Protein 4DA9 (pdb70)

Solvent-accessible surface area: 36509 Å² total

Foldseek 3Di:
DDDAQAEEEQEVLLDDLNVLQLQLSLLVRHAYEYEEQDDPVSRVVSCVVSVVSVHRYYYDNDDLLDLVCLLVSLVVRCVVRVAHAEYEAEQPDDPVPDDPVVLCVLPVRRLVSSLRSCVSNVVSLVPPPQAAGEYEYEQAPPHVSSCSSVVVLVSQQVVQVVCLVRNYAGEYEHAYDDPCVWHHSNQSNNVSSVVGVRPCSVVGSYYHYHTVPPD/DDAAAEEEQEVLQDFLNVLQLQLLLLLGHAYEYEEQDDCPVVPVSCVNSVVSVYHYYYDHDDLLDLVCQLVSLVVRCVVRVAHFEYEADDADADPVPDDVVNLCPRQVRVLVSSLNSCVNNVVSVVSLPQAAGEYEYEAALHHVSNCNRVVSLVSQQVVQVVCLVGNYAGEYEHEDPVDGSNQSNVVNSVVRVRPCSVVGSYYHYRHVPCSVPD/DDDQAAEEEQEVLQAFLNVLQLLLLLLLGYAYEYEDQDDPPPSVVSCVNSVVSVYHYHYDHDDLLDLVRQLVSLVVRCVVRVHHFEYEADDDADDVVPDDPVVLCVLVVGVLVSSLNSVVNNVVSVVDDPLDQGEYEYEQAPDHDSSCNSVVVLVSQQVVQVVCLVGNYAGEYEHEYDEPSVWHHSNLSNNVSSVCGNRPCSVPGSYYHYRTPPPD/DDDAQAEEEQEVLLDFLSVLQLQLSLLLRHAYEYEEADDPVSHPVSCVVSVVSPHRYHYHYDDLLDLVCLLVSLVVSCVVRVAHAEYEADDDDQVPDDPVNLCPQVVGPLVSSLNSVVNNVVSVVSVPLAAGEYEYEAADVDDVSSCNSVVVLVVQQVVLVVCVPTNYAYEYEHAYAEPSLFDHSNQVNNVSSVCGVRPCSVVGSYYHYHTPPPSD

Structure (mmCIF, N/CA/C/O backbone):
data_4DA9
#
_entry.id   4DA9
#
_cell.length_a   71.333
_cell.length_b   126.589
_cell.length_c   127.093
_cell.angle_alpha   90.000
_cell.angle_beta   90.000
_cell.angle_gamma   90.000
#
_symmetry.space_group_name_H-M   'P 21 21 21'
#
loop_
_entity.id
_entity.type
_entity.pdbx_description
1 polymer 'Short-chain dehydrogenase/red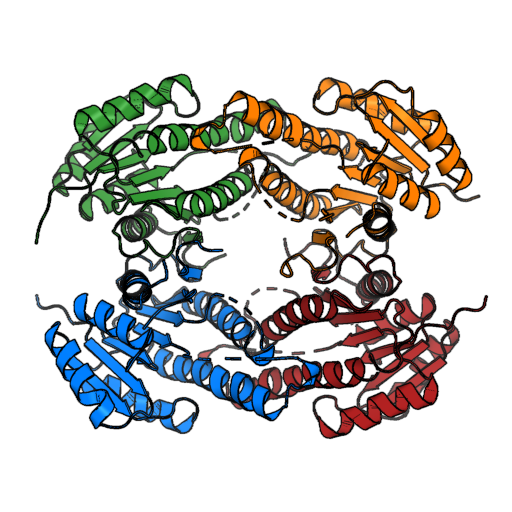uctase'
2 non-polymer 'SULFATE ION'
3 water water
#
loop_
_atom_site.group_PDB
_atom_site.id
_atom_site.type_symbol
_atom_site.label_atom_id
_atom_site.label_alt_id
_atom_site.label_comp_id
_atom_site.label_asym_id
_atom_site.label_entity_id
_atom_site.label_seq_id
_atom_site.pdbx_PDB_ins_code
_atom_site.Cartn_x
_atom_site.Cartn_y
_atom_site.Cartn_z
_atom_site.occupancy
_atom_site.B_iso_or_equiv
_atom_site.auth_seq_id
_atom_site.auth_comp_id
_atom_site.auth_asym_id
_atom_site.auth_atom_id
_atom_site.pdbx_PDB_model_num
ATOM 14 N N . THR A 1 25 ? 66.312 12.092 57.191 1.00 81.31 2 THR A N 1
ATOM 15 C CA . THR A 1 25 ? 67.636 12.356 56.699 1.00 74.84 2 THR A CA 1
ATOM 16 C C . THR A 1 25 ? 68.023 13.756 57.069 1.00 71.30 2 THR A C 1
ATOM 17 O O . THR A 1 25 ? 67.253 14.663 56.878 1.00 76.45 2 THR A O 1
ATOM 21 N N . GLN A 1 26 ? 69.205 13.932 57.625 1.00 63.48 3 GLN A N 1
ATOM 22 C CA . GLN A 1 26 ? 69.611 15.239 58.096 1.00 65.03 3 GLN A CA 1
ATOM 23 C C . GLN A 1 26 ? 70.154 16.079 56.969 1.00 58.05 3 GLN A C 1
ATOM 24 O O . GLN A 1 26 ? 70.892 15.614 56.158 1.00 58.72 3 GLN A O 1
ATOM 30 N N . LYS A 1 27 ? 69.766 17.333 56.918 1.00 61.41 4 LYS A N 1
ATOM 31 C CA . LYS A 1 27 ? 70.241 18.225 55.849 1.00 62.41 4 LYS A CA 1
ATOM 32 C C . LYS A 1 27 ? 71.345 19.138 56.362 1.00 58.76 4 LYS A C 1
ATOM 33 O O . LYS A 1 27 ? 71.313 19.586 57.505 1.00 61.87 4 LYS A O 1
ATOM 39 N N . ALA A 1 28 ? 72.338 19.387 55.522 1.00 58.76 5 ALA A N 1
ATOM 40 C CA . ALA A 1 28 ? 73.396 20.328 55.857 1.00 65.83 5 ALA A CA 1
ATOM 41 C C . ALA A 1 28 ? 72.812 21.724 55.993 1.00 64.94 5 ALA A C 1
ATOM 42 O O . ALA A 1 28 ? 71.896 22.096 55.252 1.00 69.80 5 ALA A O 1
ATOM 44 N N . ARG A 1 29 ? 73.326 22.491 56.942 1.00 52.82 6 ARG A N 1
ATOM 45 C CA . ARG A 1 29 ? 73.160 23.927 56.852 1.00 50.22 6 ARG A CA 1
ATOM 46 C C . ARG A 1 29 ? 74.112 24.425 55.769 1.00 50.15 6 ARG A C 1
ATOM 47 O O . ARG A 1 29 ? 75.312 24.225 55.885 1.00 50.37 6 ARG A O 1
ATOM 55 N N . PRO A 1 30 ? 73.579 25.052 54.699 1.00 46.04 7 PRO A N 1
ATOM 56 C CA . PRO A 1 30 ? 74.515 25.592 53.715 1.00 46.23 7 PRO A CA 1
ATOM 57 C C . PRO A 1 30 ? 75.333 26.749 54.296 1.00 47.98 7 PRO A C 1
ATOM 58 O O . PRO A 1 30 ? 74.890 27.409 55.237 1.00 45.75 7 PRO A O 1
ATOM 62 N N . VAL A 1 31 ? 76.514 26.976 53.724 1.00 49.48 8 VAL A N 1
ATOM 63 C CA . VAL A 1 31 ? 77.506 27.876 54.294 1.00 46.84 8 VAL A CA 1
ATOM 64 C C . VAL A 1 31 ? 77.610 29.187 53.492 1.00 52.07 8 VAL A C 1
ATOM 65 O O . VAL A 1 31 ? 77.828 29.160 52.250 1.00 50.15 8 VAL A O 1
ATOM 69 N N . ALA A 1 32 ? 77.433 30.318 54.194 1.00 46.25 9 ALA A N 1
ATOM 70 C CA . ALA A 1 32 ? 77.592 31.652 53.593 1.00 43.37 9 ALA A CA 1
ATOM 71 C C . ALA A 1 32 ? 78.779 32.471 54.149 1.00 48.33 9 ALA A C 1
ATOM 72 O O . ALA A 1 32 ? 78.945 32.631 55.375 1.00 51.62 9 ALA A O 1
ATOM 74 N N . ILE A 1 33 ? 79.613 32.971 53.239 1.00 49.82 10 ILE A N 1
ATOM 75 C CA . ILE A 1 33 ? 80.620 33.970 53.593 1.00 46.93 10 ILE A CA 1
ATOM 76 C C . ILE A 1 33 ? 79.981 35.344 53.355 1.00 52.56 10 ILE A C 1
ATOM 77 O O . ILE A 1 33 ? 79.496 35.640 52.251 1.00 55.94 10 ILE A O 1
ATOM 82 N N . VAL A 1 34 ? 79.955 36.166 54.397 1.00 45.83 11 VAL A N 1
ATOM 83 C CA . VAL A 1 34 ? 79.433 37.509 54.292 1.00 44.29 11 VAL A CA 1
ATOM 84 C C . VAL A 1 34 ? 80.565 38.469 54.626 1.00 50.13 11 VAL A C 1
ATOM 85 O O . VAL A 1 34 ? 80.954 38.590 55.788 1.00 56.02 11 VAL A O 1
ATOM 89 N N . THR A 1 35 ? 81.124 39.137 53.620 1.00 48.89 12 THR A N 1
ATOM 90 C CA . THR A 1 35 ? 82.203 40.082 53.920 1.00 49.85 12 THR A CA 1
ATOM 91 C C . THR A 1 35 ? 81.658 41.374 54.529 1.00 52.07 12 THR A C 1
ATOM 92 O O . THR A 1 35 ? 80.550 41.812 54.205 1.00 53.12 12 THR A O 1
ATOM 96 N N . GLY A 1 36 ? 82.414 41.968 55.443 1.00 49.20 13 GLY A N 1
ATOM 97 C CA . GLY A 1 36 ? 81.889 43.092 56.211 1.00 49.03 13 GLY A CA 1
ATOM 98 C C . GLY A 1 36 ? 80.587 42.751 56.932 1.00 51.19 13 GLY A C 1
ATOM 99 O O . GLY A 1 36 ? 79.794 43.635 57.216 1.00 51.15 13 GLY A O 1
ATOM 100 N N . GLY A 1 37 ? 80.362 41.473 57.243 1.00 50.82 14 GLY A N 1
ATOM 101 C CA . GLY A 1 37 ? 79.098 41.057 57.887 1.00 50.47 14 GLY A CA 1
ATOM 102 C C . GLY A 1 37 ? 78.930 41.453 59.354 1.00 51.76 14 GLY A C 1
ATOM 103 O O . GLY A 1 37 ? 77.908 41.158 59.968 1.00 52.29 14 GLY A O 1
ATOM 104 N N . ARG A 1 38 ? 79.929 42.138 59.901 1.00 50.68 15 ARG A N 1
ATOM 105 C CA . ARG A 1 38 ? 79.973 42.511 61.313 1.00 56.90 15 ARG A CA 1
ATOM 106 C C . ARG A 1 38 ? 78.919 43.550 61.704 1.00 56.55 15 ARG A C 1
ATOM 107 O O . ARG A 1 38 ? 78.411 43.540 62.830 1.00 57.76 15 ARG A O 1
ATOM 115 N N . ARG A 1 39 ? 78.598 44.446 60.775 1.00 59.26 16 ARG A N 1
ATOM 116 C CA . ARG A 1 39 ? 77.734 45.591 61.078 1.00 62.36 16 ARG A CA 1
ATOM 117 C C . ARG A 1 39 ? 77.008 46.091 59.826 1.00 58.87 16 ARG A C 1
ATOM 118 O O . ARG A 1 39 ? 77.277 45.623 58.713 1.00 59.72 16 ARG A O 1
ATOM 126 N N . GLY A 1 40 ? 76.087 47.038 60.009 1.00 52.59 17 GLY A N 1
ATOM 127 C CA . GLY A 1 40 ? 75.402 47.653 58.881 1.00 48.82 17 GLY A CA 1
ATOM 128 C C . GLY A 1 40 ? 74.646 46.662 58.014 1.00 52.29 17 GLY A C 1
ATOM 129 O O . GLY A 1 40 ? 74.106 45.668 58.499 1.00 58.10 17 GLY A O 1
ATOM 130 N N . ILE A 1 41 ? 74.621 46.924 56.719 1.00 52.74 18 ILE A N 1
ATOM 131 C CA . ILE A 1 41 ? 73.910 46.063 55.790 1.00 53.07 18 ILE A CA 1
ATOM 132 C C . ILE A 1 41 ? 74.391 44.619 55.895 1.00 53.25 18 ILE A C 1
ATOM 133 O O . ILE A 1 41 ? 73.578 43.688 56.007 1.00 55.15 18 ILE A O 1
ATOM 138 N N . GLY A 1 42 ? 75.711 44.449 55.886 1.00 50.76 19 GLY A N 1
ATOM 139 C CA . GLY A 1 42 ? 76.342 43.154 56.133 1.00 51.40 19 GLY A CA 1
ATOM 140 C C . GLY A 1 42 ? 75.715 42.348 57.256 1.00 55.53 19 GLY A C 1
ATOM 141 O O . GLY A 1 42 ? 75.412 41.178 57.074 1.00 62.74 19 GLY A O 1
ATOM 142 N N . LEU A 1 43 ? 75.503 42.970 58.411 1.00 49.53 20 LEU A N 1
ATOM 143 C CA . LEU A 1 43 ? 74.938 42.256 59.556 1.00 51.61 20 LEU A CA 1
ATOM 144 C C . LEU A 1 43 ? 73.444 41.965 59.370 1.00 56.04 20 LEU A C 1
ATOM 145 O O . LEU A 1 43 ? 72.944 40.912 59.792 1.00 61.02 20 LEU A O 1
ATOM 150 N N . GLY A 1 44 ? 72.730 42.901 58.751 1.00 51.34 21 GLY A N 1
ATOM 151 C CA . GLY A 1 44 ? 71.361 42.642 58.327 1.00 49.96 21 GLY A CA 1
ATOM 152 C C . GLY A 1 44 ? 71.319 41.411 57.438 1.00 50.05 21 GLY A C 1
ATOM 153 O O . GLY A 1 44 ? 70.413 40.607 57.533 1.00 59.25 21 GLY A O 1
ATOM 154 N N . ILE A 1 45 ? 72.316 41.248 56.582 1.00 51.91 22 ILE A N 1
ATOM 155 C CA . ILE A 1 45 ? 72.382 40.065 55.702 1.00 53.82 22 ILE A CA 1
ATOM 156 C C . ILE A 1 45 ? 72.704 38.746 56.431 1.00 51.08 22 ILE A C 1
ATOM 157 O O . ILE A 1 45 ? 72.090 37.708 56.157 1.00 52.57 22 ILE A O 1
ATOM 162 N N . ALA A 1 46 ? 73.657 38.792 57.358 1.00 49.71 23 ALA A N 1
ATOM 163 C CA . ALA A 1 46 ? 74.047 37.616 58.138 1.00 45.61 23 ALA A CA 1
ATOM 164 C C . ALA A 1 46 ? 72.912 37.136 59.027 1.00 46.29 23 ALA A C 1
ATOM 165 O O . ALA A 1 46 ? 72.681 35.945 59.101 1.00 48.77 23 ALA A O 1
ATOM 167 N N . ARG A 1 47 ? 72.200 38.061 59.682 1.00 52.82 24 ARG A N 1
ATOM 168 C CA . ARG A 1 47 ? 70.958 37.741 60.413 1.00 51.16 24 ARG A CA 1
ATOM 169 C C . ARG A 1 47 ? 69.953 36.974 59.539 1.00 53.02 24 ARG A C 1
ATOM 170 O O . ARG A 1 47 ? 69.521 35.872 59.897 1.00 54.64 24 ARG A O 1
ATOM 178 N N . ALA A 1 48 ? 69.579 37.560 58.400 1.00 41.50 25 ALA A N 1
ATOM 179 C CA . ALA A 1 48 ? 68.586 36.943 57.551 1.00 44.14 25 ALA A CA 1
ATOM 180 C C . ALA A 1 48 ? 69.038 35.555 57.084 1.00 45.07 25 ALA A C 1
ATOM 181 O O . ALA A 1 48 ? 68.250 34.619 57.042 1.00 51.85 25 ALA A O 1
ATOM 183 N N . LEU A 1 49 ? 70.314 35.406 56.771 1.00 47.44 26 LEU A N 1
ATOM 184 C CA . LEU A 1 49 ? 70.807 34.111 56.324 1.00 46.97 26 LEU A CA 1
ATOM 185 C C . LEU A 1 49 ? 70.853 33.119 57.488 1.00 51.98 26 LEU A C 1
ATOM 186 O O . LEU A 1 49 ? 70.399 31.965 57.357 1.00 55.41 26 LEU A O 1
ATOM 191 N N . ALA A 1 50 ? 71.354 33.570 58.638 1.00 45.80 27 ALA A N 1
ATOM 192 C CA . ALA A 1 50 ? 71.311 32.727 59.835 1.00 44.25 27 ALA A CA 1
ATOM 193 C C . ALA A 1 50 ? 69.879 32.270 60.106 1.00 43.85 27 ALA A C 1
ATOM 194 O O . ALA A 1 50 ? 69.605 31.067 60.278 1.00 47.64 27 ALA A O 1
ATOM 196 N N . ALA A 1 51 ? 68.961 33.226 60.118 1.00 43.55 28 ALA A N 1
ATOM 197 C CA . ALA A 1 51 ? 67.577 32.928 60.450 1.00 46.99 28 ALA A CA 1
ATOM 198 C C . ALA A 1 51 ? 66.968 31.963 59.440 1.00 55.79 28 ALA A C 1
ATOM 199 O O . ALA A 1 51 ? 66.075 31.195 59.795 1.00 66.97 28 ALA A O 1
ATOM 201 N N . SER A 1 52 ? 67.457 31.981 58.198 1.00 49.50 29 SER A N 1
ATOM 202 C CA . SER A 1 52 ? 66.871 31.121 57.178 1.00 52.25 29 SER A CA 1
ATOM 203 C C . SER A 1 52 ? 67.658 29.813 56.938 1.00 53.91 29 SER A C 1
ATOM 204 O O . SER A 1 52 ? 67.461 29.134 55.935 1.00 54.69 29 SER A O 1
ATOM 207 N N . GLY A 1 53 ? 68.548 29.464 57.857 1.00 53.72 30 GLY A N 1
ATOM 208 C CA . GLY A 1 53 ? 69.147 28.130 57.856 1.00 50.72 30 GLY A CA 1
ATOM 209 C C . GLY A 1 53 ? 70.595 28.004 57.435 1.00 51.28 30 GLY A C 1
ATOM 210 O O . GLY A 1 53 ? 71.069 26.891 57.234 1.00 58.50 30 GLY A O 1
ATOM 211 N N . PHE A 1 54 ? 71.311 29.125 57.319 1.00 48.92 31 PHE A N 1
ATOM 212 C CA . PHE A 1 54 ? 72.720 29.091 56.899 1.00 46.94 31 PHE A CA 1
ATOM 213 C C . PHE A 1 54 ? 73.664 29.104 58.078 1.00 47.80 31 PHE A C 1
ATOM 214 O O . PHE A 1 54 ? 73.398 29.752 59.084 1.00 52.22 31 PHE A O 1
ATOM 222 N N . ASP A 1 55 ? 74.775 28.394 57.953 1.00 47.08 32 ASP A N 1
ATOM 223 C CA . ASP A 1 55 ? 75.925 28.646 58.800 1.00 45.32 32 ASP A CA 1
ATOM 224 C C . ASP A 1 55 ? 76.712 29.827 58.190 1.00 47.92 32 ASP A C 1
ATOM 225 O O . ASP A 1 55 ? 76.686 30.051 56.953 1.00 43.29 32 ASP A O 1
ATOM 230 N N . ILE A 1 56 ? 77.416 30.571 59.047 1.00 46.38 33 ILE A N 1
ATOM 231 C CA . ILE A 1 56 ? 77.945 31.869 58.646 1.00 47.15 33 ILE A CA 1
ATOM 232 C C . ILE A 1 56 ? 79.437 32.077 58.923 1.00 52.80 33 ILE A C 1
ATOM 233 O O . ILE A 1 56 ? 79.921 31.842 60.036 1.00 58.87 33 ILE A O 1
ATOM 238 N N . ALA A 1 57 ? 80.153 32.546 57.907 1.00 52.14 34 ALA A N 1
ATOM 239 C CA . ALA A 1 57 ? 81.529 33.010 58.078 1.00 51.15 34 ALA A CA 1
ATOM 240 C C . ALA A 1 57 ? 81.595 34.477 57.691 1.00 52.21 34 ALA A C 1
ATOM 241 O O . ALA A 1 57 ? 81.403 34.831 56.515 1.00 52.97 34 ALA A O 1
ATOM 243 N N . ILE A 1 58 ? 81.869 35.321 58.676 1.00 44.44 35 ILE A N 1
ATOM 244 C CA . ILE A 1 58 ? 82.051 36.733 58.437 1.00 46.05 35 ILE A CA 1
ATOM 245 C C . ILE A 1 58 ? 83.535 37.063 58.388 1.00 49.37 35 ILE A C 1
ATOM 246 O O . ILE A 1 58 ? 84.313 36.576 59.216 1.00 55.11 35 ILE A O 1
ATOM 251 N N . THR A 1 59 ? 83.914 37.904 57.429 1.00 43.90 36 THR A N 1
ATOM 252 C CA . THR A 1 59 ? 85.263 38.424 57.329 1.00 47.42 36 THR A CA 1
ATOM 253 C C . THR A 1 59 ? 85.273 39.922 57.641 1.00 47.98 36 THR A C 1
ATOM 254 O O . THR A 1 59 ? 84.276 40.600 57.462 1.00 47.11 36 THR A O 1
ATOM 258 N N . GLY A 1 60 ? 86.418 40.431 58.075 1.00 54.52 37 GLY A N 1
ATOM 259 C CA . GLY A 1 60 ? 86.566 41.850 58.403 1.00 59.64 37 GLY A CA 1
ATOM 260 C C . GLY A 1 60 ? 87.853 42.066 59.163 1.00 61.09 37 GLY A C 1
ATOM 261 O O . GLY A 1 60 ? 88.546 41.106 59.494 1.00 59.95 37 GLY A O 1
ATOM 262 N N . ILE A 1 61 ? 88.176 43.325 59.430 1.00 64.16 38 ILE A N 1
ATOM 263 C CA . ILE A 1 61 ? 89.378 43.677 60.198 1.00 64.48 38 ILE A CA 1
ATOM 264 C C . ILE A 1 61 ? 89.045 44.018 61.656 1.00 62.98 38 ILE A C 1
ATOM 265 O O . ILE A 1 61 ? 89.936 44.128 62.482 1.00 61.49 38 ILE A O 1
ATOM 270 N N . GLY A 1 62 ? 87.754 44.156 61.957 1.00 65.75 39 GLY A N 1
ATOM 271 C CA . GLY A 1 62 ? 87.280 44.545 63.283 1.00 67.01 39 GLY A CA 1
ATOM 272 C C . GLY A 1 62 ? 87.889 43.736 64.408 1.00 67.05 39 GLY A C 1
ATOM 273 O O . GLY A 1 62 ? 88.242 42.581 64.216 1.00 70.67 39 GLY A O 1
ATOM 274 N N . ASP A 1 63 ? 88.010 44.343 65.582 1.00 71.00 40 ASP A N 1
ATOM 275 C CA . ASP A 1 63 ? 88.583 43.667 66.746 1.00 75.10 40 ASP A CA 1
ATOM 276 C C . ASP A 1 63 ? 87.633 42.630 67.383 1.00 70.57 40 ASP A C 1
ATOM 277 O O . ASP A 1 63 ? 86.437 42.617 67.119 1.00 69.43 40 ASP A O 1
ATOM 282 N N . ALA A 1 64 ? 88.175 41.779 68.243 1.00 73.89 41 ALA A N 1
ATOM 283 C CA . ALA A 1 64 ? 87.399 40.713 68.890 1.00 69.17 41 ALA A CA 1
ATOM 284 C C . ALA A 1 64 ? 86.178 41.191 69.680 1.00 66.35 41 ALA A C 1
ATOM 285 O O . ALA A 1 64 ? 85.129 40.541 69.639 1.00 66.93 41 ALA A O 1
ATOM 287 N N . GLU A 1 65 ? 86.315 42.311 70.396 1.00 67.40 42 GLU A N 1
ATOM 288 C CA . GLU A 1 65 ? 85.218 42.835 71.245 1.00 76.34 42 GLU A CA 1
ATOM 289 C C . GLU A 1 65 ? 84.036 43.329 70.415 1.00 72.21 42 GLU A C 1
ATOM 290 O O . GLU A 1 65 ? 82.878 43.196 70.829 1.00 72.72 42 GLU A O 1
ATOM 296 N N . GLY A 1 66 ? 84.335 43.867 69.232 1.00 71.74 43 GLY A N 1
ATOM 297 C CA . GLY A 1 66 ? 83.300 44.246 68.267 1.00 76.70 43 GLY A CA 1
ATOM 298 C C . GLY A 1 66 ? 82.500 43.058 67.757 1.00 82.46 43 GLY A C 1
ATOM 299 O O . GLY A 1 66 ? 81.291 43.154 67.551 1.00 89.11 43 GLY A O 1
ATOM 300 N N . VAL A 1 67 ? 83.183 41.928 67.585 1.00 81.62 44 VAL A N 1
ATOM 301 C CA . VAL A 1 67 ? 82.638 40.749 66.908 1.00 69.54 44 VAL A CA 1
ATOM 302 C C . VAL A 1 67 ? 81.822 39.869 67.844 1.00 65.24 44 VAL A C 1
ATOM 303 O O . VAL A 1 67 ? 80.825 39.274 67.433 1.00 60.14 44 VAL A O 1
ATOM 307 N N . ALA A 1 68 ? 82.236 39.822 69.109 1.00 64.71 45 ALA A N 1
ATOM 308 C CA . ALA A 1 68 ? 81.698 38.860 70.066 1.00 60.84 45 ALA A CA 1
ATOM 309 C C . ALA A 1 68 ? 80.166 38.854 70.170 1.00 62.67 45 ALA A C 1
ATOM 310 O O . ALA A 1 68 ? 79.544 37.805 70.020 1.00 60.53 45 ALA A O 1
ATOM 312 N N . PRO A 1 69 ? 79.545 40.026 70.408 1.00 70.10 46 PRO A N 1
ATOM 313 C CA . PRO A 1 69 ? 78.072 39.992 70.527 1.00 68.46 46 PRO A CA 1
ATOM 314 C C . PRO A 1 69 ? 77.336 39.634 69.222 1.00 62.98 46 PRO A C 1
ATOM 315 O O . PRO A 1 69 ? 76.212 39.122 69.272 1.00 66.44 46 PRO A O 1
ATOM 319 N N . VAL A 1 70 ? 77.968 39.884 68.073 1.00 55.52 47 VAL A N 1
ATOM 320 C CA . VAL A 1 70 ? 77.419 39.457 66.771 1.00 53.66 47 VAL A CA 1
ATOM 321 C C . VAL A 1 70 ? 77.407 37.947 66.606 1.00 58.81 47 VAL A C 1
ATOM 322 O O . VAL A 1 70 ? 76.407 37.378 66.165 1.00 62.92 47 VAL A O 1
ATOM 326 N N . ILE A 1 71 ? 78.525 37.300 66.942 1.00 61.01 48 ILE A N 1
ATOM 327 C CA . ILE A 1 71 ? 78.606 35.836 66.920 1.00 55.66 48 ILE A CA 1
ATOM 328 C C . ILE A 1 71 ? 77.562 35.250 67.876 1.00 53.78 48 ILE A C 1
ATOM 329 O O . ILE A 1 71 ? 76.857 34.309 67.520 1.00 53.16 48 ILE A O 1
ATOM 334 N N . ALA A 1 72 ? 77.468 35.808 69.085 1.00 52.34 49 ALA A N 1
ATOM 335 C CA . ALA A 1 72 ? 76.476 35.349 70.082 1.00 55.27 49 ALA A CA 1
ATOM 336 C C . ALA A 1 72 ? 75.033 35.463 69.558 1.00 59.38 49 ALA A C 1
ATOM 337 O O . ALA A 1 72 ? 74.236 34.528 69.671 1.00 59.83 49 ALA A O 1
ATOM 339 N N . GLU A 1 73 ? 74.708 36.611 68.973 1.00 58.70 50 GLU A N 1
ATOM 340 C CA . GLU A 1 73 ? 73.376 36.830 68.435 1.00 64.73 50 GLU A CA 1
ATOM 341 C C . GLU A 1 73 ? 73.059 35.870 67.300 1.00 64.15 50 GLU A C 1
ATOM 342 O O . GLU A 1 73 ? 72.058 35.168 67.349 1.00 66.41 50 GLU A O 1
ATOM 348 N N . LEU A 1 74 ? 73.926 35.846 66.287 1.00 57.42 51 LEU A N 1
ATOM 349 C CA . LEU A 1 74 ? 73.730 34.987 65.136 1.00 56.01 51 LEU A CA 1
ATOM 350 C C . LEU A 1 74 ? 73.631 33.543 65.555 1.00 53.19 51 LEU A C 1
ATOM 351 O O . LEU A 1 74 ? 72.812 32.814 65.040 1.00 50.27 51 LEU A O 1
ATOM 356 N N . SER A 1 75 ? 74.472 33.131 66.496 1.00 61.49 52 SER A N 1
ATOM 357 C CA . SER A 1 75 ? 74.393 31.779 67.054 1.00 62.36 52 SER A CA 1
ATOM 358 C C . SER A 1 75 ? 73.027 31.511 67.644 1.00 59.81 52 SER A C 1
ATOM 359 O O . SER A 1 75 ? 72.511 30.396 67.526 1.00 62.41 52 SER A O 1
ATOM 362 N N . GLY A 1 76 ? 72.436 32.548 68.240 1.00 58.52 53 GLY A N 1
ATOM 363 C CA . GLY A 1 76 ? 71.089 32.471 68.813 1.00 65.63 53 GLY A CA 1
ATOM 364 C C . GLY A 1 76 ? 70.036 32.012 67.822 1.00 69.84 53 GLY A C 1
ATOM 365 O O . GLY A 1 76 ? 69.179 31.187 68.151 1.00 72.77 53 GLY A O 1
ATOM 366 N N . LEU A 1 77 ? 70.134 32.525 66.593 1.00 66.31 54 LEU A N 1
ATOM 367 C CA . LEU A 1 77 ? 69.238 32.181 65.494 1.00 59.67 54 LEU A CA 1
ATOM 368 C C . LEU A 1 77 ? 69.454 30.767 64.927 1.00 63.14 54 LEU A C 1
ATOM 369 O O . LEU A 1 77 ? 68.893 30.416 63.880 1.00 68.31 54 LEU A O 1
ATOM 374 N N . GLY A 1 78 ? 70.287 29.968 65.595 1.00 61.26 55 GLY A N 1
ATOM 375 C CA . GLY A 1 78 ? 70.548 28.581 65.190 1.00 57.65 55 GLY A CA 1
ATOM 376 C C . GLY A 1 78 ? 71.717 28.320 64.244 1.00 56.16 55 GLY A C 1
ATOM 377 O O . GLY A 1 78 ? 71.866 27.204 63.743 1.00 55.20 55 GLY A O 1
ATOM 378 N N . ALA A 1 79 ? 72.552 29.330 64.002 1.00 50.36 56 ALA A N 1
ATOM 379 C CA . ALA A 1 79 ? 73.679 29.167 63.096 1.00 48.24 56 ALA A CA 1
ATOM 380 C C . ALA A 1 79 ? 74.974 28.881 63.851 1.00 52.26 56 ALA A C 1
ATOM 381 O O . ALA A 1 79 ? 75.133 29.291 65.027 1.00 52.21 56 ALA A O 1
ATOM 383 N N . ARG A 1 80 ? 75.886 28.167 63.186 1.00 43.39 57 ARG A N 1
ATOM 384 C CA . ARG A 1 80 ? 77.257 28.125 63.642 1.00 45.76 57 ARG A CA 1
ATOM 385 C C . ARG A 1 80 ? 77.965 29.252 62.901 1.00 47.25 57 ARG A C 1
ATOM 386 O O . ARG A 1 80 ? 77.860 29.370 61.671 1.00 48.51 57 ARG A O 1
ATOM 394 N N . VAL A 1 81 ? 78.654 30.097 63.658 1.00 45.47 58 VAL A N 1
ATOM 395 C CA . VAL A 1 81 ? 79.184 31.331 63.124 1.00 54.91 58 VAL A CA 1
ATOM 396 C C . VAL A 1 81 ? 80.679 31.429 63.392 1.00 64.63 58 VAL A C 1
ATOM 397 O O . VAL A 1 81 ? 81.125 31.207 64.536 1.00 59.29 58 VAL A O 1
ATOM 401 N N . ILE A 1 82 ? 81.447 31.783 62.355 1.00 56.46 59 ILE A N 1
ATOM 402 C CA . ILE A 1 82 ? 82.828 32.200 62.592 1.00 50.93 59 ILE A CA 1
ATOM 403 C C . ILE A 1 82 ? 83.131 33.570 62.061 1.00 54.13 59 ILE A C 1
ATOM 404 O O . ILE A 1 82 ? 82.521 34.020 61.080 1.00 50.90 59 ILE A O 1
ATOM 409 N N . PHE A 1 83 ? 84.063 34.232 62.749 1.00 54.71 60 PHE A N 1
ATOM 410 C CA . PHE A 1 83 ? 84.661 35.464 62.261 1.00 50.91 60 PHE A CA 1
ATOM 411 C C . PHE A 1 83 ? 86.131 35.232 61.894 1.00 48.99 60 PHE A C 1
ATOM 412 O O . PHE A 1 83 ? 86.912 34.656 62.675 1.00 45.36 60 PHE A O 1
ATOM 420 N N . LEU A 1 84 ? 86.477 35.684 60.694 1.00 45.81 61 LEU A N 1
ATOM 421 C CA . LEU A 1 84 ? 87.825 35.603 60.173 1.00 46.15 61 LEU A CA 1
ATOM 422 C C . LEU A 1 84 ? 88.333 37.025 60.042 1.00 52.60 61 LEU A C 1
ATOM 423 O O . LEU A 1 84 ? 87.801 37.813 59.259 1.00 50.62 61 LEU A O 1
ATOM 428 N N . ARG A 1 85 ? 89.327 37.354 60.866 1.00 60.38 62 ARG A N 1
ATOM 429 C CA . ARG A 1 85 ? 89.982 38.647 60.847 1.00 59.99 62 ARG A CA 1
ATOM 430 C C . ARG A 1 85 ? 91.027 38.629 59.742 1.00 55.01 62 ARG A C 1
ATOM 431 O O . ARG A 1 85 ? 92.095 38.019 59.874 1.00 52.67 62 ARG A O 1
ATOM 439 N N . ALA A 1 86 ? 90.699 39.290 58.648 1.00 50.35 63 ALA A N 1
ATOM 440 C CA . ALA A 1 86 ? 91.563 39.332 57.488 1.00 56.40 63 ALA A CA 1
ATOM 441 C C . ALA A 1 86 ? 91.206 40.568 56.691 1.00 57.57 63 ALA A C 1
ATOM 442 O O . ALA A 1 86 ? 90.033 40.965 56.654 1.00 54.91 63 ALA A O 1
ATOM 444 N N . ASP A 1 87 ? 92.225 41.184 56.096 1.00 56.83 64 ASP A N 1
ATOM 445 C CA . ASP A 1 87 ? 92.050 42.358 55.239 1.00 58.91 64 ASP A CA 1
ATOM 446 C C . ASP A 1 87 ? 91.920 41.892 53.791 1.00 56.63 64 ASP A C 1
ATOM 447 O O . ASP A 1 87 ? 92.922 41.583 53.133 1.00 63.12 64 ASP A O 1
ATOM 452 N N . LEU A 1 88 ? 90.699 41.857 53.283 1.00 53.98 65 LEU A N 1
ATOM 453 C CA . LEU A 1 88 ? 90.487 41.394 51.903 1.00 58.70 65 LEU A CA 1
ATOM 454 C C . LEU A 1 88 ? 91.130 42.245 50.788 1.00 55.75 65 LEU A C 1
ATOM 455 O O . LEU A 1 88 ? 91.299 41.771 49.670 1.00 55.57 65 LEU A O 1
ATOM 460 N N . ALA A 1 89 ? 91.527 43.471 51.119 1.00 53.01 66 ALA A N 1
ATOM 461 C CA . ALA A 1 89 ? 92.284 44.319 50.207 1.00 59.29 66 ALA A CA 1
ATOM 462 C C . ALA A 1 89 ? 93.628 43.678 49.895 1.00 62.85 66 ALA A C 1
ATOM 463 O O . ALA A 1 89 ? 94.171 43.864 48.798 1.00 65.29 66 ALA A O 1
ATOM 465 N N . ASP A 1 90 ? 94.142 42.910 50.856 1.00 58.37 67 ASP A N 1
ATOM 466 C CA . ASP A 1 90 ? 95.422 42.221 50.717 1.00 55.17 67 ASP A CA 1
ATOM 467 C C . ASP A 1 90 ? 95.241 40.825 50.123 1.00 58.07 67 ASP A C 1
ATOM 468 O O . ASP A 1 90 ? 94.827 39.886 50.818 1.00 58.99 67 ASP A O 1
ATOM 473 N N . LEU A 1 91 ? 95.589 40.686 48.843 1.00 58.04 68 LEU A N 1
ATOM 474 C CA . LEU A 1 91 ? 95.395 39.433 48.106 1.00 54.72 68 LEU A CA 1
ATOM 475 C C . LEU A 1 91 ? 96.057 38.209 48.722 1.00 57.50 68 LEU A C 1
ATOM 476 O O . LEU A 1 91 ? 95.554 37.095 48.564 1.00 57.23 68 LEU A O 1
ATOM 481 N N . SER A 1 92 ? 97.163 38.391 49.437 1.00 60.23 69 SER A N 1
ATOM 482 C CA . SER A 1 92 ? 97.828 37.223 50.028 1.00 65.74 69 SER A CA 1
ATOM 483 C C . SER A 1 92 ? 97.084 36.636 51.239 1.00 64.38 69 SER A C 1
ATOM 484 O O . SER A 1 92 ? 97.420 35.559 51.713 1.00 69.10 69 SER A O 1
ATOM 487 N N . SER A 1 93 ? 96.071 37.340 51.729 1.00 63.65 70 SER A N 1
ATOM 488 C CA . SER A 1 93 ? 95.232 36.811 52.810 1.00 60.31 70 SER A CA 1
ATOM 489 C C . SER A 1 93 ? 94.068 35.950 52.321 1.00 55.73 70 SER A C 1
ATOM 490 O O . SER A 1 93 ? 93.405 35.294 53.125 1.00 57.04 70 SER A O 1
ATOM 493 N N . HIS A 1 94 ? 93.818 35.941 51.012 1.00 54.81 71 HIS A N 1
ATOM 494 C CA . HIS A 1 94 ? 92.626 35.275 50.486 1.00 53.66 71 HIS A CA 1
ATOM 495 C C . HIS A 1 94 ? 92.609 33.784 50.687 1.00 54.67 71 HIS A C 1
ATOM 496 O O . HIS A 1 94 ? 91.639 33.240 51.193 1.00 64.01 71 HIS A O 1
ATOM 503 N N . GLN A 1 95 ? 93.674 33.108 50.278 1.00 53.79 72 GLN A N 1
ATOM 504 C CA . GLN A 1 95 ? 93.727 31.656 50.355 1.00 56.81 72 GLN A CA 1
ATOM 505 C C . GLN A 1 95 ? 93.568 31.169 51.812 1.00 56.95 72 GLN A C 1
ATOM 506 O O . GLN A 1 95 ? 92.833 30.222 52.078 1.00 55.13 72 GLN A O 1
ATOM 512 N N . ALA A 1 96 ? 94.226 31.839 52.751 1.00 53.75 73 ALA A N 1
ATOM 513 C CA . ALA A 1 96 ? 94.133 31.446 54.153 1.00 52.88 73 ALA A CA 1
ATOM 514 C C . ALA A 1 96 ? 92.701 31.605 54.638 1.00 53.40 73 ALA A C 1
ATOM 515 O O . ALA A 1 96 ? 92.201 30.760 55.373 1.00 56.84 73 ALA A O 1
ATOM 517 N N . THR A 1 97 ? 92.039 32.670 54.194 1.00 50.99 74 THR A N 1
ATOM 518 C CA . THR A 1 97 ? 90.670 32.972 54.628 1.00 47.33 74 THR A CA 1
ATOM 519 C C . THR A 1 97 ? 89.726 31.930 54.076 1.00 45.46 74 THR A C 1
ATOM 520 O O . THR A 1 97 ? 88.880 31.408 54.811 1.00 45.27 74 THR A O 1
ATOM 524 N N . VAL A 1 98 ? 89.887 31.592 52.795 1.00 43.90 75 VAL A N 1
ATOM 525 C CA . VAL A 1 98 ? 89.014 30.587 52.184 1.00 47.87 75 VAL A CA 1
ATOM 526 C C . VAL A 1 98 ? 89.183 29.251 52.921 1.00 47.90 75 VAL A C 1
ATOM 527 O O . VAL A 1 98 ? 88.203 28.578 53.260 1.00 53.07 75 VAL A O 1
ATOM 531 N N . ASP A 1 99 ? 90.440 28.898 53.169 1.00 48.13 76 ASP A N 1
ATOM 532 C CA . ASP A 1 99 ? 90.815 27.658 53.838 1.00 48.27 76 ASP A CA 1
ATOM 533 C C . ASP A 1 99 ? 90.297 27.601 55.272 1.00 47.99 76 ASP A C 1
ATOM 534 O O . ASP A 1 99 ? 89.978 26.535 55.772 1.00 51.67 76 ASP A O 1
ATOM 539 N N . ALA A 1 100 ? 90.205 28.738 55.947 1.00 45.60 77 ALA A N 1
ATOM 540 C CA . ALA A 1 100 ? 89.714 28.691 57.315 1.00 48.23 77 ALA A CA 1
ATOM 541 C C . ALA A 1 100 ? 88.209 28.371 57.318 1.00 53.07 77 ALA A C 1
ATOM 542 O O . ALA A 1 100 ? 87.732 27.660 58.214 1.00 54.72 77 ALA A O 1
ATOM 544 N N . VAL A 1 101 ? 87.490 28.831 56.282 1.00 46.47 78 VAL A N 1
ATOM 545 C CA . VAL A 1 101 ? 86.058 28.484 56.099 1.00 47.30 78 VAL A CA 1
ATOM 546 C C . VAL A 1 101 ? 85.856 26.990 55.810 1.00 50.24 78 VAL A C 1
ATOM 547 O O . VAL A 1 101 ? 85.117 26.295 56.514 1.00 53.99 78 VAL A O 1
ATOM 551 N N . VAL A 1 102 ? 86.508 26.495 54.767 1.00 48.84 79 VAL A N 1
ATOM 552 C CA . VAL A 1 102 ? 86.450 25.072 54.437 1.00 47.59 79 VAL A CA 1
ATOM 553 C C . VAL A 1 102 ? 86.852 24.230 55.673 1.00 50.39 79 VAL A C 1
ATOM 554 O O . VAL A 1 102 ? 86.193 23.245 56.004 1.00 52.96 79 VAL A O 1
ATOM 558 N N . ALA A 1 103 ? 87.880 24.648 56.400 1.00 45.20 80 ALA A N 1
ATOM 559 C CA . ALA A 1 103 ? 88.288 23.904 57.606 1.00 44.90 80 ALA A CA 1
ATOM 560 C C . ALA A 1 103 ? 87.210 23.860 58.687 1.00 46.23 80 ALA A C 1
ATOM 561 O O . ALA A 1 103 ? 87.110 22.890 59.417 1.00 49.36 80 ALA A O 1
ATOM 563 N N . GLU A 1 104 ? 86.383 24.894 58.782 1.00 49.05 81 GLU A N 1
ATOM 564 C CA . GLU A 1 104 ? 85.331 24.903 59.788 1.00 48.08 81 GLU A CA 1
ATOM 565 C C . GLU A 1 104 ? 84.104 24.107 59.355 1.00 48.28 81 GLU A C 1
ATOM 566 O O . GLU A 1 104 ? 83.526 23.382 60.158 1.00 51.92 81 GLU A O 1
ATOM 572 N N . PHE A 1 105 ? 83.723 24.226 58.087 1.00 47.78 82 PHE A N 1
ATOM 573 C CA . PHE A 1 105 ? 82.423 23.732 57.606 1.00 49.18 82 PHE A CA 1
ATOM 574 C C . PHE A 1 105 ? 82.539 22.682 56.514 1.00 51.08 82 PHE A C 1
ATOM 575 O O . PHE A 1 105 ? 81.564 21.986 56.223 1.00 53.79 82 PHE A O 1
ATOM 583 N N . GLY A 1 106 ? 83.700 22.611 55.869 1.00 47.50 83 GLY A N 1
ATOM 584 C CA . GLY A 1 106 ? 83.930 21.655 54.778 1.00 47.64 83 GLY A CA 1
ATOM 585 C C . GLY A 1 106 ? 83.267 21.959 53.438 1.00 46.82 83 GLY A C 1
ATOM 586 O O . GLY A 1 106 ? 83.324 21.141 52.534 1.00 48.76 83 GLY A O 1
ATOM 587 N N . ARG A 1 107 ? 82.636 23.122 53.310 1.00 47.11 84 ARG A N 1
ATOM 588 C CA . ARG A 1 107 ? 81.882 23.483 52.089 1.00 49.76 84 ARG A CA 1
ATOM 589 C C . ARG A 1 107 ? 81.600 24.984 52.095 1.00 53.60 84 ARG A C 1
ATOM 590 O O . ARG A 1 107 ? 81.674 25.639 53.156 1.00 48.61 84 ARG A O 1
ATOM 598 N N . ILE A 1 108 ? 81.316 25.524 50.907 1.00 54.42 85 ILE A N 1
ATOM 599 C CA . ILE A 1 108 ? 80.933 26.934 50.739 1.00 52.57 85 ILE A CA 1
ATOM 600 C C . ILE A 1 108 ? 79.830 26.999 49.685 1.00 51.71 85 ILE A C 1
ATOM 601 O O . ILE A 1 108 ? 80.023 26.529 48.567 1.00 51.64 85 ILE A O 1
ATOM 606 N N . ASP A 1 109 ? 78.692 27.592 50.042 1.00 51.31 86 ASP A N 1
ATOM 607 C CA . ASP A 1 109 ? 77.527 27.617 49.163 1.00 54.32 86 ASP A CA 1
ATOM 608 C C . ASP A 1 109 ? 77.176 29.001 48.644 1.00 53.14 86 ASP A C 1
ATOM 609 O O . ASP A 1 109 ? 76.601 29.128 47.576 1.00 56.77 86 ASP A O 1
ATOM 614 N N . CYS A 1 110 ? 77.535 30.026 49.400 1.00 48.43 87 CYS A N 1
ATOM 615 C CA . CYS A 1 110 ? 77.134 31.374 49.088 1.00 48.23 87 CYS A CA 1
ATOM 616 C C . CYS A 1 110 ? 78.209 32.357 49.516 1.00 47.93 87 CYS A C 1
ATOM 617 O O . CYS A 1 110 ? 78.709 32.318 50.662 1.00 46.21 87 CYS A O 1
ATOM 620 N N . LEU A 1 111 ? 78.549 33.242 48.586 1.00 42.99 88 LEU A N 1
ATOM 621 C CA . LEU A 1 111 ? 79.383 34.382 48.887 1.00 44.78 88 LEU A CA 1
ATOM 622 C C . LEU A 1 111 ? 78.590 35.672 48.730 1.00 47.87 88 LEU A C 1
ATOM 623 O O . LEU A 1 111 ? 77.960 35.910 47.681 1.00 49.38 88 LEU A O 1
ATOM 628 N N . VAL A 1 112 ? 78.639 36.499 49.776 1.00 44.35 89 VAL A N 1
ATOM 629 C CA . VAL A 1 112 ? 78.046 37.820 49.735 1.00 43.81 89 VAL A CA 1
ATOM 630 C C . VAL A 1 112 ? 79.181 38.843 49.760 1.00 44.77 89 VAL A C 1
ATOM 631 O O . VAL A 1 112 ? 79.826 39.033 50.788 1.00 43.92 89 VAL A O 1
ATOM 635 N N . ASN A 1 113 ? 79.438 39.459 48.600 1.00 47.17 90 ASN A N 1
ATOM 636 C CA . ASN A 1 113 ? 80.445 40.521 48.468 1.00 46.53 90 ASN A CA 1
ATOM 637 C C . ASN A 1 113 ? 79.829 41.841 48.875 1.00 48.24 90 ASN A C 1
ATOM 638 O O . ASN A 1 113 ? 79.122 42.484 48.097 1.00 55.59 90 ASN A O 1
ATOM 643 N N . ASN A 1 114 ? 80.055 42.213 50.124 1.00 53.81 91 ASN A N 1
ATOM 644 C CA . ASN A 1 114 ? 79.352 43.337 50.723 1.00 60.82 91 ASN A CA 1
ATOM 645 C C . ASN A 1 114 ? 80.351 44.465 50.929 1.00 70.95 91 ASN A C 1
ATOM 646 O O . ASN A 1 114 ? 81.247 44.362 51.759 1.00 75.83 91 ASN A O 1
ATOM 651 N N . ALA A 1 115 ? 80.195 45.521 50.129 1.00 96.93 92 ALA A N 1
ATOM 652 C CA . ALA A 1 115 ? 81.246 46.527 49.887 1.00 111.56 92 ALA A CA 1
ATOM 653 C C . ALA A 1 115 ? 81.550 47.439 51.074 1.00 113.24 92 ALA A C 1
ATOM 654 O O . ALA A 1 115 ? 82.709 47.544 51.490 1.00 102.65 92 ALA A O 1
ATOM 656 N N . GLY A 1 116 ? 80.515 48.095 51.602 1.00 114.50 93 GLY A N 1
ATOM 657 C CA . GLY A 1 116 ? 80.663 49.048 52.703 1.00 115.20 93 GLY A CA 1
ATOM 658 C C . GLY A 1 116 ? 80.625 50.493 52.238 1.00 111.66 93 GLY A C 1
ATOM 659 O O . GLY A 1 116 ? 81.485 51.296 52.602 1.00 108.67 93 GLY A O 1
ATOM 660 N N . ASP A 1 123 ? 81.962 64.620 46.305 1.00 113.35 100 ASP A N 1
ATOM 661 C CA . ASP A 1 123 ? 83.255 65.263 46.085 1.00 120.82 100 ASP A CA 1
ATOM 662 C C . ASP A 1 123 ? 83.377 65.782 44.644 1.00 118.12 100 ASP A C 1
ATOM 663 O O . ASP A 1 123 ? 82.890 65.139 43.705 1.00 115.25 100 ASP A O 1
ATOM 668 N N . ASP A 1 124 ? 84.021 66.944 44.486 1.00 111.25 101 ASP A N 1
ATOM 669 C CA . ASP A 1 124 ? 84.242 67.572 43.170 1.00 103.42 101 ASP A CA 1
ATOM 670 C C . ASP A 1 124 ? 85.389 66.890 42.440 1.00 98.97 101 ASP A C 1
ATOM 671 O O . ASP A 1 124 ? 86.426 66.586 43.037 1.00 96.69 101 ASP A O 1
ATOM 676 N N . PHE A 1 125 ? 85.199 66.683 41.138 1.00 94.47 102 PHE A N 1
ATOM 677 C CA . PHE A 1 125 ? 86.096 65.849 40.344 1.00 87.86 102 PHE A CA 1
ATOM 678 C C . PHE A 1 125 ? 87.504 66.423 40.180 1.00 88.92 102 PHE A C 1
ATOM 679 O O . PHE A 1 125 ? 88.479 65.662 40.097 1.00 87.21 102 PHE A O 1
ATOM 687 N N . LEU A 1 126 ? 87.606 67.752 40.148 1.00 88.84 103 LEU A N 1
ATOM 688 C CA . LEU A 1 126 ? 88.894 68.429 39.993 1.00 90.20 103 LEU A CA 1
ATOM 689 C C . LEU A 1 126 ? 89.787 68.251 41.224 1.00 93.87 103 LEU A C 1
ATOM 690 O O . LEU A 1 126 ? 90.980 68.555 41.173 1.00 95.73 103 LEU A O 1
ATOM 695 N N . ASP A 1 127 ? 89.201 67.756 42.317 1.00 95.32 104 ASP A N 1
ATOM 696 C CA . ASP A 1 127 ? 89.921 67.502 43.568 1.00 96.33 104 ASP A CA 1
ATOM 697 C C . ASP A 1 127 ? 90.376 66.052 43.671 1.00 89.91 104 ASP A C 1
ATOM 698 O O . ASP A 1 127 ? 91.134 65.703 44.578 1.00 89.77 104 ASP A O 1
ATOM 703 N N . LEU A 1 128 ? 89.898 65.210 42.756 1.00 82.64 105 LEU A N 1
ATOM 704 C CA . LEU A 1 128 ? 90.190 63.785 42.807 1.00 77.58 105 LEU A CA 1
ATOM 705 C C . LEU A 1 128 ? 91.681 63.514 42.700 1.00 79.20 105 LEU A C 1
ATOM 706 O O . LEU A 1 128 ? 92.359 64.017 41.798 1.00 77.03 105 LEU A O 1
ATOM 711 N N . LYS A 1 129 ? 92.161 62.708 43.645 1.00 81.98 106 LYS A N 1
ATOM 712 C CA . LYS A 1 129 ? 93.558 62.321 43.754 1.00 84.58 106 LYS A CA 1
ATOM 713 C C . LYS A 1 129 ? 93.738 60.875 43.300 1.00 83.36 106 LYS A C 1
ATOM 714 O O . LYS A 1 129 ? 92.894 60.019 43.583 1.00 85.47 106 LYS A O 1
ATOM 720 N N . PRO A 1 130 ? 94.840 60.594 42.585 1.00 78.74 107 PRO A N 1
ATOM 721 C CA . PRO A 1 130 ? 95.195 59.216 42.224 1.00 73.15 107 PRO A CA 1
ATOM 722 C C . PRO A 1 130 ? 95.214 58.258 43.417 1.00 74.09 107 PRO A C 1
ATOM 723 O O . PRO A 1 130 ? 94.875 57.084 43.256 1.00 70.46 107 PRO A O 1
ATOM 727 N N . GLU A 1 131 ? 95.586 58.759 44.598 1.00 79.60 108 GLU A N 1
ATOM 728 C CA . GLU A 1 131 ? 95.499 58.003 45.860 1.00 82.12 108 GLU A CA 1
ATOM 729 C C . GLU A 1 131 ? 94.123 57.394 46.058 1.00 76.76 108 GLU A C 1
ATOM 730 O O . GLU A 1 131 ? 94.012 56.226 46.431 1.00 75.64 108 GLU A O 1
ATOM 736 N N . ASN A 1 132 ? 93.086 58.200 45.808 1.00 76.16 109 ASN A N 1
ATOM 737 C CA . ASN A 1 132 ? 91.690 57.789 45.975 1.00 74.06 109 ASN A CA 1
ATOM 738 C C . ASN A 1 132 ? 91.278 56.754 44.942 1.00 67.69 109 ASN A C 1
ATOM 739 O O . ASN A 1 132 ? 90.572 55.801 45.266 1.00 62.63 109 ASN A O 1
ATOM 744 N N . PHE A 1 133 ? 91.696 56.954 43.694 1.00 66.36 110 PHE A N 1
ATOM 745 C CA . PHE A 1 133 ? 91.389 55.984 42.651 1.00 63.75 110 PHE A CA 1
ATOM 746 C C . PHE A 1 133 ? 92.081 54.652 42.956 1.00 60.74 110 PHE A C 1
ATOM 747 O O . PHE A 1 133 ? 91.439 53.607 42.937 1.00 61.23 110 PHE A O 1
ATOM 755 N N . ASP A 1 134 ? 93.380 54.705 43.248 1.00 63.32 111 ASP A N 1
ATOM 756 C CA . ASP A 1 134 ? 94.163 53.527 43.645 1.00 65.00 111 ASP A CA 1
ATOM 757 C C . ASP A 1 134 ? 93.483 52.743 44.758 1.00 65.36 111 ASP A C 1
ATOM 758 O O . ASP A 1 134 ? 93.308 51.537 44.633 1.00 65.95 111 ASP A O 1
ATOM 763 N N . THR A 1 135 ? 93.088 53.433 45.828 1.00 67.29 112 THR A N 1
ATOM 764 C CA . THR A 1 135 ? 92.413 52.796 46.958 1.00 68.93 112 THR A CA 1
ATOM 765 C C . THR A 1 135 ? 91.105 52.142 46.535 1.00 69.60 112 THR A C 1
ATOM 766 O O . THR A 1 135 ? 90.867 50.964 46.818 1.00 71.75 112 THR A O 1
ATOM 770 N N . ILE A 1 136 ? 90.264 52.897 45.846 1.00 70.81 113 ILE A N 1
ATOM 771 C CA . ILE A 1 136 ? 88.886 52.447 45.615 1.00 71.42 113 ILE A CA 1
ATOM 772 C C . ILE A 1 136 ? 88.743 51.495 44.438 1.00 67.69 113 ILE A C 1
ATOM 773 O O . ILE A 1 136 ? 88.044 50.492 44.552 1.00 75.75 113 ILE A O 1
ATOM 778 N N . VAL A 1 137 ? 89.432 51.785 43.339 1.00 64.70 114 VAL A N 1
ATOM 779 C CA . VAL A 1 137 ? 89.365 50.951 42.142 1.00 64.21 114 VAL A CA 1
ATOM 780 C C . VAL A 1 137 ? 90.526 49.960 42.073 1.00 68.79 114 VAL A C 1
ATOM 781 O O . VAL A 1 137 ? 90.316 48.760 41.897 1.00 73.94 114 VAL A O 1
ATOM 785 N N . GLY A 1 138 ? 91.744 50.467 42.218 1.00 70.24 115 GLY A N 1
ATOM 786 C CA . GLY A 1 138 ? 92.946 49.639 42.153 1.00 71.25 115 GLY A CA 1
ATOM 787 C C . GLY A 1 138 ? 93.056 48.606 43.263 1.00 76.60 115 GLY A C 1
ATOM 788 O O . GLY A 1 138 ? 93.552 47.503 43.028 1.00 80.33 115 GLY A O 1
ATOM 789 N N . VAL A 1 139 ? 92.578 48.943 44.464 1.00 72.81 116 VAL A N 1
ATOM 790 C CA . VAL A 1 139 ? 92.749 48.062 45.631 1.00 68.21 116 VAL A CA 1
ATOM 791 C C . VAL A 1 139 ? 91.447 47.404 46.084 1.00 66.12 116 VAL A C 1
ATOM 792 O O . VAL A 1 139 ? 91.347 46.177 46.072 1.00 63.94 116 VAL A O 1
ATOM 796 N N . ASN A 1 140 ? 90.450 48.199 46.462 1.00 65.41 117 ASN A N 1
ATOM 797 C CA . ASN A 1 140 ? 89.182 47.630 46.917 1.00 64.45 117 ASN A CA 1
ATOM 798 C C . ASN A 1 140 ? 88.490 46.729 45.904 1.00 67.69 117 ASN A C 1
ATOM 799 O O . ASN A 1 140 ? 88.205 45.571 46.223 1.00 72.52 117 ASN A O 1
ATOM 804 N N . LEU A 1 141 ? 88.235 47.245 44.694 1.00 62.92 118 LEU A N 1
ATOM 805 C CA . LEU A 1 141 ? 87.530 46.483 43.657 1.00 59.04 118 LEU A CA 1
ATOM 806 C C . LEU A 1 141 ? 88.315 45.218 43.298 1.00 61.58 118 LEU A C 1
ATOM 807 O O . LEU A 1 141 ? 87.739 44.123 43.120 1.00 57.28 118 LEU A O 1
ATOM 812 N N . ARG A 1 142 ? 89.635 45.387 43.190 1.00 58.92 119 ARG A N 1
ATOM 813 C CA . ARG A 1 142 ? 90.525 44.287 42.903 1.00 57.25 119 ARG A CA 1
ATOM 814 C C . ARG A 1 142 ? 90.375 43.188 43.962 1.00 56.95 119 ARG A C 1
ATOM 815 O O . ARG A 1 142 ? 90.268 42.015 43.625 1.00 55.68 119 ARG A O 1
ATOM 823 N N . GLY A 1 143 ? 90.348 43.592 45.234 1.00 63.80 120 GLY A N 1
ATOM 824 C CA . GLY A 1 143 ? 90.150 42.684 46.376 1.00 62.68 120 GLY A CA 1
ATOM 825 C C . GLY A 1 143 ? 88.887 41.845 46.264 1.00 58.21 120 GLY A C 1
ATOM 826 O O . GLY A 1 143 ? 88.898 40.639 46.510 1.00 62.32 120 GLY A O 1
ATOM 827 N N . THR A 1 144 ? 87.799 42.487 45.877 1.00 53.25 121 THR A N 1
ATOM 828 C CA . THR A 1 144 ? 86.539 41.790 45.660 1.00 51.50 121 THR A CA 1
ATOM 829 C C . THR A 1 144 ? 86.619 40.812 44.489 1.00 50.98 121 THR A C 1
ATOM 830 O O . THR A 1 144 ? 86.177 39.666 44.622 1.00 45.86 121 THR A O 1
ATOM 834 N N . VAL A 1 145 ? 87.174 41.258 43.350 1.00 49.40 122 VAL A N 1
ATOM 835 C CA . VAL A 1 145 ? 87.277 40.387 42.174 1.00 49.86 122 VAL A CA 1
ATOM 836 C C . VAL A 1 145 ? 88.050 39.115 42.546 1.00 52.44 122 VAL A C 1
ATOM 837 O O . VAL A 1 145 ? 87.630 37.984 42.230 1.00 53.00 122 VAL A O 1
ATOM 841 N N . PHE A 1 146 ? 89.160 39.294 43.252 1.00 48.98 123 PHE A N 1
ATOM 842 C CA . PHE A 1 146 ? 90.058 38.165 43.472 1.00 53.32 123 PHE A CA 1
ATOM 843 C C . PHE A 1 146 ? 89.687 37.250 44.630 1.00 55.26 123 PHE A C 1
ATOM 844 O O . PHE A 1 146 ? 89.915 36.050 44.545 1.00 60.24 123 PHE A O 1
ATOM 852 N N . PHE A 1 147 ? 89.081 37.804 45.680 1.00 50.77 124 PHE A N 1
ATOM 853 C CA . PHE A 1 147 ? 88.490 36.985 46.691 1.00 53.00 124 PHE A CA 1
ATOM 854 C C . PHE A 1 147 ? 87.409 36.111 46.064 1.00 50.28 124 PHE A C 1
ATOM 855 O O . PHE A 1 147 ? 87.270 34.931 46.391 1.00 54.67 124 PHE A O 1
ATOM 863 N N . THR A 1 148 ? 86.646 36.686 45.157 1.00 43.83 125 THR A N 1
ATOM 864 C CA . THR A 1 148 ? 85.622 35.915 44.477 1.00 51.43 125 THR A CA 1
ATOM 865 C C . THR A 1 148 ? 86.223 34.720 43.719 1.00 52.79 125 THR A C 1
ATOM 866 O O . THR A 1 148 ? 85.759 33.591 43.840 1.00 55.84 125 THR A O 1
ATOM 870 N N . GLN A 1 149 ? 87.263 34.976 42.946 1.00 53.72 126 GLN A N 1
ATOM 871 C CA . GLN A 1 149 ? 88.047 33.902 42.343 1.00 54.22 126 GLN A CA 1
ATOM 872 C C . GLN A 1 149 ? 88.460 32.831 43.373 1.00 52.73 126 GLN A C 1
ATOM 873 O O . GLN A 1 149 ? 88.262 31.634 43.150 1.00 57.09 126 GLN A O 1
ATOM 879 N N . ALA A 1 150 ? 89.029 33.251 44.500 1.00 48.22 127 ALA A N 1
ATOM 880 C CA . ALA A 1 150 ? 89.479 32.274 45.509 1.00 49.43 127 ALA A CA 1
ATOM 881 C C . ALA A 1 150 ? 88.313 31.460 46.063 1.00 51.69 127 ALA A C 1
ATOM 882 O O . ALA A 1 150 ? 88.429 30.262 46.241 1.00 57.87 127 ALA A O 1
ATOM 884 N N . VAL A 1 151 ? 87.181 32.109 46.296 1.00 50.94 128 VAL A N 1
ATOM 885 C CA . VAL A 1 151 ? 86.014 31.404 46.807 1.00 51.57 128 VAL A CA 1
ATOM 886 C C . VAL A 1 151 ? 85.435 30.498 45.721 1.00 52.01 128 VAL A C 1
ATOM 887 O O . VAL A 1 151 ? 85.114 29.342 45.965 1.00 51.34 128 VAL A O 1
ATOM 891 N N . LEU A 1 152 ? 85.340 31.023 44.506 1.00 56.96 129 LEU A N 1
ATOM 892 C CA . LEU A 1 152 ? 84.788 30.275 43.408 1.00 55.33 129 LEU A CA 1
ATOM 893 C C . LEU A 1 152 ? 85.518 28.941 43.229 1.00 65.72 129 LEU A C 1
ATOM 894 O O . LEU A 1 152 ? 84.877 27.901 43.019 1.00 64.81 129 LEU A O 1
ATOM 899 N N . LYS A 1 153 ? 86.852 28.984 43.316 1.00 68.49 130 LYS A N 1
ATOM 900 C CA . LYS A 1 153 ? 87.696 27.801 43.130 1.00 69.14 130 LYS A CA 1
ATOM 901 C C . LYS A 1 153 ? 87.373 26.719 44.149 1.00 60.70 130 LYS A C 1
ATOM 902 O O . LYS A 1 153 ? 87.243 25.557 43.792 1.00 59.42 130 LYS A O 1
ATOM 908 N N . ALA A 1 154 ? 87.239 27.109 45.413 1.00 53.33 131 ALA A N 1
ATOM 909 C CA . ALA A 1 154 ? 86.797 26.189 46.448 1.00 51.44 131 ALA A CA 1
ATOM 910 C C . ALA A 1 154 ? 85.363 25.676 46.193 1.00 59.50 131 ALA A C 1
ATOM 911 O O . ALA A 1 154 ? 85.082 24.505 46.419 1.00 65.47 131 ALA A O 1
ATOM 921 N N . LEU A 1 156 ? 83.994 25.276 43.235 1.00 61.22 133 LEU A N 1
ATOM 922 C CA . LEU A 1 156 ? 84.023 24.415 42.046 1.00 61.47 133 LEU A CA 1
ATOM 923 C C . LEU A 1 156 ? 84.723 23.076 42.289 1.00 70.23 133 LEU A C 1
ATOM 924 O O . LEU A 1 156 ? 84.575 22.144 41.502 1.00 80.59 133 LEU A O 1
ATOM 929 N N . ALA A 1 157 ? 85.519 23.032 43.329 1.00 72.09 134 ALA A N 1
ATOM 930 C CA . ALA A 1 157 ? 86.104 21.818 43.810 1.00 75.94 134 ALA A CA 1
ATOM 931 C C . ALA A 1 157 ? 85.101 20.856 44.384 1.00 83.96 134 ALA A C 1
ATOM 932 O O . ALA A 1 157 ? 85.240 19.661 44.245 1.00 84.12 134 ALA A O 1
ATOM 934 N N . SER A 1 158 ? 84.117 21.369 45.094 1.00 93.37 135 SER A N 1
ATOM 935 C CA . SER A 1 158 ? 83.318 20.503 45.931 1.00 108.92 135 SER A CA 1
ATOM 936 C C . SER A 1 158 ? 82.562 19.453 45.197 1.00 113.27 135 SER A C 1
ATOM 937 O O . SER A 1 158 ? 82.518 18.316 45.602 1.00 128.89 135 SER A O 1
ATOM 940 N N . ASP A 1 159 ? 81.911 19.835 44.131 1.00 114.71 136 ASP A N 1
ATOM 941 C CA . ASP A 1 159 ? 81.276 18.837 43.324 1.00 138.68 136 ASP A CA 1
ATOM 942 C C . ASP A 1 159 ? 79.945 18.388 43.879 1.00 141.88 136 ASP A C 1
ATOM 943 O O . ASP A 1 159 ? 79.236 17.631 43.238 1.00 147.22 136 ASP A O 1
ATOM 948 N N . ALA A 1 160 ? 79.563 18.875 45.044 1.00 129.58 137 ALA A N 1
ATOM 949 C CA . ALA A 1 160 ? 78.329 18.385 45.595 1.00 120.89 137 ALA A CA 1
ATOM 950 C C . ALA A 1 160 ? 77.375 18.803 44.522 1.00 129.96 137 ALA A C 1
ATOM 951 O O . ALA A 1 160 ? 76.422 18.119 44.186 1.00 141.57 137 ALA A O 1
ATOM 953 N N . ARG A 1 161 ? 77.670 19.959 43.978 1.00 124.35 138 ARG A N 1
ATOM 954 C CA . ARG A 1 161 ? 76.835 20.614 42.952 1.00 126.26 138 ARG A CA 1
ATOM 955 C C . ARG A 1 161 ? 75.369 20.892 43.317 1.00 123.26 138 ARG A C 1
ATOM 956 O O . ARG A 1 161 ? 74.450 20.552 42.566 1.00 121.55 138 ARG A O 1
ATOM 964 N N . ALA A 1 162 ? 75.170 21.512 44.478 1.00 114.11 139 ALA A N 1
ATOM 965 C CA . ALA A 1 162 ? 73.873 22.060 44.853 1.00 101.72 139 ALA A CA 1
ATOM 966 C C . ALA A 1 162 ? 73.715 23.458 44.224 1.00 84.42 139 ALA A C 1
ATOM 967 O O . ALA A 1 162 ? 74.472 23.833 43.317 1.00 79.85 139 ALA A O 1
ATOM 969 N N . SER A 1 163 ? 72.742 24.226 44.703 1.00 75.58 140 SER A N 1
ATOM 970 C CA . SER A 1 163 ? 72.494 25.559 44.173 1.00 78.42 140 SER A CA 1
ATOM 971 C C . SER A 1 163 ? 73.281 26.565 44.992 1.00 75.97 140 SER A C 1
ATOM 972 O O . SER A 1 163 ? 73.034 26.746 46.187 1.00 81.19 140 SER A O 1
ATOM 975 N N . ARG A 1 164 ? 74.240 27.210 44.346 1.00 66.34 141 ARG A N 1
ATOM 976 C CA . ARG A 1 164 ? 75.079 28.180 45.025 1.00 60.33 141 ARG A CA 1
ATOM 977 C C . ARG A 1 164 ? 74.867 29.549 44.425 1.00 51.51 141 ARG A C 1
ATOM 978 O O . ARG A 1 164 ? 74.357 29.680 43.300 1.00 50.75 141 ARG A O 1
ATOM 986 N N . SER A 1 165 ? 75.295 30.569 45.156 1.00 43.42 142 SER A N 1
ATOM 987 C CA . SER A 1 165 ? 75.083 31.920 44.702 1.00 49.23 142 SER A CA 1
ATOM 988 C C . SER A 1 165 ? 76.292 32.758 45.041 1.00 51.28 142 SER A C 1
ATOM 989 O O . SER A 1 165 ? 76.984 32.512 46.051 1.00 46.33 142 SER A O 1
ATOM 992 N N . ILE A 1 166 ? 76.541 33.741 44.179 1.00 47.32 143 ILE A N 1
ATOM 993 C CA . ILE A 1 166 ? 77.467 34.828 44.477 1.00 47.65 143 ILE A CA 1
ATOM 994 C C . ILE A 1 166 ? 76.670 36.108 44.326 1.00 49.17 143 ILE A C 1
ATOM 995 O O . ILE A 1 166 ? 76.117 36.411 43.246 1.00 49.18 143 ILE A O 1
ATOM 1000 N N . ILE A 1 167 ? 76.561 36.818 45.440 1.00 47.86 144 ILE A N 1
ATOM 1001 C CA . ILE A 1 167 ? 75.702 37.983 45.530 1.00 46.54 144 ILE A CA 1
ATOM 1002 C C . ILE A 1 167 ? 76.552 39.205 45.816 1.00 49.75 144 ILE A C 1
ATOM 1003 O O . ILE A 1 167 ? 77.262 39.284 46.842 1.00 48.74 144 ILE A O 1
ATOM 1008 N N . ASN A 1 168 ? 76.511 40.141 44.879 1.00 46.91 145 ASN A N 1
ATOM 1009 C CA . ASN A 1 168 ? 77.331 41.335 44.977 1.00 46.89 145 ASN A CA 1
ATOM 1010 C C . ASN A 1 168 ? 76.501 42.545 45.363 1.00 47.36 145 ASN A C 1
ATOM 1011 O O . ASN A 1 168 ? 75.557 42.890 44.647 1.00 47.47 145 ASN A O 1
ATOM 1016 N N . ILE A 1 169 ? 76.840 43.163 46.498 1.00 46.03 146 ILE A N 1
ATOM 1017 C CA . ILE A 1 169 ? 76.102 44.312 47.008 1.00 50.73 146 ILE A CA 1
ATOM 1018 C C . ILE A 1 169 ? 76.844 45.556 46.604 1.00 54.07 146 ILE A C 1
ATOM 1019 O O . ILE A 1 169 ? 77.981 45.748 46.994 1.00 56.14 146 ILE A O 1
ATOM 1024 N N . THR A 1 170 ? 76.205 46.393 45.802 1.00 64.60 147 THR A N 1
ATOM 1025 C CA . THR A 1 170 ? 76.812 47.632 45.333 1.00 69.79 147 THR A CA 1
ATOM 1026 C C . THR A 1 170 ? 76.106 48.794 46.017 1.00 76.50 147 THR A C 1
ATOM 1027 O O . THR A 1 170 ? 76.349 49.036 47.204 1.00 73.19 147 THR A O 1
ATOM 1031 N N . SER A 1 171 ? 75.244 49.502 45.271 1.00 83.73 148 SER A N 1
ATOM 1032 C CA . SER A 1 171 ? 74.383 50.586 45.805 1.00 93.81 148 SER A CA 1
ATOM 1033 C C . SER A 1 171 ? 73.544 51.308 44.736 1.00 109.18 148 SER A C 1
ATOM 1034 O O . SER A 1 171 ? 73.636 50.986 43.544 1.00 113.56 148 SER A O 1
ATOM 1037 N N . VAL A 1 172 ? 72.754 52.290 45.192 1.00 119.48 149 VAL A N 1
ATOM 1038 C CA . VAL A 1 172 ? 71.703 52.982 44.411 1.00 122.38 149 VAL A CA 1
ATOM 1039 C C . VAL A 1 172 ? 70.849 51.994 43.600 1.00 116.86 149 VAL A C 1
ATOM 1040 O O . VAL A 1 172 ? 69.826 52.374 43.005 1.00 114.83 149 VAL A O 1
ATOM 1044 N N . GLU A 1 180 ? 78.348 60.362 44.281 1.00 94.33 157 GLU A N 1
ATOM 1045 C CA . GLU A 1 180 ? 78.864 61.388 43.380 1.00 101.74 157 GLU A CA 1
ATOM 1046 C C . GLU A 1 180 ? 80.389 61.325 43.150 1.00 96.61 157 GLU A C 1
ATOM 1047 O O . GLU A 1 180 ? 80.877 61.849 42.148 1.00 108.73 157 GLU A O 1
ATOM 1053 N N . ARG A 1 181 ? 81.137 60.705 44.062 1.00 82.42 158 ARG A N 1
ATOM 1054 C CA . ARG A 1 181 ? 82.576 60.517 43.860 1.00 83.78 158 ARG A CA 1
ATOM 1055 C C . ARG A 1 181 ? 82.821 59.591 42.670 1.00 84.24 158 ARG A C 1
ATOM 1056 O O . ARG A 1 181 ? 82.507 58.404 42.734 1.00 87.94 158 ARG A O 1
ATOM 1064 N N . LEU A 1 182 ? 83.385 60.133 41.590 1.00 79.31 159 LEU A N 1
ATOM 1065 C CA . LEU A 1 182 ? 83.497 59.404 40.323 1.00 73.26 159 LEU A CA 1
ATOM 1066 C C . LEU A 1 182 ? 84.193 58.044 40.433 1.00 72.95 159 LEU A C 1
ATOM 1067 O O . LEU A 1 182 ? 83.755 57.058 39.822 1.00 67.84 159 LEU A O 1
ATOM 1072 N N . ASP A 1 183 ? 85.259 57.980 41.226 1.00 73.24 160 ASP A N 1
ATOM 1073 C CA . ASP A 1 183 ? 85.928 56.711 41.478 1.00 69.93 160 ASP A CA 1
ATOM 1074 C C . ASP A 1 183 ? 84.974 55.663 42.089 1.00 67.23 160 ASP A C 1
ATOM 1075 O O . ASP A 1 183 ? 85.043 54.491 41.734 1.00 65.53 160 ASP A O 1
ATOM 1080 N N . TYR A 1 184 ? 84.073 56.084 42.981 1.00 68.85 161 TYR A N 1
ATOM 1081 C CA . TYR A 1 184 ? 83.065 55.167 43.530 1.00 67.87 161 TYR A CA 1
ATOM 1082 C C . TYR A 1 184 ? 82.107 54.724 42.447 1.00 62.70 161 TYR A C 1
ATOM 1083 O O . TYR A 1 184 ? 81.772 53.538 42.369 1.00 62.40 161 TYR A O 1
ATOM 1092 N N . CYS A 1 185 ? 81.674 55.658 41.600 1.00 62.20 162 CYS A N 1
ATOM 1093 C CA . CYS A 1 185 ? 80.815 55.302 40.460 1.00 64.38 162 CYS A CA 1
ATOM 1094 C C . CYS A 1 185 ? 81.486 54.249 39.590 1.00 63.50 162 CYS A C 1
ATOM 1095 O O . CYS A 1 185 ? 80.838 53.298 39.147 1.00 70.18 162 CYS A O 1
ATOM 1106 N N . SER A 1 187 ? 84.019 52.128 40.375 1.00 59.05 164 SER A N 1
ATOM 1107 C CA . SER A 1 187 ? 84.099 50.873 41.111 1.00 59.09 164 SER A CA 1
ATOM 1108 C C . SER A 1 187 ? 82.768 50.108 41.024 1.00 63.06 164 SER A C 1
ATOM 1109 O O . SER A 1 187 ? 82.734 48.924 40.661 1.00 66.81 164 SER A O 1
ATOM 1112 N N . LYS A 1 188 ? 81.678 50.809 41.339 1.00 61.81 165 LYS A N 1
ATOM 1113 C CA . LYS A 1 188 ? 80.327 50.272 41.259 1.00 61.38 165 LYS A CA 1
ATOM 1114 C C . LYS A 1 188 ? 80.028 49.694 39.885 1.00 59.06 165 LYS A C 1
ATOM 1115 O O . LYS A 1 188 ? 79.537 48.570 39.771 1.00 64.45 165 LYS A O 1
ATOM 1121 N N . ALA A 1 189 ? 80.311 50.469 38.843 1.00 54.52 166 ALA A N 1
ATOM 1122 C CA . ALA A 1 189 ? 80.093 50.010 37.475 1.00 50.12 166 ALA A CA 1
ATOM 1123 C C . ALA A 1 189 ? 80.927 48.768 37.161 1.00 51.90 166 ALA A C 1
ATOM 1124 O O . ALA A 1 189 ? 80.396 47.774 36.670 1.00 55.36 166 ALA A O 1
ATOM 1126 N N . GLY A 1 190 ? 82.222 48.814 37.467 1.00 51.06 167 GLY A N 1
ATOM 1127 C CA . GLY A 1 190 ? 83.081 47.632 37.352 1.00 51.92 167 GLY A CA 1
ATOM 1128 C C . GLY A 1 190 ? 82.492 46.389 38.006 1.00 55.15 167 GLY A C 1
ATOM 1129 O O . GLY A 1 190 ? 82.414 45.325 37.385 1.00 55.61 167 GLY A O 1
ATOM 1130 N N . LEU A 1 191 ? 82.059 46.518 39.256 1.00 52.37 168 LEU A N 1
ATOM 1131 C CA . LEU A 1 191 ? 81.464 45.388 39.945 1.00 52.70 168 LEU A CA 1
ATOM 1132 C C . LEU A 1 191 ? 80.190 44.869 39.220 1.00 55.38 168 LEU A C 1
ATOM 1133 O O . LEU A 1 191 ? 79.944 43.660 39.161 1.00 56.02 168 LEU A O 1
ATOM 1138 N N . ALA A 1 192 ? 79.391 45.785 38.670 1.00 53.01 169 ALA A N 1
ATOM 1139 C CA . ALA A 1 192 ? 78.205 45.429 37.886 1.00 52.17 169 ALA A CA 1
ATOM 1140 C C . ALA A 1 192 ? 78.568 44.590 36.663 1.00 53.51 169 ALA A C 1
ATOM 1141 O O . ALA A 1 192 ? 77.960 43.551 36.417 1.00 58.35 169 ALA A O 1
ATOM 1143 N N . ALA A 1 193 ? 79.572 45.037 35.915 1.00 51.24 170 ALA A N 1
ATOM 1144 C CA . ALA A 1 193 ? 80.096 44.260 34.795 1.00 53.02 170 ALA A CA 1
ATOM 1145 C C . ALA A 1 193 ? 80.732 42.953 35.295 1.00 53.08 170 ALA A C 1
ATOM 1146 O O . ALA A 1 193 ? 80.569 41.898 34.683 1.00 57.82 170 ALA A O 1
ATOM 1148 N N . PHE A 1 194 ? 81.442 43.017 36.412 1.00 51.67 171 PHE A N 1
ATOM 1149 C CA . PHE A 1 194 ? 81.952 41.799 37.022 1.00 54.82 171 PHE A CA 1
ATOM 1150 C C . PHE A 1 194 ? 80.849 40.763 37.198 1.00 55.05 171 PHE A C 1
ATOM 1151 O O . PHE A 1 194 ? 80.986 39.645 36.704 1.00 55.75 171 PHE A O 1
ATOM 1159 N N . SER A 1 195 ? 79.753 41.150 37.863 1.00 54.01 172 SER A N 1
ATOM 1160 C CA . SER A 1 195 ? 78.630 40.233 38.148 1.00 54.80 172 SER A CA 1
ATOM 1161 C C . SER A 1 195 ? 77.990 39.663 36.893 1.00 56.90 172 SER A C 1
ATOM 1162 O O . SER A 1 195 ? 77.762 38.452 36.817 1.00 58.52 172 SER A O 1
ATOM 1165 N N . GLN A 1 196 ? 77.684 40.538 35.931 1.00 50.73 173 GLN A N 1
ATOM 1166 C CA . GLN A 1 196 ? 77.191 40.114 34.631 1.00 51.20 173 GLN A CA 1
ATOM 1167 C C . GLN A 1 196 ? 78.111 39.076 33.994 1.00 53.86 173 GLN A C 1
ATOM 1168 O O . GLN A 1 196 ? 77.660 37.988 33.650 1.00 58.89 173 GLN A O 1
ATOM 1174 N N . GLY A 1 197 ? 79.404 39.388 33.877 1.00 52.29 174 GLY A N 1
ATOM 1175 C CA . GLY A 1 197 ? 80.353 38.490 33.208 1.00 51.80 174 GLY A CA 1
ATOM 1176 C C . GLY A 1 197 ? 80.488 37.160 33.930 1.00 56.93 174 GLY A C 1
ATOM 1177 O O . GLY A 1 197 ? 80.538 36.097 33.303 1.00 56.41 174 GLY A O 1
ATOM 1178 N N . LEU A 1 198 ? 80.521 37.229 35.258 1.00 52.46 175 LEU A N 1
ATOM 1179 C CA . LEU A 1 198 ? 80.659 36.050 36.081 1.00 54.33 175 LEU A CA 1
ATOM 1180 C C . LEU A 1 198 ? 79.433 35.135 35.929 1.00 57.79 175 LEU A C 1
ATOM 1181 O O . LEU A 1 198 ? 79.562 33.912 35.819 1.00 57.41 175 LEU A O 1
ATOM 1186 N N . ALA A 1 199 ? 78.252 35.747 35.905 1.00 52.79 176 ALA A N 1
ATOM 1187 C CA . ALA A 1 199 ? 76.989 35.034 35.746 1.00 50.45 176 ALA A CA 1
ATOM 1188 C C . ALA A 1 199 ? 76.948 34.222 34.464 1.00 58.81 176 ALA A C 1
ATOM 1189 O O . ALA A 1 199 ? 76.494 33.076 34.472 1.00 60.59 176 ALA A O 1
ATOM 1191 N N . LEU A 1 200 ? 77.419 34.816 33.367 1.00 59.10 177 LEU A N 1
ATOM 1192 C CA . LEU A 1 200 ? 77.498 34.115 32.093 1.00 64.35 177 LEU A CA 1
ATOM 1193 C C . LEU A 1 200 ? 78.497 32.961 32.155 1.00 65.19 177 LEU A C 1
ATOM 1194 O O . LEU A 1 200 ? 78.189 31.846 31.730 1.00 67.55 177 LEU A O 1
ATOM 1199 N N . ARG A 1 201 ? 79.685 33.226 32.692 1.00 64.36 178 ARG A N 1
ATOM 1200 C CA . ARG A 1 201 ? 80.733 32.200 32.805 1.00 62.87 178 ARG A CA 1
ATOM 1201 C C . ARG A 1 201 ? 80.292 31.021 33.702 1.00 63.03 178 ARG A C 1
ATOM 1202 O O . ARG A 1 201 ? 80.638 29.865 33.432 1.00 62.33 178 ARG A O 1
ATOM 1210 N N . LEU A 1 202 ? 79.487 31.306 34.728 1.00 56.77 179 LEU A N 1
ATOM 1211 C CA . LEU A 1 202 ? 79.058 30.277 35.665 1.00 53.76 179 LEU A CA 1
ATOM 1212 C C . LEU A 1 202 ? 77.700 29.629 35.342 1.00 56.93 179 LEU A C 1
ATOM 1213 O O . LEU A 1 202 ? 77.270 28.698 36.040 1.00 56.42 179 LEU A O 1
ATOM 1218 N N . ALA A 1 203 ? 77.071 30.079 34.258 1.00 58.86 180 ALA A N 1
ATOM 1219 C CA . ALA A 1 203 ? 75.723 29.629 33.835 1.00 58.29 180 ALA A CA 1
ATOM 1220 C C . ALA A 1 203 ? 75.504 28.120 33.763 1.00 62.12 180 ALA A C 1
ATOM 1221 O O . ALA A 1 203 ? 74.380 27.645 33.906 1.00 61.88 180 ALA A O 1
ATOM 1223 N N . GLU A 1 204 ? 76.569 27.368 33.537 1.00 68.76 181 GLU A N 1
ATOM 1224 C CA . GLU A 1 204 ? 76.445 25.931 33.370 1.00 74.63 181 GLU A CA 1
ATOM 1225 C C . GLU A 1 204 ? 76.739 25.191 34.679 1.00 74.04 181 GLU A C 1
ATOM 1226 O O . GLU A 1 204 ? 76.712 23.964 34.721 1.00 80.31 181 GLU A O 1
ATOM 1232 N N . THR A 1 205 ? 76.996 25.930 35.755 1.00 68.04 182 THR A N 1
ATOM 1233 C CA . THR A 1 205 ? 77.610 25.332 36.929 1.00 63.89 182 THR A CA 1
ATOM 1234 C C . THR A 1 205 ? 76.760 25.149 38.183 1.00 61.60 182 THR A C 1
ATOM 1235 O O . THR A 1 205 ? 77.224 24.518 39.125 1.00 69.31 182 THR A O 1
ATOM 1239 N N . GLY A 1 206 ? 75.552 25.704 38.227 1.00 60.80 183 GLY A N 1
ATOM 1240 C CA . GLY A 1 206 ? 74.722 25.641 39.457 1.00 53.72 183 GLY A CA 1
ATOM 1241 C C . GLY A 1 206 ? 75.027 26.757 40.445 1.00 55.53 183 GLY A C 1
ATOM 1242 O O . GLY A 1 206 ? 74.481 26.800 41.555 1.00 56.04 183 GLY A O 1
ATOM 1243 N N . ILE A 1 207 ? 75.920 27.658 40.047 1.00 54.86 184 ILE A N 1
ATOM 1244 C CA . ILE A 1 207 ? 76.261 28.813 40.858 1.00 52.77 184 ILE A CA 1
ATOM 1245 C C . ILE A 1 207 ? 75.673 30.014 40.135 1.00 52.84 184 ILE A C 1
ATOM 1246 O O . ILE A 1 207 ? 76.090 30.353 39.023 1.00 50.24 184 ILE A O 1
ATOM 1251 N N . ALA A 1 208 ? 74.671 30.620 40.760 1.00 53.04 185 ALA A N 1
ATOM 1252 C CA . ALA A 1 208 ? 74.007 31.793 40.220 1.00 48.58 185 ALA A CA 1
ATOM 1253 C C . ALA A 1 208 ? 74.728 33.059 40.714 1.00 49.19 185 ALA A C 1
ATOM 1254 O O . ALA A 1 208 ? 75.265 33.069 41.823 1.00 53.47 185 ALA A O 1
ATOM 1256 N N . VAL A 1 209 ? 74.758 34.106 39.892 1.00 47.70 186 VAL A N 1
ATOM 1257 C CA . VAL A 1 209 ? 75.398 35.381 40.262 1.00 48.73 186 VAL A CA 1
ATOM 1258 C C . VAL A 1 209 ? 74.368 36.503 40.189 1.00 51.72 186 VAL A C 1
ATOM 1259 O O . VAL A 1 209 ? 73.657 36.629 39.195 1.00 53.73 186 VAL A O 1
ATOM 1263 N N . PHE A 1 210 ? 74.274 37.291 41.258 1.00 47.20 187 PHE A N 1
ATOM 1264 C CA . PHE A 1 210 ? 73.282 38.350 41.350 1.00 45.15 187 PHE A CA 1
ATOM 1265 C C . PHE A 1 210 ? 73.950 39.623 41.811 1.00 49.67 187 PHE A C 1
ATOM 1266 O O . PHE A 1 210 ? 74.971 39.570 42.490 1.00 52.21 187 PHE A O 1
ATOM 1274 N N . GLU A 1 211 ? 73.345 40.762 41.469 1.00 54.40 188 GLU A N 1
ATOM 1275 C CA . GLU A 1 211 ? 73.749 42.075 41.983 1.00 52.64 188 GLU A CA 1
ATOM 1276 C C . GLU A 1 211 ? 72.553 42.672 42.720 1.00 52.58 188 GLU A C 1
ATOM 1277 O O . GLU A 1 211 ? 71.428 42.602 42.241 1.00 64.20 188 GLU A O 1
ATOM 1283 N N . VAL A 1 212 ? 72.802 43.243 43.887 1.00 48.11 189 VAL A N 1
ATOM 1284 C CA . VAL A 1 212 ? 71.781 43.882 44.706 1.00 48.46 189 VAL A CA 1
ATOM 1285 C C . VAL A 1 212 ? 72.225 45.328 44.943 1.00 50.84 189 VAL A C 1
ATOM 1286 O O . VAL A 1 212 ? 73.346 45.569 45.391 1.00 52.98 189 VAL A O 1
ATOM 1290 N N . ARG A 1 213 ? 71.361 46.285 44.625 1.00 56.45 190 ARG A N 1
ATOM 1291 C CA . ARG A 1 213 ? 71.688 47.716 44.718 1.00 51.36 190 ARG A CA 1
ATOM 1292 C C . ARG A 1 213 ? 70.883 48.386 45.829 1.00 51.53 190 ARG A C 1
ATOM 1293 O O . ARG A 1 213 ? 69.783 48.874 45.580 1.00 53.84 190 ARG A O 1
ATOM 1301 N N . PRO A 1 214 ? 71.410 48.388 47.068 1.00 50.80 191 PRO A N 1
ATOM 1302 C CA . PRO A 1 214 ? 70.652 49.010 48.139 1.00 54.82 191 PRO A CA 1
ATOM 1303 C C . PRO A 1 214 ? 70.579 50.513 47.974 1.00 64.99 191 PRO A C 1
ATOM 1304 O O . PRO A 1 214 ? 71.515 51.115 47.455 1.00 71.26 191 PRO A O 1
ATOM 1308 N N . GLY A 1 215 ? 69.457 51.101 48.385 1.00 70.43 192 GLY A N 1
ATOM 1309 C CA . GLY A 1 215 ? 69.291 52.552 48.414 1.00 74.57 192 GLY A CA 1
ATOM 1310 C C . GLY A 1 215 ? 69.767 53.114 49.739 1.00 82.28 192 GLY A C 1
ATOM 1311 O O . GLY A 1 215 ? 70.870 52.803 50.189 1.00 90.91 192 GLY A O 1
ATOM 1312 N N . ILE A 1 216 ? 68.937 53.931 50.379 1.00 91.90 193 ILE A N 1
ATOM 1313 C CA . ILE A 1 216 ? 69.336 54.592 51.624 1.00 100.83 193 ILE A CA 1
ATOM 1314 C C . ILE A 1 216 ? 68.842 53.825 52.846 1.00 97.98 193 ILE A C 1
ATOM 1315 O O . ILE A 1 216 ? 67.642 53.596 53.000 1.00 110.00 193 ILE A O 1
ATOM 1320 N N . ILE A 1 217 ? 69.778 53.432 53.706 1.00 85.07 194 ILE A N 1
ATOM 1321 C CA . ILE A 1 217 ? 69.479 52.559 54.844 1.00 85.43 194 ILE A CA 1
ATOM 1322 C C . ILE A 1 217 ? 69.901 53.170 56.197 1.00 93.33 194 ILE A C 1
ATOM 1323 O O . ILE A 1 217 ? 71.041 53.610 56.366 1.00 90.85 194 ILE A O 1
ATOM 1328 N N . ARG A 1 218 ? 68.972 53.189 57.154 1.00 104.14 195 ARG A N 1
ATOM 1329 C CA . ARG A 1 218 ? 69.214 53.793 58.467 1.00 124.51 195 ARG A CA 1
ATOM 1330 C C . ARG A 1 218 ? 69.847 52.798 59.443 1.00 127.12 195 ARG A C 1
ATOM 1331 O O . ARG A 1 218 ? 69.769 51.585 59.235 1.00 115.27 195 ARG A O 1
ATOM 1339 N N . SER A 1 219 ? 70.472 53.322 60.501 1.00 138.59 196 SER A N 1
ATOM 1340 C CA . SER A 1 219 ? 71.130 52.505 61.534 1.00 128.14 196 SER A CA 1
ATOM 1341 C C . SER A 1 219 ? 70.942 53.075 62.941 1.00 120.91 196 SER A C 1
ATOM 1342 O O . SER A 1 219 ? 70.367 52.424 63.817 1.00 115.32 196 SER A O 1
ATOM 1345 N N . ARG A 1 242 ? 59.164 55.643 55.105 1.00 109.09 219 ARG A N 1
ATOM 1346 C CA . ARG A 1 242 ? 60.442 56.211 55.513 1.00 118.03 219 ARG A CA 1
ATOM 1347 C C . ARG A 1 242 ? 61.633 55.618 54.741 1.00 136.59 219 ARG A C 1
ATOM 1348 O O . ARG A 1 242 ? 61.594 55.531 53.509 1.00 136.33 219 ARG A O 1
ATOM 1356 N N . TRP A 1 243 ? 62.680 55.224 55.472 1.00 141.12 220 TRP A N 1
ATOM 1357 C CA . TRP A 1 243 ? 63.925 54.702 54.893 1.00 127.24 220 TRP A CA 1
ATOM 1358 C C . TRP A 1 243 ? 64.009 53.197 55.045 1.00 105.75 220 TRP A C 1
ATOM 1359 O O . TRP A 1 243 ? 63.181 52.589 55.732 1.00 97.23 220 TRP A O 1
ATOM 1370 N N . GLY A 1 244 ? 65.009 52.585 54.406 1.00 89.86 221 GLY A N 1
ATOM 1371 C CA . GLY A 1 244 ? 65.218 51.136 54.482 1.00 82.98 221 GLY A CA 1
ATOM 1372 C C . GLY A 1 244 ? 66.004 50.674 55.700 1.00 85.86 221 GLY A C 1
ATOM 1373 O O . GLY A 1 244 ? 66.835 51.416 56.233 1.00 85.36 221 GLY A O 1
ATOM 1374 N N . GLU A 1 245 ? 65.724 49.447 56.146 1.00 85.32 222 GLU A N 1
ATOM 1375 C CA . GLU A 1 245 ? 66.442 48.801 57.253 1.00 77.64 222 GLU A CA 1
ATOM 1376 C C . GLU A 1 245 ? 67.405 47.721 56.715 1.00 75.66 222 GLU A C 1
ATOM 1377 O O . GLU A 1 245 ? 67.159 47.160 55.647 1.00 73.62 222 GLU A O 1
ATOM 1383 N N . PRO A 1 246 ? 68.502 47.411 57.451 1.00 76.25 223 PRO A N 1
ATOM 1384 C CA . PRO A 1 246 ? 69.389 46.326 56.976 1.00 69.19 223 PRO A CA 1
ATOM 1385 C C . PRO A 1 246 ? 68.651 44.985 56.818 1.00 62.74 223 PRO A C 1
ATOM 1386 O O . PRO A 1 246 ? 69.042 44.161 55.988 1.00 62.39 223 PRO A O 1
ATOM 1390 N N . GLU A 1 247 ? 67.578 44.803 57.590 1.00 58.72 224 GLU A N 1
ATOM 1391 C CA . GLU A 1 247 ? 66.667 43.657 57.466 1.00 59.65 224 GLU A CA 1
ATOM 1392 C C . GLU A 1 247 ? 66.012 43.529 56.071 1.00 58.92 224 GLU A C 1
ATOM 1393 O O . GLU A 1 247 ? 65.810 42.422 55.573 1.00 57.77 224 GLU A O 1
ATOM 1399 N N . ASP A 1 248 ? 65.691 44.663 55.452 1.00 53.75 225 ASP A N 1
ATOM 1400 C CA . ASP A 1 248 ? 65.177 44.686 54.094 1.00 53.49 225 ASP A CA 1
ATOM 1401 C C . ASP A 1 248 ? 66.187 44.164 53.072 1.00 53.87 225 ASP A C 1
ATOM 1402 O O . ASP A 1 248 ? 65.826 43.365 52.206 1.00 56.42 225 ASP A O 1
ATOM 1407 N N . ILE A 1 249 ? 67.441 44.609 53.160 1.00 53.32 226 ILE A N 1
ATOM 1408 C CA . ILE A 1 249 ? 68.488 44.040 52.303 1.00 50.30 226 ILE A CA 1
ATOM 1409 C C . ILE A 1 249 ? 68.705 42.577 52.669 1.00 48.39 226 ILE A C 1
ATOM 1410 O O . ILE A 1 249 ? 68.756 41.724 51.800 1.00 48.27 226 ILE A O 1
ATOM 1415 N N . GLY A 1 250 ? 68.805 42.293 53.967 1.00 48.64 227 GLY A N 1
ATOM 1416 C CA . GLY A 1 250 ? 68.921 40.925 54.443 1.00 45.02 227 GLY A CA 1
ATOM 1417 C C . GLY A 1 250 ? 67.903 40.028 53.763 1.00 46.47 227 GLY A C 1
ATOM 1418 O O . GLY A 1 250 ? 68.263 39.020 53.153 1.00 46.31 227 GLY A O 1
ATOM 1419 N N . ASN A 1 251 ? 66.627 40.402 53.855 1.00 46.49 228 ASN A N 1
ATOM 1420 C CA . ASN A 1 251 ? 65.555 39.600 53.270 1.00 46.70 228 ASN A CA 1
ATOM 1421 C C . ASN A 1 251 ? 65.734 39.320 51.783 1.00 46.08 228 ASN A C 1
ATOM 1422 O O . ASN A 1 251 ? 65.529 38.196 51.337 1.00 47.88 228 ASN A O 1
ATOM 1427 N N . ILE A 1 252 ? 66.136 40.336 51.026 1.00 39.16 229 ILE A N 1
ATOM 1428 C CA . ILE A 1 252 ? 66.407 40.142 49.619 1.00 42.10 229 ILE A CA 1
ATOM 1429 C C . ILE A 1 252 ? 67.547 39.151 49.427 1.00 47.20 229 ILE A C 1
ATOM 1430 O O . ILE A 1 252 ? 67.409 38.175 48.658 1.00 49.45 229 ILE A O 1
ATOM 1435 N N . VAL A 1 253 ? 68.664 39.373 50.126 1.00 42.53 230 VAL A N 1
ATOM 1436 C CA . VAL A 1 253 ? 69.787 38.448 49.994 1.00 43.20 230 VAL A CA 1
ATOM 1437 C C . VAL A 1 253 ? 69.409 37.024 50.422 1.00 46.01 230 VAL A C 1
ATOM 1438 O O . VAL A 1 253 ? 69.769 36.053 49.761 1.00 47.00 230 VAL A O 1
ATOM 1442 N N . ALA A 1 254 ? 68.672 36.881 51.519 1.00 47.87 231 ALA A N 1
ATOM 1443 C CA . ALA A 1 254 ? 68.265 35.534 51.933 1.00 44.57 231 ALA A CA 1
ATOM 1444 C C . ALA A 1 254 ? 67.360 34.868 50.882 1.00 45.33 231 ALA A C 1
ATOM 1445 O O . ALA A 1 254 ? 67.528 33.688 50.583 1.00 51.42 231 ALA A O 1
ATOM 1447 N N . GLY A 1 255 ? 66.437 35.629 50.299 1.00 41.79 232 GLY A N 1
ATOM 1448 C CA . GLY A 1 255 ? 65.631 35.143 49.173 1.00 43.94 232 GLY A CA 1
ATOM 1449 C C . GLY A 1 255 ? 66.449 34.604 48.007 1.00 49.87 232 GLY A C 1
ATOM 1450 O O . GLY A 1 255 ? 66.205 33.478 47.537 1.00 50.35 232 GLY A O 1
ATOM 1451 N N . LEU A 1 256 ? 67.442 35.384 47.565 1.00 49.50 233 LEU A N 1
ATOM 1452 C CA . LEU A 1 256 ? 68.286 34.995 46.427 1.00 47.78 233 LEU A CA 1
ATOM 1453 C C . LEU A 1 256 ? 69.158 33.784 46.729 1.00 52.17 233 LEU A C 1
ATOM 1454 O O . LEU A 1 256 ? 69.422 32.966 45.828 1.00 46.46 233 LEU A O 1
ATOM 1459 N N . ALA A 1 257 ? 69.616 33.690 47.983 1.00 49.70 234 ALA A N 1
ATOM 1460 C CA . ALA A 1 257 ? 70.532 32.620 48.412 1.00 48.63 234 ALA A CA 1
ATOM 1461 C C . ALA A 1 257 ? 69.822 31.300 48.593 1.00 48.41 234 ALA A C 1
ATOM 1462 O O . ALA A 1 257 ? 70.440 30.259 48.465 1.00 49.63 234 ALA A O 1
ATOM 1464 N N . GLY A 1 258 ? 68.523 31.355 48.878 1.00 51.82 235 GLY A N 1
ATOM 1465 C CA . GLY A 1 258 ? 67.730 30.178 49.259 1.00 49.14 235 GLY A CA 1
ATOM 1466 C C . GLY A 1 258 ? 67.395 29.186 48.166 1.00 47.31 235 GLY A C 1
ATOM 1467 O O . GLY A 1 258 ? 66.791 28.167 48.458 1.00 51.64 235 GLY A O 1
ATOM 1468 N N . GLY A 1 259 ? 67.748 29.478 46.913 1.00 45.98 236 GLY A N 1
ATOM 1469 C CA . GLY A 1 259 ? 67.626 28.478 45.842 1.00 47.49 236 GLY A CA 1
ATOM 1470 C C . GLY A 1 259 ? 66.573 28.757 44.784 1.00 57.37 236 GLY A C 1
ATOM 1471 O O . GLY A 1 259 ? 66.689 28.288 43.651 1.00 67.48 236 GLY A O 1
ATOM 1472 N N . GLN A 1 260 ? 65.557 29.541 45.130 1.00 53.56 237 GLN A N 1
ATOM 1473 C CA . GLN A 1 260 ? 64.437 29.780 44.220 1.00 54.12 237 GLN A CA 1
ATOM 1474 C C . GLN A 1 260 ? 64.784 30.549 42.950 1.00 52.56 237 GLN A C 1
ATOM 1475 O O . GLN A 1 260 ? 63.982 30.619 42.026 1.00 47.83 237 GLN A O 1
ATOM 1481 N N . PHE A 1 261 ? 65.967 31.131 42.915 1.00 55.61 238 PHE A N 1
ATOM 1482 C CA . PHE A 1 261 ? 66.330 31.994 41.818 1.00 55.94 238 PHE A CA 1
ATOM 1483 C C . PHE A 1 261 ? 67.408 31.397 40.938 1.00 54.15 238 PHE A C 1
ATOM 1484 O O . PHE A 1 261 ? 67.975 32.096 40.110 1.00 53.74 238 PHE A O 1
ATOM 1492 N N . GLY A 1 262 ? 67.678 30.103 41.106 1.00 53.19 239 GLY A N 1
ATOM 1493 C CA . GLY A 1 262 ? 68.685 29.403 40.302 1.00 46.43 239 GLY A CA 1
ATOM 1494 C C . GLY A 1 262 ? 68.675 29.791 38.829 1.00 55.91 239 GLY A C 1
ATOM 1495 O O . GLY A 1 262 ? 69.731 29.874 38.207 1.00 71.56 239 GLY A O 1
ATOM 1496 N N . PHE A 1 263 ? 67.492 30.068 38.274 1.00 47.90 240 PHE A N 1
ATOM 1497 C CA . PHE A 1 263 ? 67.354 30.336 36.840 1.00 50.32 240 PHE A CA 1
ATOM 1498 C C . PHE A 1 263 ? 67.418 31.835 36.490 1.00 51.89 240 PHE A C 1
ATOM 1499 O O . PHE A 1 263 ? 67.209 32.255 35.328 1.00 53.23 240 PHE A O 1
ATOM 1507 N N . ALA A 1 264 ? 67.725 32.633 37.500 1.00 44.08 241 ALA A N 1
ATOM 1508 C CA . ALA A 1 264 ? 67.624 34.074 37.394 1.00 45.45 241 ALA A CA 1
ATOM 1509 C C . ALA A 1 264 ? 69.005 34.719 37.458 1.00 46.93 241 ALA A C 1
ATOM 1510 O O . ALA A 1 264 ? 69.135 35.923 37.677 1.00 50.27 241 ALA A O 1
ATOM 1512 N N . THR A 1 265 ? 70.039 33.910 37.257 1.00 46.69 242 THR A N 1
ATOM 1513 C CA . THR A 1 265 ? 71.406 34.389 37.300 1.00 47.56 242 THR A CA 1
ATOM 1514 C C . THR A 1 265 ? 71.592 35.567 36.337 1.00 51.17 242 THR A C 1
ATOM 1515 O O . THR A 1 265 ? 71.034 35.579 35.241 1.00 48.12 242 THR A O 1
ATOM 1519 N N . GLY A 1 266 ? 72.359 36.562 36.773 1.00 52.58 243 GLY A N 1
ATOM 1520 C CA . GLY A 1 266 ? 72.530 37.795 36.026 1.00 48.72 243 GLY A CA 1
ATOM 1521 C C . GLY A 1 266 ? 71.628 38.932 36.480 1.00 53.74 243 GLY A C 1
ATOM 1522 O O . GLY A 1 266 ? 71.849 40.089 36.114 1.00 59.49 243 GLY A O 1
ATOM 1523 N N . SER A 1 267 ? 70.612 38.615 37.283 1.00 49.88 244 SER A N 1
ATOM 1524 C CA . SER A 1 267 ? 69.629 39.609 37.640 1.00 47.15 244 SER A CA 1
ATOM 1525 C C . SER A 1 267 ? 70.213 40.681 38.547 1.00 49.93 244 SER A C 1
ATOM 1526 O O . SER A 1 267 ? 71.183 40.450 39.269 1.00 48.07 244 SER A O 1
ATOM 1529 N N . VAL A 1 268 ? 69.594 41.854 38.488 1.00 51.03 245 VAL A N 1
ATOM 1530 C CA . VAL A 1 268 ? 69.981 43.001 39.270 1.00 52.23 245 VAL A CA 1
ATOM 1531 C C . VAL A 1 268 ? 68.748 43.348 40.053 1.00 55.30 245 VAL A C 1
ATOM 1532 O O . VAL A 1 268 ? 67.691 43.571 39.465 1.00 59.39 245 VAL A O 1
ATOM 1536 N N . ILE A 1 269 ? 68.872 43.357 41.376 1.00 49.98 246 ILE A N 1
ATOM 1537 C CA . ILE A 1 269 ? 67.741 43.621 42.246 1.00 51.96 246 ILE A CA 1
ATOM 1538 C C . ILE A 1 269 ? 67.878 45.038 42.794 1.00 58.39 246 ILE A C 1
ATOM 1539 O O . ILE A 1 269 ? 68.884 45.352 43.439 1.00 63.99 246 ILE A O 1
ATOM 1544 N N . GLN A 1 270 ? 66.893 45.898 42.519 1.00 59.36 247 GLN A N 1
ATOM 1545 C CA . GLN A 1 270 ? 66.857 47.241 43.115 1.00 60.47 247 GLN A CA 1
ATOM 1546 C C . GLN A 1 270 ? 66.411 47.059 44.544 1.00 62.96 247 GLN A C 1
ATOM 1547 O O . GLN A 1 270 ? 65.520 46.265 44.818 1.00 72.21 247 GLN A O 1
ATOM 1553 N N . ALA A 1 271 ? 67.039 47.773 45.461 1.00 54.53 248 ALA A N 1
ATOM 1554 C CA . ALA A 1 271 ? 66.742 47.593 46.864 1.00 50.09 248 ALA A CA 1
ATOM 1555 C C . ALA A 1 271 ? 66.717 48.934 47.560 1.00 55.35 248 ALA A C 1
ATOM 1556 O O . ALA A 1 271 ? 67.505 49.177 48.477 1.00 65.08 248 ALA A O 1
ATOM 1558 N N . ASP A 1 272 ? 65.794 49.786 47.133 1.00 56.84 249 ASP A N 1
ATOM 1559 C CA . ASP A 1 272 ? 65.664 51.146 47.639 1.00 60.17 249 ASP A CA 1
ATOM 1560 C C . ASP A 1 272 ? 64.200 51.476 47.861 1.00 64.16 249 ASP A C 1
ATOM 1561 O O . ASP A 1 272 ? 63.825 52.644 47.899 1.00 71.92 249 ASP A O 1
ATOM 1566 N N . GLY A 1 273 ? 63.372 50.443 47.986 1.00 61.12 250 GLY A N 1
ATOM 1567 C CA . GLY A 1 273 ? 61.943 50.621 48.220 1.00 57.39 250 GLY A CA 1
ATOM 1568 C C . GLY A 1 273 ? 61.245 51.379 47.113 1.00 62.83 250 GLY A C 1
ATOM 1569 O O . GLY A 1 273 ? 60.211 51.999 47.337 1.00 65.16 250 GLY A O 1
ATOM 1570 N N . GLY A 1 274 ? 61.825 51.341 45.918 1.00 67.48 251 GLY A N 1
ATOM 1571 C CA . GLY A 1 274 ? 61.219 51.935 44.745 1.00 70.03 251 GLY A CA 1
ATOM 1572 C C . GLY A 1 274 ? 61.465 53.421 44.608 1.00 92.61 251 GLY A C 1
ATOM 1573 O O . GLY A 1 274 ? 61.137 54.015 43.575 1.00 106.26 251 GLY A O 1
ATOM 1574 N N . LEU A 1 275 ? 62.057 54.015 45.642 1.00 98.40 252 LEU A N 1
ATOM 1575 C CA . LEU A 1 275 ? 62.380 55.441 45.682 1.00 106.75 252 LEU A CA 1
ATOM 1576 C C . LEU A 1 275 ? 62.915 56.041 44.360 1.00 117.75 252 LEU A C 1
ATOM 1577 O O . LEU A 1 275 ? 62.681 57.223 44.088 1.00 121.93 252 LEU A O 1
ATOM 1582 N N . SER A 1 276 ? 63.621 55.238 43.555 1.00 115.40 253 SER A N 1
ATOM 1583 C CA . SER A 1 276 ? 63.981 55.622 42.174 1.00 122.20 253 SER A CA 1
ATOM 1584 C C . SER A 1 276 ? 62.750 55.610 41.264 1.00 131.84 253 SER A C 1
ATOM 1585 O O . SER A 1 276 ? 62.727 56.252 40.210 1.00 128.23 253 SER A O 1
ATOM 1588 N N . GLN B 1 26 ? 72.580 74.266 -9.225 1.00 163.58 3 GLN B N 1
ATOM 1589 C CA . GLN B 1 26 ? 72.650 73.775 -7.815 1.00 160.20 3 GLN B CA 1
ATOM 1590 C C . GLN B 1 26 ? 72.349 72.280 -7.715 1.00 149.70 3 GLN B C 1
ATOM 1591 O O . GLN B 1 26 ? 71.507 71.765 -8.457 1.00 143.14 3 GLN B O 1
ATOM 1597 N N . LYS B 1 27 ? 73.040 71.598 -6.796 1.00 151.91 4 LYS B N 1
ATOM 1598 C CA . LYS B 1 27 ? 72.802 70.172 -6.493 1.00 151.97 4 LYS B CA 1
ATOM 1599 C C . LYS B 1 27 ? 71.343 69.912 -6.119 1.00 137.73 4 LYS B C 1
ATOM 1600 O O . LYS B 1 27 ? 70.594 70.847 -5.817 1.00 140.83 4 LYS B O 1
ATOM 1606 N N . ALA B 1 28 ? 70.943 68.644 -6.143 1.00 119.60 5 ALA B N 1
ATOM 1607 C CA . ALA B 1 28 ? 69.610 68.264 -5.691 1.00 105.21 5 ALA B CA 1
ATOM 1608 C C . ALA B 1 28 ? 69.522 68.423 -4.175 1.00 101.81 5 ALA B C 1
ATOM 1609 O O . ALA B 1 28 ? 70.516 68.268 -3.463 1.00 102.61 5 ALA B O 1
ATOM 1611 N N . ARG B 1 29 ? 68.335 68.750 -3.684 1.00 90.78 6 ARG B N 1
ATOM 1612 C CA . ARG B 1 29 ? 68.138 68.893 -2.254 1.00 77.09 6 ARG B CA 1
ATOM 1613 C C . ARG B 1 29 ? 67.480 67.673 -1.621 1.00 68.29 6 ARG B C 1
ATOM 1614 O O . ARG B 1 29 ? 66.393 67.273 -2.029 1.00 66.39 6 ARG B O 1
ATOM 1622 N N . PRO B 1 30 ? 68.139 67.076 -0.610 1.00 66.18 7 PRO B N 1
ATOM 1623 C CA . PRO B 1 30 ? 67.461 65.997 0.106 1.00 65.02 7 PRO B CA 1
ATOM 1624 C C . PRO B 1 30 ? 66.143 66.510 0.699 1.00 64.34 7 PRO B C 1
ATOM 1625 O O . PRO B 1 30 ? 65.977 67.717 0.917 1.00 66.12 7 PRO B O 1
ATOM 1629 N N . VAL B 1 31 ? 65.206 65.605 0.931 1.00 60.69 8 VAL B N 1
ATOM 1630 C CA . VAL B 1 31 ? 63.853 65.980 1.340 1.00 61.23 8 VAL B CA 1
ATOM 1631 C C . VAL B 1 31 ? 63.544 65.376 2.707 1.00 58.83 8 VAL B C 1
ATOM 1632 O O . VAL B 1 31 ? 63.808 64.203 2.948 1.00 60.22 8 VAL B O 1
ATOM 1636 N N . ALA B 1 32 ? 63.002 66.180 3.607 1.00 61.22 9 ALA B N 1
ATOM 1637 C CA . ALA B 1 32 ? 62.685 65.703 4.952 1.00 59.00 9 ALA B CA 1
ATOM 1638 C C . ALA B 1 32 ? 61.196 65.887 5.251 1.00 60.34 9 ALA B C 1
ATOM 1639 O O . ALA B 1 32 ? 60.614 66.934 4.924 1.00 65.92 9 ALA B O 1
ATOM 1641 N N . ILE B 1 33 ? 60.575 64.875 5.847 1.00 52.15 10 ILE B N 1
ATOM 1642 C CA . ILE B 1 33 ? 59.217 65.043 6.358 1.00 53.79 10 ILE B CA 1
ATOM 1643 C C . ILE B 1 33 ? 59.287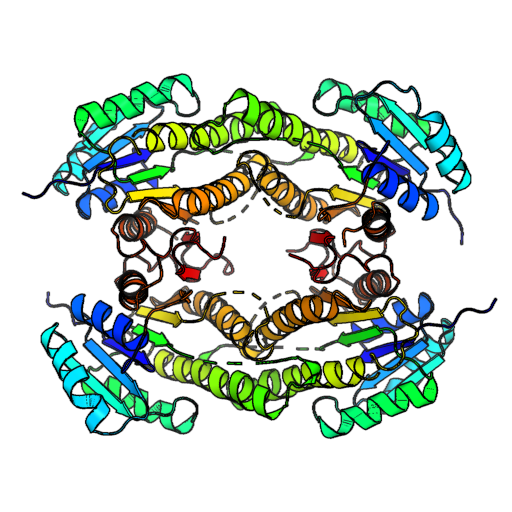 65.340 7.853 1.00 58.41 10 ILE B C 1
ATOM 1644 O O . ILE B 1 33 ? 59.829 64.543 8.635 1.00 61.10 10 ILE B O 1
ATOM 1649 N N . VAL B 1 34 ? 58.756 66.492 8.253 1.00 54.85 11 VAL B N 1
ATOM 1650 C CA . VAL B 1 34 ? 58.725 66.816 9.671 1.00 58.72 11 VAL B CA 1
ATOM 1651 C C . VAL B 1 34 ? 57.281 66.840 10.188 1.00 58.85 11 VAL B C 1
ATOM 1652 O O . VAL B 1 34 ? 56.538 67.784 9.945 1.00 63.74 11 VAL B O 1
ATOM 1656 N N . THR B 1 35 ? 56.876 65.775 10.867 1.00 52.61 12 THR B N 1
ATOM 1657 C CA . THR B 1 35 ? 55.511 65.699 11.352 1.00 59.06 12 THR B CA 1
ATOM 1658 C C . THR B 1 35 ? 55.430 66.663 12.516 1.00 62.70 12 THR B C 1
ATOM 1659 O O . THR B 1 35 ? 56.377 66.776 13.298 1.00 63.81 12 THR B O 1
ATOM 1663 N N . GLY B 1 36 ? 54.323 67.390 12.601 1.00 65.81 13 GLY B N 1
ATOM 1664 C CA . GLY B 1 36 ? 54.160 68.446 13.598 1.00 59.36 13 GLY B CA 1
ATOM 1665 C C . GLY B 1 36 ? 55.181 69.567 13.485 1.00 59.84 13 GLY B C 1
ATOM 1666 O O . GLY B 1 36 ? 55.557 70.165 14.495 1.00 64.49 13 GLY B O 1
ATOM 1667 N N . GLY B 1 37 ? 55.609 69.874 12.260 1.00 57.47 14 GLY B N 1
ATOM 1668 C CA . GLY B 1 37 ? 56.663 70.861 12.022 1.00 56.40 14 GLY B CA 1
ATOM 1669 C C . GLY B 1 37 ? 56.244 72.325 12.038 1.00 61.51 14 GLY B C 1
ATOM 1670 O O . GLY B 1 37 ? 57.075 73.215 11.838 1.00 63.01 14 GLY B O 1
ATOM 1671 N N . ARG B 1 38 ? 54.959 72.575 12.271 1.00 63.00 15 ARG B N 1
ATOM 1672 C CA . ARG B 1 38 ? 54.382 73.925 12.240 1.00 62.48 15 ARG B CA 1
ATOM 1673 C C . ARG B 1 38 ? 54.911 74.837 13.364 1.00 60.61 15 ARG B C 1
ATOM 1674 O O . ARG B 1 38 ? 55.034 76.054 13.192 1.00 69.01 15 ARG B O 1
ATOM 1682 N N . ARG B 1 39 ? 55.231 74.250 14.507 1.00 56.36 16 ARG B N 1
ATOM 1683 C CA . ARG B 1 39 ? 55.612 75.030 15.666 1.00 60.03 16 ARG B CA 1
ATOM 1684 C C . ARG B 1 39 ? 56.497 74.222 16.613 1.00 63.74 16 ARG B C 1
ATOM 1685 O O . ARG B 1 39 ? 56.848 73.080 16.314 1.00 64.78 16 ARG B O 1
ATOM 1693 N N . GLY B 1 40 ? 56.871 74.842 17.734 1.00 63.12 17 GLY B N 1
ATOM 1694 C CA . GLY B 1 40 ? 57.614 74.191 18.809 1.00 60.44 17 GLY B CA 1
ATOM 1695 C C . GLY B 1 40 ? 58.881 73.497 18.357 1.00 61.75 17 GLY B C 1
ATOM 1696 O O . GLY B 1 40 ? 59.562 73.953 17.439 1.00 61.25 17 GLY B O 1
ATOM 1697 N N . ILE B 1 41 ? 59.183 72.377 19.004 1.00 57.81 18 ILE B N 1
ATOM 1698 C CA . ILE B 1 41 ? 60.332 71.566 18.654 1.00 58.60 18 ILE B CA 1
ATOM 1699 C C . ILE B 1 41 ? 60.323 71.186 17.166 1.00 61.18 18 ILE B C 1
ATOM 1700 O O . ILE B 1 41 ? 61.354 71.255 16.500 1.00 67.15 18 ILE B O 1
ATOM 1705 N N . GLY B 1 42 ? 59.159 70.809 16.645 1.00 57.18 19 GLY B N 1
ATOM 1706 C CA . GLY B 1 42 ? 59.034 70.449 15.240 1.00 58.22 19 GLY B CA 1
ATOM 1707 C C . GLY B 1 42 ? 59.522 71.541 14.300 1.00 60.00 19 GLY B C 1
ATOM 1708 O O . GLY B 1 42 ? 60.213 71.261 13.312 1.00 59.13 19 GLY B O 1
ATOM 1709 N N . LEU B 1 43 ? 59.160 72.785 14.608 1.00 56.82 20 LEU B N 1
ATOM 1710 C CA . LEU B 1 43 ? 59.620 73.929 13.837 1.00 54.72 20 LEU B CA 1
ATOM 1711 C C . LEU B 1 43 ? 61.127 74.129 13.989 1.00 61.22 20 LEU B C 1
ATOM 1712 O O . LEU B 1 43 ? 61.804 74.484 13.018 1.00 66.26 20 LEU B O 1
ATOM 1717 N N . GLY B 1 44 ? 61.649 73.886 15.194 1.00 56.02 21 GLY B N 1
ATOM 1718 C CA . GLY B 1 44 ? 63.090 73.968 15.446 1.00 53.35 21 GLY B CA 1
ATOM 1719 C C . GLY B 1 44 ? 63.861 73.006 14.556 1.00 56.98 21 GLY B C 1
ATOM 1720 O O . GLY B 1 44 ? 64.939 73.332 14.034 1.00 61.12 21 GLY B O 1
ATOM 1721 N N . ILE B 1 45 ? 63.295 71.822 14.364 1.00 53.51 22 ILE B N 1
ATOM 1722 C CA . ILE B 1 45 ? 63.890 70.817 13.492 1.00 53.61 22 ILE B CA 1
ATOM 1723 C C . ILE B 1 45 ? 63.771 71.185 12.010 1.00 58.41 22 ILE B C 1
ATOM 1724 O O . ILE B 1 45 ? 64.738 71.060 11.239 1.00 63.06 22 ILE B O 1
ATOM 1729 N N . ALA B 1 46 ? 62.591 71.637 11.606 1.00 54.06 23 ALA B N 1
ATOM 1730 C CA . ALA B 1 46 ? 62.411 71.994 10.215 1.00 54.30 23 ALA B CA 1
ATOM 1731 C C . ALA B 1 46 ? 63.334 73.176 9.906 1.00 57.61 23 ALA B C 1
ATOM 1732 O O . ALA B 1 46 ? 63.995 73.193 8.870 1.00 58.33 23 ALA B O 1
ATOM 1734 N N . ARG B 1 47 ? 63.426 74.124 10.836 1.00 57.47 24 ARG B N 1
ATOM 1735 C CA . ARG B 1 47 ? 64.258 75.318 10.631 1.00 55.71 24 ARG B CA 1
ATOM 1736 C C . ARG B 1 47 ? 65.695 74.876 10.386 1.00 58.20 24 ARG B C 1
ATOM 1737 O O . ARG B 1 47 ? 66.340 75.316 9.434 1.00 64.08 24 ARG B O 1
ATOM 1745 N N . ALA B 1 48 ? 66.167 73.957 11.217 1.00 54.23 25 ALA B N 1
ATOM 1746 C CA . ALA B 1 48 ? 67.561 73.553 11.204 1.00 50.54 25 ALA B CA 1
ATOM 1747 C C . ALA B 1 48 ? 67.881 72.621 10.029 1.00 54.79 25 ALA B C 1
ATOM 1748 O O . ALA B 1 48 ? 69.029 72.583 9.579 1.00 59.35 25 ALA B O 1
ATOM 1750 N N . LEU B 1 49 ? 66.889 71.860 9.556 1.00 50.02 26 LEU B N 1
ATOM 1751 C CA . LEU B 1 49 ? 67.098 70.952 8.416 1.00 54.96 26 LEU B CA 1
ATOM 1752 C C . LEU B 1 49 ? 67.095 71.738 7.101 1.00 58.14 26 LEU B C 1
ATOM 1753 O O . LEU B 1 49 ? 67.815 71.406 6.150 1.00 61.30 26 LEU B O 1
ATOM 1758 N N . ALA B 1 50 ? 66.284 72.784 7.054 1.00 56.02 27 ALA B N 1
ATOM 1759 C CA . ALA B 1 50 ? 66.284 73.698 5.913 1.00 60.26 27 ALA B CA 1
ATOM 1760 C C . ALA B 1 50 ? 67.658 74.352 5.711 1.00 61.74 27 ALA B C 1
ATOM 1761 O O . ALA B 1 50 ? 68.182 74.390 4.591 1.00 65.04 27 ALA B O 1
ATOM 1763 N N . ALA B 1 51 ? 68.236 74.829 6.812 1.00 57.44 28 ALA B N 1
ATOM 1764 C CA . ALA B 1 51 ? 69.525 75.503 6.818 1.00 56.48 28 ALA B CA 1
ATOM 1765 C C . ALA B 1 51 ? 70.674 74.577 6.433 1.00 62.06 28 ALA B C 1
ATOM 1766 O O . ALA B 1 51 ? 71.697 75.032 5.909 1.00 67.13 28 ALA B O 1
ATOM 1768 N N . SER B 1 52 ? 70.520 73.282 6.700 1.00 61.99 29 SER B N 1
ATOM 1769 C CA . SER B 1 52 ? 71.561 72.312 6.351 1.00 61.76 29 SER B CA 1
ATOM 1770 C C . SER B 1 52 ? 71.369 71.703 4.956 1.00 64.23 29 SER B C 1
ATOM 1771 O O . SER B 1 52 ? 72.032 70.745 4.602 1.00 68.34 29 SER B O 1
ATOM 1774 N N . GLY B 1 53 ? 70.474 72.271 4.156 1.00 64.63 30 GLY B N 1
ATOM 1775 C CA . GLY B 1 53 ? 70.342 71.854 2.764 1.00 64.96 30 GLY B CA 1
ATOM 1776 C C . GLY B 1 53 ? 69.163 70.977 2.376 1.00 65.61 30 GLY B C 1
ATOM 1777 O O . GLY B 1 53 ? 69.116 70.465 1.246 1.00 73.97 30 GLY B O 1
ATOM 1778 N N . PHE B 1 54 ? 68.214 70.803 3.292 1.00 61.25 31 PHE B N 1
ATOM 1779 C CA . PHE B 1 54 ? 67.005 70.029 3.017 1.00 62.02 31 PHE B CA 1
ATOM 1780 C C . PHE B 1 54 ? 65.855 70.874 2.491 1.00 63.65 31 PHE B C 1
ATOM 1781 O O . PHE B 1 54 ? 65.668 71.999 2.922 1.00 70.49 31 PHE B O 1
ATOM 1789 N N . ASP B 1 55 ? 65.078 70.306 1.577 1.00 62.88 32 ASP B N 1
ATOM 1790 C CA . ASP B 1 55 ? 63.712 70.754 1.346 1.00 61.73 32 ASP B CA 1
ATOM 1791 C C . ASP B 1 55 ? 62.828 70.070 2.355 1.00 60.61 32 ASP B C 1
ATOM 1792 O O . ASP B 1 55 ? 63.212 69.040 2.907 1.00 67.62 32 ASP B O 1
ATOM 1797 N N . ILE B 1 56 ? 61.655 70.637 2.608 1.00 58.73 33 ILE B N 1
ATOM 1798 C CA . ILE B 1 56 ? 60.830 70.197 3.732 1.00 61.04 33 ILE B CA 1
ATOM 1799 C C . ILE B 1 56 ? 59.350 70.031 3.390 1.00 61.08 33 ILE B C 1
ATOM 1800 O O . ILE B 1 56 ? 58.771 70.838 2.656 1.00 63.29 33 ILE B O 1
ATOM 1805 N N . ALA B 1 57 ? 58.748 68.978 3.938 1.00 59.41 34 ALA B N 1
ATOM 1806 C CA . ALA B 1 57 ? 57.304 68.838 3.953 1.00 57.35 34 ALA B CA 1
ATOM 1807 C C . ALA B 1 57 ? 56.869 68.777 5.414 1.00 59.85 34 ALA B C 1
ATOM 1808 O O . ALA B 1 57 ? 57.338 67.933 6.190 1.00 56.94 34 ALA B O 1
ATOM 1810 N N . ILE B 1 58 ? 55.989 69.699 5.785 1.00 61.82 35 ILE B N 1
ATOM 1811 C CA . ILE B 1 58 ? 55.469 69.778 7.142 1.00 62.12 35 ILE B CA 1
ATOM 1812 C C . ILE B 1 58 ? 54.043 69.240 7.186 1.00 65.09 35 ILE B C 1
ATOM 1813 O O . ILE B 1 58 ? 53.227 69.522 6.312 1.00 71.25 35 ILE B O 1
ATOM 1818 N N . THR B 1 59 ? 53.767 68.476 8.230 1.00 57.85 36 THR B N 1
ATOM 1819 C CA . THR B 1 59 ? 52.517 67.782 8.418 1.00 61.21 36 THR B CA 1
ATOM 1820 C C . THR B 1 59 ? 51.815 68.384 9.634 1.00 66.28 36 THR B C 1
ATOM 1821 O O . THR B 1 59 ? 52.469 68.721 10.638 1.00 61.56 36 THR B O 1
ATOM 1825 N N . GLY B 1 60 ? 50.495 68.514 9.571 1.00 64.26 37 GLY B N 1
ATOM 1826 C CA . GLY B 1 60 ? 49.778 69.089 10.708 1.00 66.98 37 GLY B CA 1
ATOM 1827 C C . GLY B 1 60 ? 48.291 68.818 10.710 1.00 79.58 37 GLY B C 1
ATOM 1828 O O . GLY B 1 60 ? 47.655 68.821 9.656 1.00 79.64 37 GLY B O 1
ATOM 1829 N N . ILE B 1 61 ? 47.744 68.582 11.903 1.00 88.18 38 ILE B N 1
ATOM 1830 C CA . ILE B 1 61 ? 46.331 68.236 12.073 1.00 94.67 38 ILE B CA 1
ATOM 1831 C C . ILE B 1 61 ? 45.456 69.443 11.767 1.00 104.04 38 ILE B C 1
ATOM 1832 O O . ILE B 1 61 ? 44.331 69.297 11.282 1.00 112.49 38 ILE B O 1
ATOM 1837 N N . GLY B 1 62 ? 45.992 70.631 12.038 1.00 97.29 39 GLY B N 1
ATOM 1838 C CA . GLY B 1 62 ? 45.221 71.852 11.919 1.00 92.24 39 GLY B CA 1
ATOM 1839 C C . GLY B 1 62 ? 45.136 72.387 10.509 1.00 99.89 39 GLY B C 1
ATOM 1840 O O . GLY B 1 62 ? 45.785 71.888 9.589 1.00 94.72 39 GLY B O 1
ATOM 1841 N N . ASP B 1 63 ? 44.308 73.414 10.359 1.00 114.04 40 ASP B N 1
ATOM 1842 C CA . ASP B 1 63 ? 44.163 74.174 9.129 1.00 114.61 40 ASP B CA 1
ATOM 1843 C C . ASP B 1 63 ? 45.472 74.914 8.796 1.00 96.98 40 ASP B C 1
ATOM 1844 O O . ASP B 1 63 ? 46.228 75.275 9.692 1.00 91.78 40 ASP B O 1
ATOM 1849 N N . ALA B 1 64 ? 45.645 75.314 7.558 1.00 95.87 41 ALA B N 1
ATOM 1850 C CA . ALA B 1 64 ? 46.918 75.785 7.059 1.00 90.18 41 ALA B CA 1
ATOM 1851 C C . ALA B 1 64 ? 47.127 77.268 7.291 1.00 91.28 41 ALA B C 1
ATOM 1852 O O . ALA B 1 64 ? 47.921 77.896 6.624 1.00 91.05 41 ALA B O 1
ATOM 1854 N N . GLU B 1 65 ? 46.361 77.833 8.201 1.00 95.78 42 GLU B N 1
ATOM 1855 C CA . GLU B 1 65 ? 46.329 79.263 8.370 1.00 103.43 42 GLU B CA 1
ATOM 1856 C C . GLU B 1 65 ? 47.612 79.982 8.768 1.00 96.74 42 GLU B C 1
ATOM 1857 O O . GLU B 1 65 ? 48.035 80.912 8.105 1.00 92.03 42 GLU B O 1
ATOM 1863 N N . GLY B 1 66 ? 48.285 79.504 9.791 1.00 89.47 43 GLY B N 1
ATOM 1864 C CA . GLY B 1 66 ? 49.385 80.245 10.361 1.00 79.64 43 GLY B CA 1
ATOM 1865 C C . GLY B 1 66 ? 50.661 79.843 9.706 1.00 82.74 43 GLY B C 1
ATOM 1866 O O . GLY B 1 66 ? 51.724 80.259 10.083 1.00 97.07 43 GLY B O 1
ATOM 1867 N N . VAL B 1 67 ? 50.541 78.949 8.757 1.00 76.76 44 VAL B N 1
ATOM 1868 C CA . VAL B 1 67 ? 51.678 78.365 8.095 1.00 69.96 44 VAL B CA 1
ATOM 1869 C C . VAL B 1 67 ? 52.521 79.294 7.237 1.00 66.32 44 VAL B C 1
ATOM 1870 O O . VAL B 1 67 ? 53.701 79.121 7.151 1.00 67.56 44 VAL B O 1
ATOM 1874 N N . ALA B 1 68 ? 51.909 80.243 6.557 1.00 63.15 45 ALA B N 1
ATOM 1875 C CA . ALA B 1 68 ? 52.620 81.067 5.565 1.00 64.39 45 ALA B CA 1
ATOM 1876 C C . ALA B 1 68 ? 53.927 81.704 6.101 1.00 62.00 45 ALA B C 1
ATOM 1877 O O . ALA B 1 68 ? 54.947 81.673 5.412 1.00 63.45 45 ALA B O 1
ATOM 1879 N N . PRO B 1 69 ? 53.904 82.274 7.322 1.00 57.61 46 PRO B N 1
ATOM 1880 C CA . PRO B 1 69 ? 55.149 82.781 7.900 1.00 58.71 46 PRO B CA 1
ATOM 1881 C C . PRO B 1 69 ? 56.278 81.769 7.915 1.00 57.05 46 PRO B C 1
ATOM 1882 O O . PRO B 1 69 ? 57.380 82.083 7.459 1.00 56.10 46 PRO B O 1
ATOM 1886 N N . VAL B 1 70 ? 55.995 80.573 8.432 1.00 58.03 47 VAL B N 1
ATOM 1887 C CA . VAL B 1 70 ? 56.964 79.470 8.491 1.00 55.13 47 VAL B CA 1
ATOM 1888 C C . VAL B 1 70 ? 57.524 79.083 7.125 1.00 57.11 47 VAL B C 1
ATOM 1889 O O . VAL B 1 70 ? 58.735 78.899 6.975 1.00 61.58 47 VAL B O 1
ATOM 1893 N N . ILE B 1 71 ? 56.645 78.975 6.136 1.00 59.44 48 ILE B N 1
ATOM 1894 C CA . ILE B 1 71 ? 57.044 78.732 4.753 1.00 57.54 48 ILE B CA 1
ATOM 1895 C C . ILE B 1 71 ? 57.976 79.857 4.275 1.00 59.31 48 ILE B C 1
ATOM 1896 O O . ILE B 1 71 ? 59.009 79.581 3.669 1.00 62.45 48 ILE B O 1
ATOM 1901 N N . ALA B 1 72 ? 57.634 81.111 4.584 1.00 54.96 49 ALA B N 1
ATOM 1902 C CA . ALA B 1 72 ? 58.484 82.248 4.212 1.00 56.20 49 ALA B CA 1
ATOM 1903 C C . ALA B 1 72 ? 59.881 82.190 4.862 1.00 59.97 49 ALA B C 1
ATOM 1904 O O . ALA B 1 72 ? 60.903 82.341 4.171 1.00 62.50 49 ALA B O 1
ATOM 1906 N N . GLU B 1 73 ? 59.920 81.953 6.172 1.00 54.42 50 GLU B N 1
ATOM 1907 C CA . GLU B 1 73 ? 61.185 81.854 6.898 1.00 57.15 50 GLU B CA 1
ATOM 1908 C C . GLU B 1 73 ? 62.126 80.782 6.335 1.00 60.24 50 GLU B C 1
ATOM 1909 O O . GLU B 1 73 ? 63.300 81.058 6.092 1.00 64.63 50 GLU B O 1
ATOM 1915 N N . LEU B 1 74 ? 61.613 79.570 6.122 1.00 55.44 51 LEU B N 1
ATOM 1916 C CA . LEU B 1 74 ? 62.442 78.475 5.619 1.00 53.19 51 LEU B CA 1
ATOM 1917 C C . LEU B 1 74 ? 62.915 78.631 4.169 1.00 55.56 51 LEU B C 1
ATOM 1918 O O . LEU B 1 74 ? 63.962 78.089 3.814 1.00 58.96 51 LEU B O 1
ATOM 1923 N N . SER B 1 75 ? 62.163 79.365 3.344 1.00 56.32 52 SER B N 1
ATOM 1924 C CA . SER B 1 75 ? 62.622 79.754 1.987 1.00 62.90 52 SER B CA 1
ATOM 1925 C C . SER B 1 75 ? 63.865 80.628 2.068 1.00 64.30 52 SER B C 1
ATOM 1926 O O . SER B 1 75 ? 64.812 80.445 1.290 1.00 63.00 52 SER B O 1
ATOM 1929 N N . GLY B 1 76 ? 63.842 81.576 3.012 1.00 62.28 53 GLY B N 1
ATOM 1930 C CA . GLY B 1 76 ? 65.008 82.384 3.356 1.00 60.61 53 GLY B CA 1
ATOM 1931 C C . GLY B 1 76 ? 66.238 81.530 3.639 1.00 65.70 53 GLY B C 1
ATOM 1932 O O . GLY B 1 76 ? 67.363 81.900 3.283 1.00 73.42 53 GLY B O 1
ATOM 1933 N N . LEU B 1 77 ? 66.025 80.375 4.261 1.00 58.13 54 LEU B N 1
ATOM 1934 C CA . LEU B 1 77 ? 67.124 79.475 4.575 1.00 56.21 54 LEU B CA 1
ATOM 1935 C C . LEU B 1 77 ? 67.495 78.556 3.385 1.00 57.95 54 LEU B C 1
ATOM 1936 O O . LEU B 1 77 ? 68.334 77.667 3.518 1.00 65.71 54 LEU B O 1
ATOM 1941 N N . GLY B 1 78 ? 66.883 78.778 2.228 1.00 54.40 55 GLY B N 1
ATOM 1942 C CA . GLY B 1 78 ? 67.259 78.052 1.013 1.00 58.39 55 GLY B CA 1
ATOM 1943 C C . GLY B 1 78 ? 66.331 76.912 0.593 1.00 61.02 55 GLY B C 1
ATOM 1944 O O . GLY B 1 78 ? 66.518 76.315 -0.470 1.00 66.10 55 GLY B O 1
ATOM 1945 N N . ALA B 1 79 ? 65.312 76.646 1.407 1.00 59.71 56 ALA B N 1
ATOM 1946 C CA . ALA B 1 79 ? 64.461 75.462 1.282 1.00 59.75 56 ALA B CA 1
ATOM 1947 C C . ALA B 1 79 ? 63.122 75.697 0.596 1.00 62.29 56 ALA B C 1
ATOM 1948 O O . ALA B 1 79 ? 62.442 76.689 0.870 1.00 67.98 56 ALA B O 1
ATOM 1950 N N . ARG B 1 80 ? 62.738 74.767 -0.272 1.00 63.13 57 ARG B N 1
ATOM 1951 C CA . ARG B 1 80 ? 61.358 74.688 -0.758 1.00 65.46 57 ARG B CA 1
ATOM 1952 C C . ARG B 1 80 ? 60.567 73.930 0.306 1.00 66.94 57 ARG B C 1
ATOM 1953 O O . ARG B 1 80 ? 60.994 72.857 0.775 1.00 63.18 57 ARG B O 1
ATOM 1961 N N . VAL B 1 81 ? 59.423 74.491 0.690 1.00 64.54 58 VAL B N 1
ATOM 1962 C CA . VAL B 1 81 ? 58.627 73.979 1.805 1.00 61.25 58 VAL B CA 1
ATOM 1963 C C . VAL B 1 81 ? 57.153 73.881 1.433 1.00 61.49 58 VAL B C 1
ATOM 1964 O O . VAL B 1 81 ? 56.623 74.771 0.781 1.00 65.35 58 VAL B O 1
ATOM 1968 N N . ILE B 1 82 ? 56.504 72.792 1.834 1.00 59.14 59 ILE B N 1
ATOM 1969 C CA . ILE B 1 82 ? 55.057 72.635 1.673 1.00 61.74 59 ILE B CA 1
ATOM 1970 C C . ILE B 1 82 ? 54.434 72.208 2.993 1.00 62.67 59 ILE B C 1
ATOM 1971 O O . ILE B 1 82 ? 55.100 71.604 3.849 1.00 60.29 59 ILE B O 1
ATOM 1976 N N . PHE B 1 83 ? 53.154 72.525 3.145 1.00 63.01 60 PHE B N 1
ATOM 1977 C CA . PHE B 1 83 ? 52.405 72.084 4.289 1.00 65.44 60 PHE B CA 1
ATOM 1978 C C . PHE B 1 83 ? 51.301 71.132 3.871 1.00 68.84 60 PHE B C 1
ATOM 1979 O O . PHE B 1 83 ? 50.508 71.431 2.974 1.00 76.76 60 PHE B O 1
ATOM 1987 N N . LEU B 1 84 ? 51.262 69.990 4.542 1.00 62.68 61 LEU B N 1
ATOM 1988 C CA . LEU B 1 84 ? 50.261 68.974 4.293 1.00 67.12 61 LEU B CA 1
ATOM 1989 C C . LEU B 1 84 ? 49.390 68.802 5.521 1.00 70.29 61 LEU B C 1
ATOM 1990 O O . LEU B 1 84 ? 49.882 68.434 6.596 1.00 73.25 61 LEU B O 1
ATOM 1995 N N . ARG B 1 85 ? 48.102 69.097 5.370 1.00 71.50 62 ARG B N 1
ATOM 1996 C CA . ARG B 1 85 ? 47.164 68.885 6.452 1.00 73.39 62 ARG B CA 1
ATOM 1997 C C . ARG B 1 85 ? 46.873 67.408 6.507 1.00 77.24 62 ARG B C 1
ATOM 1998 O O . ARG B 1 85 ? 46.437 66.828 5.515 1.00 80.12 62 ARG B O 1
ATOM 2006 N N . ALA B 1 86 ? 47.148 66.803 7.659 1.00 75.42 63 ALA B N 1
ATOM 2007 C CA . ALA B 1 86 ? 46.886 65.389 7.875 1.00 77.45 63 ALA B CA 1
ATOM 2008 C C . ALA B 1 86 ? 46.798 65.073 9.359 1.00 75.16 63 ALA B C 1
ATOM 2009 O O . ALA B 1 86 ? 47.554 65.613 10.164 1.00 74.41 63 ALA B O 1
ATOM 2011 N N . ASP B 1 87 ? 45.841 64.216 9.705 1.00 74.44 64 ASP B N 1
ATOM 2012 C CA . ASP B 1 87 ? 45.737 63.640 11.031 1.00 72.23 64 ASP B CA 1
ATOM 2013 C C . ASP B 1 87 ? 46.362 62.259 10.895 1.00 72.30 64 ASP B C 1
ATOM 2014 O O . ASP B 1 87 ? 45.805 61.357 10.243 1.00 64.04 64 ASP B O 1
ATOM 2019 N N . LEU B 1 88 ? 47.538 62.110 11.497 1.00 75.40 65 LEU B N 1
ATOM 2020 C CA . LEU B 1 88 ? 48.308 60.884 11.360 1.00 71.24 65 LEU B CA 1
ATOM 2021 C C . LEU B 1 88 ? 47.734 59.763 12.201 1.00 72.62 65 LEU B C 1
ATOM 2022 O O . LEU B 1 88 ? 48.000 58.592 11.935 1.00 75.86 65 LEU B O 1
ATOM 2027 N N . ALA B 1 89 ? 46.915 60.125 13.189 1.00 75.86 66 ALA B N 1
ATOM 2028 C CA . ALA B 1 89 ? 46.124 59.146 13.945 1.00 75.23 66 ALA B CA 1
ATOM 2029 C C . ALA B 1 89 ? 45.143 58.403 13.034 1.00 74.73 66 ALA B C 1
ATOM 2030 O O . ALA B 1 89 ? 44.684 57.318 13.371 1.00 78.23 66 ALA B O 1
ATOM 2032 N N . ASP B 1 90 ? 44.852 58.985 11.873 1.00 76.72 67 ASP B N 1
ATOM 2033 C CA . ASP B 1 90 ? 43.944 58.397 10.891 1.00 80.62 67 ASP B CA 1
ATOM 2034 C C . ASP B 1 90 ? 44.745 57.706 9.793 1.00 76.37 67 ASP B C 1
ATOM 2035 O O . ASP B 1 90 ? 45.156 58.328 8.808 1.00 75.01 67 ASP B O 1
ATOM 2040 N N . LEU B 1 91 ? 44.955 56.409 9.972 1.00 73.32 68 LEU B N 1
ATOM 2041 C CA . LEU B 1 91 ? 45.743 55.618 9.036 1.00 70.64 68 LEU B CA 1
ATOM 2042 C C . LEU B 1 91 ? 45.391 55.836 7.562 1.00 77.58 68 LEU B C 1
ATOM 2043 O O . LEU B 1 91 ? 46.271 55.850 6.712 1.00 80.33 68 LEU B O 1
ATOM 2048 N N . SER B 1 92 ? 44.112 56.025 7.262 1.00 85.16 69 SER B N 1
ATOM 2049 C CA . SER B 1 92 ? 43.662 56.117 5.867 1.00 97.30 69 SER B CA 1
ATOM 2050 C C . SER B 1 92 ? 44.119 57.396 5.162 1.00 92.20 69 SER B C 1
ATOM 2051 O O . SER B 1 92 ? 43.939 57.550 3.956 1.00 96.34 69 SER B O 1
ATOM 2054 N N . SER B 1 93 ? 44.715 58.303 5.926 1.00 88.05 70 SER B N 1
ATOM 2055 C CA . SER B 1 93 ? 45.270 59.540 5.387 1.00 79.97 70 SER B CA 1
ATOM 2056 C C . SER B 1 93 ? 46.736 59.379 4.978 1.00 79.25 70 SER B C 1
ATOM 2057 O O . SER B 1 93 ? 47.277 60.237 4.279 1.00 84.79 70 SER B O 1
ATOM 2060 N N . HIS B 1 94 ? 47.373 58.291 5.421 1.00 76.63 71 HIS B N 1
ATOM 2061 C CA . HIS B 1 94 ? 48.823 58.102 5.252 1.00 69.35 71 HIS B CA 1
ATOM 2062 C C . HIS B 1 94 ? 49.271 58.059 3.828 1.00 70.14 71 HIS B C 1
ATOM 2063 O O . HIS B 1 94 ? 50.097 58.869 3.422 1.00 73.81 71 HIS B O 1
ATOM 2070 N N . GLN B 1 95 ? 48.726 57.130 3.051 1.00 72.83 72 GLN B N 1
ATOM 2071 C CA . GLN B 1 95 ? 49.152 56.964 1.659 1.00 74.25 72 GLN B CA 1
ATOM 2072 C C . GLN B 1 95 ? 49.136 58.269 0.897 1.00 70.12 72 GLN B C 1
ATOM 2073 O O . GLN B 1 95 ? 50.099 58.591 0.196 1.00 70.29 72 GLN B O 1
ATOM 2079 N N . ALA B 1 96 ? 48.054 59.024 1.056 1.00 70.81 73 ALA B N 1
ATOM 2080 C CA . ALA B 1 96 ? 47.866 60.273 0.304 1.00 72.64 73 ALA B CA 1
ATOM 2081 C C . ALA B 1 96 ? 48.931 61.307 0.650 1.00 74.90 73 ALA B C 1
ATOM 2082 O O . ALA B 1 96 ? 49.387 62.064 -0.220 1.00 75.36 73 ALA B O 1
ATOM 2084 N N . THR B 1 97 ? 49.319 61.330 1.928 1.00 70.57 74 THR B N 1
ATOM 2085 C CA . THR B 1 97 ? 50.344 62.248 2.418 1.00 67.50 74 THR B CA 1
ATOM 2086 C C . THR B 1 97 ? 51.705 61.961 1.780 1.00 65.29 74 THR B C 1
ATOM 2087 O O . THR B 1 97 ? 52.345 62.859 1.237 1.00 67.03 74 THR B O 1
ATOM 2091 N N . VAL B 1 98 ? 52.130 60.709 1.832 1.00 61.19 75 VAL B N 1
ATOM 2092 C CA . VAL B 1 98 ? 53.357 60.299 1.177 1.00 64.66 75 VAL B CA 1
ATOM 2093 C C . VAL B 1 98 ? 53.270 60.615 -0.320 1.00 72.39 75 VAL B C 1
ATOM 2094 O O . VAL B 1 98 ? 54.139 61.292 -0.874 1.00 77.29 75 VAL B O 1
ATOM 2098 N N . ASP B 1 99 ? 52.209 60.163 -0.972 1.00 71.06 76 ASP B N 1
ATOM 2099 C CA . ASP B 1 99 ? 52.027 60.503 -2.379 1.00 77.01 76 ASP B CA 1
ATOM 2100 C C . ASP B 1 99 ? 52.179 62.008 -2.649 1.00 73.02 76 ASP B C 1
ATOM 2101 O O . ASP B 1 99 ? 52.841 62.404 -3.613 1.00 71.88 76 ASP B O 1
ATOM 2106 N N . ALA B 1 100 ? 51.595 62.845 -1.791 1.00 69.59 77 ALA B N 1
ATOM 2107 C CA . ALA B 1 100 ? 51.736 64.299 -1.949 1.00 67.86 77 ALA B CA 1
ATOM 2108 C C . ALA B 1 100 ? 53.208 64.762 -1.888 1.00 70.54 77 ALA B C 1
ATOM 2109 O O . ALA B 1 100 ? 53.641 65.564 -2.715 1.00 73.76 77 ALA B O 1
ATOM 2111 N N . VAL B 1 101 ? 53.972 64.226 -0.931 1.00 69.89 78 VAL B N 1
ATOM 2112 C CA . VAL B 1 101 ? 55.392 64.550 -0.783 1.00 66.33 78 VAL B CA 1
ATOM 2113 C C . VAL B 1 101 ? 56.213 64.078 -1.969 1.00 68.63 78 VAL B C 1
ATOM 2114 O O . VAL B 1 101 ? 57.110 64.787 -2.421 1.00 70.07 78 VAL B O 1
ATOM 2118 N N . VAL B 1 102 ? 55.920 62.877 -2.458 1.00 71.24 79 VAL B N 1
ATOM 2119 C CA . VAL B 1 102 ? 56.612 62.334 -3.632 1.00 72.54 79 VAL B CA 1
ATOM 2120 C C . VAL B 1 102 ? 56.243 63.164 -4.867 1.00 75.32 79 VAL B C 1
ATOM 2121 O O . VAL B 1 102 ? 57.111 63.463 -5.700 1.00 75.74 79 VAL B O 1
ATOM 2125 N N . ALA B 1 103 ? 54.971 63.559 -4.956 1.00 74.49 80 ALA B N 1
ATOM 2126 C CA . ALA B 1 103 ? 54.472 64.338 -6.100 1.00 75.30 80 ALA B CA 1
ATOM 2127 C C . ALA B 1 103 ? 55.196 65.686 -6.201 1.00 78.33 80 ALA B C 1
ATOM 2128 O O . ALA B 1 103 ? 55.639 66.095 -7.285 1.00 78.75 80 ALA B O 1
ATOM 2130 N N . GLU B 1 104 ? 55.336 66.351 -5.055 1.00 77.18 81 GLU B N 1
ATOM 2131 C CA . GLU B 1 104 ? 56.035 67.619 -4.966 1.00 74.62 81 GLU B CA 1
ATOM 2132 C C . GLU B 1 104 ? 57.527 67.472 -5.273 1.00 72.44 81 GLU B C 1
ATOM 2133 O O . GLU B 1 104 ? 58.065 68.184 -6.127 1.00 72.29 81 GLU B O 1
ATOM 2139 N N . PHE B 1 105 ? 58.176 66.514 -4.619 1.00 67.80 82 PHE B N 1
ATOM 2140 C CA . PHE B 1 105 ? 59.632 66.532 -4.501 1.00 68.90 82 PHE B CA 1
ATOM 2141 C C . PHE B 1 105 ? 60.408 65.454 -5.269 1.00 73.32 82 PHE B C 1
ATOM 2142 O O . PHE B 1 105 ? 61.578 65.659 -5.609 1.00 75.49 82 PHE B O 1
ATOM 2150 N N . GLY B 1 106 ? 59.776 64.310 -5.522 1.00 75.99 83 GLY B N 1
ATOM 2151 C CA . GLY B 1 106 ? 60.418 63.218 -6.259 1.00 79.05 83 GLY B CA 1
ATOM 2152 C C . GLY B 1 106 ? 61.204 62.215 -5.424 1.00 82.79 83 GLY B C 1
ATOM 2153 O O . GLY B 1 106 ? 61.751 61.250 -5.954 1.00 91.78 83 GLY B O 1
ATOM 2154 N N . ARG B 1 107 ? 61.259 62.423 -4.116 1.00 76.69 84 ARG B N 1
ATOM 2155 C CA . ARG B 1 107 ? 62.132 61.634 -3.255 1.00 72.16 84 ARG B CA 1
ATOM 2156 C C . ARG B 1 107 ? 61.727 61.880 -1.813 1.00 67.67 84 ARG B C 1
ATOM 2157 O O . ARG B 1 107 ? 60.953 62.790 -1.543 1.00 68.57 84 ARG B O 1
ATOM 2165 N N . ILE B 1 108 ? 62.234 61.054 -0.903 1.00 64.78 85 ILE B N 1
ATOM 2166 C CA . ILE B 1 108 ? 62.106 61.288 0.534 1.00 66.61 85 ILE B CA 1
ATOM 2167 C C . ILE B 1 108 ? 63.382 60.744 1.155 1.00 70.48 85 ILE B C 1
ATOM 2168 O O . ILE B 1 108 ? 63.678 59.555 1.033 1.00 71.04 85 ILE B O 1
ATOM 2173 N N . ASP B 1 109 ? 64.140 61.603 1.822 1.00 66.27 86 ASP B N 1
ATOM 2174 C CA . ASP B 1 109 ? 65.403 61.160 2.371 1.00 66.17 86 ASP B CA 1
ATOM 2175 C C . ASP B 1 109 ? 65.354 61.034 3.880 1.00 65.36 86 ASP B C 1
ATOM 2176 O O . ASP B 1 109 ? 66.156 60.311 4.460 1.00 69.43 86 ASP B O 1
ATOM 2181 N N . CYS B 1 110 ? 64.401 61.717 4.514 1.00 63.19 87 CYS B N 1
ATOM 2182 C CA . CYS B 1 110 ? 64.389 61.847 5.975 1.00 58.80 87 CYS B CA 1
ATOM 2183 C C . CYS B 1 110 ? 62.971 61.968 6.535 1.00 58.15 87 CYS B C 1
ATOM 2184 O O . CYS B 1 110 ? 62.212 62.843 6.126 1.00 63.98 87 CYS B O 1
ATOM 2187 N N . LEU B 1 111 ? 62.600 61.073 7.446 1.00 54.05 88 LEU B N 1
ATOM 2188 C CA . LEU B 1 111 ? 61.337 61.227 8.171 1.00 56.20 88 LEU B CA 1
ATOM 2189 C C . LEU B 1 111 ? 61.628 61.535 9.633 1.00 55.36 88 LEU B C 1
ATOM 2190 O O . LEU B 1 111 ? 62.343 60.782 10.310 1.00 56.94 88 LEU B O 1
ATOM 2195 N N . VAL B 1 112 ? 61.097 62.659 10.101 1.00 53.43 89 VAL B N 1
ATOM 2196 C CA . VAL B 1 112 ? 61.212 63.041 11.504 1.00 50.61 89 VAL B CA 1
ATOM 2197 C C . VAL B 1 112 ? 59.847 62.847 12.168 1.00 53.85 89 VAL B C 1
ATOM 2198 O O . VAL B 1 112 ? 58.899 63.586 11.913 1.00 56.19 89 VAL B O 1
ATOM 2202 N N . ASN B 1 113 ? 59.751 61.826 13.008 1.00 57.56 90 ASN B N 1
ATOM 2203 C CA . ASN B 1 113 ? 58.529 61.564 13.758 1.00 56.57 90 ASN B CA 1
ATOM 2204 C C . ASN B 1 113 ? 58.458 62.409 15.026 1.00 58.18 90 ASN B C 1
ATOM 2205 O O . ASN B 1 113 ? 58.994 62.041 16.076 1.00 58.12 90 ASN B O 1
ATOM 2210 N N . ASN B 1 114 ? 57.793 63.553 14.919 1.00 59.99 91 ASN B N 1
ATOM 2211 C CA . ASN B 1 114 ? 57.750 64.502 16.019 1.00 61.28 91 ASN B CA 1
ATOM 2212 C C . ASN B 1 114 ? 56.357 64.721 16.577 1.00 70.77 91 ASN B C 1
ATOM 2213 O O . ASN B 1 114 ? 56.201 65.034 17.756 1.00 76.19 91 ASN B O 1
ATOM 2218 N N . ALA B 1 115 ? 55.346 64.581 15.725 1.00 82.71 92 ALA B N 1
ATOM 2219 C CA . ALA B 1 115 ? 53.949 64.754 16.149 1.00 87.81 92 ALA B CA 1
ATOM 2220 C C . ALA B 1 115 ? 53.603 63.828 17.337 1.00 97.70 92 ALA B C 1
ATOM 2221 O O . ALA B 1 115 ? 53.879 62.627 17.303 1.00 94.57 92 ALA B O 1
ATOM 2223 N N . GLY B 1 116 ? 53.038 64.413 18.391 1.00 98.18 93 GLY B N 1
ATOM 2224 C CA . GLY B 1 116 ? 52.599 63.667 19.561 1.00 105.85 93 GLY B CA 1
ATOM 2225 C C . GLY B 1 116 ? 51.810 64.566 20.489 1.00 130.94 93 GLY B C 1
ATOM 2226 O O . GLY B 1 116 ? 51.766 65.784 20.292 1.00 141.39 93 GLY B O 1
ATOM 2227 N N . ILE B 1 117 ? 51.183 63.971 21.502 1.00 141.08 94 ILE B N 1
ATOM 2228 C CA . ILE B 1 117 ? 50.418 64.744 22.482 1.00 139.61 94 ILE B CA 1
ATOM 2229 C C . ILE B 1 117 ? 51.035 64.632 23.875 1.00 125.95 94 ILE B C 1
ATOM 2230 O O . ILE B 1 117 ? 50.942 65.560 24.681 1.00 120.44 94 ILE B O 1
ATOM 2235 N N . ASP B 1 123 ? 45.342 61.895 35.837 1.00 112.14 100 ASP B N 1
ATOM 2236 C CA . ASP B 1 123 ? 46.770 61.835 36.161 1.00 118.81 100 ASP B CA 1
ATOM 2237 C C . ASP B 1 123 ? 47.169 60.725 37.145 1.00 111.66 100 ASP B C 1
ATOM 2238 O O . ASP B 1 123 ? 48.345 60.365 37.229 1.00 108.04 100 ASP B O 1
ATOM 2243 N N . ASP B 1 124 ? 46.194 60.200 37.886 1.00 103.14 101 ASP B N 1
ATOM 2244 C CA . ASP B 1 124 ? 46.405 59.053 38.769 1.00 92.34 101 ASP B CA 1
ATOM 2245 C C . ASP B 1 124 ? 45.945 57.784 38.034 1.00 86.50 101 ASP B C 1
ATOM 2246 O O . ASP B 1 124 ? 44.889 57.776 37.398 1.00 84.55 101 ASP B O 1
ATOM 2251 N N . PHE B 1 125 ? 46.750 56.723 38.125 1.00 83.49 102 PHE B N 1
ATOM 2252 C CA . PHE B 1 125 ? 46.490 55.454 37.432 1.00 75.51 102 PHE B CA 1
ATOM 2253 C C . PHE B 1 125 ? 45.169 54.804 37.852 1.00 75.42 102 PHE B C 1
ATOM 2254 O O . PHE B 1 125 ? 44.465 54.216 37.023 1.00 75.58 102 PHE B O 1
ATOM 2262 N N . LEU B 1 126 ? 44.838 54.905 39.136 1.00 75.64 103 LEU B N 1
ATOM 2263 C CA . LEU B 1 126 ? 43.551 54.433 39.626 1.00 78.75 103 LEU B CA 1
ATOM 2264 C C . LEU B 1 126 ? 42.362 55.062 38.883 1.00 80.38 103 LEU B C 1
ATOM 2265 O O . LEU B 1 126 ? 41.260 54.513 38.887 1.00 81.75 103 LEU B O 1
ATOM 2270 N N . ASP B 1 127 ? 42.605 56.203 38.240 1.00 78.95 104 ASP B N 1
ATOM 2271 C CA . ASP B 1 127 ? 41.570 56.933 37.514 1.00 78.60 104 ASP B CA 1
ATOM 2272 C C . ASP B 1 127 ? 41.795 56.888 36.004 1.00 76.40 104 ASP B C 1
ATOM 2273 O O . ASP B 1 127 ? 41.052 57.511 35.248 1.00 74.86 104 ASP B O 1
ATOM 2278 N N . LEU B 1 128 ? 42.820 56.165 35.561 1.00 73.64 105 LEU B N 1
ATOM 2279 C CA . LEU B 1 128 ? 43.058 55.998 34.130 1.00 71.38 105 LEU B CA 1
ATOM 2280 C C . LEU B 1 128 ? 41.834 55.349 33.459 1.00 71.71 105 LEU B C 1
ATOM 2281 O O . LEU B 1 128 ? 41.219 54.442 34.010 1.00 74.48 105 LEU B O 1
ATOM 2286 N N . LYS B 1 129 ? 41.480 55.835 32.276 1.00 69.04 106 LYS B N 1
ATOM 2287 C CA . LYS B 1 129 ? 40.293 55.369 31.579 1.00 74.32 106 LYS B CA 1
ATOM 2288 C C . LYS B 1 129 ? 40.703 54.734 30.256 1.00 75.77 106 LYS B C 1
ATOM 2289 O O . LYS B 1 129 ? 41.560 55.284 29.546 1.00 76.58 106 LYS B O 1
ATOM 2295 N N . PRO B 1 130 ? 40.087 53.583 29.910 1.00 75.34 107 PRO B N 1
ATOM 2296 C CA . PRO B 1 130 ? 40.426 52.855 28.686 1.00 74.52 107 PRO B CA 1
ATOM 2297 C C . PRO B 1 130 ? 40.475 53.774 27.471 1.00 79.23 107 PRO B C 1
ATOM 2298 O O . PRO B 1 130 ? 41.330 53.598 26.611 1.00 81.82 107 PRO B O 1
ATOM 2302 N N . GLU B 1 131 ? 39.576 54.756 27.429 1.00 84.03 108 GLU B N 1
ATOM 2303 C CA . GLU B 1 131 ? 39.510 55.743 26.346 1.00 88.26 108 GLU B CA 1
ATOM 2304 C C . GLU B 1 131 ? 40.815 56.522 26.217 1.00 81.07 108 GLU B C 1
ATOM 2305 O O . GLU B 1 131 ? 41.317 56.713 25.111 1.00 76.76 108 GLU B O 1
ATOM 2311 N N . ASN B 1 132 ? 41.346 56.979 27.350 1.00 79.21 109 ASN B N 1
ATOM 2312 C CA . ASN B 1 132 ? 42.643 57.649 27.373 1.00 79.14 109 ASN B CA 1
ATOM 2313 C C . ASN B 1 132 ? 43.720 56.744 26.779 1.00 78.53 109 ASN B C 1
ATOM 2314 O O . ASN B 1 132 ? 44.434 57.150 25.869 1.00 82.52 109 ASN B O 1
ATOM 2319 N N . PHE B 1 133 ? 43.815 55.513 27.287 1.00 78.36 110 PHE B N 1
ATOM 2320 C CA . PHE B 1 133 ? 44.784 54.542 26.783 1.00 73.01 110 PHE B CA 1
ATOM 2321 C C . PHE B 1 133 ? 44.664 54.415 25.268 1.00 73.38 110 PHE B C 1
ATOM 2322 O O . PHE B 1 133 ? 45.660 54.548 24.560 1.00 78.43 110 PHE B O 1
ATOM 2330 N N . ASP B 1 134 ? 43.442 54.174 24.786 1.00 72.23 111 ASP B N 1
ATOM 2331 C CA . ASP B 1 134 ? 43.159 53.975 23.356 1.00 75.30 111 ASP B CA 1
ATOM 2332 C C . ASP B 1 134 ? 43.681 55.096 22.457 1.00 78.36 111 ASP B C 1
ATOM 2333 O O . ASP B 1 134 ? 44.268 54.845 21.407 1.00 80.28 111 ASP B O 1
ATOM 2338 N N . THR B 1 135 ? 43.480 56.329 22.904 1.00 76.31 112 THR B N 1
ATOM 2339 C CA . THR B 1 135 ? 43.887 57.520 22.185 1.00 78.77 112 THR B CA 1
ATOM 2340 C C . THR B 1 135 ? 45.416 57.693 22.107 1.00 91.37 112 THR B C 1
ATOM 2341 O O . THR B 1 135 ? 45.968 57.882 21.015 1.00 94.80 112 THR B O 1
ATOM 2345 N N . ILE B 1 136 ? 46.090 57.621 23.255 1.00 87.92 113 ILE B N 1
ATOM 2346 C CA . ILE B 1 136 ? 47.544 57.760 23.306 1.00 82.42 113 ILE B CA 1
ATOM 2347 C C . ILE B 1 136 ? 48.265 56.549 22.680 1.00 85.06 113 ILE B C 1
ATOM 2348 O O . ILE B 1 136 ? 49.095 56.714 21.788 1.00 87.64 113 ILE B O 1
ATOM 2353 N N . VAL B 1 137 ? 47.912 55.345 23.128 1.00 78.85 114 VAL B N 1
ATOM 2354 C CA . VAL B 1 137 ? 48.639 54.120 22.782 1.00 80.62 114 VAL B CA 1
ATOM 2355 C C . VAL B 1 137 ? 48.078 53.376 21.572 1.00 92.43 114 VAL B C 1
ATOM 2356 O O . VAL B 1 137 ? 48.807 53.108 20.614 1.00 96.30 114 VAL B O 1
ATOM 2360 N N . GLY B 1 138 ? 46.793 53.022 21.641 1.00 102.33 115 GLY B N 1
ATOM 2361 C CA . GLY B 1 138 ? 46.119 52.241 20.598 1.00 109.70 115 GLY B CA 1
ATOM 2362 C C . GLY B 1 138 ? 45.832 52.982 19.296 1.00 117.20 115 GLY B C 1
ATOM 2363 O O . GLY B 1 138 ? 45.439 52.357 18.304 1.00 118.71 115 GLY B O 1
ATOM 2364 N N . VAL B 1 139 ? 46.020 54.307 19.289 1.00 110.69 116 VAL B N 1
ATOM 2365 C CA . VAL B 1 139 ? 45.789 55.110 18.078 1.00 102.87 116 VAL B CA 1
ATOM 2366 C C . VAL B 1 139 ? 46.988 55.995 17.683 1.00 89.95 116 VAL B C 1
ATOM 2367 O O . VAL B 1 139 ? 47.478 55.890 16.558 1.00 93.90 116 VAL B O 1
ATOM 2371 N N . ASN B 1 140 ? 47.455 56.860 18.583 1.00 78.59 117 ASN B N 1
ATOM 2372 C CA . ASN B 1 140 ? 48.557 57.776 18.251 1.00 77.92 117 ASN B CA 1
ATOM 2373 C C . ASN B 1 140 ? 49.939 57.127 18.033 1.00 95.27 117 ASN B C 1
ATOM 2374 O O . ASN B 1 140 ? 50.615 57.461 17.056 1.00 102.28 117 ASN B O 1
ATOM 2379 N N . LEU B 1 141 ? 50.358 56.218 18.928 1.00 92.26 118 LEU B N 1
ATOM 2380 C CA . LEU B 1 141 ? 51.592 55.423 18.733 1.00 76.99 118 LEU B CA 1
ATOM 2381 C C . LEU B 1 141 ? 51.433 54.557 17.491 1.00 72.98 118 LEU B C 1
ATOM 2382 O O . LEU B 1 141 ? 52.355 54.423 16.687 1.00 75.28 118 LEU B O 1
ATOM 2387 N N . ARG B 1 142 ? 50.247 53.979 17.346 1.00 65.41 119 ARG B N 1
ATOM 2388 C CA . ARG B 1 142 ? 49.900 53.251 16.144 1.00 67.60 119 ARG B CA 1
ATOM 2389 C C . ARG B 1 142 ? 50.084 54.134 14.924 1.00 66.98 119 ARG B C 1
ATOM 2390 O O . ARG B 1 142 ? 50.573 53.675 13.895 1.00 69.26 119 ARG B O 1
ATOM 2398 N N . GLY B 1 143 ? 49.703 55.403 15.052 1.00 67.58 120 GLY B N 1
ATOM 2399 C CA . GLY B 1 143 ? 49.794 56.353 13.942 1.00 68.20 120 GLY B CA 1
ATOM 2400 C C . GLY B 1 143 ? 51.218 56.499 13.446 1.00 67.14 120 GLY B C 1
ATOM 2401 O O . GLY B 1 143 ? 51.474 56.445 12.243 1.00 70.01 120 GLY B O 1
ATOM 2402 N N . THR B 1 144 ? 52.151 56.658 14.380 1.00 62.14 121 THR B N 1
ATOM 2403 C CA . THR B 1 144 ? 53.548 56.853 14.031 1.00 57.98 121 THR B CA 1
ATOM 2404 C C . THR B 1 144 ? 54.112 55.616 13.334 1.00 65.34 121 THR B C 1
ATOM 2405 O O . THR B 1 144 ? 54.747 55.716 12.275 1.00 66.25 121 THR B O 1
ATOM 2409 N N . VAL B 1 145 ? 53.853 54.456 13.937 1.00 63.42 122 VAL B N 1
ATOM 2410 C CA . VAL B 1 145 ? 54.346 53.183 13.459 1.00 59.86 122 VAL B CA 1
ATOM 2411 C C . VAL B 1 145 ? 53.889 52.991 12.017 1.00 59.39 122 VAL B C 1
ATOM 2412 O O . VAL B 1 145 ? 54.660 52.598 11.156 1.00 57.03 122 VAL B O 1
ATOM 2416 N N . PHE B 1 146 ? 52.636 53.312 11.744 1.00 64.06 123 PHE B N 1
ATOM 2417 C CA . PHE B 1 146 ? 52.109 53.041 10.417 1.00 67.12 123 PHE B CA 1
ATOM 2418 C C . PHE B 1 146 ? 52.450 54.111 9.391 1.00 66.05 123 PHE B C 1
ATOM 2419 O O . PHE B 1 146 ? 52.726 53.786 8.247 1.00 67.35 123 PHE B O 1
ATOM 2427 N N . PHE B 1 147 ? 52.492 55.375 9.812 1.00 62.57 124 PHE B N 1
ATOM 2428 C CA . PHE B 1 147 ? 53.006 56.422 8.943 1.00 63.33 124 PHE B CA 1
ATOM 2429 C C . PHE B 1 147 ? 54.431 56.097 8.487 1.00 64.33 124 PHE B C 1
ATOM 2430 O O . PHE B 1 147 ? 54.740 56.171 7.288 1.00 70.45 124 PHE B O 1
ATOM 2438 N N . THR B 1 148 ? 55.281 55.708 9.434 1.00 59.51 125 THR B N 1
ATOM 2439 C CA . THR B 1 148 ? 56.638 55.259 9.126 1.00 58.70 125 THR B CA 1
ATOM 2440 C C . THR B 1 148 ? 56.661 54.121 8.090 1.00 61.09 125 THR B C 1
ATOM 2441 O O . THR B 1 148 ? 57.447 54.163 7.134 1.00 60.38 125 THR B O 1
ATOM 2445 N N . GLN B 1 149 ? 55.791 53.127 8.271 1.00 59.26 126 GLN B N 1
ATOM 2446 C CA . GLN B 1 149 ? 55.670 52.025 7.318 1.00 63.45 126 GLN B CA 1
ATOM 2447 C C . GLN B 1 149 ? 55.435 52.563 5.902 1.00 67.45 126 GLN B C 1
ATOM 2448 O O . GLN B 1 149 ? 56.146 52.204 4.960 1.00 67.61 126 GLN B O 1
ATOM 2454 N N . ALA B 1 150 ? 54.447 53.443 5.771 1.00 69.59 127 ALA B N 1
ATOM 2455 C CA . ALA B 1 150 ? 54.094 54.052 4.490 1.00 65.47 127 ALA B CA 1
ATOM 2456 C C . ALA B 1 150 ? 55.253 54.851 3.894 1.00 67.52 127 ALA B C 1
ATOM 2457 O O . ALA B 1 150 ? 55.537 54.709 2.708 1.00 70.43 127 ALA B O 1
ATOM 2459 N N . VAL B 1 151 ? 55.929 55.670 4.711 1.00 62.36 128 VAL B N 1
ATOM 2460 C CA . VAL B 1 151 ? 57.063 56.464 4.221 1.00 60.92 128 VAL B CA 1
ATOM 2461 C C . VAL B 1 151 ? 58.200 55.560 3.765 1.00 62.70 128 VAL B C 1
ATOM 2462 O O . VAL B 1 151 ? 58.871 55.827 2.766 1.00 70.93 128 VAL B O 1
ATOM 2466 N N . LEU B 1 152 ? 58.386 54.471 4.491 1.00 61.83 129 LEU B N 1
ATOM 2467 C CA . LEU B 1 152 ? 59.493 53.572 4.252 1.00 62.64 129 LEU B CA 1
ATOM 2468 C C . LEU B 1 152 ? 59.248 52.822 2.958 1.00 67.11 129 LEU B C 1
ATOM 2469 O O . LEU B 1 152 ? 60.183 52.557 2.201 1.00 69.19 129 LEU B O 1
ATOM 2474 N N . LYS B 1 153 ? 57.980 52.493 2.709 1.00 68.20 130 LYS B N 1
ATOM 2475 C CA . LYS B 1 153 ? 57.587 51.882 1.453 1.00 75.66 130 LYS B CA 1
ATOM 2476 C C . LYS B 1 153 ? 57.961 52.803 0.294 1.00 78.07 130 LYS B C 1
ATOM 2477 O O . LYS B 1 153 ? 58.427 52.333 -0.739 1.00 79.57 130 LYS B O 1
ATOM 2483 N N . ALA B 1 154 ? 57.789 54.110 0.486 1.00 73.32 131 ALA B N 1
ATOM 2484 C CA . ALA B 1 154 ? 58.164 55.071 -0.545 1.00 76.10 131 ALA B CA 1
ATOM 2485 C C . ALA B 1 154 ? 59.675 55.198 -0.616 1.00 81.36 131 ALA B C 1
ATOM 2486 O O . ALA B 1 154 ? 60.231 55.339 -1.703 1.00 87.17 131 ALA B O 1
ATOM 2496 N N . LEU B 1 156 ? 61.845 52.872 0.094 1.00 83.62 133 LEU B N 1
ATOM 2497 C CA . LEU B 1 156 ? 62.464 51.671 -0.447 1.00 86.96 133 LEU B CA 1
ATOM 2498 C C . LEU B 1 156 ? 62.213 51.479 -1.932 1.00 94.74 133 LEU B C 1
ATOM 2499 O O . LEU B 1 156 ? 62.998 50.823 -2.609 1.00 97.19 133 LEU B O 1
ATOM 2504 N N . ALA B 1 157 ? 61.133 52.071 -2.433 1.00 100.81 134 ALA B N 1
ATOM 2505 C CA . ALA B 1 157 ? 60.831 52.059 -3.864 1.00 105.62 134 ALA B CA 1
ATOM 2506 C C . ALA B 1 157 ? 61.768 52.994 -4.616 1.00 109.94 134 ALA B C 1
ATOM 2507 O O . ALA B 1 157 ? 62.126 52.720 -5.756 1.00 105.50 134 ALA B O 1
ATOM 2509 N N . SER B 1 158 ? 62.191 54.078 -3.992 1.00 121.83 135 SER B N 1
ATOM 2510 C CA . SER B 1 158 ? 63.060 54.988 -4.705 1.00 127.99 135 SER B CA 1
ATOM 2511 C C . SER B 1 158 ? 64.340 54.305 -5.054 1.00 130.81 135 SER B C 1
ATOM 2512 O O . SER B 1 158 ? 64.834 54.423 -6.149 1.00 139.08 135 SER B O 1
ATOM 2515 N N . ASP B 1 159 ? 64.903 53.604 -4.098 1.00 130.14 136 ASP B N 1
ATOM 2516 C CA . ASP B 1 159 ? 66.056 52.798 -4.383 1.00 143.59 136 ASP B CA 1
ATOM 2517 C C . ASP B 1 159 ? 67.304 53.636 -4.467 1.00 146.57 136 ASP B C 1
ATOM 2518 O O . ASP B 1 159 ? 68.386 53.118 -4.656 1.00 144.94 136 ASP B O 1
ATOM 2523 N N . ALA B 1 160 ? 67.188 54.936 -4.302 1.00 156.36 137 ALA B N 1
ATOM 2524 C CA . ALA B 1 160 ? 68.371 55.725 -4.534 1.00 167.08 137 ALA B CA 1
ATOM 2525 C C . ALA B 1 160 ? 69.377 55.224 -3.528 1.00 183.45 137 ALA B C 1
ATOM 2526 O O . ALA B 1 160 ? 70.521 54.928 -3.860 1.00 195.82 137 ALA B O 1
ATOM 2528 N N . ARG B 1 161 ? 68.914 55.028 -2.297 1.00 181.16 138 ARG B N 1
ATOM 2529 C CA . ARG B 1 161 ? 69.675 54.377 -1.220 1.00 166.67 138 ARG B CA 1
ATOM 2530 C C . ARG B 1 161 ? 71.021 54.988 -0.903 1.00 144.71 138 ARG B C 1
ATOM 2531 O O . ARG B 1 161 ? 71.980 54.284 -0.620 1.00 140.41 138 ARG B O 1
ATOM 2539 N N . ALA B 1 162 ? 71.074 56.302 -0.930 1.00 124.12 139 ALA B N 1
ATOM 2540 C CA . ALA B 1 162 ? 72.193 57.016 -0.395 1.00 111.00 139 ALA B CA 1
ATOM 2541 C C . ALA B 1 162 ? 71.778 57.094 1.041 1.00 107.05 139 ALA B C 1
ATOM 2542 O O . ALA B 1 162 ? 70.864 56.397 1.433 1.00 108.78 139 ALA B O 1
ATOM 2544 N N . SER B 1 163 ? 72.446 57.898 1.843 1.00 101.18 140 SER B N 1
ATOM 2545 C CA . SER B 1 163 ? 72.058 57.993 3.227 1.00 101.33 140 SER B CA 1
ATOM 2546 C C . SER B 1 163 ? 70.650 58.503 3.360 1.00 92.59 140 SER B C 1
ATOM 2547 O O . SER B 1 163 ? 70.251 59.422 2.687 1.00 101.07 140 SER B O 1
ATOM 2550 N N . ARG B 1 164 ? 69.908 57.882 4.254 1.00 74.09 141 ARG B N 1
ATOM 2551 C CA . ARG B 1 164 ? 68.555 58.248 4.556 1.00 64.87 141 ARG B CA 1
ATOM 2552 C C . ARG B 1 164 ? 68.418 58.143 6.042 1.00 63.49 141 ARG B C 1
ATOM 2553 O O . ARG B 1 164 ? 69.248 57.576 6.695 1.00 68.07 141 ARG B O 1
ATOM 2561 N N . SER B 1 165 ? 67.389 58.729 6.598 1.00 58.83 142 SER B N 1
ATOM 2562 C CA . SER B 1 165 ? 67.192 58.580 8.032 1.00 57.02 142 SER B CA 1
ATOM 2563 C C . SER B 1 165 ? 65.755 58.702 8.442 1.00 59.88 142 SER B C 1
ATOM 2564 O O . SER B 1 165 ? 64.950 59.352 7.772 1.00 64.40 142 SER B O 1
ATOM 2567 N N . ILE B 1 166 ? 65.453 58.019 9.536 1.00 58.98 143 ILE B N 1
ATOM 2568 C CA . ILE B 1 166 ? 64.176 58.079 10.193 1.00 57.08 143 ILE B CA 1
ATOM 2569 C C . ILE B 1 166 ? 64.567 58.444 11.612 1.00 57.46 143 ILE B C 1
ATOM 2570 O O . ILE B 1 166 ? 65.365 57.748 12.238 1.00 60.15 143 ILE B O 1
ATOM 2575 N N . ILE B 1 167 ? 64.036 59.557 12.103 1.00 56.43 144 ILE B N 1
ATOM 2576 C CA . ILE B 1 167 ? 64.429 60.067 13.406 1.00 54.87 144 ILE B CA 1
ATOM 2577 C C . ILE B 1 167 ? 63.202 60.233 14.287 1.00 55.70 144 ILE B C 1
ATOM 2578 O O . ILE B 1 167 ? 62.317 61.022 13.995 1.00 61.54 144 ILE B O 1
ATOM 2583 N N . ASN B 1 168 ? 63.171 59.460 15.359 1.00 52.19 145 ASN B N 1
ATOM 2584 C CA . ASN B 1 168 ? 62.021 59.360 16.226 1.00 55.87 145 ASN B CA 1
ATOM 2585 C C . ASN B 1 168 ? 62.209 60.256 17.457 1.00 58.57 145 ASN B C 1
ATOM 2586 O O . ASN B 1 168 ? 63.124 60.026 18.269 1.00 56.18 145 ASN B O 1
ATOM 2591 N N . ILE B 1 169 ? 61.361 61.284 17.574 1.00 53.89 146 ILE B N 1
ATOM 2592 C CA . ILE B 1 169 ? 61.444 62.230 18.687 1.00 56.60 146 ILE B CA 1
ATOM 2593 C C . ILE B 1 169 ? 60.493 61.826 19.798 1.00 60.53 146 ILE B C 1
ATOM 2594 O O . ILE B 1 169 ? 59.307 61.680 19.573 1.00 61.59 146 ILE B O 1
ATOM 2599 N N . THR B 1 170 ? 61.033 61.665 20.997 1.00 66.06 147 THR B N 1
ATOM 2600 C CA . THR B 1 170 ? 60.293 61.169 22.151 1.00 71.01 147 THR B CA 1
ATOM 2601 C C . THR B 1 170 ? 60.310 62.205 23.277 1.00 80.01 147 THR B C 1
ATOM 2602 O O . THR B 1 170 ? 59.704 63.270 23.159 1.00 79.14 147 THR B O 1
ATOM 2606 N N . SER B 1 171 ? 61.034 61.876 24.352 1.00 94.55 148 SER B N 1
ATOM 2607 C CA . SER B 1 171 ? 61.077 62.624 25.617 1.00 106.28 148 SER B CA 1
ATOM 2608 C C . SER B 1 171 ? 62.088 61.979 26.583 1.00 130.84 148 SER B C 1
ATOM 2609 O O . SER B 1 171 ? 62.271 60.754 26.590 1.00 137.53 148 SER B O 1
ATOM 2612 N N . VAL B 1 172 ? 62.729 62.816 27.399 1.00 136.40 149 VAL B N 1
ATOM 2613 C CA . VAL B 1 172 ? 63.704 62.369 28.396 1.00 132.01 149 VAL B CA 1
ATOM 2614 C C . VAL B 1 172 ? 63.037 61.732 29.621 1.00 139.66 149 VAL B C 1
ATOM 2615 O O . VAL B 1 172 ? 61.868 61.981 29.913 1.00 142.04 149 VAL B O 1
ATOM 2619 N N . GLU B 1 180 ? 54.612 61.352 33.121 1.00 86.83 157 GLU B N 1
ATOM 2620 C CA . GLU B 1 180 ? 54.315 60.648 34.365 1.00 99.36 157 GLU B CA 1
ATOM 2621 C C . GLU B 1 180 ? 52.996 59.860 34.277 1.00 109.64 157 GLU B C 1
ATOM 2622 O O . GLU B 1 180 ? 52.777 58.921 35.054 1.00 124.90 157 GLU B O 1
ATOM 2628 N N . ARG B 1 181 ? 52.127 60.242 33.338 1.00 98.35 158 ARG B N 1
ATOM 2629 C CA . ARG B 1 181 ? 50.889 59.505 33.081 1.00 98.11 158 ARG B CA 1
ATOM 2630 C C . ARG B 1 181 ? 51.182 58.195 32.352 1.00 90.57 158 ARG B C 1
ATOM 2631 O O . ARG B 1 181 ? 51.667 58.194 31.216 1.00 84.30 158 ARG B O 1
ATOM 2639 N N . LEU B 1 182 ? 50.868 57.083 33.013 1.00 82.45 159 LEU B N 1
ATOM 2640 C CA . LEU B 1 182 ? 51.309 55.756 32.580 1.00 74.03 159 LEU B CA 1
ATOM 2641 C C . LEU B 1 182 ? 51.184 55.413 31.094 1.00 77.87 159 LEU B C 1
ATOM 2642 O O . LEU B 1 182 ? 52.098 54.823 30.517 1.00 84.10 159 LEU B O 1
ATOM 2647 N N . ASP B 1 183 ? 50.070 55.768 30.473 1.00 75.05 160 ASP B N 1
ATOM 2648 C CA . ASP B 1 183 ? 49.917 55.470 29.053 1.00 75.40 160 ASP B CA 1
ATOM 2649 C C . ASP B 1 183 ? 50.954 56.166 28.164 1.00 73.35 160 ASP B C 1
ATOM 2650 O O . ASP B 1 183 ? 51.379 55.580 27.173 1.00 72.57 160 ASP B O 1
ATOM 2655 N N . TYR B 1 184 ? 51.378 57.383 28.535 1.00 77.90 161 TYR B N 1
ATOM 2656 C CA . TYR B 1 184 ? 52.426 58.125 27.790 1.00 84.80 161 TYR B CA 1
ATOM 2657 C C . TYR B 1 184 ? 53.768 57.414 27.885 1.00 75.54 161 TYR B C 1
ATOM 2658 O O . TYR B 1 184 ? 54.448 57.243 26.874 1.00 74.34 161 TYR B O 1
ATOM 2667 N N . CYS B 1 185 ? 54.141 57.015 29.105 1.00 76.62 162 CYS B N 1
ATOM 2668 C CA . CYS B 1 185 ? 55.375 56.260 29.361 1.00 74.92 162 CYS B CA 1
ATOM 2669 C C . CYS B 1 185 ? 55.394 54.974 28.539 1.00 69.44 162 CYS B C 1
ATOM 2670 O O . CYS B 1 185 ? 56.430 54.602 27.971 1.00 65.86 162 CYS B O 1
ATOM 2681 N N . SER B 1 187 ? 53.548 54.419 25.751 1.00 62.29 164 SER B N 1
ATOM 2682 C CA . SER B 1 187 ? 53.689 54.847 24.370 1.00 69.28 164 SER B CA 1
ATOM 2683 C C . SER B 1 187 ? 55.163 55.101 24.012 1.00 67.78 164 SER B C 1
ATOM 2684 O O . SER B 1 187 ? 55.681 54.526 23.047 1.00 64.79 164 SER B O 1
ATOM 2687 N N . LYS B 1 188 ? 55.821 55.944 24.810 1.00 66.06 165 LYS B N 1
ATOM 2688 C CA . LYS B 1 188 ? 57.243 56.286 24.656 1.00 65.58 165 LYS B CA 1
ATOM 2689 C C . LYS B 1 188 ? 58.164 55.052 24.662 1.00 63.74 165 LYS B C 1
ATOM 2690 O O . LYS B 1 188 ? 59.094 54.960 23.858 1.00 65.75 165 LYS B O 1
ATOM 2696 N N . ALA B 1 189 ? 57.911 54.111 25.568 1.00 60.35 166 ALA B N 1
ATOM 2697 C CA . ALA B 1 189 ? 58.679 52.874 25.594 1.00 58.22 166 ALA B CA 1
ATOM 2698 C C . ALA B 1 189 ? 58.426 52.025 24.334 1.00 59.26 166 ALA B C 1
ATOM 2699 O O . ALA B 1 189 ? 59.355 51.428 23.783 1.00 56.24 166 ALA B O 1
ATOM 2701 N N . GLY B 1 190 ? 57.180 52.004 23.866 1.00 58.24 167 GLY B N 1
ATOM 2702 C CA . GLY B 1 190 ? 56.840 51.332 22.605 1.00 59.92 167 GLY B CA 1
ATOM 2703 C C . GLY B 1 190 ? 57.625 51.912 21.448 1.00 60.60 167 GLY B C 1
ATOM 2704 O O . GLY B 1 190 ? 58.139 51.193 20.590 1.00 57.73 167 GLY B O 1
ATOM 2705 N N . LEU B 1 191 ? 57.743 53.231 21.466 1.00 64.94 168 LEU B N 1
ATOM 2706 C CA . LEU B 1 191 ? 58.397 53.977 20.414 1.00 68.14 168 LEU B CA 1
ATOM 2707 C C . LEU B 1 191 ? 59.913 53.736 20.425 1.00 63.08 168 LEU B C 1
ATOM 2708 O O . LEU B 1 191 ? 60.519 53.543 19.367 1.00 65.07 168 LEU B O 1
ATOM 2713 N N . ALA B 1 192 ? 60.507 53.730 21.621 1.00 58.71 169 ALA B N 1
ATOM 2714 C CA . ALA B 1 192 ? 61.918 53.368 21.793 1.00 58.59 169 ALA B CA 1
ATOM 2715 C C . ALA B 1 192 ? 62.186 51.992 21.204 1.00 60.26 169 ALA B C 1
ATOM 2716 O O . ALA B 1 192 ? 63.180 51.809 20.506 1.00 63.44 169 ALA B O 1
ATOM 2718 N N . ALA B 1 193 ? 61.295 51.036 21.484 1.00 54.35 170 ALA B N 1
ATOM 2719 C CA . ALA B 1 193 ? 61.476 49.672 21.015 1.00 54.28 170 ALA B CA 1
ATOM 2720 C C . ALA B 1 193 ? 61.256 49.589 19.498 1.00 58.73 170 ALA B C 1
ATOM 2721 O O . ALA B 1 193 ? 62.007 48.902 18.796 1.00 61.49 170 ALA B O 1
ATOM 2723 N N . PHE B 1 194 ? 60.248 50.302 18.992 1.00 56.56 171 PHE B N 1
ATOM 2724 C CA . PHE B 1 194 ? 60.008 50.358 17.543 1.00 59.23 171 PHE B CA 1
ATOM 2725 C C . PHE B 1 194 ? 61.241 50.902 16.842 1.00 59.69 171 PHE B C 1
ATOM 2726 O O . PHE B 1 194 ? 61.654 50.407 15.783 1.00 61.45 171 PHE B O 1
ATOM 2734 N N . SER B 1 195 ? 61.820 51.923 17.463 1.00 55.01 172 SER B N 1
ATOM 2735 C CA . SER B 1 195 ? 63.008 52.570 16.961 1.00 58.28 172 SER B CA 1
ATOM 2736 C C . SER B 1 195 ? 64.163 51.572 16.789 1.00 62.11 172 SER B C 1
ATOM 2737 O O . SER B 1 195 ? 64.774 51.472 15.716 1.00 66.25 172 SER B O 1
ATOM 2740 N N . GLN B 1 196 ? 64.428 50.821 17.848 1.00 61.20 173 GLN B N 1
ATOM 2741 C CA . GLN B 1 196 ? 65.429 49.773 17.851 1.00 62.58 173 GLN B CA 1
ATOM 2742 C C . GLN B 1 196 ? 65.205 48.660 16.826 1.00 66.09 173 GLN B C 1
ATOM 2743 O O . GLN B 1 196 ? 66.166 48.167 16.235 1.00 71.77 173 GLN B O 1
ATOM 2749 N N . GLY B 1 197 ? 63.950 48.250 16.635 1.00 60.84 174 GLY B N 1
ATOM 2750 C CA . GLY B 1 197 ? 63.636 47.163 15.712 1.00 60.24 174 GLY B CA 1
ATOM 2751 C C . GLY B 1 197 ? 63.845 47.621 14.286 1.00 67.55 174 GLY B C 1
ATOM 2752 O O . GLY B 1 197 ? 64.394 46.891 13.459 1.00 76.01 174 GLY B O 1
ATOM 2753 N N . LEU B 1 198 ? 63.417 48.848 14.003 1.00 64.98 175 LEU B N 1
ATOM 2754 C CA . LEU B 1 198 ? 63.535 49.396 12.671 1.00 61.10 175 LEU B CA 1
ATOM 2755 C C . LEU B 1 198 ? 65.006 49.511 12.320 1.00 62.84 175 LEU B C 1
ATOM 2756 O O . LEU B 1 198 ? 65.431 49.105 11.236 1.00 67.00 175 LEU B O 1
ATOM 2761 N N . ALA B 1 199 ? 65.772 50.049 13.262 1.00 59.38 176 ALA B N 1
ATOM 2762 C CA . ALA B 1 199 ? 67.213 50.168 13.138 1.00 63.81 176 ALA B CA 1
ATOM 2763 C C . ALA B 1 199 ? 67.835 48.851 12.701 1.00 67.40 176 ALA B C 1
ATOM 2764 O O . ALA B 1 199 ? 68.584 48.814 11.728 1.00 65.14 176 ALA B O 1
ATOM 2766 N N . LEU B 1 200 ? 67.514 47.776 13.423 1.00 66.72 177 LEU B N 1
ATOM 2767 C CA . LEU B 1 200 ? 68.021 46.451 13.081 1.00 70.88 177 LEU B CA 1
ATOM 2768 C C . LEU B 1 200 ? 67.497 45.967 11.727 1.00 67.33 177 LEU B C 1
ATOM 2769 O O . LEU B 1 200 ? 68.264 45.438 10.932 1.00 70.01 177 LEU B O 1
ATOM 2774 N N . ARG B 1 201 ? 66.206 46.160 11.464 1.00 64.69 178 ARG B N 1
ATOM 2775 C CA . ARG B 1 201 ? 65.598 45.673 10.218 1.00 70.35 178 ARG B CA 1
ATOM 2776 C C . ARG B 1 201 ? 66.092 46.431 8.987 1.00 71.08 178 ARG B C 1
ATOM 2777 O O . ARG B 1 201 ? 66.177 45.869 7.900 1.00 71.56 178 ARG B O 1
ATOM 2785 N N . LEU B 1 202 ? 66.433 47.702 9.174 1.00 70.65 179 LEU B N 1
ATOM 2786 C CA . LEU B 1 202 ? 66.874 48.549 8.075 1.00 69.83 179 LEU B CA 1
ATOM 2787 C C . LEU B 1 202 ? 68.388 48.653 7.994 1.00 69.94 179 LEU B C 1
ATOM 2788 O O . LEU B 1 202 ? 68.908 49.370 7.144 1.00 67.49 179 LEU B O 1
ATOM 2793 N N . ALA B 1 203 ? 69.087 47.919 8.865 1.00 74.57 180 ALA B N 1
ATOM 2794 C CA . ALA B 1 203 ? 70.559 47.949 8.931 1.00 73.89 180 ALA B CA 1
ATOM 2795 C C . ALA B 1 203 ? 71.259 47.810 7.575 1.00 80.76 180 ALA B C 1
ATOM 2796 O O . ALA B 1 203 ? 72.162 48.579 7.270 1.00 87.23 180 ALA B O 1
ATOM 2798 N N . GLU B 1 204 ? 70.832 46.853 6.758 1.00 82.21 181 GLU B N 1
ATOM 2799 C CA . GLU B 1 204 ? 71.521 46.582 5.499 1.00 90.36 181 GLU B CA 1
ATOM 2800 C C . GLU B 1 204 ? 71.148 47.532 4.352 1.00 87.36 181 GLU B C 1
ATOM 2801 O O . GLU B 1 204 ? 71.571 47.300 3.220 1.00 93.81 181 GLU B O 1
ATOM 2807 N N . THR B 1 205 ? 70.389 48.594 4.636 1.00 81.78 182 THR B N 1
ATOM 2808 C CA . THR B 1 205 ? 69.721 49.386 3.571 1.00 79.81 182 THR B CA 1
ATOM 2809 C C . THR B 1 205 ? 70.291 50.758 3.248 1.00 80.36 182 THR B C 1
ATOM 2810 O O . THR B 1 205 ? 70.112 51.261 2.132 1.00 92.62 182 THR B O 1
ATOM 2814 N N . GLY B 1 206 ? 70.934 51.390 4.215 1.00 71.69 183 GLY B N 1
ATOM 2815 C CA . GLY B 1 206 ? 71.341 52.780 4.030 1.00 68.80 183 GLY B CA 1
ATOM 2816 C C . GLY B 1 206 ? 70.441 53.755 4.754 1.00 69.28 183 GLY B C 1
ATOM 2817 O O . GLY B 1 206 ? 70.813 54.903 4.955 1.00 79.92 183 GLY B O 1
ATOM 2818 N N . ILE B 1 207 ? 69.251 53.306 5.138 1.00 68.92 184 ILE B N 1
ATOM 2819 C CA . ILE B 1 207 ? 68.372 54.085 6.020 1.00 70.18 184 ILE B CA 1
ATOM 2820 C C . ILE B 1 207 ? 68.723 53.825 7.482 1.00 67.63 184 ILE B C 1
ATOM 2821 O O . ILE B 1 207 ? 68.553 52.716 7.970 1.00 70.88 184 ILE B O 1
ATOM 2826 N N . ALA B 1 208 ? 69.219 54.847 8.171 1.00 67.23 185 ALA B N 1
ATOM 2827 C CA . ALA B 1 208 ? 69.534 54.748 9.596 1.00 64.01 185 ALA B CA 1
ATOM 2828 C C . ALA B 1 208 ? 68.314 55.136 10.456 1.00 64.31 185 ALA B C 1
ATOM 2829 O O . ALA B 1 208 ? 67.427 55.854 9.987 1.00 67.65 185 ALA B O 1
ATOM 2831 N N . VAL B 1 209 ? 68.256 54.665 11.704 1.00 58.80 186 VAL B N 1
ATOM 2832 C CA . VAL B 1 209 ? 67.124 54.999 12.591 1.00 53.55 186 VAL B CA 1
ATOM 2833 C C . VAL B 1 209 ? 67.630 55.433 13.957 1.00 57.49 186 VAL B C 1
ATOM 2834 O O . VAL B 1 209 ? 68.371 54.699 14.617 1.00 59.82 186 VAL B O 1
ATOM 2838 N N . PHE B 1 210 ? 67.244 56.637 14.367 1.00 54.94 187 PHE B N 1
ATOM 2839 C CA . PHE B 1 210 ? 67.668 57.185 15.655 1.00 52.18 187 PHE B CA 1
ATOM 2840 C C . PHE B 1 210 ? 66.467 57.564 16.492 1.00 50.44 187 PHE B C 1
ATOM 2841 O O . PHE B 1 210 ? 65.401 57.870 15.966 1.00 54.38 187 PHE B O 1
ATOM 2849 N N . GLU B 1 211 ? 66.658 57.542 17.803 1.00 53.06 188 GLU B N 1
ATOM 2850 C CA . GLU B 1 211 ? 65.707 58.092 18.749 1.00 54.40 188 GLU B CA 1
ATOM 2851 C C . GLU B 1 211 ? 66.354 59.333 19.366 1.00 57.24 188 GLU B C 1
ATOM 2852 O O . GLU B 1 211 ? 67.556 59.318 19.664 1.00 59.96 188 GLU B O 1
ATOM 2858 N N . VAL B 1 212 ? 65.576 60.405 19.531 1.00 54.08 189 VAL B N 1
ATOM 2859 C CA . VAL B 1 212 ? 66.066 61.638 20.175 1.00 49.94 189 VAL B CA 1
ATOM 2860 C C . VAL B 1 212 ? 65.146 61.951 21.345 1.00 51.78 189 VAL B C 1
ATOM 2861 O O . VAL B 1 212 ? 63.933 61.913 21.197 1.00 54.38 189 VAL B O 1
ATOM 2865 N N . ARG B 1 213 ? 65.716 62.264 22.501 1.00 54.53 190 ARG B N 1
ATOM 2866 C CA . ARG B 1 213 ? 64.925 62.433 23.715 1.00 54.88 190 ARG B CA 1
ATOM 2867 C C . ARG B 1 213 ? 65.073 63.811 24.353 1.00 57.67 190 ARG B C 1
ATOM 2868 O O . ARG B 1 213 ? 65.917 63.999 25.223 1.00 55.81 190 ARG B O 1
ATOM 2876 N N . PRO B 1 214 ? 64.249 64.777 23.919 1.00 61.54 191 PRO B N 1
ATOM 2877 C CA . PRO B 1 214 ? 64.259 66.151 24.436 1.00 58.24 191 PRO B CA 1
ATOM 2878 C C . PRO B 1 214 ? 63.772 66.268 25.866 1.00 62.67 191 PRO B C 1
ATOM 2879 O O . PRO B 1 214 ? 62.921 65.494 26.273 1.00 62.04 191 PRO B O 1
ATOM 2883 N N . GLY B 1 215 ? 64.325 67.221 26.618 1.00 66.97 192 GLY B N 1
ATOM 2884 C CA . GLY B 1 215 ? 63.798 67.607 27.928 1.00 69.96 192 GLY B CA 1
ATOM 2885 C C . GLY B 1 215 ? 63.912 69.112 28.114 1.00 93.79 192 GLY B C 1
ATOM 2886 O O . GLY B 1 215 ? 64.969 69.617 28.495 1.00 104.23 192 GLY B O 1
ATOM 2887 N N . ILE B 1 216 ? 62.827 69.834 27.834 1.00 110.89 193 ILE B N 1
ATOM 2888 C CA . ILE B 1 216 ? 62.830 71.307 27.843 1.00 107.85 193 ILE B CA 1
ATOM 2889 C C . ILE B 1 216 ? 61.863 71.842 28.894 1.00 115.47 193 ILE B C 1
ATOM 2890 O O . ILE B 1 216 ? 62.283 72.240 29.987 1.00 119.35 193 ILE B O 1
ATOM 2895 N N . TRP B 1 243 ? 66.615 74.318 30.749 1.00 89.50 220 TRP B N 1
ATOM 2896 C CA . TRP B 1 243 ? 66.330 75.458 29.877 1.00 101.35 220 TRP B CA 1
ATOM 2897 C C . TRP B 1 243 ? 66.764 75.175 28.464 1.00 94.03 220 TRP B C 1
ATOM 2898 O O . TRP B 1 243 ? 67.836 75.623 28.042 1.00 99.29 220 TRP B O 1
ATOM 2909 N N . GLY B 1 244 ? 65.953 74.434 27.713 1.00 81.48 221 GLY B N 1
ATOM 2910 C CA . GLY B 1 244 ? 66.278 74.131 26.314 1.00 74.68 221 GLY B CA 1
ATOM 2911 C C . GLY B 1 244 ? 65.531 74.954 25.272 1.00 78.21 221 GLY B C 1
ATOM 2912 O O . GLY B 1 244 ? 64.498 75.571 25.565 1.00 84.96 221 GLY B O 1
ATOM 2913 N N . GLU B 1 245 ? 66.059 74.959 24.049 1.00 73.16 222 GLU B N 1
ATOM 2914 C CA . GLU B 1 245 ? 65.462 75.685 22.929 1.00 66.79 222 GLU B CA 1
ATOM 2915 C C . GLU B 1 245 ? 65.137 74.732 21.798 1.00 64.86 222 GLU B C 1
ATOM 2916 O O . GLU B 1 245 ? 65.840 73.748 21.602 1.00 71.92 222 GLU B O 1
ATOM 2922 N N . PRO B 1 246 ? 64.082 75.021 21.022 1.00 62.48 223 PRO B N 1
ATOM 2923 C CA . PRO B 1 246 ? 63.857 74.181 19.832 1.00 58.84 223 PRO B CA 1
ATOM 2924 C C . PRO B 1 246 ? 65.040 74.126 18.854 1.00 63.02 223 PRO B C 1
ATOM 2925 O O . PRO B 1 246 ? 65.156 73.169 18.082 1.00 66.56 223 PRO B O 1
ATOM 2929 N N . GLU B 1 247 ? 65.920 75.123 18.901 1.00 64.05 224 GLU B N 1
ATOM 2930 C CA . GLU B 1 247 ? 67.146 75.107 18.099 1.00 65.40 224 GLU B CA 1
ATOM 2931 C C . GLU B 1 247 ? 68.060 73.970 18.540 1.00 65.55 224 GLU B C 1
ATOM 2932 O O . GLU B 1 247 ? 68.681 73.310 17.709 1.00 64.33 224 GLU B O 1
ATOM 2938 N N . ASP B 1 248 ? 68.129 73.747 19.855 1.00 63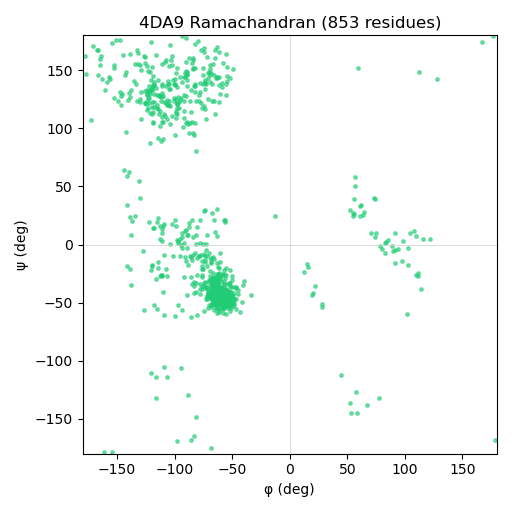.85 225 ASP B N 1
ATOM 2939 C CA . ASP B 1 248 ? 69.005 72.729 20.432 1.00 62.84 225 ASP B CA 1
ATOM 2940 C C . ASP B 1 248 ? 68.676 71.340 19.913 1.00 60.99 225 ASP B C 1
ATOM 2941 O O . ASP B 1 248 ? 69.575 70.519 19.705 1.00 65.99 225 ASP B O 1
ATOM 2946 N N . ILE B 1 249 ? 67.386 71.080 19.732 1.00 55.62 226 ILE B N 1
ATOM 2947 C CA . ILE B 1 249 ? 66.919 69.791 19.247 1.00 52.81 226 ILE B CA 1
ATOM 2948 C C . ILE B 1 249 ? 67.138 69.742 17.747 1.00 54.40 226 ILE B C 1
ATOM 2949 O O . ILE B 1 249 ? 67.605 68.727 17.214 1.00 55.80 226 ILE B O 1
ATOM 2954 N N . GLY B 1 250 ? 66.830 70.855 17.080 1.00 53.56 227 GLY B N 1
ATOM 2955 C CA . GLY B 1 250 ? 67.006 70.980 15.638 1.00 51.51 227 GLY B CA 1
ATOM 2956 C C . GLY B 1 250 ? 68.426 70.674 15.195 1.00 54.84 227 GLY B C 1
ATOM 2957 O O . GLY B 1 250 ? 68.635 69.926 14.233 1.00 53.14 227 GLY B O 1
ATOM 2958 N N . ASN B 1 251 ? 69.408 71.227 15.909 1.00 53.62 228 ASN B N 1
ATOM 2959 C CA . ASN B 1 251 ? 70.800 70.941 15.598 1.00 51.88 228 ASN B CA 1
ATOM 2960 C C . ASN B 1 251 ? 71.122 69.461 15.668 1.00 56.61 228 ASN B C 1
ATOM 2961 O O . ASN B 1 251 ? 71.731 68.928 14.737 1.00 60.35 228 ASN B O 1
ATOM 2966 N N . ILE B 1 252 ? 70.694 68.800 16.752 1.00 52.43 229 ILE B N 1
ATOM 2967 C CA . ILE B 1 252 ? 70.916 67.361 16.913 1.00 50.51 229 ILE B CA 1
ATOM 2968 C C . ILE B 1 252 ? 70.373 66.606 15.706 1.00 53.35 229 ILE B C 1
ATOM 2969 O O . ILE B 1 252 ? 71.059 65.789 15.113 1.00 60.85 229 ILE B O 1
ATOM 2974 N N . VAL B 1 253 ? 69.147 66.924 15.328 1.00 52.85 230 VAL B N 1
ATOM 2975 C CA . VAL B 1 253 ? 68.483 66.262 14.226 1.00 56.77 230 VAL B CA 1
ATOM 2976 C C . VAL B 1 253 ? 69.174 66.507 12.876 1.00 61.55 230 VAL B C 1
ATOM 2977 O O . VAL B 1 253 ? 69.344 65.574 12.072 1.00 65.25 230 VAL B O 1
ATOM 2981 N N . ALA B 1 254 ? 69.570 67.753 12.630 1.00 56.25 231 ALA B N 1
ATOM 2982 C CA . ALA B 1 254 ? 70.321 68.096 11.414 1.00 53.49 231 ALA B CA 1
ATOM 2983 C C . ALA B 1 254 ? 71.666 67.365 11.385 1.00 59.15 231 ALA B C 1
ATOM 2984 O O . ALA B 1 254 ? 72.134 66.952 10.316 1.00 62.59 231 ALA B O 1
ATOM 2986 N N . GLY B 1 255 ? 72.274 67.185 12.560 1.00 54.00 232 GLY B N 1
ATOM 2987 C CA . GLY B 1 255 ? 73.501 66.417 12.664 1.00 49.63 232 GLY B CA 1
ATOM 2988 C C . GLY B 1 255 ? 73.257 64.975 12.272 1.00 55.93 232 GLY B C 1
ATOM 2989 O O . GLY B 1 255 ? 74.025 64.398 11.497 1.00 64.71 232 GLY B O 1
ATOM 2990 N N . LEU B 1 256 ? 72.176 64.393 12.788 1.00 52.02 233 LEU B N 1
ATOM 2991 C CA . LEU B 1 256 ? 71.862 62.999 12.486 1.00 50.46 233 LEU B CA 1
ATOM 2992 C C . LEU B 1 256 ? 71.362 62.823 11.069 1.00 54.73 233 LEU B C 1
ATOM 2993 O O . LEU B 1 256 ? 71.688 61.840 10.423 1.00 58.98 233 LEU B O 1
ATOM 2998 N N . ALA B 1 257 ? 70.583 63.770 10.570 1.00 57.73 234 ALA B N 1
ATOM 2999 C CA . ALA B 1 257 ? 70.057 63.626 9.223 1.00 60.98 234 ALA B CA 1
ATOM 3000 C C . ALA B 1 257 ? 71.127 63.936 8.206 1.00 63.69 234 ALA B C 1
ATOM 3001 O O . ALA B 1 257 ? 70.938 63.691 7.029 1.00 67.38 234 ALA B O 1
ATOM 3003 N N . GLY B 1 258 ? 72.262 64.451 8.668 1.00 67.57 235 GLY B N 1
ATOM 3004 C CA . GLY B 1 258 ? 73.301 64.956 7.763 1.00 68.83 235 GLY B CA 1
ATOM 3005 C C . GLY B 1 258 ? 74.250 63.965 7.107 1.00 70.04 235 GLY B C 1
ATOM 3006 O O . GLY B 1 258 ? 74.986 64.344 6.208 1.00 67.33 235 GLY B O 1
ATOM 3007 N N . GLY B 1 259 ? 74.257 62.709 7.560 1.00 69.87 236 GLY B N 1
ATOM 3008 C CA . GLY B 1 259 ? 75.138 61.691 6.988 1.00 69.41 236 GLY B CA 1
ATOM 3009 C C . GLY B 1 259 ? 76.234 61.125 7.890 1.00 70.24 236 GLY B C 1
ATOM 3010 O O . GLY B 1 259 ? 76.536 59.933 7.840 1.00 71.37 236 GLY B O 1
ATOM 3011 N N . GLN B 1 260 ? 76.833 61.978 8.711 1.00 69.89 237 GLN B N 1
ATOM 3012 C CA . GLN B 1 260 ? 77.985 61.619 9.528 1.00 67.17 237 GLN B CA 1
ATOM 3013 C C . GLN B 1 260 ? 77.730 60.483 10.522 1.00 68.23 237 GLN B C 1
ATOM 3014 O O . GLN B 1 260 ? 78.666 59.996 11.174 1.00 68.17 237 GLN B O 1
ATOM 3020 N N . PHE B 1 261 ? 76.473 60.060 10.641 1.00 65.69 238 PHE B N 1
ATOM 3021 C CA . PHE B 1 261 ? 76.115 59.057 11.642 1.00 63.14 238 PHE B CA 1
ATOM 3022 C C . PHE B 1 261 ? 75.533 57.759 11.073 1.00 65.49 238 PHE B C 1
ATOM 3023 O O . PHE B 1 261 ? 74.984 56.923 11.827 1.00 61.78 238 PHE B O 1
ATOM 3031 N N . GLY B 1 262 ? 75.697 57.572 9.760 1.00 61.98 239 GLY B N 1
ATOM 3032 C CA . GLY B 1 262 ? 75.247 56.366 9.059 1.00 61.02 239 GLY B CA 1
ATOM 3033 C C . GLY B 1 262 ? 75.609 55.062 9.734 1.00 63.94 239 GLY B C 1
ATOM 3034 O O . GLY B 1 262 ? 74.824 54.123 9.747 1.00 73.51 239 GLY B O 1
ATOM 3035 N N . PHE B 1 263 ? 76.788 55.011 10.332 1.00 62.69 240 PHE B N 1
ATOM 3036 C CA . PHE B 1 263 ? 77.253 53.796 10.997 1.00 61.08 240 PHE B CA 1
ATOM 3037 C C . PHE B 1 263 ? 76.851 53.707 12.483 1.00 58.52 240 PHE B C 1
ATOM 3038 O O . PHE B 1 263 ? 77.291 52.813 13.202 1.00 57.89 240 PHE B O 1
ATOM 3046 N N . ALA B 1 264 ? 76.015 54.633 12.932 1.00 55.48 241 ALA B N 1
ATOM 3047 C CA . ALA B 1 264 ? 75.644 54.719 14.338 1.00 58.82 241 ALA B CA 1
ATOM 3048 C C . ALA B 1 264 ? 74.153 54.431 14.505 1.00 60.49 241 ALA B C 1
ATOM 3049 O O . ALA B 1 264 ? 73.536 54.771 15.518 1.00 60.67 241 ALA B O 1
ATOM 3051 N N . THR B 1 265 ? 73.592 53.784 13.494 1.00 59.21 242 THR B N 1
ATOM 3052 C CA . THR B 1 265 ? 72.182 53.481 13.467 1.00 60.32 242 THR B CA 1
ATOM 3053 C C . THR B 1 265 ? 71.818 52.729 14.734 1.00 59.79 242 THR B C 1
ATOM 3054 O O . THR B 1 265 ? 72.623 51.959 15.250 1.00 60.66 242 THR B O 1
ATOM 3058 N N . GLY B 1 266 ? 70.609 52.980 15.229 1.00 58.12 243 GLY B N 1
ATOM 3059 C CA . GLY B 1 266 ? 70.132 52.406 16.480 1.00 54.84 243 GLY B CA 1
ATOM 3060 C C . GLY B 1 266 ? 70.410 53.283 17.686 1.00 58.80 243 GLY B C 1
ATOM 3061 O O . GLY B 1 266 ? 69.824 53.072 18.751 1.00 59.43 243 GLY B O 1
ATOM 3062 N N . SER B 1 267 ? 71.303 54.262 17.536 1.00 58.99 244 SER B N 1
ATOM 3063 C CA . SER B 1 267 ? 71.720 55.094 18.669 1.00 63.86 244 SER B CA 1
ATOM 3064 C C . SER B 1 267 ? 70.582 55.911 19.263 1.00 63.11 244 SER B C 1
ATOM 3065 O O . SER B 1 267 ? 69.684 56.368 18.546 1.00 65.27 244 SER B O 1
ATOM 3068 N N . VAL B 1 268 ? 70.613 56.063 20.582 1.00 56.76 245 VAL B N 1
ATOM 3069 C CA . VAL B 1 268 ? 69.668 56.907 21.269 1.00 58.32 245 VAL B CA 1
ATOM 3070 C C . VAL B 1 268 ? 70.463 58.137 21.621 1.00 60.88 245 VAL B C 1
ATOM 3071 O O . VAL B 1 268 ? 71.588 58.006 22.095 1.00 63.73 245 VAL B O 1
ATOM 3075 N N . ILE B 1 269 ? 69.891 59.318 21.368 1.00 57.79 246 ILE B N 1
ATOM 3076 C CA . ILE B 1 269 ? 70.504 60.586 21.755 1.00 55.29 246 ILE B CA 1
ATOM 3077 C C . ILE B 1 269 ? 69.748 61.273 22.888 1.00 54.73 246 ILE B C 1
ATOM 3078 O O . ILE B 1 269 ? 68.549 61.501 22.788 1.00 62.21 246 ILE B O 1
ATOM 3083 N N . GLN B 1 270 ? 70.444 61.641 23.941 1.00 55.82 247 GLN B N 1
ATOM 3084 C CA . GLN B 1 270 ? 69.832 62.402 25.004 1.00 60.63 247 GLN B CA 1
ATOM 3085 C C . GLN B 1 270 ? 69.827 63.851 24.620 1.00 66.29 247 GLN B C 1
ATOM 3086 O O . GLN B 1 270 ? 70.792 64.336 24.102 1.00 75.71 247 GLN B O 1
ATOM 3092 N N . ALA B 1 271 ? 68.734 64.547 24.843 1.00 64.84 248 ALA B N 1
ATOM 3093 C CA . ALA B 1 271 ? 68.659 65.935 24.447 1.00 59.78 248 ALA B CA 1
ATOM 3094 C C . ALA B 1 271 ? 68.174 66.850 25.530 1.00 62.76 248 ALA B C 1
ATOM 3095 O O . ALA B 1 271 ? 67.381 67.706 25.278 1.00 69.87 248 ALA B O 1
ATOM 3097 N N . ASP B 1 272 ? 68.603 66.644 26.751 1.00 63.53 249 ASP B N 1
ATOM 3098 C CA . ASP B 1 272 ? 68.160 67.489 27.826 1.00 63.42 249 ASP B CA 1
ATOM 3099 C C . ASP B 1 272 ? 69.245 68.321 28.446 1.00 64.37 249 ASP B C 1
ATOM 3100 O O . ASP B 1 272 ? 69.134 68.696 29.575 1.00 65.60 249 ASP B O 1
ATOM 3105 N N . GLY B 1 273 ? 70.316 68.573 27.726 1.00 67.33 250 GLY B N 1
ATOM 3106 C CA . GLY B 1 273 ? 71.465 69.283 28.283 1.00 65.48 250 GLY B CA 1
ATOM 3107 C C . GLY B 1 273 ? 72.032 68.667 29.550 1.00 65.40 250 GLY B C 1
ATOM 3108 O O . GLY B 1 273 ? 72.665 69.359 30.338 1.00 66.84 250 GLY B O 1
ATOM 3109 N N . GLY B 1 274 ? 71.813 67.371 29.756 1.00 65.23 251 GLY B N 1
ATOM 3110 C CA . GLY B 1 274 ? 72.363 66.696 30.932 1.00 73.71 251 GLY B CA 1
ATOM 3111 C C . GLY B 1 274 ? 71.656 67.033 32.238 1.00 89.85 251 GLY B C 1
ATOM 3112 O O . GLY B 1 274 ? 72.290 67.203 33.286 1.00 87.97 251 GLY B O 1
ATOM 3113 N N . LEU B 1 275 ? 70.334 67.147 32.161 1.00 110.29 252 LEU B N 1
ATOM 3114 C CA . LEU B 1 275 ? 69.475 67.148 33.341 1.00 121.60 252 LEU B CA 1
ATOM 3115 C C . LEU B 1 275 ? 68.820 65.766 33.454 1.00 137.57 252 LEU B C 1
ATOM 3116 O O . LEU B 1 275 ? 67.817 65.593 34.152 1.00 138.36 252 LEU B O 1
ATOM 3121 N N . SER B 1 276 ? 69.417 64.794 32.754 1.00 146.10 253 SER B N 1
ATOM 3122 C CA . SER B 1 276 ? 68.934 63.406 32.669 1.00 140.28 253 SER B CA 1
ATOM 3123 C C . SER B 1 276 ? 69.253 62.627 33.941 1.00 145.35 253 SER B C 1
ATOM 3124 O O . SER B 1 276 ? 68.632 61.601 34.227 1.00 139.84 253 SER B O 1
ATOM 3127 N N . ILE B 1 277 ? 70.243 63.122 34.680 1.00 154.97 254 ILE B N 1
ATOM 3128 C CA . ILE B 1 277 ? 70.544 62.667 36.037 1.00 161.58 254 ILE B CA 1
ATOM 3129 C C . ILE B 1 277 ? 70.890 63.877 36.924 1.00 161.52 254 ILE B C 1
ATOM 3130 O O . ILE B 1 277 ? 71.550 63.730 37.954 1.00 172.81 254 ILE B O 1
ATOM 3135 N N . GLY B 1 278 ? 70.409 65.061 36.528 1.00 151.88 255 GLY B N 1
ATOM 3136 C CA . GLY B 1 278 ? 70.811 66.338 37.139 1.00 144.12 255 GLY B CA 1
ATOM 3137 C C . GLY B 1 278 ? 69.893 66.978 38.171 1.00 146.44 255 GLY B C 1
ATOM 3138 O O . GLY B 1 278 ? 70.290 67.173 39.323 1.00 147.44 255 GLY B O 1
ATOM 3139 N N . ARG B 1 279 ? 68.674 67.322 37.757 1.00 148.78 256 ARG B N 1
ATOM 3140 C CA . ARG B 1 279 ? 67.713 68.010 38.628 1.00 145.46 256 ARG B CA 1
ATOM 3141 C C . ARG B 1 279 ? 67.110 67.094 39.697 1.00 142.03 256 ARG B C 1
ATOM 3142 O O . ARG B 1 279 ? 67.029 67.464 40.873 1.00 139.83 256 ARG B O 1
ATOM 3164 N N . THR C 1 25 ? 55.285 30.114 63.596 1.00 60.82 2 THR C N 1
ATOM 3165 C CA . THR C 1 25 ? 53.924 30.669 63.631 1.00 57.64 2 THR C CA 1
ATOM 3166 C C . THR C 1 25 ? 53.205 30.506 62.272 1.00 61.24 2 THR C C 1
ATOM 3167 O O . THR C 1 25 ? 53.618 31.107 61.294 1.00 63.50 2 THR C O 1
ATOM 3171 N N . GLN C 1 26 ? 52.117 29.733 62.219 1.00 56.65 3 GLN C N 1
ATOM 3172 C CA . GLN C 1 26 ? 51.355 29.541 60.966 1.00 51.32 3 GLN C CA 1
ATOM 3173 C C . GLN C 1 26 ? 50.039 30.329 60.933 1.00 51.70 3 GLN C C 1
ATOM 3174 O O . GLN C 1 26 ? 49.254 30.301 61.879 1.00 58.16 3 GLN C O 1
ATOM 3180 N N . LYS C 1 27 ? 49.794 31.003 59.823 1.00 49.72 4 LYS C N 1
ATOM 3181 C CA . LYS C 1 27 ? 48.631 31.865 59.662 1.00 49.60 4 LYS C CA 1
ATOM 3182 C C . LYS C 1 27 ? 47.754 31.422 58.492 1.00 47.13 4 LYS C C 1
ATOM 3183 O O . LYS C 1 27 ? 48.100 30.507 57.732 1.00 47.10 4 LYS C O 1
ATOM 3189 N N . ALA C 1 28 ? 46.617 32.084 58.345 1.00 48.88 5 ALA C N 1
ATOM 3190 C CA . ALA C 1 28 ? 45.772 31.925 57.171 1.00 51.67 5 ALA C CA 1
ATOM 3191 C C . ALA C 1 28 ? 46.585 32.191 55.882 1.00 54.74 5 ALA C C 1
ATOM 3192 O O . ALA C 1 28 ? 47.600 32.913 55.902 1.00 54.01 5 ALA C O 1
ATOM 3194 N N . ARG C 1 29 ? 46.168 31.580 54.775 1.00 57.85 6 ARG C N 1
ATOM 3195 C CA . ARG C 1 29 ? 46.923 31.657 53.514 1.00 52.20 6 ARG C CA 1
ATOM 3196 C C . ARG C 1 29 ? 46.581 32.886 52.690 1.00 50.32 6 ARG C C 1
ATOM 3197 O O . ARG C 1 29 ? 45.409 33.165 52.456 1.00 48.29 6 ARG C O 1
ATOM 3205 N N . PRO C 1 30 ? 47.604 33.599 52.197 1.00 50.56 7 PRO C N 1
ATOM 3206 C CA . PRO C 1 30 ? 47.350 34.636 51.183 1.00 44.76 7 PRO C CA 1
ATOM 3207 C C . PRO C 1 30 ? 46.814 34.054 49.863 1.00 47.96 7 PRO C C 1
ATOM 3208 O O . PRO C 1 30 ? 46.902 32.834 49.620 1.00 49.60 7 PRO C O 1
ATOM 3212 N N . VAL C 1 31 ? 46.315 34.937 49.001 1.00 49.91 8 VAL C N 1
ATOM 3213 C CA . VAL C 1 31 ? 45.633 34.550 47.778 1.00 49.37 8 VAL C CA 1
ATOM 3214 C C . VAL C 1 31 ? 46.331 35.114 46.556 1.00 49.93 8 VAL C C 1
ATOM 3215 O O . VAL C 1 31 ? 46.655 36.306 46.510 1.00 51.98 8 VAL C O 1
ATOM 3219 N N . ALA C 1 32 ? 46.544 34.260 45.557 1.00 48.66 9 ALA C N 1
ATOM 3220 C CA . ALA C 1 32 ? 47.165 34.686 44.304 1.00 46.36 9 ALA C CA 1
ATOM 3221 C C . ALA C 1 32 ? 46.233 34.448 43.125 1.00 48.69 9 ALA C C 1
ATOM 3222 O O . ALA C 1 32 ? 45.613 33.392 43.018 1.00 52.31 9 ALA C O 1
ATOM 3224 N N . ILE C 1 33 ? 46.110 35.455 42.268 1.00 46.95 10 ILE C N 1
ATOM 3225 C CA . ILE C 1 33 ? 45.470 35.304 40.967 1.00 47.38 10 ILE C CA 1
ATOM 3226 C C . ILE C 1 33 ? 46.584 35.030 39.968 1.00 48.56 10 ILE C C 1
ATOM 3227 O O . ILE C 1 33 ? 47.562 35.767 39.909 1.00 55.06 10 ILE C O 1
ATOM 3232 N N . VAL C 1 34 ? 46.465 33.942 39.223 1.00 47.37 11 VAL C N 1
ATOM 3233 C CA . VAL C 1 34 ? 47.449 33.605 38.187 1.00 47.52 11 VAL C CA 1
ATOM 3234 C C . VAL C 1 34 ? 46.679 33.588 36.883 1.00 47.04 11 VAL C C 1
ATOM 3235 O O . VAL C 1 34 ? 45.904 32.657 36.634 1.00 49.30 11 VAL C O 1
ATOM 3239 N N . THR C 1 35 ? 46.839 34.627 36.071 1.00 44.24 12 THR C N 1
ATOM 3240 C CA . THR C 1 35 ? 46.091 34.655 34.821 1.00 51.57 12 THR C CA 1
ATOM 3241 C C . THR C 1 35 ? 46.728 33.650 33.890 1.00 52.83 12 THR C C 1
ATOM 3242 O O . THR C 1 35 ? 47.949 33.523 33.860 1.00 58.06 12 THR C O 1
ATOM 3246 N N . GLY C 1 36 ? 45.903 32.911 33.163 1.00 49.11 13 GLY C N 1
ATOM 3247 C CA . GLY C 1 36 ? 46.394 31.890 32.250 1.00 46.94 13 GLY C CA 1
ATOM 3248 C C . GLY C 1 36 ? 47.093 30.764 32.986 1.00 55.50 13 GLY C C 1
ATOM 3249 O O . GLY C 1 36 ? 47.979 30.124 32.442 1.00 60.31 13 GLY C O 1
ATOM 3250 N N . GLY C 1 37 ? 46.704 30.518 34.233 1.00 61.85 14 GLY C N 1
ATOM 3251 C CA . GLY C 1 37 ? 47.436 29.574 35.087 1.00 60.14 14 GLY C CA 1
ATOM 3252 C C . GLY C 1 37 ? 47.145 28.092 34.896 1.00 62.98 14 GLY C C 1
ATOM 3253 O O . GLY C 1 37 ? 47.522 27.277 35.740 1.00 59.01 14 GLY C O 1
ATOM 3254 N N . ARG C 1 38 ? 46.493 27.742 33.784 1.00 63.25 15 ARG C N 1
ATOM 3255 C CA . ARG C 1 38 ? 45.975 26.389 33.560 1.00 61.77 15 ARG C CA 1
ATOM 3256 C C . ARG C 1 38 ? 47.013 25.429 32.961 1.00 63.29 15 ARG C C 1
ATOM 3257 O O . ARG C 1 38 ? 46.939 24.213 33.160 1.00 68.11 15 ARG C O 1
ATOM 3265 N N . ARG C 1 39 ? 47.967 25.977 32.218 1.00 58.82 16 ARG C N 1
ATOM 3266 C CA . ARG C 1 39 ? 48.995 25.180 31.579 1.00 63.94 16 ARG C CA 1
ATOM 3267 C C . ARG C 1 39 ? 50.323 25.943 31.503 1.00 69.38 16 ARG C C 1
ATOM 3268 O O . ARG C 1 39 ? 50.407 27.119 31.888 1.00 68.54 16 ARG C O 1
ATOM 3276 N N . GLY C 1 40 ? 51.355 25.269 31.000 1.00 66.39 17 GLY C N 1
ATOM 3277 C CA . GLY C 1 40 ? 52.649 25.897 30.727 1.00 61.24 17 GLY C CA 1
ATOM 3278 C C . GLY C 1 40 ? 53.241 26.657 31.900 1.00 61.56 17 GLY C C 1
ATOM 3279 O O . GLY C 1 40 ? 53.209 26.184 33.049 1.00 61.56 17 GLY C O 1
ATOM 3280 N N . ILE C 1 41 ? 53.763 27.847 31.602 1.00 56.53 18 ILE C N 1
ATOM 3281 C CA . ILE C 1 41 ? 54.415 28.683 32.590 1.00 55.30 18 ILE C CA 1
ATOM 3282 C C . ILE C 1 41 ? 53.476 29.050 33.753 1.00 56.17 18 ILE C C 1
ATOM 3283 O O . ILE C 1 41 ? 53.886 29.029 34.916 1.00 54.72 18 ILE C O 1
ATOM 3288 N N . GLY C 1 42 ? 52.214 29.321 33.428 1.00 54.67 19 GLY C N 1
ATOM 3289 C CA . GLY C 1 42 ? 51.195 29.709 34.400 1.00 47.08 19 GLY C CA 1
ATOM 3290 C C . GLY C 1 42 ? 50.939 28.616 35.403 1.00 50.19 19 GLY C C 1
ATOM 3291 O O . GLY C 1 42 ? 50.884 28.871 36.616 1.00 51.50 19 GLY C O 1
ATOM 3292 N N . LEU C 1 43 ? 50.803 27.388 34.911 1.00 52.57 20 LEU C N 1
ATOM 3293 C CA . LEU C 1 43 ? 50.621 26.243 35.811 1.00 53.67 20 LEU C CA 1
ATOM 3294 C C . LEU C 1 43 ? 51.853 25.993 36.701 1.00 55.41 20 LEU C C 1
ATOM 3295 O O . LEU C 1 43 ? 51.728 25.706 37.901 1.00 60.53 20 LEU C O 1
ATOM 3300 N N . GLY C 1 44 ? 53.036 26.136 36.112 1.00 49.92 21 GLY C N 1
ATOM 3301 C CA . GLY C 1 44 ? 54.277 26.024 36.859 1.00 46.88 21 GLY C CA 1
ATOM 3302 C C . GLY C 1 44 ? 54.334 27.088 37.938 1.00 51.12 21 GLY C C 1
ATOM 3303 O O . GLY C 1 44 ? 54.824 26.835 39.051 1.00 51.28 21 GLY C O 1
ATOM 3304 N N . ILE C 1 45 ? 53.816 28.275 37.615 1.00 45.53 22 ILE C N 1
ATOM 3305 C CA . ILE C 1 45 ? 53.700 29.343 38.596 1.00 47.74 22 ILE C CA 1
ATOM 3306 C C . ILE C 1 45 ? 52.682 29.033 39.712 1.00 51.87 22 ILE C C 1
ATOM 3307 O O . ILE C 1 45 ? 52.925 29.295 40.901 1.00 51.43 22 ILE C O 1
ATOM 3312 N N . ALA C 1 46 ? 51.541 28.479 39.324 1.00 52.82 23 ALA C N 1
ATOM 3313 C CA . ALA C 1 46 ? 50.484 28.233 40.279 1.00 48.67 23 ALA C CA 1
ATOM 3314 C C . ALA C 1 46 ? 50.924 27.109 41.235 1.00 50.30 23 ALA C C 1
ATOM 3315 O O . ALA C 1 46 ? 50.689 27.171 42.448 1.00 50.99 23 ALA C O 1
ATOM 3317 N N . ARG C 1 47 ? 51.573 26.091 40.677 1.00 49.81 24 ARG C N 1
ATOM 3318 C CA . ARG C 1 47 ? 52.105 24.985 41.466 1.00 50.10 24 ARG C CA 1
ATOM 3319 C C . ARG C 1 47 ? 53.047 25.510 42.548 1.00 51.30 24 ARG C C 1
ATOM 3320 O O . ARG C 1 47 ? 52.864 25.218 43.737 1.00 54.99 24 ARG C O 1
ATOM 3328 N N . ALA C 1 48 ? 54.029 26.320 42.143 1.00 46.04 25 ALA C N 1
ATOM 3329 C CA . ALA C 1 48 ? 54.987 26.902 43.085 1.00 43.89 25 ALA C CA 1
ATOM 3330 C C . ALA C 1 48 ? 54.334 27.835 44.116 1.00 51.57 25 ALA C C 1
ATOM 3331 O O . ALA C 1 48 ? 54.735 27.851 45.299 1.00 57.33 25 ALA C O 1
ATOM 3333 N N . LEU C 1 49 ? 53.330 28.604 43.687 1.00 44.19 26 LEU C N 1
ATOM 3334 C CA . LEU C 1 49 ? 52.621 29.458 44.639 1.00 46.57 26 LEU C CA 1
ATOM 3335 C C . LEU C 1 49 ? 51.849 28.630 45.646 1.00 49.67 26 LEU C C 1
ATOM 3336 O O . LEU C 1 49 ? 51.853 28.931 46.841 1.00 53.54 26 LEU C O 1
ATOM 3341 N N . ALA C 1 50 ? 51.234 27.557 45.165 1.00 47.12 27 ALA C N 1
ATOM 3342 C CA . ALA C 1 50 ? 50.477 26.673 46.020 1.00 49.43 27 ALA C CA 1
ATOM 3343 C C . ALA C 1 50 ? 51.400 26.038 47.055 1.00 50.44 27 ALA C C 1
ATOM 3344 O O . ALA C 1 50 ? 51.146 26.101 48.244 1.00 55.09 27 ALA C O 1
ATOM 3346 N N . ALA C 1 51 ? 52.494 25.460 46.585 1.00 54.98 28 ALA C N 1
ATOM 3347 C CA . ALA C 1 51 ? 53.455 24.810 47.452 1.00 51.75 28 ALA C CA 1
ATOM 3348 C C . ALA C 1 51 ? 54.044 25.781 48.440 1.00 52.42 28 ALA C C 1
ATOM 3349 O O . ALA C 1 51 ? 54.439 25.373 49.537 1.00 57.93 28 ALA C O 1
ATOM 3351 N N . SER C 1 52 ? 54.133 27.057 48.061 1.00 46.98 29 SER C N 1
ATOM 3352 C CA . SER C 1 52 ? 54.749 28.030 48.956 1.00 44.91 29 SER C CA 1
ATOM 3353 C C . SER C 1 52 ? 53.745 28.756 49.855 1.00 47.48 29 SER C C 1
ATOM 3354 O O . SER C 1 52 ? 54.098 29.734 50.504 1.00 52.69 29 SER C O 1
ATOM 3357 N N . GLY C 1 53 ? 52.491 28.306 49.886 1.00 47.61 30 GLY C N 1
ATOM 3358 C CA . GLY C 1 53 ? 51.575 28.753 50.943 1.00 45.89 30 GLY C CA 1
ATOM 3359 C C . GLY C 1 53 ? 50.369 29.556 50.518 1.00 50.98 30 GLY C C 1
ATOM 3360 O O . GLY C 1 53 ? 49.607 30.007 51.374 1.00 57.01 30 GLY C O 1
ATOM 3361 N N . PHE C 1 54 ? 50.175 29.720 49.206 1.00 47.43 31 PHE C N 1
ATOM 3362 C CA . PHE C 1 54 ? 49.064 30.513 48.680 1.00 45.89 31 PHE C CA 1
ATOM 3363 C C . PHE C 1 54 ? 47.887 29.670 48.243 1.00 47.64 31 PHE C C 1
ATOM 3364 O O . PHE C 1 54 ? 48.068 28.562 47.735 1.00 47.09 31 PHE C O 1
ATOM 3372 N N . ASP C 1 55 ? 46.686 30.228 48.396 1.00 48.91 32 ASP C N 1
ATOM 3373 C CA . ASP C 1 55 ? 45.512 29.784 47.649 1.00 48.55 32 ASP C CA 1
ATOM 3374 C C . ASP C 1 55 ? 45.509 30.475 46.291 1.00 48.07 32 ASP C C 1
ATOM 3375 O O . ASP C 1 55 ? 46.153 31.504 46.111 1.00 50.20 32 ASP C O 1
ATOM 3380 N N . ILE C 1 56 ? 44.773 29.926 45.338 1.00 47.30 33 ILE C N 1
ATOM 3381 C CA . ILE C 1 56 ? 44.991 30.283 43.936 1.00 46.73 33 ILE C CA 1
ATOM 3382 C C . ILE C 1 56 ? 43.677 30.467 43.188 1.00 52.91 33 ILE C C 1
ATOM 3383 O O . ILE C 1 56 ? 42.764 29.624 43.266 1.00 55.53 33 ILE C O 1
ATOM 3388 N N . ALA C 1 57 ? 43.587 31.559 42.440 1.00 48.98 34 ALA C N 1
ATOM 3389 C CA . ALA C 1 57 ? 42.544 31.688 41.458 1.00 46.02 34 ALA C CA 1
ATOM 3390 C C . ALA C 1 57 ? 43.180 31.712 40.075 1.00 53.56 34 ALA C C 1
ATOM 3391 O O . ALA C 1 57 ? 43.956 32.612 39.742 1.00 55.86 34 ALA C O 1
ATOM 3393 N N . ILE C 1 58 ? 42.864 30.705 39.278 1.00 55.91 35 ILE C N 1
ATOM 3394 C CA . ILE C 1 58 ? 43.363 30.616 37.916 1.00 54.58 35 ILE C CA 1
ATOM 3395 C C . ILE C 1 58 ? 42.312 31.150 36.975 1.00 57.38 35 ILE C C 1
ATOM 3396 O O . ILE C 1 58 ? 41.178 30.711 37.031 1.00 63.37 35 ILE C O 1
ATOM 3401 N N . THR C 1 59 ? 42.680 32.095 36.116 1.00 57.37 36 THR C N 1
ATOM 3402 C CA . THR C 1 59 ? 41.787 32.521 35.047 1.00 56.18 36 THR C CA 1
ATOM 3403 C C . THR C 1 59 ? 42.231 31.904 33.727 1.00 57.62 36 THR C C 1
ATOM 3404 O O . THR C 1 59 ? 43.380 31.521 33.565 1.00 54.03 36 THR C O 1
ATOM 3408 N N . GLY C 1 60 ? 41.304 31.835 32.783 1.00 60.89 37 GLY C N 1
ATOM 3409 C CA . GLY C 1 60 ? 41.572 31.310 31.458 1.00 57.72 37 GLY C CA 1
ATOM 3410 C C . GLY C 1 60 ? 40.427 31.665 30.537 1.00 63.32 37 GLY C C 1
ATOM 3411 O O . GLY C 1 60 ? 39.267 31.733 30.959 1.00 62.79 37 GLY C O 1
ATOM 3412 N N . ILE C 1 61 ? 40.765 31.917 29.278 1.00 69.25 38 ILE C N 1
ATOM 3413 C CA . ILE C 1 61 ? 39.777 32.215 28.254 1.00 71.61 38 ILE C CA 1
ATOM 3414 C C . ILE C 1 61 ? 38.937 30.977 27.981 1.00 67.15 38 ILE C C 1
ATOM 3415 O O . ILE C 1 61 ? 37.758 31.077 27.679 1.00 75.42 38 ILE C O 1
ATOM 3420 N N . GLY C 1 62 ? 39.550 29.815 28.137 1.00 66.57 39 GLY C N 1
ATOM 3421 C CA . GLY C 1 62 ? 38.939 28.553 27.760 1.00 75.06 39 GLY C CA 1
ATOM 3422 C C . GLY C 1 62 ? 37.856 28.051 28.688 1.00 81.43 39 GLY C C 1
ATOM 3423 O O . GLY C 1 62 ? 37.659 28.576 29.785 1.00 77.20 39 GLY C O 1
ATOM 3424 N N . ASP C 1 63 ? 37.155 27.023 28.218 1.00 92.07 40 ASP C N 1
ATOM 3425 C CA . ASP C 1 63 ? 36.113 26.340 28.971 1.00 99.67 40 ASP C CA 1
ATOM 3426 C C . ASP C 1 63 ? 36.676 25.712 30.258 1.00 93.50 40 ASP C C 1
ATOM 3427 O O . ASP C 1 63 ? 37.802 25.220 30.265 1.00 98.19 40 ASP C O 1
ATOM 3432 N N . ALA C 1 64 ? 35.896 25.717 31.338 1.00 89.42 41 ALA C N 1
ATOM 3433 C CA . ALA C 1 64 ? 36.350 25.150 32.623 1.00 90.46 41 ALA C CA 1
ATOM 3434 C C . ALA C 1 64 ? 36.589 23.634 32.582 1.00 99.01 41 ALA C C 1
ATOM 3435 O O . ALA C 1 64 ? 36.791 23.001 33.621 1.00 104.49 41 ALA C O 1
ATOM 3437 N N . GLU C 1 65 ? 36.584 23.070 31.375 1.00 101.58 42 GLU C N 1
ATOM 3438 C CA . GLU C 1 65 ? 36.679 21.627 31.175 1.00 100.46 42 GLU C CA 1
ATOM 3439 C C . GLU C 1 65 ? 38.117 21.125 31.120 1.00 89.61 42 GLU C C 1
ATOM 3440 O O . GLU C 1 65 ? 38.916 21.579 30.291 1.00 81.82 42 GLU C O 1
ATOM 3446 N N . GLY C 1 66 ? 38.426 20.174 31.999 1.00 81.96 43 GLY C N 1
ATOM 3447 C CA . GLY C 1 66 ? 39.744 19.549 32.036 1.00 79.93 43 GLY C CA 1
ATOM 3448 C C . GLY C 1 66 ? 40.671 20.128 33.088 1.00 77.95 43 GLY C C 1
ATOM 3449 O O . GLY C 1 66 ? 41.829 19.730 33.200 1.00 81.44 43 GLY C O 1
ATOM 3450 N N . VAL C 1 67 ? 40.155 21.061 33.874 1.00 75.86 44 VAL C N 1
ATOM 3451 C CA . VAL C 1 67 ? 40.953 21.728 34.897 1.00 73.33 44 VAL C CA 1
ATOM 3452 C C . VAL C 1 67 ? 40.930 20.965 36.229 1.00 69.19 44 VAL C C 1
ATOM 3453 O O . VAL C 1 67 ? 41.787 21.177 37.094 1.00 70.59 44 VAL C O 1
ATOM 3457 N N . ALA C 1 68 ? 39.960 20.068 36.381 1.00 68.13 45 ALA C N 1
ATOM 3458 C CA . ALA C 1 68 ? 39.802 19.292 37.618 1.00 69.06 45 ALA C CA 1
ATOM 3459 C C . ALA C 1 68 ? 41.097 18.631 38.159 1.00 69.24 45 ALA C C 1
ATOM 3460 O O . ALA C 1 68 ? 41.381 18.754 39.354 1.00 65.84 45 ALA C O 1
ATOM 3462 N N . PRO C 1 69 ? 41.885 17.947 37.287 1.00 70.93 46 PRO C N 1
ATOM 3463 C CA . PRO C 1 69 ? 43.183 17.366 37.700 1.00 67.52 46 PRO C CA 1
ATOM 3464 C C . PRO C 1 69 ? 44.100 18.377 38.380 1.00 64.02 46 PRO C C 1
ATOM 3465 O O . PRO C 1 69 ? 44.612 18.127 39.488 1.00 58.38 46 PRO C O 1
ATOM 3469 N N . VAL C 1 70 ? 44.296 19.510 37.711 1.00 61.17 47 VAL C N 1
ATOM 3470 C CA . VAL C 1 70 ? 45.084 20.614 38.253 1.00 61.84 47 VAL C CA 1
ATOM 3471 C C . VAL C 1 70 ? 44.574 21.062 39.627 1.00 64.76 47 VAL C C 1
ATOM 3472 O O . VAL C 1 70 ? 45.353 21.184 40.579 1.00 64.74 47 VAL C O 1
ATOM 3476 N N . ILE C 1 71 ? 43.265 21.304 39.720 1.00 64.71 48 ILE C N 1
ATOM 3477 C CA . ILE C 1 71 ? 42.646 21.704 40.981 1.00 63.69 48 ILE C CA 1
ATOM 3478 C C . ILE C 1 71 ? 42.942 20.677 42.054 1.00 61.62 48 ILE C C 1
ATOM 3479 O O . ILE C 1 71 ? 43.329 21.046 43.162 1.00 63.08 48 ILE C O 1
ATOM 3484 N N . ALA C 1 72 ? 42.789 19.396 41.711 1.00 61.76 49 ALA C N 1
ATOM 3485 C CA . ALA C 1 72 ? 43.058 18.309 42.659 1.00 60.62 49 ALA C CA 1
ATOM 3486 C C . ALA C 1 72 ? 44.546 18.220 43.006 1.00 60.80 49 ALA C C 1
ATOM 3487 O O . ALA C 1 72 ? 44.899 17.972 44.163 1.00 59.18 49 ALA C O 1
ATOM 3489 N N . GLU C 1 73 ? 45.412 18.461 42.018 1.00 59.46 50 GLU C N 1
ATOM 3490 C CA . GLU C 1 73 ? 46.862 18.500 42.274 1.00 62.94 50 GLU C CA 1
ATOM 3491 C C . GLU C 1 73 ? 47.264 19.586 43.261 1.00 67.46 50 GLU C C 1
ATOM 3492 O O . GLU C 1 73 ? 47.908 19.297 44.279 1.00 65.75 50 GLU C O 1
ATOM 3498 N N . LEU C 1 74 ? 46.892 20.830 42.947 1.00 64.35 51 LEU C N 1
ATOM 3499 C CA . LEU C 1 74 ? 47.202 21.967 43.804 1.00 58.41 51 LEU C CA 1
ATOM 3500 C C . LEU C 1 74 ? 46.581 21.815 45.177 1.00 61.53 51 LEU C C 1
ATOM 3501 O O . LEU C 1 74 ? 47.113 22.324 46.160 1.00 64.43 51 LEU C O 1
ATOM 3506 N N . SER C 1 75 ? 45.482 21.077 45.257 1.00 61.04 52 SER C N 1
ATOM 3507 C CA . SER C 1 75 ? 44.900 20.767 46.551 1.00 64.91 52 SER C CA 1
ATOM 3508 C C . SER C 1 75 ? 45.796 19.830 47.339 1.00 71.59 52 SER C C 1
ATOM 3509 O O . SER C 1 75 ? 45.841 19.894 48.575 1.00 73.87 52 SER C O 1
ATOM 3512 N N . GLY C 1 76 ? 46.509 18.967 46.616 1.00 72.05 53 GLY C N 1
ATOM 3513 C CA . GLY C 1 76 ? 47.471 18.050 47.223 1.00 73.26 53 GLY C CA 1
ATOM 3514 C C . GLY C 1 76 ? 48.661 18.828 47.749 1.00 76.32 53 GLY C C 1
ATOM 3515 O O . GLY C 1 76 ? 49.369 18.372 48.648 1.00 77.95 53 GLY C O 1
ATOM 3516 N N . LEU C 1 77 ? 48.863 20.017 47.189 1.00 75.45 54 LEU C N 1
ATOM 3517 C CA . LEU C 1 77 ? 49.889 20.947 47.665 1.00 68.36 54 LEU C CA 1
ATOM 3518 C C . LEU C 1 77 ? 49.362 21.909 48.743 1.00 70.91 54 LEU C C 1
ATOM 3519 O O . LEU C 1 77 ? 50.027 22.896 49.073 1.00 71.67 54 LEU C O 1
ATOM 3524 N N . GLY C 1 78 ? 48.175 21.619 49.287 1.00 68.93 55 GLY C N 1
ATOM 3525 C CA . GLY C 1 78 ? 47.615 22.381 50.422 1.00 64.67 55 GLY C CA 1
ATOM 3526 C C . GLY C 1 78 ? 46.717 23.563 50.066 1.00 58.63 55 GLY C C 1
ATOM 3527 O O . GLY C 1 78 ? 46.117 24.185 50.961 1.00 53.54 55 GLY C O 1
ATOM 3528 N N . ALA C 1 79 ? 46.595 23.851 48.764 1.00 51.54 56 ALA C N 1
ATOM 3529 C CA . ALA C 1 79 ? 45.897 25.062 48.286 1.00 50.77 56 ALA C CA 1
ATOM 3530 C C . ALA C 1 79 ? 44.446 24.826 47.964 1.00 51.58 56 ALA C C 1
ATOM 3531 O O . ALA C 1 79 ? 44.106 23.779 47.410 1.00 52.65 56 ALA C O 1
ATOM 3533 N N . ARG C 1 80 ? 43.597 25.794 48.322 1.00 52.64 57 ARG C N 1
ATOM 3534 C CA . ARG C 1 80 ? 42.255 25.885 47.751 1.00 55.47 57 ARG C CA 1
ATOM 3535 C C . ARG C 1 80 ? 42.465 26.598 46.440 1.00 57.48 57 ARG C C 1
ATOM 3536 O O . ARG C 1 80 ? 43.254 27.559 46.360 1.00 58.02 57 ARG C O 1
ATOM 3544 N N . VAL C 1 81 ? 41.785 26.116 45.410 1.00 56.35 58 VAL C N 1
ATOM 3545 C CA . VAL C 1 81 ? 41.982 26.614 44.054 1.00 56.72 58 VAL C CA 1
ATOM 3546 C C . VAL C 1 81 ? 40.648 26.738 43.334 1.00 60.12 58 VAL C C 1
ATOM 3547 O O . VAL C 1 81 ? 39.843 25.802 43.334 1.00 64.55 58 VAL C O 1
ATOM 3551 N N . ILE C 1 82 ? 40.416 27.895 42.720 1.00 56.94 59 ILE C N 1
ATOM 3552 C CA . ILE C 1 82 ? 39.274 28.047 41.834 1.00 57.03 59 ILE C CA 1
ATOM 3553 C C . ILE C 1 82 ? 39.729 28.397 40.425 1.00 58.48 59 ILE C C 1
ATOM 3554 O O . ILE C 1 82 ? 40.798 28.980 40.230 1.00 60.85 59 ILE C O 1
ATOM 3559 N N . PHE C 1 83 ? 38.913 28.016 39.451 1.00 56.86 60 PHE C N 1
ATOM 3560 C CA . PHE C 1 83 ? 39.102 28.439 38.096 1.00 56.66 60 PHE C CA 1
ATOM 3561 C C . PHE C 1 83 ? 37.999 29.387 37.705 1.00 61.29 60 PHE C C 1
ATOM 3562 O O . PHE C 1 83 ? 36.834 29.135 37.985 1.00 72.85 60 PHE C O 1
ATOM 3570 N N . LEU C 1 84 ? 38.370 30.466 37.037 1.00 58.81 61 LEU C N 1
ATOM 3571 C CA . LEU C 1 84 ? 37.409 31.422 36.503 1.00 61.52 61 LEU C CA 1
ATOM 3572 C C . LEU C 1 84 ? 37.619 31.617 34.994 1.00 64.43 61 LEU C C 1
ATOM 3573 O O . LEU C 1 84 ? 38.704 31.991 34.535 1.00 68.92 61 LEU C O 1
ATOM 3578 N N . ARG C 1 85 ? 36.583 31.325 34.227 1.00 64.33 62 ARG C N 1
ATOM 3579 C CA . ARG C 1 85 ? 36.586 31.605 32.806 1.00 67.86 62 ARG C CA 1
ATOM 3580 C C . ARG C 1 85 ? 36.578 33.126 32.658 1.00 66.71 62 ARG C C 1
ATOM 3581 O O . ARG C 1 85 ? 35.708 33.793 33.210 1.00 64.87 62 ARG C O 1
ATOM 3589 N N . ALA C 1 86 ? 37.566 33.674 31.953 1.00 66.24 63 ALA C N 1
ATOM 3590 C CA . ALA C 1 86 ? 37.567 35.102 31.617 1.00 65.67 63 ALA C CA 1
ATOM 3591 C C . ALA C 1 86 ? 38.481 35.402 30.449 1.00 71.42 63 ALA C C 1
ATOM 3592 O O . ALA C 1 86 ? 39.629 34.928 30.409 1.00 73.06 63 ALA C O 1
ATOM 3594 N N . ASP C 1 87 ? 37.966 36.177 29.494 1.00 70.97 64 ASP C N 1
ATOM 3595 C CA . ASP C 1 87 ? 38.802 36.735 28.439 1.00 74.27 64 ASP C CA 1
ATOM 3596 C C . ASP C 1 87 ? 39.258 38.092 28.942 1.00 73.32 64 ASP C C 1
ATOM 3597 O O . ASP C 1 87 ? 38.466 39.033 29.024 1.00 76.22 64 ASP C O 1
ATOM 3602 N N . LEU C 1 88 ? 40.536 38.203 29.272 1.00 64.42 65 LEU C N 1
ATOM 3603 C CA . LEU C 1 88 ? 40.988 39.420 29.918 1.00 64.05 65 LEU C CA 1
ATOM 3604 C C . LEU C 1 88 ? 41.095 40.578 28.955 1.00 63.78 65 LEU C C 1
ATOM 3605 O O . LEU C 1 88 ? 41.026 41.736 29.363 1.00 61.76 65 LEU C O 1
ATOM 3610 N N . ALA C 1 89 ? 41.192 40.257 27.667 1.00 66.52 66 ALA C N 1
ATOM 3611 C CA . ALA C 1 89 ? 41.155 41.260 26.610 1.00 66.40 66 ALA C CA 1
ATOM 3612 C C . ALA C 1 89 ? 39.838 42.034 26.607 1.00 68.73 66 ALA C C 1
ATOM 3613 O O . ALA C 1 89 ? 39.816 43.196 26.208 1.00 71.88 66 ALA C O 1
ATOM 3615 N N . ASP C 1 90 ? 38.761 41.383 27.056 1.00 66.31 67 ASP C N 1
ATOM 3616 C CA . ASP C 1 90 ? 37.437 42.002 27.219 1.00 67.73 67 ASP C CA 1
ATOM 3617 C C . ASP C 1 90 ? 37.311 42.703 28.573 1.00 68.78 67 ASP C C 1
ATOM 3618 O O . ASP C 1 90 ? 37.135 42.063 29.600 1.00 72.47 67 ASP C O 1
ATOM 3623 N N . LEU C 1 91 ? 37.363 44.026 28.554 1.00 69.35 68 LEU C N 1
ATOM 3624 C CA . LEU C 1 91 ? 37.411 44.827 29.768 1.00 66.82 68 LEU C CA 1
ATOM 3625 C C . LEU C 1 91 ? 36.179 44.704 30.651 1.00 71.67 68 LEU C C 1
ATOM 3626 O O . LEU C 1 91 ? 36.249 44.913 31.861 1.00 72.21 68 LEU C O 1
ATOM 3631 N N . SER C 1 92 ? 35.051 44.363 30.046 1.00 76.77 69 SER C N 1
ATOM 3632 C CA . SER C 1 92 ? 33.794 44.266 30.775 1.00 81.99 69 SER C CA 1
ATOM 3633 C C . SER C 1 92 ? 33.765 43.037 31.693 1.00 81.52 69 SER C C 1
ATOM 3634 O O . SER C 1 92 ? 32.962 42.970 32.622 1.00 86.96 69 SER C O 1
ATOM 3637 N N . SER C 1 93 ? 34.650 42.078 31.437 1.00 73.31 70 SER C N 1
ATOM 3638 C CA . SER C 1 93 ? 34.721 40.850 32.236 1.00 72.56 70 SER C CA 1
ATOM 3639 C C . SER C 1 93 ? 35.559 40.988 33.535 1.00 74.49 70 SER C C 1
ATOM 3640 O O . SER C 1 93 ? 35.565 40.087 34.384 1.00 76.20 70 SER C O 1
ATOM 3643 N N . HIS C 1 94 ? 36.250 42.117 33.682 1.00 72.59 71 HIS C N 1
ATOM 3644 C CA . HIS C 1 94 ? 37.207 42.336 34.773 1.00 67.73 71 HIS C CA 1
ATOM 3645 C C . HIS C 1 94 ? 36.601 42.312 36.147 1.00 70.60 71 HIS C C 1
ATOM 3646 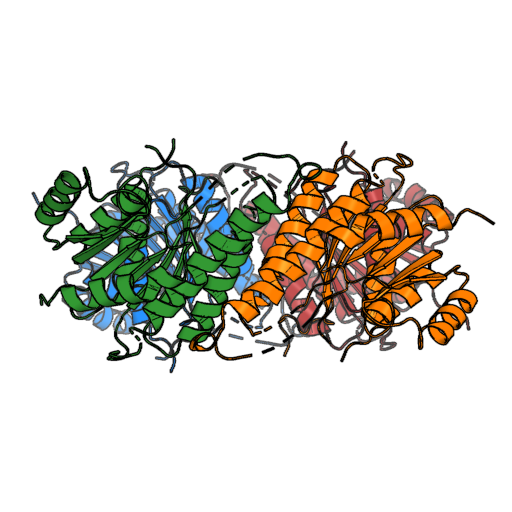O O . HIS C 1 94 ? 36.986 41.482 36.985 1.00 71.35 71 HIS C O 1
ATOM 3653 N N . GLN C 1 95 ? 35.633 43.203 36.377 1.00 70.40 72 GLN C N 1
ATOM 3654 C CA . GLN C 1 95 ? 35.014 43.382 37.685 1.00 70.37 72 GLN C CA 1
ATOM 3655 C C . GLN C 1 95 ? 34.448 42.080 38.241 1.00 69.15 72 GLN C C 1
ATOM 3656 O O . GLN C 1 95 ? 34.682 41.751 39.405 1.00 71.16 72 GLN C O 1
ATOM 3662 N N . ALA C 1 96 ? 33.739 41.331 37.401 1.00 65.71 73 ALA C N 1
ATOM 3663 C CA . ALA C 1 96 ? 33.131 40.065 37.820 1.00 66.13 73 ALA C CA 1
ATOM 3664 C C . ALA C 1 96 ? 34.199 39.096 38.292 1.00 66.91 73 ALA C C 1
ATOM 3665 O O . ALA C 1 96 ? 34.057 38.447 39.329 1.00 67.98 73 ALA C O 1
ATOM 3667 N N . THR C 1 97 ? 35.270 39.007 37.515 1.00 67.40 74 THR C N 1
ATOM 3668 C CA . THR C 1 97 ? 36.370 38.125 37.840 1.00 65.44 74 THR C CA 1
ATOM 3669 C C . THR C 1 97 ? 36.982 38.483 39.186 1.00 60.99 74 THR C C 1
ATOM 3670 O O . THR C 1 97 ? 37.206 37.606 40.012 1.00 61.03 74 THR C O 1
ATOM 3674 N N . VAL C 1 98 ? 37.211 39.771 39.414 1.00 60.19 75 VAL C N 1
ATOM 3675 C CA . VAL C 1 98 ? 37.825 40.226 40.652 1.00 61.69 75 VAL C CA 1
ATOM 3676 C C . VAL C 1 98 ? 36.890 39.956 41.824 1.00 64.80 75 VAL C C 1
ATOM 3677 O O . VAL C 1 98 ? 37.310 39.427 42.857 1.00 65.62 75 VAL C O 1
ATOM 3681 N N . ASP C 1 99 ? 35.618 40.282 41.637 1.00 68.52 76 ASP C N 1
ATOM 3682 C CA . ASP C 1 99 ? 34.587 40.025 42.644 1.00 69.66 76 ASP C CA 1
ATOM 3683 C C . ASP C 1 99 ? 34.488 38.541 43.010 1.00 65.46 76 ASP C C 1
ATOM 3684 O O . ASP C 1 99 ? 34.427 38.191 44.195 1.00 66.47 76 ASP C O 1
ATOM 3689 N N . ALA C 1 100 ? 34.507 37.677 42.000 1.00 59.01 77 ALA C N 1
ATOM 3690 C CA . ALA C 1 100 ? 34.483 36.235 42.226 1.00 59.33 77 ALA C CA 1
ATOM 3691 C C . ALA C 1 100 ? 35.660 35.739 43.111 1.00 62.78 77 ALA C C 1
ATOM 3692 O O . ALA C 1 100 ? 35.472 34.869 43.977 1.00 69.70 77 ALA C O 1
ATOM 3694 N N . VAL C 1 101 ? 36.853 36.299 42.908 1.00 54.44 78 VAL C N 1
ATOM 3695 C CA . VAL C 1 101 ? 38.003 35.944 43.732 1.00 55.00 78 VAL C CA 1
ATOM 3696 C C . VAL C 1 101 ? 37.790 36.440 45.166 1.00 59.46 78 VAL C C 1
ATOM 3697 O O . VAL C 1 101 ? 37.933 35.682 46.130 1.00 57.49 78 VAL C O 1
ATOM 3701 N N . VAL C 1 102 ? 37.438 37.714 45.297 1.00 61.49 79 VAL C N 1
ATOM 3702 C CA . VAL C 1 102 ? 37.166 38.280 46.603 1.00 62.16 79 VAL C CA 1
ATOM 3703 C C . VAL C 1 102 ? 36.034 37.508 47.267 1.00 61.91 79 VAL C C 1
ATOM 3704 O O . VAL C 1 102 ? 36.128 37.179 48.439 1.00 60.77 79 VAL C O 1
ATOM 3708 N N . ALA C 1 103 ? 34.995 37.161 46.513 1.00 62.90 80 ALA C N 1
ATOM 3709 C CA . ALA C 1 103 ? 33.874 36.394 47.099 1.00 63.03 80 ALA C CA 1
ATOM 3710 C C . ALA C 1 103 ? 34.344 35.045 47.644 1.00 62.72 80 ALA C C 1
ATOM 3711 O O . ALA C 1 103 ? 33.894 34.593 48.685 1.00 63.35 80 ALA C O 1
ATOM 3713 N N . GLU C 1 104 ? 35.280 34.417 46.953 1.00 62.79 81 GLU C N 1
ATOM 3714 C CA . GLU C 1 104 ? 35.752 33.125 47.384 1.00 60.87 81 GLU C CA 1
ATOM 3715 C C . GLU C 1 104 ? 36.699 33.224 48.588 1.00 60.76 81 GLU C C 1
ATOM 3716 O O . GLU C 1 104 ? 36.649 32.394 49.484 1.00 65.10 81 GLU C O 1
ATOM 3722 N N . PHE C 1 105 ? 37.551 34.243 48.622 1.00 63.64 82 PHE C N 1
ATOM 3723 C CA . PHE C 1 105 ? 38.670 34.249 49.574 1.00 65.90 82 PHE C CA 1
ATOM 3724 C C . PHE C 1 105 ? 38.676 35.416 50.565 1.00 65.68 82 PHE C C 1
ATOM 3725 O O . PHE C 1 105 ? 39.386 35.372 51.566 1.00 66.64 82 PHE C O 1
ATOM 3733 N N . GLY C 1 106 ? 37.919 36.469 50.266 1.00 60.11 83 GLY C N 1
ATOM 3734 C CA . GLY C 1 106 ? 37.896 37.665 51.090 1.00 55.48 83 GLY C CA 1
ATOM 3735 C C . GLY C 1 106 ? 39.162 38.510 51.047 1.00 63.62 83 GLY C C 1
ATOM 3736 O O . GLY C 1 106 ? 39.299 39.433 51.855 1.00 66.91 83 GLY C O 1
ATOM 3737 N N . ARG C 1 107 ? 40.081 38.206 50.115 1.00 66.07 84 ARG C N 1
ATOM 3738 C CA . ARG C 1 107 ? 41.355 38.950 49.930 1.00 60.29 84 ARG C CA 1
ATOM 3739 C C . ARG C 1 107 ? 41.997 38.631 48.561 1.00 59.80 84 ARG C C 1
ATOM 3740 O O . ARG C 1 107 ? 41.634 37.654 47.918 1.00 63.66 84 ARG C O 1
ATOM 3748 N N . ILE C 1 108 ? 42.925 39.475 48.118 1.00 53.73 85 ILE C N 1
ATOM 3749 C CA . ILE C 1 108 ? 43.831 39.178 47.016 1.00 53.01 85 ILE C CA 1
ATOM 3750 C C . ILE C 1 108 ? 45.184 39.721 47.444 1.00 56.29 85 ILE C C 1
ATOM 3751 O O . ILE C 1 108 ? 45.284 40.893 47.803 1.00 58.55 85 ILE C O 1
ATOM 3756 N N . ASP C 1 109 ? 46.226 38.893 47.398 1.00 53.69 86 ASP C N 1
ATOM 3757 C CA . ASP C 1 109 ? 47.536 39.326 47.877 1.00 50.56 86 ASP C CA 1
ATOM 3758 C C . ASP C 1 109 ? 48.548 39.458 46.747 1.00 53.26 86 ASP C C 1
ATOM 3759 O O . ASP C 1 109 ? 49.495 40.237 46.828 1.00 55.45 86 ASP C O 1
ATOM 3764 N N . CYS C 1 110 ? 48.329 38.709 45.679 1.00 51.71 87 CYS C N 1
ATOM 3765 C CA . CYS C 1 110 ? 49.305 38.603 44.618 1.00 47.49 87 CYS C CA 1
ATOM 3766 C C . CYS C 1 110 ? 48.559 38.469 43.331 1.00 49.79 87 CYS C C 1
ATOM 3767 O O . CYS C 1 110 ? 47.630 37.650 43.231 1.00 52.64 87 CYS C O 1
ATOM 3770 N N . LEU C 1 111 ? 48.929 39.302 42.363 1.00 48.26 88 LEU C N 1
ATOM 3771 C CA . LEU C 1 111 ? 48.475 39.125 40.991 1.00 46.05 88 LEU C CA 1
ATOM 3772 C C . LEU C 1 111 ? 49.658 38.727 40.130 1.00 47.38 88 LEU C C 1
ATOM 3773 O O . LEU C 1 111 ? 50.696 39.402 40.117 1.00 48.43 88 LEU C O 1
ATOM 3778 N N . VAL C 1 112 ? 49.494 37.623 39.409 1.00 47.17 89 VAL C N 1
ATOM 3779 C CA . VAL C 1 112 ? 50.472 37.214 38.424 1.00 46.03 89 VAL C CA 1
ATOM 3780 C C . VAL C 1 112 ? 49.920 37.372 37.016 1.00 47.23 89 VAL C C 1
ATOM 3781 O O . VAL C 1 112 ? 49.060 36.602 36.565 1.00 51.48 89 VAL C O 1
ATOM 3785 N N . ASN C 1 113 ? 50.392 38.399 36.327 1.00 47.45 90 ASN C N 1
ATOM 3786 C CA . ASN C 1 113 ? 49.909 38.678 34.957 1.00 44.02 90 ASN C CA 1
ATOM 3787 C C . ASN C 1 113 ? 50.728 37.885 33.990 1.00 47.46 90 ASN C C 1
ATOM 3788 O O . ASN C 1 113 ? 51.883 38.210 33.733 1.00 52.35 90 ASN C O 1
ATOM 3793 N N . ASN C 1 114 ? 50.133 36.821 33.475 1.00 56.61 91 ASN C N 1
ATOM 3794 C CA . ASN C 1 114 ? 50.809 35.847 32.619 1.00 61.55 91 ASN C CA 1
ATOM 3795 C C . ASN C 1 114 ? 49.945 35.668 31.364 1.00 75.54 91 ASN C C 1
ATOM 3796 O O . ASN C 1 114 ? 48.847 35.114 31.441 1.00 92.66 91 ASN C O 1
ATOM 3801 N N . ALA C 1 115 ? 50.382 36.187 30.221 1.00 98.52 92 ALA C N 1
ATOM 3802 C CA . ALA C 1 115 ? 49.492 36.224 29.031 1.00 110.24 92 ALA C CA 1
ATOM 3803 C C . ALA C 1 115 ? 50.180 36.158 27.656 1.00 130.40 92 ALA C C 1
ATOM 3804 O O . ALA C 1 115 ? 51.413 36.158 27.557 1.00 132.89 92 ALA C O 1
ATOM 3806 N N . GLY C 1 116 ? 49.359 36.105 26.605 1.00 129.56 93 GLY C N 1
ATOM 3807 C CA . GLY C 1 116 ? 49.830 36.086 25.222 1.00 120.87 93 GLY C CA 1
ATOM 3808 C C . GLY C 1 116 ? 48.730 36.472 24.251 1.00 113.87 93 GLY C C 1
ATOM 3809 O O . GLY C 1 116 ? 48.911 36.412 23.033 1.00 109.09 93 GLY C O 1
ATOM 3810 N N . ARG C 1 122 ? 53.374 35.817 12.116 1.00 124.84 99 ARG C N 1
ATOM 3811 C CA . ARG C 1 122 ? 54.654 36.492 12.311 1.00 136.49 99 ARG C CA 1
ATOM 3812 C C . ARG C 1 122 ? 55.170 37.087 11.004 1.00 148.95 99 ARG C C 1
ATOM 3813 O O . ARG C 1 122 ? 55.018 36.485 9.940 1.00 152.30 99 ARG C O 1
ATOM 3821 N N . ASP C 1 123 ? 55.787 38.265 11.091 1.00 152.52 100 ASP C N 1
ATOM 3822 C CA . ASP C 1 123 ? 56.053 39.081 9.905 1.00 148.35 100 ASP C CA 1
ATOM 3823 C C . ASP C 1 123 ? 57.363 39.877 9.897 1.00 137.14 100 ASP C C 1
ATOM 3824 O O . ASP C 1 123 ? 58.017 40.077 10.928 1.00 127.68 100 ASP C O 1
ATOM 3829 N N . ASP C 1 124 ? 57.719 40.303 8.686 1.00 128.49 101 ASP C N 1
ATOM 3830 C CA . ASP C 1 124 ? 58.652 41.391 8.425 1.00 113.10 101 ASP C CA 1
ATOM 3831 C C . ASP C 1 124 ? 57.839 42.700 8.370 1.00 102.67 101 ASP C C 1
ATOM 3832 O O . ASP C 1 124 ? 56.719 42.727 7.841 1.00 101.74 101 ASP C O 1
ATOM 3837 N N . PHE C 1 125 ? 58.411 43.774 8.909 1.00 92.62 102 PHE C N 1
ATOM 3838 C CA . PHE C 1 125 ? 57.677 45.026 9.169 1.00 87.67 102 PHE C CA 1
ATOM 3839 C C . PHE C 1 125 ? 56.886 45.645 8.004 1.00 89.14 102 PHE C C 1
ATOM 3840 O O . PHE C 1 125 ? 55.819 46.219 8.225 1.00 92.58 102 PHE C O 1
ATOM 3848 N N . LEU C 1 126 ? 57.390 45.549 6.780 1.00 83.61 103 LEU C N 1
ATOM 3849 C CA . LEU C 1 126 ? 56.654 46.120 5.648 1.00 88.33 103 LEU C CA 1
ATOM 3850 C C . LEU C 1 126 ? 55.269 45.488 5.452 1.00 93.80 103 LEU C C 1
ATOM 3851 O O . LEU C 1 126 ? 54.417 46.035 4.745 1.00 97.54 103 LEU C O 1
ATOM 3856 N N . ASP C 1 127 ? 55.045 44.342 6.085 1.00 94.51 104 ASP C N 1
ATOM 3857 C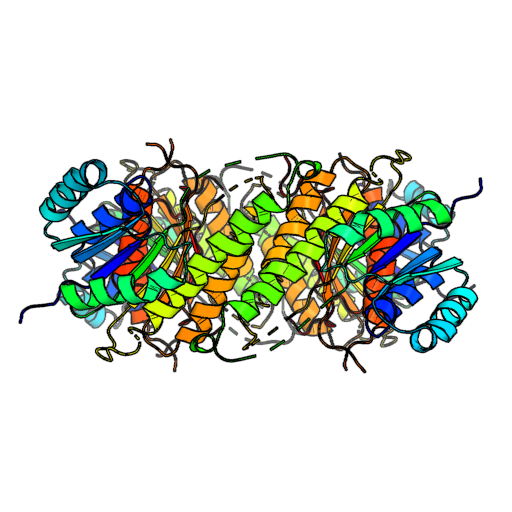 CA . ASP C 1 127 ? 53.818 43.598 5.851 1.00 98.43 104 ASP C CA 1
ATOM 3858 C C . ASP C 1 127 ? 52.916 43.562 7.080 1.00 95.53 104 ASP C C 1
ATOM 3859 O O . ASP C 1 127 ? 51.861 42.926 7.058 1.00 100.49 104 ASP C O 1
ATOM 3864 N N . LEU C 1 128 ? 53.325 44.278 8.131 1.00 89.41 105 LEU C N 1
ATOM 3865 C CA . LEU C 1 128 ? 52.549 44.386 9.373 1.00 80.23 105 LEU C CA 1
ATOM 3866 C C . LEU C 1 128 ? 51.203 45.076 9.123 1.00 81.17 105 LEU C C 1
ATOM 3867 O O . LEU C 1 128 ? 51.091 45.999 8.302 1.00 83.55 105 LEU C O 1
ATOM 3872 N N . LYS C 1 129 ? 50.176 44.607 9.817 1.00 78.09 106 LYS C N 1
ATOM 3873 C CA . LYS C 1 129 ? 48.827 45.096 9.576 1.00 84.73 106 LYS C CA 1
ATOM 3874 C C . LYS C 1 129 ? 48.235 45.718 10.836 1.00 82.27 106 LYS C C 1
ATOM 3875 O O . LYS C 1 129 ? 48.469 45.224 11.957 1.00 71.50 106 LYS C O 1
ATOM 3881 N N . PRO C 1 130 ? 47.484 46.824 10.657 1.00 81.53 107 PRO C N 1
ATOM 3882 C CA . PRO C 1 130 ? 46.780 47.507 11.753 1.00 79.40 107 PRO C CA 1
ATOM 3883 C C . PRO C 1 130 ? 45.989 46.548 12.672 1.00 81.29 107 PRO C C 1
ATOM 3884 O O . PRO C 1 130 ? 46.107 46.639 13.896 1.00 77.15 107 PRO C O 1
ATOM 3888 N N . GLU C 1 131 ? 45.220 45.630 12.082 1.00 85.59 108 GLU C N 1
ATOM 3889 C CA . GLU C 1 131 ? 44.469 44.611 12.836 1.00 86.33 108 GLU C CA 1
ATOM 3890 C C . GLU C 1 131 ? 45.344 43.888 13.859 1.00 82.60 108 GLU C C 1
ATOM 3891 O O . GLU C 1 131 ? 44.920 43.677 15.002 1.00 77.67 108 GLU C O 1
ATOM 3897 N N . ASN C 1 132 ? 46.556 43.512 13.434 1.00 82.56 109 ASN C N 1
ATOM 3898 C CA . ASN C 1 132 ? 47.501 42.765 14.275 1.00 82.50 109 ASN C CA 1
ATOM 3899 C C . ASN C 1 132 ? 47.991 43.620 15.421 1.00 81.75 109 ASN C C 1
ATOM 3900 O O . ASN C 1 132 ? 47.917 43.213 16.601 1.00 79.09 109 ASN C O 1
ATOM 3905 N N . PHE C 1 133 ? 48.485 44.811 15.070 1.00 77.65 110 PHE C N 1
ATOM 3906 C CA . PHE C 1 133 ? 48.966 45.733 16.073 1.00 72.24 110 PHE C CA 1
ATOM 3907 C C . PHE C 1 133 ? 47.869 45.908 17.112 1.00 71.43 110 PHE C C 1
ATOM 3908 O O . PHE C 1 133 ? 48.137 45.861 18.302 1.00 69.85 110 PHE C O 1
ATOM 3916 N N . ASP C 1 134 ? 46.652 46.057 16.652 1.00 69.76 111 ASP C N 1
ATOM 3917 C CA . ASP C 1 134 ? 45.563 46.265 17.550 1.00 68.65 111 ASP C CA 1
ATOM 3918 C C . ASP C 1 134 ? 45.357 45.088 18.432 1.00 68.27 111 ASP C C 1
ATOM 3919 O O . ASP C 1 134 ? 45.068 45.229 19.587 1.00 68.65 111 ASP C O 1
ATOM 3924 N N . THR C 1 135 ? 45.465 43.908 17.871 1.00 71.64 112 THR C N 1
ATOM 3925 C CA . THR C 1 135 ? 45.174 42.738 18.645 1.00 72.88 112 THR C CA 1
ATOM 3926 C C . THR C 1 135 ? 46.150 42.609 19.775 1.00 73.32 112 THR C C 1
ATOM 3927 O O . THR C 1 135 ? 45.785 42.328 20.892 1.00 74.63 112 THR C O 1
ATOM 3931 N N . ILE C 1 136 ? 47.410 42.835 19.488 1.00 72.08 113 ILE C N 1
ATOM 3932 C CA . ILE C 1 136 ? 48.388 42.632 20.501 1.00 73.06 113 ILE C CA 1
ATOM 3933 C C . ILE C 1 136 ? 48.534 43.851 21.346 1.00 73.59 113 ILE C C 1
ATOM 3934 O O . ILE C 1 136 ? 48.256 43.831 22.516 1.00 72.21 113 ILE C O 1
ATOM 3939 N N . VAL C 1 137 ? 48.950 44.936 20.734 1.00 71.80 114 VAL C N 1
ATOM 3940 C CA . VAL C 1 137 ? 49.060 46.168 21.459 1.00 76.30 114 VAL C CA 1
ATOM 3941 C C . VAL C 1 137 ? 47.741 46.729 21.869 1.00 88.02 114 VAL C C 1
ATOM 3942 O O . VAL C 1 137 ? 47.558 47.171 22.977 1.00 96.05 114 VAL C O 1
ATOM 3946 N N . GLY C 1 138 ? 46.819 46.719 20.930 1.00 89.35 115 GLY C N 1
ATOM 3947 C CA . GLY C 1 138 ? 45.554 47.384 21.097 1.00 92.87 115 GLY C CA 1
ATOM 3948 C C . GLY C 1 138 ? 44.714 46.795 22.183 1.00 97.23 115 GLY C C 1
ATOM 3949 O O . GLY C 1 138 ? 44.037 47.506 22.893 1.00 105.32 115 GLY C O 1
ATOM 3950 N N . VAL C 1 139 ? 44.723 45.477 22.274 1.00 93.96 116 VAL C N 1
ATOM 3951 C CA . VAL C 1 139 ? 43.816 44.802 23.164 1.00 92.65 116 VAL C CA 1
ATOM 3952 C C . VAL C 1 139 ? 44.497 44.059 24.292 1.00 85.63 116 VAL C C 1
ATOM 3953 O O . VAL C 1 139 ? 44.225 44.286 25.452 1.00 84.18 116 VAL C O 1
ATOM 3957 N N . ASN C 1 140 ? 45.397 43.171 23.940 1.00 82.28 117 ASN C N 1
ATOM 3958 C CA . ASN C 1 140 ? 45.949 42.270 24.912 1.00 82.16 117 ASN C CA 1
ATOM 3959 C C . ASN C 1 140 ? 46.719 42.965 26.000 1.00 84.76 117 ASN C C 1
ATOM 3960 O O . ASN C 1 140 ? 46.629 42.601 27.141 1.00 82.48 117 ASN C O 1
ATOM 3965 N N . LEU C 1 141 ? 47.470 43.978 25.622 1.00 88.99 118 LEU C N 1
ATOM 3966 C CA . LEU C 1 141 ? 48.207 44.848 26.551 1.00 75.89 118 LEU C CA 1
ATOM 3967 C C . LEU C 1 141 ? 47.279 45.816 27.296 1.00 75.08 118 LEU C C 1
ATOM 3968 O O . LEU C 1 141 ? 47.508 46.141 28.469 1.00 68.76 118 LEU C O 1
ATOM 3973 N N . ARG C 1 142 ? 46.245 46.295 26.604 1.00 74.97 119 ARG C N 1
ATOM 3974 C CA . ARG C 1 142 ? 45.194 47.063 27.259 1.00 68.54 119 ARG C CA 1
ATOM 3975 C C . ARG C 1 142 ? 44.543 46.193 28.341 1.00 67.68 119 ARG C C 1
ATOM 3976 O O . ARG C 1 142 ? 44.227 46.671 29.431 1.00 66.48 119 ARG C O 1
ATOM 3984 N N . GLY C 1 143 ? 44.372 44.908 28.030 1.00 65.38 120 GLY C N 1
ATOM 3985 C CA . GLY C 1 143 ? 43.788 43.945 28.960 1.00 64.00 120 GLY C CA 1
ATOM 3986 C C . GLY C 1 143 ? 44.549 43.840 30.270 1.00 63.93 120 GLY C C 1
ATOM 3987 O O . GLY C 1 143 ? 43.951 43.965 31.347 1.00 64.56 120 GLY C O 1
ATOM 3988 N N . THR C 1 144 ? 45.867 43.631 30.175 1.00 57.56 121 THR C N 1
ATOM 3989 C CA . THR C 1 144 ? 46.721 43.457 31.345 1.00 55.62 121 THR C CA 1
ATOM 3990 C C . THR C 1 144 ? 46.694 44.697 32.218 1.00 57.82 121 THR C C 1
ATOM 3991 O O . THR C 1 144 ? 46.550 44.606 33.445 1.00 56.15 121 THR C O 1
ATOM 3995 N N . VAL C 1 145 ? 46.823 45.847 31.564 1.00 57.77 122 VAL C N 1
ATOM 3996 C CA . VAL C 1 145 ? 46.813 47.134 32.231 1.00 59.21 122 VAL C CA 1
ATOM 3997 C C . VAL C 1 145 ? 45.538 47.329 33.061 1.00 60.13 122 VAL C C 1
ATOM 3998 O O . VAL C 1 145 ? 45.609 47.651 34.246 1.00 60.55 122 VAL C O 1
ATOM 4002 N N . PHE C 1 146 ? 44.380 47.104 32.454 1.00 61.48 123 PHE C N 1
ATOM 4003 C CA . PHE C 1 146 ? 43.127 47.412 33.141 1.00 59.00 123 PHE C CA 1
ATOM 4004 C C . PHE C 1 146 ? 42.679 46.336 34.109 1.00 59.09 123 PHE C C 1
ATOM 4005 O O . PHE C 1 146 ? 42.129 46.636 35.167 1.00 59.03 123 PHE C O 1
ATOM 4013 N N . PHE C 1 147 ? 42.979 45.084 33.790 1.00 58.06 124 PHE C N 1
ATOM 4014 C CA . PHE C 1 147 ? 42.778 44.031 34.767 1.00 55.16 124 PHE C CA 1
ATOM 4015 C C . PHE C 1 147 ? 43.580 44.301 36.059 1.00 56.23 124 PHE C C 1
ATOM 4016 O O . PHE C 1 147 ? 43.054 44.153 37.182 1.00 60.43 124 PHE C O 1
ATOM 4024 N N . THR C 1 148 ? 44.824 44.745 35.899 1.00 52.88 125 THR C N 1
ATOM 4025 C CA . THR C 1 148 ? 45.644 45.100 37.040 1.00 51.61 125 THR C CA 1
ATOM 4026 C C . THR C 1 148 ? 44.990 46.229 37.775 1.00 55.27 125 THR C C 1
ATOM 4027 O O . THR C 1 148 ? 44.934 46.233 39.007 1.00 58.82 125 THR C O 1
ATOM 4031 N N . GLN C 1 149 ? 44.467 47.187 37.027 1.00 57.93 126 GLN C N 1
ATOM 4032 C CA . GLN C 1 149 ? 43.790 48.300 37.675 1.00 59.84 126 GLN C CA 1
ATOM 4033 C C . GLN C 1 149 ? 42.601 47.786 38.519 1.00 60.17 126 GLN C C 1
ATOM 4034 O O . GLN C 1 149 ? 42.377 48.243 39.645 1.00 63.52 126 GLN C O 1
ATOM 4040 N N . ALA C 1 150 ? 41.859 46.814 37.994 1.00 54.35 127 ALA C N 1
ATOM 4041 C CA . ALA C 1 150 ? 40.714 46.319 38.737 1.00 53.50 127 ALA C CA 1
ATOM 4042 C C . ALA C 1 150 ? 41.158 45.531 39.9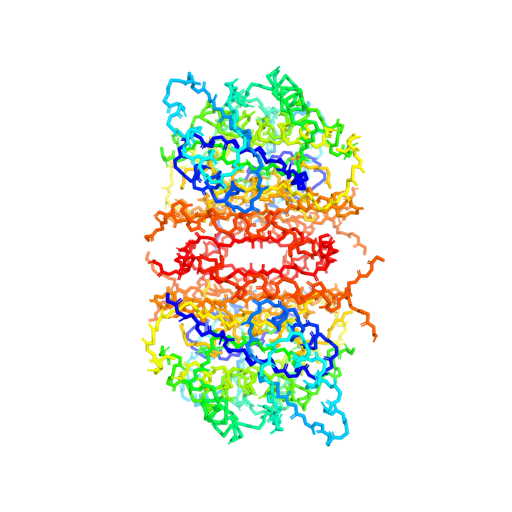89 1.00 59.08 127 ALA C C 1
ATOM 4043 O O . ALA C 1 150 ? 40.579 45.680 41.069 1.00 63.55 127 ALA C O 1
ATOM 4045 N N . VAL C 1 151 ? 42.207 44.728 39.862 1.00 55.52 128 VAL C N 1
ATOM 4046 C CA . VAL C 1 151 ? 42.731 44.006 41.027 1.00 58.37 128 VAL C CA 1
ATOM 4047 C C . VAL C 1 151 ? 43.226 44.985 42.109 1.00 62.35 128 VAL C C 1
ATOM 4048 O O . VAL C 1 151 ? 42.958 44.824 43.307 1.00 57.20 128 VAL C O 1
ATOM 4052 N N . LEU C 1 152 ? 43.922 46.016 41.655 1.00 65.94 129 LEU C N 1
ATOM 4053 C CA . LEU C 1 152 ? 44.525 47.001 42.526 1.00 64.94 129 LEU C CA 1
ATOM 4054 C C . LEU C 1 152 ? 43.481 47.737 43.369 1.00 69.05 129 LEU C C 1
ATOM 4055 O O . LEU C 1 152 ? 43.716 48.026 44.542 1.00 68.41 129 LEU C O 1
ATOM 4060 N N . LYS C 1 153 ? 42.331 48.044 42.774 1.00 68.39 130 LYS C N 1
ATOM 4061 C CA . LYS C 1 153 ? 41.253 48.675 43.523 1.00 66.03 130 LYS C CA 1
ATOM 4062 C C . LYS C 1 153 ? 40.796 47.737 44.625 1.00 67.48 130 LYS C C 1
ATOM 4063 O O . LYS C 1 153 ? 40.536 48.162 45.753 1.00 68.39 130 LYS C O 1
ATOM 4069 N N . ALA C 1 154 ? 40.703 46.451 44.296 1.00 64.96 131 ALA C N 1
ATOM 4070 C CA . ALA C 1 154 ? 40.236 45.472 45.259 1.00 61.28 131 ALA C CA 1
ATOM 4071 C C . ALA C 1 154 ? 41.277 45.350 46.360 1.00 68.17 131 ALA C C 1
ATOM 4072 O O . ALA C 1 154 ? 40.931 45.298 47.537 1.00 79.78 131 ALA C O 1
ATOM 4082 N N . LEU C 1 156 ? 43.403 47.682 47.299 1.00 70.38 133 LEU C N 1
ATOM 4083 C CA . LEU C 1 156 ? 43.501 48.939 48.053 1.00 68.22 133 LEU C CA 1
ATOM 4084 C C . LEU C 1 156 ? 42.293 49.205 48.942 1.00 75.87 133 LEU C C 1
ATOM 4085 O O . LEU C 1 156 ? 42.357 50.033 49.852 1.00 73.68 133 LEU C O 1
ATOM 4090 N N . ALA C 1 157 ? 41.200 48.493 48.685 1.00 86.90 134 ALA C N 1
ATOM 4091 C CA . ALA C 1 157 ? 39.950 48.709 49.413 1.00 92.18 134 ALA C CA 1
ATOM 4092 C C . ALA C 1 157 ? 39.936 48.066 50.800 1.00 94.74 134 ALA C C 1
ATOM 4093 O O . ALA C 1 157 ? 39.025 48.312 51.589 1.00 103.23 134 ALA C O 1
ATOM 4095 N N . SER C 1 158 ? 40.937 47.248 51.099 1.00 90.79 135 SER C N 1
ATOM 4096 C CA . SER C 1 158 ? 40.971 46.550 52.378 1.00 106.16 135 SER C CA 1
ATOM 4097 C C . SER C 1 158 ? 42.359 46.528 53.027 1.00 121.05 135 SER C C 1
ATOM 4098 O O . SER C 1 158 ? 42.564 45.861 54.051 1.00 129.68 135 SER C O 1
ATOM 4101 N N . ASP C 1 159 ? 43.297 47.277 52.450 1.00 130.07 136 ASP C N 1
ATOM 4102 C CA . ASP C 1 159 ? 44.716 47.116 52.785 1.00 142.60 136 ASP C CA 1
ATOM 4103 C C . ASP C 1 159 ? 45.107 47.492 54.216 1.00 150.57 136 ASP C C 1
ATOM 4104 O O . ASP C 1 159 ? 44.845 48.601 54.682 1.00 167.22 136 ASP C O 1
ATOM 4109 N N . ALA C 1 160 ? 45.710 46.531 54.911 1.00 146.05 137 ALA C N 1
ATOM 4110 C CA . ALA C 1 160 ? 46.420 46.801 56.152 1.00 153.60 137 ALA C CA 1
ATOM 4111 C C . ALA C 1 160 ? 47.782 47.401 55.787 1.00 159.31 137 ALA C C 1
ATOM 4112 O O . ALA C 1 160 ? 48.717 47.389 56.599 1.00 160.26 137 ALA C O 1
ATOM 4114 N N . ARG C 1 161 ? 47.861 47.939 54.562 1.00 152.21 138 ARG C N 1
ATOM 4115 C CA . ARG C 1 161 ? 49.119 48.244 53.866 1.00 141.02 138 ARG C CA 1
ATOM 4116 C C . ARG C 1 161 ? 49.994 46.985 53.798 1.00 130.92 138 ARG C C 1
ATOM 4117 O O . ARG C 1 161 ? 51.223 47.076 53.716 1.00 124.32 138 ARG C O 1
ATOM 4125 N N . ALA C 1 162 ? 49.335 45.820 53.811 1.00 120.55 139 ALA C N 1
ATOM 4126 C CA . ALA C 1 162 ? 49.984 44.516 54.011 1.00 105.18 139 ALA C CA 1
ATOM 4127 C C . ALA C 1 162 ? 50.979 44.172 52.898 1.00 97.61 139 ALA C C 1
ATOM 4128 O O . ALA C 1 162 ? 51.050 44.874 51.881 1.00 90.11 139 ALA C O 1
ATOM 4130 N N . SER C 1 163 ? 51.754 43.108 53.107 1.00 85.72 140 SER C N 1
ATOM 4131 C CA . SER C 1 163 ? 52.725 42.667 52.125 1.00 81.57 140 SER C CA 1
ATOM 4132 C C . SER C 1 163 ? 52.028 42.011 50.929 1.00 76.05 140 SER C C 1
ATOM 4133 O O . SER C 1 163 ? 51.510 40.901 51.022 1.00 83.71 140 SER C O 1
ATOM 4136 N N . ARG C 1 164 ? 52.025 42.720 49.809 1.00 60.43 141 ARG C N 1
ATOM 4137 C CA . ARG C 1 164 ? 51.393 42.258 48.584 1.00 59.25 141 ARG C CA 1
ATOM 4138 C C . ARG C 1 164 ? 52.308 42.427 47.375 1.00 51.30 141 ARG C C 1
ATOM 4139 O O . ARG C 1 164 ? 53.310 43.133 47.435 1.00 54.93 141 ARG C O 1
ATOM 4147 N N . SER C 1 165 ? 51.940 41.807 46.263 1.00 45.13 142 SER C N 1
ATOM 4148 C CA . SER C 1 165 ? 52.720 41.935 45.058 1.00 44.64 142 SER C CA 1
ATOM 4149 C C . SER C 1 165 ? 51.926 41.774 43.755 1.00 49.09 142 SER C C 1
ATOM 4150 O O . SER C 1 165 ? 50.887 41.114 43.702 1.00 47.34 142 SER C O 1
ATOM 4153 N N . ILE C 1 166 ? 52.466 42.384 42.705 1.00 51.43 143 ILE C N 1
ATOM 4154 C CA . ILE C 1 166 ? 51.978 42.255 41.346 1.00 50.17 143 ILE C CA 1
ATOM 4155 C C . ILE C 1 166 ? 53.199 41.911 40.487 1.00 53.08 143 ILE C C 1
ATOM 4156 O O . ILE C 1 166 ? 54.212 42.653 40.461 1.00 49.96 143 ILE C O 1
ATOM 4161 N N . ILE C 1 167 ? 53.103 40.777 39.799 1.00 46.57 144 ILE C N 1
ATOM 4162 C CA . ILE C 1 167 ? 54.237 40.220 39.093 1.00 44.39 144 ILE C CA 1
ATOM 4163 C C . ILE C 1 167 ? 53.873 40.106 37.616 1.00 45.04 144 ILE C C 1
ATOM 4164 O O . ILE C 1 167 ? 52.983 39.336 37.241 1.00 52.00 144 ILE C O 1
ATOM 4169 N N . ASN C 1 168 ? 54.533 40.891 36.782 1.00 42.68 145 ASN C N 1
ATOM 4170 C CA . ASN C 1 168 ? 54.242 40.852 35.345 1.00 44.44 145 ASN C CA 1
ATOM 4171 C C . ASN C 1 168 ? 55.232 39.986 34.624 1.00 48.64 145 ASN C C 1
ATOM 4172 O O . ASN C 1 168 ? 56.442 40.213 34.703 1.00 50.91 145 ASN C O 1
ATOM 4177 N N . ILE C 1 169 ? 54.717 38.969 33.948 1.00 47.52 146 ILE C N 1
ATOM 4178 C CA . ILE C 1 169 ? 55.549 38.043 33.198 1.00 49.69 146 ILE C CA 1
ATOM 4179 C C . ILE C 1 169 ? 55.599 38.475 31.732 1.00 54.66 146 ILE C C 1
ATOM 4180 O O . ILE C 1 169 ? 54.585 38.483 31.064 1.00 57.12 146 ILE C O 1
ATOM 4185 N N . THR C 1 170 ? 56.772 38.817 31.224 1.00 60.84 147 THR C N 1
ATOM 4186 C CA . THR C 1 170 ? 56.903 39.196 29.823 1.00 68.86 147 THR C CA 1
ATOM 4187 C C . THR C 1 170 ? 57.594 38.103 29.015 1.00 78.63 147 THR C C 1
ATOM 4188 O O . THR C 1 170 ? 57.052 37.005 28.844 1.00 71.26 147 THR C O 1
ATOM 4192 N N . SER C 1 171 ? 58.796 38.445 28.534 1.00 96.36 148 SER C N 1
ATOM 4193 C CA . SER C 1 171 ? 59.715 37.593 27.758 1.00 108.44 148 SER C CA 1
ATOM 4194 C C . SER C 1 171 ? 61.101 38.284 27.696 1.00 119.12 148 SER C C 1
ATOM 4195 O O . SER C 1 171 ? 61.222 39.471 28.037 1.00 103.73 148 SER C O 1
ATOM 4198 N N . VAL C 1 172 ? 62.135 37.551 27.267 1.00 131.86 149 VAL C N 1
ATOM 4199 C CA . VAL C 1 172 ? 63.482 38.126 27.060 1.00 132.88 149 VAL C CA 1
ATOM 4200 C C . VAL C 1 172 ? 64.182 37.558 25.815 1.00 136.83 149 VAL C C 1
ATOM 4201 O O . VAL C 1 172 ? 63.517 37.235 24.820 1.00 138.06 149 VAL C O 1
ATOM 4205 N N . GLU C 1 180 ? 60.272 38.586 17.880 1.00 110.70 157 GLU C N 1
ATOM 4206 C CA . GLU C 1 180 ? 61.066 39.447 17.008 1.00 117.42 157 GLU C CA 1
ATOM 4207 C C . GLU C 1 180 ? 60.207 40.450 16.223 1.00 121.40 157 GLU C C 1
ATOM 4208 O O . GLU C 1 180 ? 60.650 41.576 15.983 1.00 141.23 157 GLU C O 1
ATOM 4214 N N . ARG C 1 181 ? 58.995 40.047 15.826 1.00 104.36 158 ARG C N 1
ATOM 4215 C CA . ARG C 1 181 ? 58.068 40.957 15.135 1.00 110.17 158 ARG C CA 1
ATOM 4216 C C . ARG C 1 181 ? 57.729 42.194 15.984 1.00 104.82 158 ARG C C 1
ATOM 4217 O O . ARG C 1 181 ? 57.439 42.085 17.186 1.00 91.14 158 ARG C O 1
ATOM 4225 N N . LEU C 1 182 ? 57.742 43.358 15.331 1.00 97.21 159 LEU C N 1
ATOM 4226 C CA . LEU C 1 182 ? 57.738 44.650 16.016 1.00 83.00 159 LEU C CA 1
ATOM 4227 C C . LEU C 1 182 ? 56.597 44.952 16.985 1.00 79.20 159 LEU C C 1
ATOM 4228 O O . LEU C 1 182 ? 56.821 45.625 17.987 1.00 80.84 159 LEU C O 1
ATOM 4233 N N . ASP C 1 183 ? 55.393 44.455 16.708 1.00 74.76 160 ASP C N 1
ATOM 4234 C CA . ASP C 1 183 ? 54.258 44.702 17.601 1.00 76.22 160 ASP C CA 1
ATOM 4235 C C . ASP C 1 183 ? 54.370 44.013 18.972 1.00 74.63 160 ASP C C 1
ATOM 4236 O O . ASP C 1 183 ? 53.975 44.592 19.980 1.00 74.55 160 ASP C O 1
ATOM 4241 N N . TYR C 1 184 ? 54.910 42.793 19.005 1.00 73.03 161 TYR C N 1
ATOM 4242 C CA . TYR C 1 184 ? 55.176 42.092 20.267 1.00 72.40 161 TYR C CA 1
ATOM 4243 C C . TYR C 1 184 ? 56.301 42.789 21.030 1.00 68.38 161 TYR C C 1
ATOM 4244 O O . TYR C 1 184 ? 56.279 42.848 22.25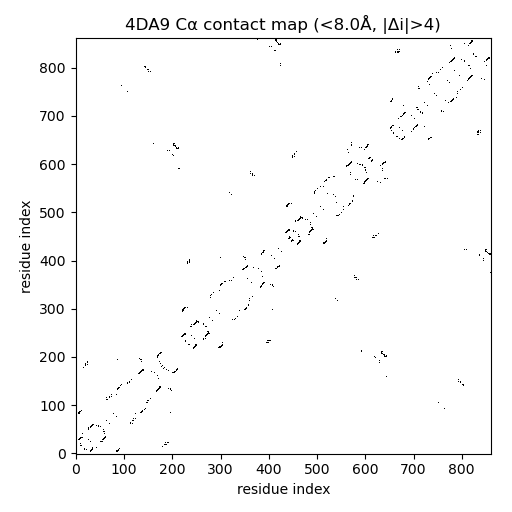7 1.00 68.00 161 TYR C O 1
ATOM 4247 N N . CYS C 1 185 ? 57.284 43.322 20.302 1.00 71.62 162 CYS C N 1
ATOM 4248 C CA . CYS C 1 185 ? 58.420 43.996 20.939 1.00 75.95 162 CYS C CA 1
ATOM 4249 C C . CYS C 1 185 ? 57.945 45.250 21.632 1.00 68.99 162 CYS C C 1
ATOM 4250 O O . CYS C 1 185 ? 58.275 45.492 22.796 1.00 65.43 162 CYS C O 1
ATOM 4261 N N . SER C 1 187 ? 54.829 45.871 22.585 1.00 65.00 164 SER C N 1
ATOM 4262 C CA . SER C 1 187 ? 53.968 45.524 23.715 1.00 71.58 164 SER C CA 1
ATOM 4263 C C . SER C 1 187 ? 54.795 45.079 24.925 1.00 63.87 164 SER C C 1
ATOM 4264 O O . SER C 1 187 ? 54.507 45.482 26.042 1.00 67.70 164 SER C O 1
ATOM 4267 N N . LYS C 1 188 ? 55.833 44.280 24.692 1.00 61.07 165 LYS C N 1
ATOM 4268 C CA . LYS C 1 188 ? 56.830 43.971 25.732 1.00 62.03 165 LYS C CA 1
ATOM 4269 C C . LYS C 1 188 ? 57.323 45.248 26.402 1.00 63.02 165 LYS C C 1
ATOM 4270 O O . LYS C 1 188 ? 57.279 45.388 27.638 1.00 67.05 165 LYS C O 1
ATOM 4276 N N . ALA C 1 189 ? 57.771 46.190 25.577 1.00 58.46 166 ALA C N 1
ATOM 4277 C CA . ALA C 1 189 ? 58.335 47.435 26.077 1.00 58.32 166 ALA C CA 1
ATOM 4278 C C . ALA C 1 189 ? 57.320 48.200 26.923 1.00 61.63 166 ALA C C 1
ATOM 4279 O O . ALA C 1 189 ? 57.648 48.678 28.024 1.00 63.18 166 ALA C O 1
ATOM 4281 N N . GLY C 1 190 ? 56.089 48.287 26.412 1.00 60.05 167 GLY C N 1
ATOM 4282 C CA . GLY C 1 190 ? 54.975 48.882 27.145 1.00 61.43 167 GLY C CA 1
ATOM 4283 C C . GLY C 1 190 ? 54.787 48.266 28.517 1.00 61.81 167 GLY C C 1
ATOM 4284 O O . GLY C 1 190 ? 54.700 48.977 29.524 1.00 63.49 167 GLY C O 1
ATOM 4285 N N . LEU C 1 191 ? 54.746 46.938 28.563 1.00 62.14 168 LEU C N 1
ATOM 4286 C CA . LEU C 1 191 ? 54.639 46.224 29.834 1.00 64.92 168 LEU C CA 1
ATOM 4287 C C . LEU C 1 191 ? 55.784 46.492 30.809 1.00 61.94 168 LEU C C 1
ATOM 4288 O O . LEU C 1 191 ? 55.562 46.628 32.006 1.00 66.22 168 LEU C O 1
ATOM 4293 N N . ALA C 1 192 ? 57.008 46.557 30.300 1.00 60.02 169 ALA C N 1
ATOM 4294 C CA . ALA C 1 192 ? 58.137 46.927 31.141 1.00 52.41 169 ALA C CA 1
ATOM 4295 C C . ALA C 1 192 ? 57.928 48.333 31.691 1.00 54.82 169 ALA C C 1
ATOM 4296 O O . ALA C 1 192 ? 58.124 48.570 32.895 1.00 58.38 169 ALA C O 1
ATOM 4298 N N . ALA C 1 193 ? 57.506 49.262 30.831 1.00 50.84 170 ALA C N 1
ATOM 4299 C CA . ALA C 1 193 ? 57.289 50.639 31.295 1.00 54.08 170 ALA C CA 1
ATOM 4300 C C . ALA C 1 193 ? 56.180 50.681 32.362 1.00 56.66 170 ALA C C 1
ATOM 4301 O O . ALA C 1 193 ? 56.291 51.379 33.380 1.00 57.85 170 ALA C O 1
ATOM 4303 N N . PHE C 1 194 ? 55.119 49.915 32.116 1.00 57.57 171 PHE C N 1
ATOM 4304 C CA . PHE C 1 194 ? 53.999 49.802 33.035 1.00 61.02 171 PHE C CA 1
ATOM 4305 C C . PHE C 1 194 ? 54.479 49.345 34.420 1.00 64.07 171 PHE C C 1
ATOM 4306 O O . PHE C 1 194 ? 54.201 49.997 35.442 1.00 63.34 171 PHE C O 1
ATOM 4314 N N . SER C 1 195 ? 55.227 48.245 34.440 1.00 59.36 172 SER C N 1
ATOM 4315 C CA . SER C 1 195 ? 55.854 47.749 35.655 1.00 55.64 172 SER C CA 1
ATOM 4316 C C . SER C 1 195 ? 56.649 48.779 36.440 1.00 60.55 172 SER C C 1
ATOM 4317 O O . SER C 1 195 ? 56.484 48.891 37.668 1.00 66.00 172 SER C O 1
ATOM 4320 N N . GLN C 1 196 ? 57.525 49.510 35.751 1.00 58.06 173 GLN C N 1
ATOM 4321 C CA . GLN C 1 196 ? 58.300 50.552 36.405 1.00 58.84 173 GLN C CA 1
ATOM 4322 C C . GLN C 1 196 ? 57.358 51.576 37.017 1.00 60.12 173 GLN C C 1
ATOM 4323 O O . GLN C 1 196 ? 57.399 51.833 38.220 1.00 60.09 173 GLN C O 1
ATOM 4329 N N . GLY C 1 197 ? 56.473 52.120 36.189 1.00 59.87 174 GLY C N 1
ATOM 4330 C CA . GLY C 1 197 ? 55.603 53.206 36.613 1.00 59.28 174 GLY C CA 1
ATOM 4331 C C . GLY C 1 197 ? 54.744 52.803 37.789 1.00 59.33 174 GLY C C 1
ATOM 4332 O O . GLY C 1 197 ? 54.598 53.566 38.765 1.00 58.85 174 GLY C O 1
ATOM 4333 N N . LEU C 1 198 ? 54.184 51.596 37.707 1.00 56.02 175 LEU C N 1
ATOM 4334 C CA . LEU C 1 198 ? 53.271 51.129 38.736 1.00 55.22 175 LEU C CA 1
ATOM 4335 C C . LEU C 1 198 ? 54.035 50.938 40.041 1.00 59.79 175 LEU C C 1
ATOM 4336 O O . LEU C 1 198 ? 53.535 51.262 41.131 1.00 60.51 175 LEU C O 1
ATOM 4341 N N . ALA C 1 199 ? 55.264 50.442 39.918 1.00 55.82 176 ALA C N 1
ATOM 4342 C CA . ALA C 1 199 ? 56.112 50.264 41.073 1.00 54.26 176 ALA C CA 1
ATOM 4343 C C . ALA C 1 199 ? 56.354 51.605 41.755 1.00 55.95 176 ALA C C 1
ATOM 4344 O O . ALA C 1 199 ? 56.153 51.731 42.961 1.00 54.56 176 ALA C O 1
ATOM 4346 N N . LEU C 1 200 ? 56.776 52.609 40.988 1.00 58.54 177 LEU C N 1
ATOM 4347 C CA . LEU C 1 200 ? 56.958 53.946 41.553 1.00 63.84 177 LEU C CA 1
ATOM 4348 C C . LEU C 1 200 ? 55.678 54.396 42.245 1.00 67.48 177 LEU C C 1
ATOM 4349 O O . LEU C 1 200 ? 55.711 54.729 43.418 1.00 76.56 177 LEU C O 1
ATOM 4354 N N . ARG C 1 201 ? 54.559 54.368 41.522 1.00 64.33 178 ARG C N 1
ATOM 4355 C CA . ARG C 1 201 ? 53.264 54.789 42.052 1.00 66.38 178 ARG C CA 1
ATOM 4356 C C . ARG C 1 201 ? 52.870 54.060 43.337 1.00 68.86 178 ARG C C 1
ATOM 4357 O O . ARG C 1 201 ? 52.247 54.658 44.213 1.00 71.53 178 ARG C O 1
ATOM 4365 N N . LEU C 1 202 ? 53.247 52.785 43.454 1.00 65.54 179 LEU C N 1
ATOM 4366 C CA . LEU C 1 202 ? 52.761 51.940 44.552 1.00 60.44 179 LEU C CA 1
ATOM 4367 C C . LEU C 1 202 ? 53.723 51.850 45.737 1.00 55.87 179 LEU C C 1
ATOM 4368 O O . LEU C 1 202 ? 53.446 51.178 46.738 1.00 54.70 179 LEU C O 1
ATOM 4373 N N . ALA C 1 203 ? 54.834 52.558 45.629 1.00 54.22 180 ALA C N 1
ATOM 4374 C CA . ALA C 1 203 ? 55.906 52.482 46.618 1.00 60.32 180 ALA C CA 1
ATOM 4375 C C . ALA C 1 203 ? 55.489 52.859 48.038 1.00 66.21 180 ALA C C 1
ATOM 4376 O O . ALA C 1 203 ? 56.111 52.417 48.995 1.00 71.80 180 ALA C O 1
ATOM 4378 N N . GLU C 1 204 ? 54.448 53.670 48.180 1.00 75.75 181 GLU C N 1
ATOM 4379 C CA . GLU C 1 204 ? 53.959 54.056 49.510 1.00 90.53 181 GLU C CA 1
ATOM 4380 C C . GLU C 1 204 ? 53.201 52.915 50.187 1.00 84.19 181 GLU C C 1
ATOM 4381 O O . GLU C 1 204 ? 53.256 52.779 51.405 1.00 89.49 181 GLU C O 1
ATOM 4387 N N . THR C 1 205 ? 52.505 52.107 49.382 1.00 77.15 182 THR C N 1
ATOM 4388 C CA . THR C 1 205 ? 51.691 50.975 49.847 1.00 69.94 182 THR C CA 1
ATOM 4389 C C . THR C 1 205 ? 52.609 49.808 50.117 1.00 72.87 182 THR C C 1
ATOM 4390 O O . THR C 1 205 ? 53.804 49.867 49.826 1.00 85.21 182 THR C O 1
ATOM 4394 N N . GLY C 1 206 ? 52.069 48.725 50.646 1.00 69.42 183 GLY C N 1
ATOM 4395 C CA . GLY C 1 206 ? 52.884 47.518 50.780 1.00 61.42 183 GLY C CA 1
ATOM 4396 C C . GLY C 1 206 ? 52.883 46.691 49.503 1.00 53.71 183 GLY C C 1
ATOM 4397 O O . GLY C 1 206 ? 53.160 45.496 49.542 1.00 53.73 183 GLY C O 1
ATOM 4398 N N . ILE C 1 207 ? 52.562 47.300 48.365 1.00 51.89 184 ILE C N 1
ATOM 4399 C CA . ILE C 1 207 ? 52.418 46.513 47.132 1.00 52.51 184 ILE C CA 1
ATOM 4400 C C . ILE C 1 207 ? 53.639 46.674 46.263 1.00 54.81 184 ILE C C 1
ATOM 4401 O O . ILE C 1 207 ? 53.880 47.749 45.702 1.00 60.12 184 ILE C O 1
ATOM 4406 N N . ALA C 1 208 ? 54.409 45.600 46.157 1.00 52.93 185 ALA C N 1
ATOM 4407 C CA . ALA C 1 208 ? 55.574 45.571 45.275 1.00 48.85 185 ALA C CA 1
ATOM 4408 C C . ALA C 1 208 ? 55.199 45.097 43.864 1.00 46.51 185 ALA C C 1
ATOM 4409 O O . ALA C 1 208 ? 54.320 44.249 43.696 1.00 47.07 185 ALA C O 1
ATOM 4411 N N . VAL C 1 209 ? 55.875 45.647 42.861 1.00 46.39 186 VAL C N 1
ATOM 4412 C CA . VAL C 1 209 ? 55.638 45.304 41.464 1.00 45.02 186 VAL C CA 1
ATOM 4413 C C . VAL C 1 209 ? 56.931 44.826 40.835 1.00 49.38 186 VAL C C 1
ATOM 4414 O O . VAL C 1 209 ? 57.984 45.462 41.004 1.00 53.14 186 VAL C O 1
ATOM 4418 N N . PHE C 1 210 ? 56.862 43.700 40.127 1.00 47.38 187 PHE C N 1
ATOM 4419 C CA . PHE C 1 210 ? 58.048 43.095 39.515 1.00 44.70 187 PHE C CA 1
ATOM 4420 C C . PHE C 1 210 ? 57.779 42.680 38.084 1.00 50.15 187 PHE C C 1
ATOM 4421 O O . PHE C 1 210 ? 56.634 42.409 37.690 1.00 55.04 187 PHE C O 1
ATOM 4429 N N . GLU C 1 211 ? 58.848 42.611 37.310 1.00 45.71 188 GLU C N 1
ATOM 4430 C CA . GLU C 1 211 ? 58.774 42.062 35.984 1.00 46.95 188 GLU C CA 1
ATOM 4431 C C . GLU C 1 211 ? 59.692 40.843 35.915 1.00 47.72 188 GLU C C 1
ATOM 4432 O O . GLU C 1 211 ? 60.805 40.875 36.430 1.00 47.82 188 GLU C O 1
ATOM 4438 N N . VAL C 1 212 ? 59.210 39.775 35.281 1.00 47.76 189 VAL C N 1
ATOM 4439 C CA . VAL C 1 212 ? 59.948 38.532 35.162 1.00 45.32 189 VAL C CA 1
ATOM 4440 C C . VAL C 1 212 ? 60.017 38.192 33.690 1.00 50.70 189 VAL C C 1
ATOM 4441 O O . VAL C 1 212 ? 58.995 38.086 33.036 1.00 56.88 189 VAL C O 1
ATOM 4445 N N . ARG C 1 213 ? 61.227 38.053 33.165 1.00 52.79 190 ARG C N 1
ATOM 4446 C CA . ARG C 1 213 ? 61.417 37.862 31.730 1.00 52.94 190 ARG C CA 1
ATOM 4447 C C . ARG C 1 213 ? 61.896 36.443 31.443 1.00 51.45 190 ARG C C 1
ATOM 4448 O O . ARG C 1 213 ? 63.109 36.182 31.457 1.00 51.92 190 ARG C O 1
ATOM 4456 N N . PRO C 1 214 ? 60.951 35.512 31.202 1.00 48.53 191 PRO C N 1
ATOM 4457 C CA . PRO C 1 214 ? 61.323 34.120 30.921 1.00 51.13 191 PRO C CA 1
ATOM 4458 C C . PRO C 1 214 ? 62.073 34.029 29.618 1.00 57.21 191 PRO C C 1
ATOM 4459 O O . PRO C 1 214 ? 61.797 34.803 28.712 1.00 58.36 191 PRO C O 1
ATOM 4463 N N . GLY C 1 215 ? 63.029 33.108 29.547 1.00 66.72 192 GLY C N 1
ATOM 4464 C CA . GLY C 1 215 ? 63.647 32.698 28.294 1.00 73.95 192 GLY C CA 1
ATOM 4465 C C . GLY C 1 215 ? 62.727 31.692 27.644 1.00 92.10 192 GLY C C 1
ATOM 4466 O O . GLY C 1 215 ? 61.506 31.766 27.812 1.00 91.35 192 GLY C O 1
ATOM 4467 N N . ILE C 1 216 ? 63.295 30.748 26.900 1.00 115.80 193 ILE C N 1
ATOM 4468 C CA . ILE C 1 216 ? 62.484 29.693 26.288 1.00 120.49 193 ILE C CA 1
ATOM 4469 C C . ILE C 1 216 ? 62.372 28.515 27.260 1.00 113.40 193 ILE C C 1
ATOM 4470 O O . ILE C 1 216 ? 63.354 28.137 27.907 1.00 108.21 193 ILE C O 1
ATOM 4475 N N . ILE C 1 217 ? 61.161 27.970 27.375 1.00 109.27 194 ILE C N 1
ATOM 4476 C CA . ILE C 1 217 ? 60.844 26.937 28.364 1.00 108.79 194 ILE C CA 1
ATOM 4477 C C . ILE C 1 217 ? 60.145 25.707 27.732 1.00 113.15 194 ILE C C 1
ATOM 4478 O O . ILE C 1 217 ? 59.447 25.832 26.727 1.00 113.95 194 ILE C O 1
ATOM 4483 N N . ARG C 1 218 ? 60.359 24.529 28.324 1.00 113.57 195 ARG C N 1
ATOM 4484 C CA . ARG C 1 218 ? 59.753 23.264 27.884 1.00 121.11 195 ARG C CA 1
ATOM 4485 C C . ARG C 1 218 ? 58.227 23.171 28.121 1.00 126.82 195 ARG C C 1
ATOM 4486 O O . ARG C 1 218 ? 57.688 23.776 29.056 1.00 110.18 195 ARG C O 1
ATOM 4494 N N . SER C 1 219 ? 57.550 22.401 27.265 1.00 144.43 196 SER C N 1
ATOM 4495 C CA . SER C 1 219 ? 56.109 22.139 27.384 1.00 140.41 196 SER C CA 1
ATOM 4496 C C . SER C 1 219 ? 55.822 21.102 28.468 1.00 143.89 196 SER C C 1
ATOM 4497 O O . SER C 1 219 ? 55.742 19.900 28.190 1.00 147.63 196 SER C O 1
ATOM 4500 N N . ARG C 1 242 ? 70.023 22.849 28.595 1.00 143.96 219 ARG C N 1
ATOM 4501 C CA . ARG C 1 242 ? 69.032 23.203 27.585 1.00 153.49 219 ARG C CA 1
ATOM 4502 C C . ARG C 1 242 ? 68.081 24.312 28.074 1.00 152.91 219 ARG C C 1
ATOM 4503 O O . ARG C 1 242 ? 68.518 25.291 28.694 1.00 143.42 219 ARG C O 1
ATOM 4511 N N . TRP C 1 243 ? 66.789 24.165 27.778 1.00 148.90 220 TRP C N 1
ATOM 4512 C CA . TRP C 1 243 ? 65.777 25.119 28.223 1.00 136.69 220 TRP C CA 1
ATOM 4513 C C . TRP C 1 243 ? 65.464 24.910 29.672 1.00 112.43 220 TRP C C 1
ATOM 4514 O O . TRP C 1 243 ? 65.844 23.897 30.266 1.00 117.00 220 TRP C O 1
ATOM 4525 N N . GLY C 1 244 ? 64.758 25.865 30.259 1.00 87.62 221 GLY C N 1
ATOM 4526 C CA . GLY C 1 244 ? 64.251 25.688 31.606 1.00 78.57 221 GLY C CA 1
ATOM 4527 C C . GLY C 1 244 ? 62.867 25.059 31.636 1.00 74.32 221 GLY C C 1
ATOM 4528 O O . GLY C 1 244 ? 62.264 24.784 30.600 1.00 77.16 221 GLY C O 1
ATOM 4529 N N . GLU C 1 245 ? 62.375 24.831 32.844 1.00 66.96 222 GLU C N 1
ATOM 4530 C CA . GLU C 1 245 ? 61.074 24.247 33.063 1.00 66.45 222 GLU C CA 1
ATOM 4531 C C . GLU C 1 245 ? 60.132 25.326 33.589 1.00 64.92 222 GLU C C 1
ATOM 4532 O O . GLU C 1 245 ? 60.593 26.326 34.144 1.00 64.38 222 GLU C O 1
ATOM 4538 N N . PRO C 1 246 ? 58.808 25.139 33.413 1.00 66.27 223 PRO C N 1
ATOM 4539 C CA . PRO C 1 246 ? 57.868 26.035 34.082 1.00 59.14 223 PRO C CA 1
ATOM 4540 C C . PRO C 1 246 ? 58.186 26.173 35.577 1.00 64.04 223 PRO C C 1
ATOM 4541 O O . PRO C 1 246 ? 57.957 27.235 36.159 1.00 71.04 223 PRO C O 1
ATOM 4545 N N . GLU C 1 247 ? 58.744 25.125 36.177 1.00 60.73 224 GLU C N 1
ATOM 4546 C CA . GLU C 1 247 ? 59.103 25.146 37.590 1.00 58.43 224 GLU C CA 1
ATOM 4547 C C . GLU C 1 247 ? 60.187 26.191 37.934 1.00 60.08 224 GLU C C 1
ATOM 4548 O O . GLU C 1 247 ? 60.187 26.766 39.028 1.00 63.53 224 GLU C O 1
ATOM 4554 N N . ASP C 1 248 ? 61.093 26.453 36.998 1.00 54.00 225 ASP C N 1
ATOM 4555 C CA . ASP C 1 248 ? 62.135 27.455 37.208 1.00 52.68 225 ASP C CA 1
ATOM 4556 C C . ASP C 1 248 ? 61.548 28.855 37.316 1.00 53.94 225 ASP C C 1
ATOM 4557 O O . ASP C 1 248 ? 62.049 29.681 38.073 1.00 60.49 225 ASP C O 1
ATOM 4562 N N . ILE C 1 249 ? 60.483 29.112 36.558 1.00 49.65 226 ILE C N 1
ATOM 4563 C CA . ILE C 1 249 ? 59.780 30.381 36.624 1.00 46.46 226 ILE C CA 1
ATOM 4564 C C . ILE C 1 249 ? 58.875 30.446 37.844 1.00 46.61 226 ILE C C 1
ATOM 4565 O O . ILE C 1 249 ? 58.732 31.497 38.468 1.00 54.02 226 ILE C O 1
ATOM 4570 N N . GLY C 1 250 ? 58.239 29.328 38.158 1.00 43.73 227 GLY C N 1
ATOM 4571 C CA . GLY C 1 250 ? 57.416 29.221 39.343 1.00 44.50 227 GLY C CA 1
ATOM 4572 C C . GLY C 1 250 ? 58.190 29.561 40.606 1.00 46.33 227 GLY C C 1
ATOM 4573 O O . GLY C 1 250 ? 57.690 30.261 41.478 1.00 46.12 227 GLY C O 1
ATOM 4574 N N . ASN C 1 251 ? 59.417 29.074 40.700 1.00 49.15 228 ASN C N 1
ATOM 4575 C CA . ASN C 1 251 ? 60.209 29.261 41.911 1.00 49.40 228 ASN C CA 1
ATOM 4576 C C . ASN C 1 251 ? 60.532 30.733 42.128 1.00 50.28 228 ASN C C 1
ATOM 4577 O O . ASN C 1 251 ? 60.437 31.244 43.255 1.00 50.40 228 ASN C O 1
ATOM 4582 N N . ILE C 1 252 ? 60.891 31.389 41.027 1.00 45.28 229 ILE C N 1
ATOM 4583 C CA . ILE C 1 252 ? 61.147 32.805 40.976 1.00 42.11 229 ILE C CA 1
ATOM 4584 C C . ILE C 1 252 ? 59.935 33.628 41.399 1.00 44.23 229 ILE C C 1
ATOM 4585 O O . ILE C 1 252 ? 60.045 34.549 42.214 1.00 48.08 229 ILE C O 1
ATOM 4590 N N . VAL C 1 253 ? 58.769 33.304 40.857 1.00 45.01 230 VAL C N 1
ATOM 4591 C CA . VAL C 1 253 ? 57.570 34.030 41.227 1.00 39.04 230 VAL C CA 1
ATOM 4592 C C . VAL C 1 253 ? 57.231 33.749 42.681 1.00 43.74 230 VAL C C 1
ATOM 4593 O O . VAL C 1 253 ? 56.954 34.678 43.450 1.00 47.40 230 VAL C O 1
ATOM 4597 N N . ALA C 1 254 ? 57.294 32.480 43.077 1.00 43.24 231 ALA C N 1
ATOM 4598 C CA . ALA C 1 254 ? 57.049 32.145 44.469 1.00 47.84 231 ALA C CA 1
ATOM 4599 C C . ALA C 1 254 ? 58.010 32.943 45.342 1.00 50.98 231 ALA C C 1
ATOM 4600 O O . ALA C 1 254 ? 57.627 33.449 46.393 1.00 47.89 231 ALA C O 1
ATOM 4602 N N . GLY C 1 255 ? 59.248 33.094 44.878 1.00 50.67 232 GLY C N 1
ATOM 4603 C CA . GLY C 1 255 ? 60.226 33.859 45.631 1.00 49.62 232 GLY C CA 1
ATOM 4604 C C . GLY C 1 255 ? 59.780 35.304 45.755 1.00 48.27 232 GLY C C 1
ATOM 4605 O O . GLY C 1 255 ? 59.702 35.867 46.856 1.00 47.83 232 GLY C O 1
ATOM 4606 N N . LEU C 1 256 ? 59.478 35.913 44.620 1.00 45.21 233 LEU C N 1
ATOM 4607 C CA . LEU C 1 256 ? 59.038 37.303 44.647 1.00 46.09 233 LEU C CA 1
ATOM 4608 C C . LEU C 1 256 ? 57.779 37.517 45.493 1.00 46.04 233 LEU C C 1
ATOM 4609 O O . LEU C 1 256 ? 57.627 38.561 46.113 1.00 45.70 233 LEU C O 1
ATOM 4614 N N . ALA C 1 257 ? 56.904 36.517 45.529 1.00 46.77 234 ALA C N 1
ATOM 4615 C CA . ALA C 1 257 ? 55.604 36.656 46.162 1.00 46.82 234 ALA C CA 1
ATOM 4616 C C . ALA C 1 257 ? 55.647 36.383 47.652 1.00 47.14 234 ALA C C 1
ATOM 4617 O O . ALA C 1 257 ? 54.685 36.643 48.347 1.00 52.69 234 ALA C O 1
ATOM 4619 N N . GLY C 1 258 ? 56.758 35.858 48.138 1.00 45.91 235 GLY C N 1
ATOM 4620 C CA . GLY C 1 258 ? 56.832 35.366 49.507 1.00 44.99 235 GLY C CA 1
ATOM 4621 C C . GLY C 1 258 ? 57.005 36.438 50.576 1.00 52.34 235 GLY C C 1
ATOM 4622 O O . GLY C 1 258 ? 56.909 36.145 51.754 1.00 56.91 235 GLY C O 1
ATOM 4623 N N . GLY C 1 259 ? 57.275 37.679 50.189 1.00 56.65 236 GLY C N 1
ATOM 4624 C CA . GLY C 1 259 ? 57.454 38.730 51.196 1.00 55.92 236 GLY C CA 1
ATOM 4625 C C . GLY C 1 259 ? 58.874 39.262 51.364 1.00 61.01 236 GLY C C 1
ATOM 4626 O O . GLY C 1 259 ? 59.072 40.414 51.756 1.00 71.09 236 GLY C O 1
ATOM 4627 N N . GLN C 1 260 ? 59.869 38.446 51.050 1.00 52.80 237 GLN C N 1
ATOM 4628 C CA . GLN C 1 260 ? 61.257 38.837 51.274 1.00 53.29 237 GLN C CA 1
ATOM 4629 C C . GLN C 1 260 ? 61.734 39.960 50.374 1.00 58.32 237 GLN C C 1
ATOM 4630 O O . GLN C 1 260 ? 62.778 40.575 50.656 1.00 61.24 237 GLN C O 1
ATOM 4636 N N . PHE C 1 261 ? 60.963 40.234 49.318 1.00 53.10 238 PHE C N 1
ATOM 4637 C CA . PHE C 1 261 ? 61.356 41.187 48.288 1.00 47.64 238 PHE C CA 1
ATOM 4638 C C . PHE C 1 261 ? 60.579 42.493 48.269 1.00 54.64 238 PHE C C 1
ATOM 4639 O O . PHE C 1 261 ? 60.629 43.235 47.277 1.00 58.75 238 PHE C O 1
ATOM 4647 N N . GLY C 1 262 ? 59.898 42.789 49.376 1.00 53.97 239 GLY C N 1
ATOM 4648 C CA . GLY C 1 262 ? 59.124 44.026 49.519 1.00 50.67 239 GLY C CA 1
ATOM 4649 C C . GLY C 1 262 ? 59.902 45.295 49.227 1.00 54.02 239 GLY C C 1
ATOM 4650 O O . GLY C 1 262 ? 59.356 46.259 48.681 1.00 66.64 239 GLY C O 1
ATOM 4651 N N . PHE C 1 263 ? 61.191 45.293 49.544 1.00 47.25 240 PHE C N 1
ATOM 4652 C CA . PHE C 1 263 ? 61.981 46.490 49.374 1.00 46.34 240 PHE C CA 1
ATOM 4653 C C . PHE C 1 263 ? 62.583 46.584 47.970 1.00 48.89 240 PHE C C 1
ATOM 4654 O O . PHE C 1 263 ? 63.374 47.479 47.687 1.00 48.99 240 PHE C O 1
ATOM 4662 N N . ALA C 1 264 ? 62.167 45.684 47.081 1.00 47.56 241 ALA C N 1
ATOM 4663 C CA . ALA C 1 264 ? 62.840 45.495 45.809 1.00 50.34 241 ALA C CA 1
ATOM 4664 C C . ALA C 1 264 ? 61.941 45.805 44.633 1.00 55.98 241 ALA C C 1
ATOM 4665 O O . ALA C 1 264 ? 62.242 45.437 43.491 1.00 50.35 241 ALA C O 1
ATOM 4667 N N . THR C 1 265 ? 60.827 46.465 44.925 1.00 61.83 242 THR C N 1
ATOM 4668 C CA . THR C 1 265 ? 59.844 46.819 43.916 1.00 57.66 242 THR C CA 1
ATOM 4669 C C . THR C 1 265 ? 60.487 47.549 42.732 1.00 56.02 242 THR C C 1
ATOM 4670 O O . THR C 1 265 ? 61.411 48.326 42.902 1.00 53.55 242 THR C O 1
ATOM 4674 N N . GLY C 1 266 ? 59.995 47.275 41.532 1.00 53.52 243 GLY C N 1
ATOM 4675 C CA . GLY C 1 266 ? 60.590 47.830 40.331 1.00 51.53 243 GLY C CA 1
ATOM 4676 C C . GLY C 1 266 ? 61.682 46.968 39.729 1.00 54.92 243 GLY C C 1
ATOM 4677 O O . GLY C 1 266 ? 62.179 47.286 38.657 1.00 63.72 243 GLY C O 1
ATOM 4678 N N . SER C 1 267 ? 62.061 45.885 40.403 1.00 52.74 244 SER C N 1
ATOM 4679 C CA . SER C 1 267 ? 63.134 45.006 39.907 1.00 53.43 244 SER C CA 1
ATOM 4680 C C . SER C 1 267 ? 62.702 44.205 38.694 1.00 51.93 244 SER C C 1
ATOM 4681 O O . SER C 1 267 ? 61.563 43.749 38.611 1.00 51.54 244 SER C O 1
ATOM 4684 N N . VAL C 1 268 ? 63.635 44.020 37.772 1.00 51.52 245 VAL C N 1
ATOM 4685 C CA . VAL C 1 268 ? 63.433 43.190 36.599 1.00 50.04 245 VAL C CA 1
ATOM 4686 C C . VAL C 1 268 ? 64.196 41.902 36.844 1.00 52.02 245 VAL C C 1
ATOM 4687 O O . VAL C 1 268 ? 65.403 41.940 37.110 1.00 55.02 245 VAL C O 1
ATOM 4691 N N . ILE C 1 269 ? 63.514 40.765 36.783 1.00 47.24 246 ILE C N 1
ATOM 4692 C CA . ILE C 1 269 ? 64.209 39.502 36.966 1.00 47.27 246 ILE C CA 1
ATOM 4693 C C . ILE C 1 269 ? 64.372 38.750 35.664 1.00 51.00 246 ILE C C 1
ATOM 4694 O O . ILE C 1 269 ? 63.401 38.412 34.990 1.00 54.49 246 ILE C O 1
ATOM 4699 N N . GLN C 1 270 ? 65.633 38.519 35.319 1.00 56.52 247 GLN C N 1
ATOM 4700 C CA . GLN C 1 270 ? 66.021 37.676 34.210 1.00 61.47 247 GLN C CA 1
ATOM 4701 C C . GLN C 1 270 ? 65.724 36.256 34.589 1.00 63.13 247 GLN C C 1
ATOM 4702 O O . GLN C 1 270 ? 66.172 35.778 35.619 1.00 81.11 247 GLN C O 1
ATOM 4708 N N . ALA C 1 271 ? 64.958 35.571 33.770 1.00 57.25 248 ALA C N 1
ATOM 4709 C CA . ALA C 1 271 ? 64.655 34.194 34.058 1.00 52.02 248 ALA C CA 1
ATOM 4710 C C . ALA C 1 271 ? 64.915 33.338 32.808 1.00 55.90 248 ALA C C 1
ATOM 4711 O O . ALA C 1 271 ? 64.046 32.609 32.339 1.00 58.02 248 ALA C O 1
ATOM 4713 N N . ASP C 1 272 ? 66.124 33.438 32.268 1.00 59.28 249 ASP C N 1
ATOM 4714 C CA . ASP C 1 272 ? 66.499 32.629 31.115 1.00 60.28 249 ASP C CA 1
ATOM 4715 C C . ASP C 1 272 ? 67.720 31.749 31.357 1.00 62.46 249 ASP C C 1
ATOM 4716 O O . ASP C 1 272 ? 68.337 31.290 30.393 1.00 67.11 249 ASP C O 1
ATOM 4721 N N . GLY C 1 273 ? 68.056 31.507 32.629 1.00 59.29 250 GLY C N 1
ATOM 4722 C CA . GLY C 1 273 ? 69.246 30.725 32.985 1.00 57.51 250 GLY C CA 1
ATOM 4723 C C . GLY C 1 273 ? 70.534 31.396 32.527 1.00 61.21 250 GLY C C 1
ATOM 4724 O O . GLY C 1 273 ? 71.555 30.737 32.302 1.00 56.60 250 GLY C O 1
ATOM 4725 N N . GLY C 1 274 ? 70.466 32.720 32.390 1.00 68.71 251 GLY C N 1
ATOM 4726 C CA . GLY C 1 274 ? 71.587 33.542 31.959 1.00 69.22 251 GLY C CA 1
ATOM 4727 C C . GLY C 1 274 ? 72.139 33.098 30.628 1.00 85.56 251 GLY C C 1
ATOM 4728 O O . GLY C 1 274 ? 73.316 32.767 30.524 1.00 99.05 251 GLY C O 1
ATOM 4729 N N . LEU C 1 275 ? 71.297 33.076 29.605 1.00 93.72 252 LEU C N 1
ATOM 4730 C CA . LEU C 1 275 ? 71.762 32.643 28.297 1.00 103.32 252 LEU C CA 1
ATOM 4731 C C . LEU C 1 275 ? 71.727 33.782 27.272 1.00 111.84 252 LEU C C 1
ATOM 4732 O O . LEU C 1 275 ? 72.360 33.690 26.221 1.00 119.52 252 LEU C O 1
ATOM 4737 N N . SER C 1 276 ? 71.010 34.857 27.602 1.00 115.98 253 SER C N 1
ATOM 4738 C CA . SER C 1 276 ? 70.965 36.070 26.771 1.00 111.73 253 SER C CA 1
ATOM 4739 C C . SER C 1 276 ? 72.271 36.876 26.833 1.00 112.72 253 SER C C 1
ATOM 4740 O O . SER C 1 276 ? 72.545 37.588 27.805 1.00 104.51 253 SER C O 1
ATOM 4751 N N . THR D 1 25 ? 84.072 88.354 11.578 1.00 88.53 2 THR D N 1
ATOM 4752 C CA . THR D 1 25 ? 84.843 87.874 12.697 1.00 80.13 2 THR D CA 1
ATOM 4753 C C . THR D 1 25 ? 85.517 86.551 12.371 1.00 78.81 2 THR D C 1
ATOM 4754 O O . THR D 1 25 ? 84.870 85.624 11.920 1.00 86.78 2 THR D O 1
ATOM 4758 N N . GLN D 1 26 ? 86.825 86.480 12.600 1.00 78.05 3 GLN D N 1
ATOM 4759 C CA . GLN D 1 26 ? 87.598 85.254 12.422 1.00 77.71 3 GLN D CA 1
ATOM 4760 C C . GLN D 1 26 ? 87.424 84.308 13.597 1.00 78.19 3 GLN D C 1
ATOM 4761 O O . GLN D 1 26 ? 87.596 84.700 14.747 1.00 78.95 3 GLN D O 1
ATOM 4767 N N . LYS D 1 27 ? 87.085 83.056 13.311 1.00 81.04 4 LYS D N 1
ATOM 4768 C CA . LYS D 1 27 ? 86.989 82.050 14.369 1.00 74.43 4 LYS D CA 1
ATOM 4769 C C . LYS D 1 27 ? 88.255 81.226 14.369 1.00 70.58 4 LYS D C 1
ATOM 4770 O O . LYS D 1 27 ? 88.830 80.946 13.315 1.00 72.84 4 LYS D O 1
ATOM 4776 N N . ALA D 1 28 ? 88.705 80.866 15.561 1.00 70.64 5 ALA D N 1
ATOM 4777 C CA . ALA D 1 28 ? 89.861 79.998 15.728 1.00 72.00 5 ALA D CA 1
ATOM 4778 C C . ALA D 1 28 ? 89.514 78.589 15.268 1.00 72.27 5 ALA D C 1
ATOM 4779 O O . ALA D 1 28 ? 88.403 78.109 15.536 1.00 73.11 5 ALA D O 1
ATOM 4781 N N . ARG D 1 29 ? 90.446 77.930 14.580 1.00 68.77 6 ARG D N 1
ATOM 4782 C CA . ARG D 1 29 ? 90.336 76.485 14.379 1.00 67.35 6 ARG D CA 1
ATOM 4783 C C . ARG D 1 29 ? 90.361 75.844 15.766 1.00 67.29 6 ARG D C 1
ATOM 4784 O O . ARG D 1 29 ? 91.296 76.069 16.539 1.00 68.41 6 ARG D O 1
ATOM 4792 N N . PRO D 1 30 ? 89.311 75.076 16.104 1.00 63.08 7 PRO D N 1
ATOM 4793 C CA . PRO D 1 30 ? 89.284 74.463 17.432 1.00 60.81 7 PRO D CA 1
ATOM 4794 C C . PRO D 1 30 ? 90.319 73.345 17.556 1.00 62.62 7 PRO D C 1
ATOM 4795 O O . PRO D 1 30 ? 90.615 72.672 16.566 1.00 63.41 7 PRO D O 1
ATOM 4799 N N . VAL D 1 31 ? 90.868 73.172 18.759 1.00 59.78 8 VAL D N 1
ATOM 4800 C CA . VAL D 1 31 ? 91.998 72.268 18.995 1.00 61.29 8 VAL D CA 1
ATOM 4801 C C . VAL D 1 31 ? 91.560 70.935 19.596 1.00 64.44 8 VAL D C 1
ATOM 4802 O O . VAL D 1 31 ? 90.887 70.895 20.643 1.00 64.25 8 VAL D O 1
ATOM 4806 N N . ALA D 1 32 ? 91.947 69.841 18.943 1.00 64.72 9 ALA D N 1
ATOM 4807 C CA . ALA D 1 32 ? 91.637 68.507 19.466 1.00 63.35 9 ALA D CA 1
ATOM 4808 C C . ALA D 1 32 ? 92.882 67.703 19.834 1.00 65.29 9 ALA D C 1
ATOM 4809 O O . ALA D 1 32 ? 93.862 67.679 19.092 1.00 66.50 9 ALA D O 1
ATOM 4811 N N . ILE D 1 33 ? 92.837 67.077 21.006 1.00 63.79 10 ILE D N 1
ATOM 4812 C CA . ILE D 1 33 ? 93.822 66.096 21.404 1.00 59.26 10 ILE D CA 1
ATOM 4813 C C . ILE D 1 33 ? 93.208 64.740 21.113 1.00 61.55 10 ILE D C 1
ATOM 4814 O O . ILE D 1 33 ? 92.218 64.340 21.734 1.00 69.44 10 ILE D O 1
ATOM 4819 N N . VAL D 1 34 ? 93.779 64.053 20.138 1.00 59.74 11 VAL D N 1
ATOM 4820 C CA . VAL D 1 34 ? 93.401 62.680 19.827 1.00 58.55 11 VAL D CA 1
ATOM 4821 C C . VAL D 1 34 ? 94.492 61.751 20.375 1.00 63.86 11 VAL D C 1
ATOM 4822 O O . VAL D 1 34 ? 95.591 61.659 19.807 1.00 65.32 11 VAL D O 1
ATOM 4826 N N . THR D 1 35 ? 94.210 61.097 21.503 1.00 60.73 12 THR D N 1
ATOM 4827 C CA . THR D 1 35 ? 95.186 60.198 22.096 1.00 61.66 12 THR D CA 1
ATOM 4828 C C . THR D 1 35 ? 95.276 58.925 21.270 1.00 63.63 12 THR D C 1
ATOM 4829 O O . THR D 1 35 ? 94.255 58.346 20.886 1.00 63.37 12 THR D O 1
ATOM 4833 N N . GLY D 1 36 ? 96.503 58.494 20.996 1.00 63.56 13 GLY D N 1
ATOM 4834 C CA . GLY D 1 36 ? 96.729 57.385 20.080 1.00 64.54 13 GLY D CA 1
ATOM 4835 C C . GLY D 1 36 ? 96.213 57.717 18.692 1.00 68.17 13 GLY D C 1
ATOM 4836 O O . GLY D 1 36 ? 95.728 56.849 17.980 1.00 70.15 13 GLY D O 1
ATOM 4837 N N . GLY D 1 37 ? 96.313 58.984 18.306 1.00 69.59 14 GLY D N 1
ATOM 4838 C CA . GLY D 1 37 ? 95.861 59.399 16.984 1.00 74.08 14 GLY D CA 1
ATOM 4839 C C . GLY D 1 37 ? 96.760 59.021 15.812 1.00 77.95 14 GLY D C 1
ATOM 4840 O O . GLY D 1 37 ? 96.439 59.335 14.674 1.00 77.82 14 GLY D O 1
ATOM 4841 N N . ARG D 1 38 ? 97.877 58.343 16.068 1.00 84.40 15 ARG D N 1
ATOM 4842 C CA . ARG D 1 38 ? 98.863 58.085 15.006 1.00 89.51 15 ARG D CA 1
ATOM 4843 C C . ARG D 1 38 ? 98.471 56.971 14.018 1.00 88.96 15 ARG D C 1
ATOM 4844 O O . ARG D 1 38 ? 98.771 57.060 12.827 1.00 86.01 15 ARG D O 1
ATOM 4852 N N . ARG D 1 39 ? 97.799 55.936 14.523 1.00 92.62 16 ARG D N 1
ATOM 4853 C CA . ARG D 1 39 ? 97.395 54.773 13.726 1.00 97.66 16 ARG D CA 1
ATOM 4854 C C . ARG D 1 39 ? 95.913 54.404 13.931 1.00 95.54 16 ARG D C 1
ATOM 4855 O O . ARG D 1 39 ? 95.266 54.843 14.894 1.00 84.35 16 ARG D O 1
ATOM 4863 N N . GLY D 1 40 ? 95.400 53.581 13.017 1.00 97.22 17 GLY D N 1
ATOM 4864 C CA . GLY D 1 40 ? 94.105 52.929 13.178 1.00 88.29 17 GLY D CA 1
ATOM 4865 C C . GLY D 1 40 ? 92.935 53.868 13.376 1.00 91.54 17 GLY D C 1
ATOM 4866 O O . GLY D 1 40 ? 92.722 54.797 12.579 1.00 98.92 17 GLY D O 1
ATOM 4867 N N . ILE D 1 41 ? 92.179 53.621 14.443 1.00 81.06 18 ILE D N 1
ATOM 4868 C CA . ILE D 1 41 ? 90.959 54.375 14.730 1.00 77.75 18 ILE D CA 1
ATOM 4869 C C . ILE D 1 41 ? 91.260 55.858 15.038 1.00 79.41 18 ILE D C 1
ATOM 4870 O O . ILE D 1 41 ? 90.630 56.760 14.465 1.00 78.37 18 ILE D O 1
ATOM 4875 N N . GLY D 1 42 ? 92.240 56.100 15.909 1.00 75.46 19 GLY D N 1
ATOM 4876 C CA . GLY D 1 42 ? 92.730 57.453 16.198 1.00 71.45 19 GLY D CA 1
ATOM 4877 C C . GLY D 1 42 ? 93.042 58.266 14.950 1.00 78.01 19 GLY D C 1
ATOM 4878 O O . GLY D 1 42 ? 92.636 59.421 14.845 1.00 81.74 19 GLY D O 1
ATOM 4879 N N . LEU D 1 43 ? 93.757 57.660 14.002 1.00 78.46 20 LEU D N 1
ATOM 4880 C CA . LEU D 1 43 ? 94.041 58.303 12.724 1.00 79.45 20 LEU D CA 1
ATOM 4881 C C . LEU D 1 43 ? 92.761 58.629 11.979 1.00 82.97 20 LEU D C 1
ATOM 4882 O O . LEU D 1 43 ? 92.634 59.708 11.402 1.00 86.08 20 LEU D O 1
ATOM 4887 N N . GLY D 1 44 ? 91.810 57.700 12.004 1.00 80.30 21 GLY D N 1
ATOM 4888 C CA . GLY D 1 44 ? 90.520 57.928 11.371 1.00 78.33 21 GLY D CA 1
ATOM 4889 C C . GLY D 1 44 ? 89.898 59.187 11.929 1.00 75.92 21 GLY D C 1
ATOM 4890 O O . GLY D 1 44 ? 89.518 60.089 11.180 1.00 77.43 21 GLY D O 1
ATOM 4891 N N . ILE D 1 45 ? 89.818 59.248 13.256 1.00 71.02 22 ILE D N 1
ATOM 4892 C CA . ILE D 1 45 ? 89.250 60.396 13.945 1.00 66.84 22 ILE D CA 1
ATOM 4893 C C . ILE D 1 45 ? 90.043 61.666 13.634 1.00 68.58 22 ILE D C 1
ATOM 4894 O O . ILE D 1 45 ? 89.460 62.712 13.310 1.00 67.21 22 ILE D O 1
ATOM 4899 N N . ALA D 1 46 ? 91.367 61.557 13.710 1.00 69.34 23 ALA D N 1
ATOM 4900 C CA . ALA D 1 46 ? 92.252 62.691 13.495 1.00 65.49 23 ALA D CA 1
ATOM 4901 C C . ALA D 1 46 ? 92.072 63.292 12.100 1.00 68.21 23 ALA D C 1
ATOM 4902 O O . ALA D 1 46 ? 92.089 64.514 11.955 1.00 70.45 23 ALA D O 1
ATOM 4904 N N . ARG D 1 47 ? 91.855 62.439 11.096 1.00 70.96 24 ARG D N 1
ATOM 4905 C CA . ARG D 1 47 ? 91.541 62.881 9.722 1.00 71.85 24 ARG D CA 1
ATOM 4906 C C . ARG D 1 47 ? 90.213 63.606 9.610 1.00 69.38 24 ARG D C 1
ATOM 4907 O O . ARG D 1 47 ? 90.142 64.702 9.036 1.00 74.76 24 ARG D O 1
ATOM 4915 N N . ALA D 1 48 ? 89.164 62.978 10.140 1.00 64.56 25 ALA D N 1
ATOM 4916 C CA . ALA D 1 48 ? 87.824 63.547 10.113 1.00 63.13 25 ALA D CA 1
ATOM 4917 C C . ALA D 1 48 ? 87.779 64.916 10.765 1.00 64.45 25 ALA D C 1
ATOM 4918 O O . ALA D 1 48 ? 87.197 65.849 10.190 1.00 66.83 25 ALA D O 1
ATOM 4920 N N . LEU D 1 49 ? 88.406 65.046 11.940 1.00 60.97 26 LEU D N 1
ATOM 4921 C CA . LEU D 1 49 ? 88.490 66.358 12.617 1.00 60.06 26 LEU D CA 1
ATOM 4922 C C . LEU D 1 49 ? 89.313 67.370 11.821 1.00 61.92 26 LEU D C 1
ATOM 4923 O O . LEU D 1 49 ? 88.946 68.530 11.713 1.00 65.89 26 LEU D O 1
ATOM 4928 N N . ALA D 1 50 ? 90.432 66.932 11.266 1.00 65.19 27 ALA D N 1
ATOM 4929 C CA . ALA D 1 50 ? 91.236 67.813 10.444 1.00 66.14 27 ALA D CA 1
ATOM 4930 C C . ALA D 1 50 ? 90.375 68.325 9.306 1.00 67.32 27 ALA D C 1
ATOM 4931 O O . ALA D 1 50 ? 90.147 69.521 9.206 1.00 68.21 27 ALA D O 1
ATOM 4933 N N . ALA D 1 51 ? 89.846 67.406 8.500 1.00 70.60 28 ALA D N 1
ATOM 4934 C CA . ALA D 1 51 ? 89.040 67.753 7.326 1.00 70.72 28 ALA D CA 1
ATOM 4935 C C . ALA D 1 51 ? 87.897 68.714 7.645 1.00 75.82 28 ALA D C 1
ATOM 4936 O O . ALA D 1 51 ? 87.425 69.416 6.753 1.00 84.27 28 ALA D O 1
ATOM 4938 N N . SER D 1 52 ? 87.471 68.768 8.911 1.00 70.92 29 SER D N 1
ATOM 4939 C CA . SER D 1 52 ? 86.315 69.591 9.287 1.00 66.89 29 SER D CA 1
ATOM 4940 C C . SER D 1 52 ? 86.650 70.832 10.140 1.00 68.52 29 SER D C 1
ATOM 4941 O O . SER D 1 52 ? 85.757 71.435 10.752 1.00 69.20 29 SER D O 1
ATOM 4944 N N . GLY D 1 53 ? 87.926 71.218 10.168 1.00 64.21 30 GLY D N 1
ATOM 4945 C CA . GLY D 1 53 ? 88.313 72.533 10.704 1.00 64.54 30 GLY D CA 1
ATOM 4946 C C . GLY D 1 53 ? 89.073 72.600 12.024 1.00 72.65 30 GLY D C 1
ATOM 4947 O O . GLY D 1 53 ? 89.294 73.695 12.571 1.00 74.96 30 GLY D O 1
ATOM 4948 N N . PHE D 1 54 ? 89.466 71.435 12.540 1.00 71.80 31 PHE D N 1
ATOM 4949 C CA . PHE D 1 54 ? 90.206 71.348 13.787 1.00 64.54 31 PHE D CA 1
ATOM 4950 C C . PHE D 1 54 ? 91.715 71.386 13.557 1.00 63.69 31 PHE D C 1
ATOM 4951 O O . PHE D 1 54 ? 92.204 70.928 12.521 1.00 64.13 31 PHE D O 1
ATOM 4959 N N . ASP D 1 55 ? 92.441 71.959 14.515 1.00 63.00 32 ASP D N 1
ATOM 4960 C CA . ASP D 1 55 ? 93.871 71.699 14.656 1.00 65.67 32 ASP D CA 1
ATOM 4961 C C . ASP D 1 55 ? 94.038 70.478 15.571 1.00 66.71 32 ASP D C 1
ATOM 4962 O O . ASP D 1 55 ? 93.235 70.254 16.492 1.00 64.76 32 ASP D O 1
ATOM 4967 N N . ILE D 1 56 ? 95.088 69.706 15.321 1.00 68.26 33 ILE D N 1
ATOM 4968 C CA . ILE D 1 56 ? 95.250 68.406 15.952 1.00 72.35 33 ILE D CA 1
ATOM 4969 C C . ILE D 1 56 ? 96.553 68.271 16.736 1.00 71.75 33 ILE D C 1
ATOM 4970 O O . ILE D 1 56 ? 97.620 68.629 16.241 1.00 75.93 33 ILE D O 1
ATOM 4975 N N . ALA D 1 57 ? 96.433 67.781 17.969 1.00 69.43 34 ALA D N 1
ATOM 4976 C CA . ALA D 1 57 ? 97.559 67.257 18.750 1.00 71.40 34 ALA D CA 1
ATOM 4977 C C . ALA D 1 57 ? 97.349 65.757 18.993 1.00 72.75 34 ALA D C 1
ATOM 4978 O O . ALA D 1 57 ? 96.344 65.339 19.579 1.00 71.72 34 ALA D O 1
ATOM 4980 N N . ILE D 1 58 ? 98.298 64.958 18.520 1.00 70.78 35 ILE D N 1
ATOM 4981 C CA . ILE D 1 58 ? 98.250 63.523 18.665 1.00 69.08 35 ILE D CA 1
ATOM 4982 C C . ILE D 1 58 ? 99.250 63.141 19.723 1.00 71.09 35 ILE D C 1
ATOM 4983 O O . ILE D 1 58 ? 100.358 63.681 19.738 1.00 77.34 35 ILE D O 1
ATOM 4988 N N . THR D 1 59 ? 98.870 62.215 20.601 1.00 69.11 36 THR D N 1
ATOM 4989 C CA . THR D 1 59 ? 99.827 61.634 21.540 1.00 69.40 36 THR D CA 1
ATOM 4990 C C . THR D 1 59 ? 100.154 60.200 21.156 1.00 75.49 36 THR D C 1
ATOM 4991 O O . THR D 1 59 ? 99.389 59.553 20.439 1.00 74.48 36 THR D O 1
ATOM 4995 N N . GLY D 1 60 ? 101.299 59.719 21.631 1.00 82.56 37 GLY D N 1
ATOM 4996 C CA . GLY D 1 60 ? 101.782 58.382 21.308 1.00 92.31 37 GLY D CA 1
ATOM 4997 C C . GLY D 1 60 ? 103.130 58.083 21.941 1.00 104.11 37 GLY D C 1
ATOM 4998 O O . GLY D 1 60 ? 103.593 58.842 22.797 1.00 103.28 37 GLY D O 1
ATOM 4999 N N . ILE D 1 61 ? 103.749 56.978 21.505 1.00 107.66 38 ILE D N 1
ATOM 5000 C CA . ILE D 1 61 ? 105.007 56.440 22.058 1.00 101.46 38 ILE D CA 1
ATOM 5001 C C . ILE D 1 61 ? 106.052 56.195 20.951 1.00 100.24 38 ILE D C 1
ATOM 5002 O O . ILE D 1 61 ? 107.204 55.869 21.234 1.00 104.39 38 ILE D O 1
ATOM 5007 N N . GLY D 1 62 ? 105.659 56.385 19.694 1.00 97.04 39 GLY D N 1
ATOM 5008 C CA . GLY D 1 62 ? 106.452 55.929 18.546 1.00 96.59 39 GLY D CA 1
ATOM 5009 C C . GLY D 1 62 ? 107.579 56.791 18.005 1.00 97.40 39 GLY D C 1
ATOM 5010 O O . GLY D 1 62 ? 107.558 58.021 18.092 1.00 93.46 39 GLY D O 1
ATOM 5011 N N . ASP D 1 63 ? 108.559 56.117 17.412 1.00 102.63 40 ASP D N 1
ATOM 5012 C CA . ASP D 1 63 ? 109.774 56.763 16.917 1.00 108.05 40 ASP D CA 1
ATOM 5013 C C . ASP D 1 63 ? 109.521 57.810 15.830 1.00 112.42 40 ASP D C 1
ATOM 5014 O O . ASP D 1 63 ? 108.432 57.883 15.253 1.00 107.61 40 ASP D O 1
ATOM 5019 N N . ALA D 1 64 ? 110.548 58.618 15.575 1.00 120.09 41 ALA D N 1
ATOM 5020 C CA . ALA D 1 64 ? 110.510 59.682 14.573 1.00 127.92 41 ALA D CA 1
ATOM 5021 C C . ALA D 1 64 ? 109.893 59.232 13.244 1.00 137.55 41 ALA D C 1
ATOM 5022 O O . ALA D 1 64 ? 109.132 59.984 12.624 1.00 141.55 41 ALA D O 1
ATOM 5024 N N . GLU D 1 65 ? 110.212 58.004 12.830 1.00 134.78 42 GLU D N 1
ATOM 5025 C CA . GLU D 1 65 ? 109.781 57.463 11.541 1.00 127.64 42 GLU D CA 1
ATOM 5026 C C . GLU D 1 65 ? 108.265 57.309 11.447 1.00 120.95 42 GLU D C 1
ATOM 5027 O O . GLU D 1 65 ? 107.637 57.837 10.524 1.00 117.64 42 GLU D O 1
ATOM 5033 N N . GLY D 1 66 ? 107.682 56.600 12.409 1.00 116.62 43 GLY D N 1
ATOM 5034 C CA . GLY D 1 66 ? 106.244 56.376 12.418 1.00 119.83 43 GLY D CA 1
ATOM 5035 C C . GLY D 1 66 ? 105.387 57.630 12.553 1.00 127.48 43 GLY D C 1
ATOM 5036 O O . GLY D 1 66 ? 104.169 57.528 12.689 1.00 133.75 43 GLY D O 1
ATOM 5037 N N . VAL D 1 67 ? 106.013 58.807 12.497 1.00 123.51 44 VAL D N 1
ATOM 5038 C CA . VAL D 1 67 ? 105.324 60.083 12.760 1.00 122.94 44 VAL D CA 1
ATOM 5039 C C . VAL D 1 67 ? 105.143 60.977 11.516 1.00 118.22 44 VAL D C 1
ATOM 5040 O O . VAL D 1 67 ? 104.080 61.588 11.326 1.00 104.96 44 VAL D O 1
ATOM 5044 N N . ALA D 1 68 ? 106.187 61.029 10.686 1.00 119.75 45 ALA D N 1
ATOM 5045 C CA . ALA D 1 68 ? 106.352 62.033 9.628 1.00 116.73 45 ALA D CA 1
ATOM 5046 C C . ALA D 1 68 ? 105.242 62.156 8.569 1.00 109.34 45 ALA D C 1
ATOM 5047 O O . ALA D 1 68 ? 104.722 63.254 8.365 1.00 100.60 45 ALA D O 1
ATOM 5049 N N . PRO D 1 69 ? 104.882 61.045 7.885 1.00 113.55 46 PRO D N 1
ATOM 5050 C CA . PRO D 1 69 ? 103.895 61.225 6.810 1.00 111.72 46 PRO D CA 1
ATOM 5051 C C . PRO D 1 69 ? 102.474 61.463 7.344 1.00 109.72 46 PRO D C 1
ATOM 5052 O O . PRO D 1 69 ? 101.593 61.886 6.584 1.00 114.41 46 PRO D O 1
ATOM 5056 N N . VAL D 1 70 ? 102.278 61.207 8.641 1.00 96.93 47 VAL D N 1
ATOM 5057 C CA . VAL D 1 70 ? 100.991 61.407 9.320 1.00 96.20 47 VAL D CA 1
ATOM 5058 C C . VAL D 1 70 ? 100.723 62.902 9.549 1.00 94.71 47 VAL D C 1
ATOM 5059 O O . VAL D 1 70 ? 99.698 63.431 9.102 1.00 92.21 47 VAL D O 1
ATOM 5063 N N . ILE D 1 71 ? 101.648 63.571 10.243 1.00 93.36 48 ILE D N 1
ATOM 5064 C CA . ILE D 1 71 ? 101.631 65.032 10.377 1.00 89.85 48 ILE D CA 1
ATOM 5065 C C . ILE D 1 71 ? 101.498 65.682 8.999 1.00 89.73 48 ILE D C 1
ATOM 5066 O O . ILE D 1 71 ? 100.759 66.650 8.838 1.00 93.78 48 ILE D O 1
ATOM 5071 N N . ALA D 1 72 ? 102.200 65.137 8.007 1.00 89.05 49 ALA D N 1
ATOM 5072 C CA . ALA D 1 72 ? 102.156 65.682 6.651 1.00 93.32 49 ALA D CA 1
ATOM 5073 C C . ALA D 1 72 ? 100.782 65.499 5.994 1.00 96.08 49 ALA D C 1
ATOM 5074 O O . ALA D 1 72 ? 100.273 66.433 5.366 1.00 93.54 49 ALA D O 1
ATOM 5076 N N . GLU D 1 73 ? 100.178 64.315 6.153 1.00 99.49 50 GLU D N 1
ATOM 5077 C CA . GLU D 1 73 ? 98.860 64.053 5.556 1.00 105.47 50 GLU D CA 1
ATOM 5078 C C . GLU D 1 73 ? 97.802 64.965 6.155 1.00 99.74 50 GLU D C 1
ATOM 5079 O O . GLU D 1 73 ? 97.002 65.559 5.425 1.00 100.93 50 GLU D O 1
ATOM 5085 N N . LEU D 1 74 ? 97.821 65.054 7.486 1.00 91.16 51 LEU D N 1
ATOM 5086 C CA . LEU D 1 74 ? 96.913 65.904 8.255 1.00 88.69 51 LEU D CA 1
ATOM 5087 C C . LEU D 1 74 ? 97.163 67.388 8.030 1.00 90.09 51 LEU D C 1
ATOM 5088 O O . LEU D 1 74 ? 96.236 68.197 8.138 1.00 92.54 51 LEU D O 1
ATOM 5093 N N . SER D 1 75 ? 98.411 67.750 7.737 1.00 89.66 52 SER D N 1
ATOM 5094 C CA . SER D 1 75 ? 98.717 69.131 7.370 1.00 91.12 52 SER D CA 1
ATOM 5095 C C . SER D 1 75 ? 98.070 69.476 6.047 1.00 87.17 52 SER D C 1
ATOM 5096 O O . SER D 1 75 ? 97.519 70.559 5.908 1.00 82.71 52 SER D O 1
ATOM 5099 N N . GLY D 1 76 ? 98.120 68.534 5.103 1.00 90.96 53 GLY D N 1
ATOM 5100 C CA . GLY D 1 76 ? 97.490 68.680 3.788 1.00 93.97 53 GLY D CA 1
ATOM 5101 C C . GLY D 1 76 ? 95.986 68.907 3.842 1.00 97.03 53 GLY D C 1
ATOM 5102 O O . GLY D 1 76 ? 95.437 69.705 3.071 1.00 94.82 53 GLY D O 1
ATOM 5103 N N . LEU D 1 77 ? 95.317 68.211 4.760 1.00 99.84 54 LEU D N 1
ATOM 5104 C CA . LEU D 1 77 ? 93.871 68.384 4.965 1.00 102.15 54 LEU D CA 1
ATOM 5105 C C . LEU D 1 77 ? 93.483 69.750 5.569 1.00 100.16 54 LEU D C 1
ATOM 5106 O O . LEU D 1 77 ? 92.298 70.104 5.597 1.00 97.54 54 LEU D O 1
ATOM 5111 N N . GLY D 1 78 ? 94.482 70.500 6.048 1.00 95.55 55 GLY D N 1
ATOM 5112 C CA . GLY D 1 78 ? 94.294 71.890 6.478 1.00 90.05 55 GLY D CA 1
ATOM 5113 C C . GLY D 1 78 ? 94.645 72.244 7.919 1.00 88.55 55 GLY D C 1
ATOM 5114 O O . GLY D 1 78 ? 94.426 73.379 8.345 1.00 86.71 55 GLY D O 1
ATOM 5115 N N . ALA D 1 79 ? 95.198 71.291 8.669 1.00 86.96 56 ALA D N 1
ATOM 5116 C CA . ALA D 1 79 ? 95.430 71.482 10.106 1.00 84.14 56 ALA D CA 1
ATOM 5117 C C . ALA D 1 79 ? 96.879 71.790 10.460 1.00 79.28 56 ALA D C 1
ATOM 5118 O O . ALA D 1 79 ? 97.799 71.421 9.733 1.00 76.81 56 ALA D O 1
ATOM 5120 N N . ARG D 1 80 ? 97.064 72.471 11.588 1.00 75.25 57 ARG D N 1
ATOM 5121 C CA . ARG D 1 80 ? 98.360 72.560 12.229 1.00 73.78 57 ARG D CA 1
ATOM 5122 C C . ARG D 1 80 ? 98.404 71.362 13.181 1.00 76.07 57 ARG D C 1
ATOM 5123 O O . ARG D 1 80 ? 97.469 71.155 13.965 1.00 74.97 57 ARG D O 1
ATOM 5131 N N . VAL D 1 81 ? 99.460 70.553 13.082 1.00 76.38 58 VAL D N 1
ATOM 5132 C CA . VAL D 1 81 ? 99.501 69.251 13.768 1.00 73.53 58 VAL D CA 1
ATOM 5133 C C . VAL D 1 81 ? 100.782 69.057 14.564 1.00 76.42 58 VAL D C 1
ATOM 5134 O O . VAL D 1 81 ? 101.889 69.174 14.011 1.00 79.78 58 VAL D O 1
ATOM 5138 N N . ILE D 1 82 ? 100.643 68.758 15.855 1.00 71.62 59 ILE D N 1
ATOM 5139 C CA . ILE D 1 82 ? 101.817 68.416 16.661 1.00 72.53 59 ILE D CA 1
ATOM 5140 C C . ILE D 1 82 ? 101.701 67.022 17.199 1.00 78.46 59 ILE D C 1
ATOM 5141 O O . ILE D 1 82 ? 100.607 66.559 17.513 1.00 82.71 59 ILE D O 1
ATOM 5146 N N . PHE D 1 83 ? 102.836 66.344 17.287 1.00 82.68 60 PHE D N 1
ATOM 5147 C CA . PHE D 1 83 ? 102.883 65.046 17.936 1.00 80.88 60 PHE D CA 1
ATOM 5148 C C . PHE D 1 83 ? 103.585 65.154 19.281 1.00 79.92 60 PHE D C 1
ATOM 5149 O O . PHE D 1 83 ? 104.626 65.803 19.403 1.00 78.10 60 PHE D O 1
ATOM 5157 N N . LEU D 1 84 ? 103.011 64.509 20.289 1.00 76.07 61 LEU D N 1
ATOM 5158 C CA . LEU D 1 84 ? 103.610 64.513 21.615 1.00 78.44 61 LEU D CA 1
ATOM 5159 C C . LEU D 1 84 ? 103.848 63.094 22.091 1.00 80.78 61 LEU D C 1
ATOM 5160 O O . LEU D 1 84 ? 102.932 62.280 22.130 1.00 82.76 61 LEU D O 1
ATOM 5165 N N . ARG D 1 85 ? 105.094 62.793 22.420 1.00 86.59 62 ARG D N 1
ATOM 5166 C CA . ARG D 1 85 ? 105.433 61.471 22.895 1.00 90.09 62 ARG D CA 1
ATOM 5167 C C . ARG D 1 85 ? 104.948 61.414 24.329 1.00 93.07 62 ARG D C 1
ATOM 5168 O O . ARG D 1 85 ? 105.386 62.201 25.174 1.00 97.16 62 ARG D O 1
ATOM 5176 N N . ALA D 1 86 ? 104.001 60.517 24.583 1.00 88.55 63 ALA D N 1
ATOM 5177 C CA . ALA D 1 86 ? 103.456 60.350 25.919 1.00 91.19 63 ALA D CA 1
ATOM 5178 C C . ALA D 1 86 ? 102.949 58.935 26.137 1.00 90.49 63 ALA D C 1
ATOM 5179 O O . ALA D 1 86 ? 102.146 58.430 25.349 1.00 91.10 63 ALA D O 1
ATOM 5181 N N . ASP D 1 87 ? 103.432 58.287 27.195 1.00 92.77 64 ASP D N 1
ATOM 5182 C CA . ASP D 1 87 ? 102.727 57.127 27.727 1.00 88.20 64 ASP D CA 1
ATOM 5183 C C . ASP D 1 87 ? 101.745 57.667 28.747 1.00 80.29 64 ASP D C 1
ATOM 5184 O O . ASP D 1 87 ? 102.134 58.080 29.840 1.00 83.24 64 ASP D O 1
ATOM 5189 N N . LEU D 1 88 ? 100.473 57.688 28.367 1.00 72.14 65 LEU D N 1
ATOM 5190 C CA . LEU D 1 88 ? 99.440 58.261 29.212 1.00 71.52 65 LEU D CA 1
ATOM 5191 C C . LEU D 1 88 ? 99.194 57.445 30.479 1.00 77.01 65 LEU D C 1
ATOM 5192 O O . LEU D 1 88 ? 98.594 57.942 31.445 1.00 75.31 65 LEU D O 1
ATOM 5197 N N . ALA D 1 89 ? 99.685 56.207 30.476 1.00 72.91 66 ALA D N 1
ATOM 5198 C CA . ALA D 1 89 ? 99.648 55.374 31.662 1.00 74.47 66 ALA D CA 1
ATOM 5199 C C . ALA D 1 89 ? 100.496 55.988 32.770 1.00 75.99 66 ALA D C 1
ATOM 5200 O O . ALA D 1 89 ? 100.213 55.787 33.937 1.00 73.93 66 ALA D O 1
ATOM 5202 N N . ASP D 1 90 ? 101.522 56.747 32.394 1.00 79.46 67 ASP D N 1
ATOM 5203 C CA . ASP D 1 90 ? 102.385 57.424 33.361 1.00 82.36 67 ASP D CA 1
ATOM 5204 C C . ASP D 1 90 ? 101.834 58.800 33.734 1.00 81.85 67 ASP D C 1
ATOM 5205 O O . ASP D 1 90 ? 101.966 59.761 32.968 1.00 83.50 67 ASP D O 1
ATOM 5210 N N . LEU D 1 91 ? 101.247 58.887 34.925 1.00 78.22 68 LEU D N 1
ATOM 5211 C CA . LEU D 1 91 ? 100.587 60.109 35.408 1.00 77.01 68 LEU D CA 1
ATOM 5212 C C . LEU D 1 91 ? 101.440 61.377 35.468 1.00 80.02 68 LEU D C 1
ATOM 5213 O O . LEU D 1 91 ? 100.928 62.483 35.284 1.00 81.75 68 LEU D O 1
ATOM 5218 N N . SER D 1 92 ? 102.734 61.232 35.717 1.00 82.31 69 SER D N 1
ATOM 5219 C CA . SER D 1 92 ? 103.581 62.416 35.847 1.00 85.24 69 SER D CA 1
ATOM 5220 C C . SER D 1 92 ? 103.870 63.125 34.494 1.00 81.21 69 SER D C 1
ATOM 5221 O O . SER D 1 92 ? 104.320 64.276 34.474 1.00 78.80 69 SER D O 1
ATOM 5224 N N . SER D 1 93 ? 103.600 62.434 33.385 1.00 76.71 70 SER D N 1
ATOM 5225 C CA . SER D 1 93 ? 103.788 62.977 32.037 1.00 75.85 70 SER D CA 1
ATOM 5226 C C . SER D 1 93 ? 102.581 63.801 31.566 1.00 81.87 70 SER D C 1
ATOM 5227 O O . SER D 1 93 ? 102.664 64.523 30.570 1.00 87.13 70 SER D O 1
ATOM 5230 N N . HIS D 1 94 ? 101.466 63.691 32.285 1.00 77.36 71 HIS D N 1
ATOM 5231 C CA . HIS D 1 94 ? 100.251 64.398 31.914 1.00 76.56 71 HIS D CA 1
ATOM 5232 C C . HIS D 1 94 ? 100.446 65.886 31.783 1.00 76.93 71 HIS D C 1
ATOM 5233 O O . HIS D 1 94 ? 100.231 66.445 30.701 1.00 75.25 71 HIS D O 1
ATOM 5240 N N . GLN D 1 95 ? 100.874 66.537 32.862 1.00 73.96 72 GLN D N 1
ATOM 5241 C CA . GLN D 1 95 ? 100.949 67.992 32.881 1.00 74.38 72 GLN D CA 1
ATOM 5242 C C . GLN D 1 95 ? 101.837 68.584 31.776 1.00 77.16 72 GLN D C 1
ATOM 5243 O O . GLN D 1 95 ? 101.488 69.608 31.190 1.00 79.19 72 GLN D O 1
ATOM 5249 N N . ALA D 1 96 ? 102.963 67.936 31.482 1.00 77.31 73 ALA D N 1
ATOM 5250 C CA . ALA D 1 96 ? 103.824 68.382 30.384 1.00 78.99 73 ALA D CA 1
ATOM 5251 C C . ALA D 1 96 ? 103.118 68.259 29.036 1.00 76.95 73 ALA D C 1
ATOM 5252 O O . ALA D 1 96 ? 103.250 69.158 28.185 1.00 79.69 73 ALA D O 1
ATOM 5254 N N . THR D 1 97 ? 102.381 67.160 28.847 1.00 68.40 74 THR D N 1
ATOM 5255 C CA . THR D 1 97 ? 101.666 66.918 27.592 1.00 69.98 74 THR D CA 1
ATOM 5256 C C . THR D 1 97 ? 100.643 68.024 27.314 1.00 75.28 74 THR D C 1
ATOM 5257 O O . THR D 1 97 ? 100.687 68.664 26.256 1.00 77.66 74 THR D O 1
ATOM 5261 N N . VAL D 1 98 ? 99.754 68.266 28.278 1.00 72.97 75 VAL D N 1
ATOM 5262 C CA . VAL D 1 98 ? 98.776 69.356 28.199 1.00 69.24 75 VAL D CA 1
ATOM 5263 C C . VAL D 1 98 ? 99.463 70.709 27.953 1.00 72.86 75 VAL D C 1
ATOM 5264 O O . VAL D 1 98 ? 99.111 71.425 27.011 1.00 78.40 75 VAL D O 1
ATOM 5268 N N . ASP D 1 99 ? 100.452 71.036 28.786 1.00 73.47 76 ASP D N 1
ATOM 5269 C CA . ASP D 1 99 ? 101.212 72.289 28.672 1.00 75.51 76 ASP D CA 1
ATOM 5270 C C . ASP D 1 99 ? 101.775 72.496 27.281 1.00 77.44 76 ASP D C 1
ATOM 5271 O O . ASP D 1 99 ? 101.768 73.609 26.773 1.00 81.14 76 ASP D O 1
ATOM 5276 N N . ALA D 1 100 ? 102.263 71.420 26.672 1.00 76.44 77 ALA D N 1
ATOM 5277 C CA . ALA D 1 100 ? 102.770 71.484 25.309 1.00 74.28 77 ALA D CA 1
ATOM 5278 C C . ALA D 1 100 ? 101.678 71.885 24.320 1.00 74.77 77 ALA D C 1
ATOM 5279 O O . ALA D 1 100 ? 101.935 72.680 23.411 1.00 79.76 77 ALA D O 1
ATOM 5281 N N . VAL D 1 101 ? 100.470 71.341 24.502 1.00 70.85 78 VAL D N 1
ATOM 5282 C CA . VAL D 1 101 ? 99.354 71.620 23.587 1.00 71.64 78 VAL D CA 1
ATOM 5283 C C . VAL D 1 101 ? 98.921 73.061 23.724 1.00 70.98 78 VAL D C 1
ATOM 5284 O O . VAL D 1 101 ? 98.719 73.757 22.726 1.00 70.89 78 VAL D O 1
ATOM 5288 N N . VAL D 1 102 ? 98.789 73.488 24.974 1.00 69.84 79 VAL D N 1
ATOM 5289 C CA . VAL D 1 102 ? 98.469 74.862 25.311 1.00 68.84 79 VAL D CA 1
ATOM 5290 C C . VAL D 1 102 ? 99.547 75.814 24.787 1.00 69.85 79 VAL D C 1
ATOM 5291 O O . VAL D 1 102 ? 99.228 76.856 24.224 1.00 74.06 79 VAL D O 1
ATOM 5295 N N . ALA D 1 103 ? 100.818 75.453 24.941 1.00 67.21 80 ALA D N 1
ATOM 5296 C CA . ALA D 1 103 ? 101.905 76.317 24.470 1.00 69.37 80 ALA D CA 1
ATOM 5297 C C . ALA D 1 103 ? 101.888 76.533 22.948 1.00 71.72 80 ALA D C 1
ATOM 5298 O O . ALA D 1 103 ? 102.379 77.552 22.458 1.00 73.23 80 ALA D O 1
ATOM 5300 N N . GLU D 1 104 ? 101.314 75.583 22.214 1.00 71.83 81 GLU D N 1
ATOM 5301 C CA . GLU D 1 104 ? 101.299 75.631 20.747 1.00 72.36 81 GLU D CA 1
ATOM 5302 C C . GLU D 1 104 ? 100.090 76.377 20.170 1.00 71.63 81 GLU D C 1
ATOM 5303 O O . GLU D 1 104 ? 100.232 77.169 19.228 1.00 71.73 81 GLU D O 1
ATOM 5309 N N . PHE D 1 105 ? 98.910 76.122 20.732 1.00 69.43 82 PHE D N 1
ATOM 5310 C CA . PHE D 1 105 ? 97.654 76.677 20.202 1.00 70.85 82 PHE D CA 1
ATOM 5311 C C . PHE D 1 105 ? 96.966 77.652 21.148 1.00 73.34 82 PHE D C 1
ATOM 5312 O O . PHE D 1 105 ? 96.099 78.415 20.726 1.00 81.17 82 PHE D O 1
ATOM 5320 N N . GLY D 1 106 ? 97.311 77.581 22.429 1.00 69.02 83 GLY D N 1
ATOM 5321 C CA . GLY D 1 106 ? 96.769 78.481 23.435 1.00 67.95 83 GLY D CA 1
ATOM 5322 C C . GLY D 1 106 ? 95.422 78.109 24.008 1.00 68.36 83 GLY D C 1
ATOM 5323 O O . GLY D 1 106 ? 94.876 78.852 24.828 1.00 69.60 83 GLY D O 1
ATOM 5324 N N . ARG D 1 107 ? 94.882 76.969 23.578 1.00 67.95 84 ARG D N 1
ATOM 5325 C CA . ARG D 1 107 ? 93.539 76.518 23.982 1.00 68.05 84 ARG D CA 1
ATOM 5326 C C . ARG D 1 107 ? 93.340 75.037 23.641 1.00 68.27 84 ARG D C 1
ATOM 5327 O O . ARG D 1 107 ? 93.999 74.507 22.755 1.00 70.69 84 ARG D O 1
ATOM 5335 N N . ILE D 1 108 ? 92.456 74.364 24.372 1.00 67.07 85 ILE D N 1
ATOM 5336 C CA . ILE D 1 108 ? 92.040 73.007 24.023 1.00 65.09 85 ILE D CA 1
ATOM 5337 C C . ILE D 1 108 ? 90.516 72.998 23.887 1.00 63.73 85 ILE D C 1
ATOM 5338 O O . ILE D 1 108 ? 89.801 73.456 24.785 1.00 65.17 85 ILE D O 1
ATOM 5343 N N . ASP D 1 109 ? 90.015 72.467 22.780 1.00 63.18 86 ASP D N 1
ATOM 5344 C CA . ASP D 1 109 ? 88.570 72.491 22.536 1.00 67.34 86 ASP D CA 1
ATOM 5345 C C . ASP D 1 109 ? 87.934 71.123 22.608 1.00 67.80 86 ASP D C 1
ATOM 5346 O O . ASP D 1 109 ? 86.759 70.997 22.948 1.00 64.45 86 ASP D O 1
ATOM 5351 N N . CYS D 1 110 ? 88.728 70.102 22.313 1.00 69.99 87 CYS D N 1
ATOM 5352 C CA . CYS D 1 110 ? 88.220 68.747 22.231 1.00 65.84 87 CYS D CA 1
ATOM 5353 C C . CYS D 1 110 ? 89.246 67.717 22.692 1.00 62.89 87 CYS D C 1
ATOM 5354 O O . CYS D 1 110 ? 90.387 67.714 22.234 1.00 64.67 87 CYS D O 1
ATOM 5357 N N . LEU D 1 111 ? 88.836 66.857 23.615 1.00 62.16 88 LEU D N 1
ATOM 5358 C CA . LEU D 1 111 ? 89.632 65.689 23.971 1.00 63.34 88 LEU D CA 1
ATOM 5359 C C . LEU D 1 111 ? 88.976 64.426 23.416 1.00 61.79 88 LEU D C 1
ATOM 5360 O O . LEU D 1 111 ? 87.819 64.141 23.717 1.00 61.15 88 LEU D O 1
ATOM 5365 N N . VAL D 1 112 ? 89.711 63.686 22.596 1.00 59.37 89 VAL D N 1
ATOM 5366 C CA . VAL D 1 112 ? 89.263 62.360 22.204 1.00 62.25 89 VAL D CA 1
ATOM 5367 C C . VAL D 1 112 ? 90.157 61.359 22.905 1.00 63.67 89 VAL D C 1
ATOM 5368 O O . VAL D 1 112 ? 91.345 61.263 22.589 1.00 65.83 89 VAL D O 1
ATOM 5372 N N . ASN D 1 113 ? 89.574 60.649 23.872 1.00 61.98 90 ASN D N 1
ATOM 5373 C CA . ASN D 1 113 ? 90.254 59.604 24.617 1.00 60.32 90 ASN D CA 1
ATOM 5374 C C . ASN D 1 113 ? 90.115 58.303 23.862 1.00 61.28 90 ASN D C 1
ATOM 5375 O O . ASN D 1 113 ? 89.107 57.606 23.975 1.00 58.08 90 ASN D O 1
ATOM 5380 N N . ASN D 1 114 ? 91.131 57.989 23.072 1.00 69.77 91 ASN D N 1
ATOM 5381 C CA . ASN D 1 114 ? 91.067 56.863 22.157 1.00 76.38 91 ASN D CA 1
ATOM 5382 C C . ASN D 1 114 ? 92.032 55.733 22.534 1.00 93.82 91 ASN D C 1
ATOM 5383 O O . ASN D 1 114 ? 93.258 55.913 22.509 1.00 102.53 91 ASN D O 1
ATOM 5388 N N . ALA D 1 115 ? 91.466 54.579 22.893 1.00 108.05 92 ALA D N 1
ATOM 5389 C CA . ALA D 1 115 ? 92.230 53.355 23.223 1.00 122.30 92 ALA D CA 1
ATOM 5390 C C . ALA D 1 115 ? 93.199 53.531 24.392 1.00 112.23 92 ALA D C 1
ATOM 5391 O O . ALA D 1 115 ? 93.995 52.637 24.687 1.00 112.26 92 ALA D O 1
ATOM 5393 N N . ASP D 1 123 ? 90.241 34.537 27.226 1.00 107.24 100 ASP D N 1
ATOM 5394 C CA . ASP D 1 123 ? 90.762 34.134 28.526 1.00 118.25 100 ASP D CA 1
ATOM 5395 C C . ASP D 1 123 ? 89.616 33.736 29.470 1.00 124.07 100 ASP D C 1
ATOM 5396 O O . ASP D 1 123 ? 88.506 34.271 29.375 1.00 120.18 100 ASP D O 1
ATOM 5401 N N . ASP D 1 124 ? 89.907 32.790 30.366 1.00 121.06 101 ASP D N 1
ATOM 5402 C CA . ASP D 1 124 ? 88.946 32.240 31.329 1.00 110.31 101 ASP D CA 1
ATOM 5403 C C . ASP D 1 124 ? 89.151 32.884 32.701 1.00 93.61 101 ASP D C 1
ATOM 5404 O O . ASP D 1 124 ? 90.283 33.041 33.142 1.00 88.55 101 ASP D O 1
ATOM 5409 N N . PHE D 1 125 ? 88.057 33.227 33.380 1.00 83.78 102 PHE D N 1
ATOM 5410 C CA . PHE D 1 125 ? 88.141 33.952 34.651 1.00 78.95 102 PHE D CA 1
ATOM 5411 C C . PHE D 1 125 ? 89.020 33.295 35.713 1.00 76.60 102 PHE D C 1
ATOM 5412 O O . PHE D 1 125 ? 89.730 33.989 36.444 1.00 74.90 102 PHE D O 1
ATOM 5420 N N . LEU D 1 126 ? 88.973 31.968 35.810 1.00 78.64 103 LEU D N 1
ATOM 5421 C CA . LEU D 1 126 ? 89.815 31.255 36.780 1.00 77.59 103 LEU D CA 1
ATOM 5422 C C . LEU D 1 126 ? 91.303 31.472 36.525 1.00 76.18 103 LEU D C 1
ATOM 5423 O O . LEU D 1 126 ? 92.117 31.282 37.417 1.00 74.73 103 LEU D O 1
ATOM 5428 N N . ASP D 1 127 ? 91.636 31.883 35.303 1.00 84.44 104 ASP D N 1
ATOM 5429 C CA . ASP D 1 127 ? 93.017 32.160 34.902 1.00 94.04 104 ASP D CA 1
ATOM 5430 C C . ASP D 1 127 ? 93.378 33.635 35.079 1.00 91.50 104 ASP D C 1
ATOM 5431 O O . ASP D 1 127 ? 94.516 34.026 34.822 1.00 95.06 104 ASP D O 1
ATOM 5436 N N . LEU D 1 128 ? 92.420 34.460 35.493 1.00 88.56 105 LEU D N 1
ATOM 5437 C CA . LEU D 1 128 ? 92.668 35.897 35.584 1.00 83.62 105 LEU D CA 1
ATOM 5438 C C . LEU D 1 128 ? 93.674 36.191 36.686 1.00 77.82 105 LEU D C 1
ATOM 5439 O O . LEU D 1 128 ? 93.616 35.596 37.763 1.00 76.83 105 LEU D O 1
ATOM 5444 N N . LYS D 1 129 ? 94.598 37.102 36.396 1.00 76.45 106 LYS D N 1
ATOM 5445 C CA . LYS D 1 129 ? 95.729 37.377 37.278 1.00 76.39 106 LYS D CA 1
ATOM 5446 C C . LYS D 1 129 ? 95.688 38.820 37.766 1.00 73.13 106 LYS D C 1
ATOM 5447 O O . LYS D 1 129 ? 95.382 39.729 36.987 1.00 71.77 106 LYS D O 1
ATOM 5453 N N . PRO D 1 130 ? 96.024 39.043 39.051 1.00 66.74 107 PRO D N 1
ATOM 5454 C CA . PRO D 1 130 ? 96.063 40.398 39.582 1.00 63.49 107 PRO D CA 1
ATOM 5455 C C . PRO D 1 130 ? 96.839 41.370 38.683 1.00 66.69 107 PRO D C 1
ATOM 5456 O O . PRO D 1 130 ? 96.380 42.497 38.477 1.00 68.48 107 PRO D O 1
ATOM 5460 N N . GLU D 1 131 ? 97.978 40.936 38.139 1.00 68.17 108 GLU D N 1
ATOM 5461 C CA . GLU D 1 131 ? 98.760 41.775 37.213 1.00 71.25 108 GLU D CA 1
ATOM 5462 C C . GLU D 1 131 ? 97.952 42.248 36.006 1.00 64.51 108 GLU D C 1
ATOM 5463 O O . GLU D 1 131 ? 98.092 43.385 35.613 1.00 63.33 108 GLU D O 1
ATOM 5469 N N . ASN D 1 132 ? 97.113 41.374 35.445 1.00 64.52 109 ASN D N 1
ATOM 5470 C CA . ASN D 1 132 ? 96.223 41.729 34.335 1.00 66.58 109 ASN D CA 1
ATOM 5471 C C . ASN D 1 132 ? 95.325 42.878 34.728 1.00 65.92 109 ASN D C 1
ATOM 5472 O O . ASN D 1 132 ? 95.224 43.888 34.028 1.00 68.35 109 ASN D O 1
ATOM 5477 N N . PHE D 1 133 ? 94.652 42.697 35.858 1.00 67.23 110 PHE D N 1
ATOM 5478 C CA . PHE D 1 133 ? 93.781 43.711 36.411 1.00 63.90 110 PHE D CA 1
ATOM 5479 C C . PHE D 1 133 ? 94.566 45.002 36.631 1.00 63.11 110 PHE D C 1
ATOM 5480 O O . PHE D 1 133 ? 94.122 46.077 36.237 1.00 67.31 110 PHE D O 1
ATOM 5488 N N . ASP D 1 134 ? 95.745 44.892 37.233 1.00 64.42 111 ASP D N 1
ATOM 5489 C CA . ASP D 1 134 ? 96.552 46.074 37.513 1.00 70.28 111 ASP D CA 1
ATOM 5490 C C . ASP D 1 134 ? 96.766 46.869 36.241 1.00 70.97 111 ASP D C 1
ATOM 5491 O O . ASP D 1 134 ? 96.638 48.093 36.239 1.00 71.90 111 ASP D O 1
ATOM 5496 N N . THR D 1 135 ? 97.055 46.155 35.156 1.00 68.69 112 THR D N 1
ATOM 5497 C CA . THR D 1 135 ? 97.422 46.780 33.896 1.00 73.05 112 THR D CA 1
ATOM 5498 C C . THR D 1 135 ? 96.239 47.512 33.291 1.00 73.08 112 THR D C 1
ATOM 5499 O O . THR D 1 135 ? 96.314 48.699 33.019 1.00 75.62 112 THR D O 1
ATOM 5503 N N . ILE D 1 136 ? 95.131 46.811 33.137 1.00 76.09 113 ILE D N 1
ATOM 5504 C CA . ILE D 1 136 ? 93.993 47.374 32.440 1.00 74.29 113 ILE D CA 1
ATOM 5505 C C . ILE D 1 136 ? 93.144 48.306 33.300 1.00 71.29 113 ILE D C 1
ATOM 5506 O O . ILE D 1 136 ? 92.851 49.428 32.893 1.00 72.83 113 ILE D O 1
ATOM 5511 N N . VAL D 1 137 ? 92.594 47.802 34.377 1.00 68.32 114 VAL D N 1
ATOM 5512 C CA . VAL D 1 137 ? 91.866 48.654 35.283 1.00 66.27 114 VAL D CA 1
ATOM 5513 C C . VAL D 1 137 ? 92.735 49.555 36.087 1.00 65.85 114 VAL D C 1
ATOM 5514 O O . VAL D 1 137 ? 92.477 50.711 36.247 1.00 68.66 114 VAL D O 1
ATOM 5518 N N . GLY D 1 138 ? 93.771 48.957 36.625 1.00 68.76 115 GLY D N 1
ATOM 5519 C CA . GLY D 1 138 ? 94.606 49.585 37.611 1.00 69.35 115 GLY D CA 1
ATOM 5520 C C . GLY D 1 138 ? 95.377 50.748 37.093 1.00 76.88 115 GLY D C 1
ATOM 5521 O O . GLY D 1 138 ? 95.613 51.705 37.794 1.00 84.87 115 GLY D O 1
ATOM 5522 N N . VAL D 1 139 ? 95.844 50.609 35.869 1.00 72.70 116 VAL D N 1
ATOM 5523 C CA . VAL D 1 139 ? 96.737 51.576 35.305 1.00 70.54 116 VAL D CA 1
ATOM 5524 C C . VAL D 1 139 ? 96.239 52.299 34.066 1.00 72.51 116 VAL D C 1
ATOM 5525 O O . VAL D 1 139 ? 96.288 53.499 34.015 1.00 76.83 116 VAL D O 1
ATOM 5529 N N . ASN D 1 140 ? 95.797 51.579 33.056 1.00 69.87 117 ASN D N 1
ATOM 5530 C CA . ASN D 1 140 ? 95.312 52.234 31.862 1.00 67.57 117 ASN D CA 1
ATOM 5531 C C . ASN D 1 140 ? 94.054 53.074 32.005 1.00 69.57 117 ASN D C 1
ATOM 5532 O O . ASN D 1 140 ? 94.043 54.203 31.590 1.00 72.83 117 ASN D O 1
ATOM 5537 N N . LEU D 1 141 ? 93.026 52.548 32.655 1.00 68.16 118 LEU D N 1
ATOM 5538 C CA . LEU D 1 141 ? 91.832 53.326 32.999 1.00 68.90 118 LEU D CA 1
ATOM 5539 C C . LEU D 1 141 ? 92.192 54.548 33.860 1.00 76.65 118 LEU D C 1
ATOM 5540 O O . LEU D 1 141 ? 91.723 55.669 33.587 1.00 81.12 118 LEU D O 1
ATOM 5545 N N . ARG D 1 142 ? 93.033 54.341 34.877 1.00 64.19 119 ARG D N 1
ATOM 5546 C CA . ARG D 1 142 ? 93.516 55.462 35.682 1.00 63.89 119 ARG D CA 1
ATOM 5547 C C . ARG D 1 142 ? 94.139 56.577 34.812 1.00 64.68 119 ARG D C 1
ATOM 5548 O O . ARG D 1 142 ? 93.866 57.765 35.016 1.00 61.79 119 ARG D O 1
ATOM 5556 N N . GLY D 1 143 ? 94.973 56.176 33.851 1.00 65.36 120 GLY D N 1
ATOM 5557 C CA . GLY D 1 143 ? 95.581 57.092 32.891 1.00 63.37 120 GLY D CA 1
ATOM 5558 C C . GLY D 1 143 ? 94.556 57.965 32.188 1.00 65.82 120 GLY D C 1
ATOM 5559 O O . GLY D 1 143 ? 94.710 59.181 32.110 1.00 73.68 120 GLY D O 1
ATOM 5560 N N . THR D 1 144 ? 93.495 57.340 31.694 1.00 62.45 121 THR D N 1
ATOM 5561 C CA . THR D 1 144 ? 92.464 58.037 30.943 1.00 57.73 121 THR D CA 1
ATOM 5562 C C . THR D 1 144 ? 91.741 59.041 31.815 1.00 58.56 121 THR D C 1
ATOM 5563 O O . THR D 1 144 ? 91.553 60.189 31.421 1.00 63.37 121 THR D O 1
ATOM 5567 N N . VAL D 1 145 ? 91.351 58.600 33.004 1.00 58.14 122 VAL D N 1
ATOM 5568 C CA . VAL D 1 145 ? 90.641 59.441 33.950 1.00 59.81 122 VAL D CA 1
ATOM 5569 C C . VAL D 1 145 ? 91.470 60.676 34.289 1.00 64.23 122 VAL D C 1
ATOM 5570 O O . VAL D 1 145 ? 90.976 61.802 34.205 1.00 68.15 122 VAL D O 1
ATOM 5574 N N . PHE D 1 146 ? 92.734 60.476 34.644 1.00 63.25 123 PHE D N 1
ATOM 5575 C CA . PHE D 1 146 ? 93.540 61.608 35.102 1.00 64.52 123 PHE D CA 1
ATOM 5576 C C . PHE D 1 146 ? 94.112 62.481 33.985 1.00 64.22 123 PHE D C 1
ATOM 5577 O O . PHE D 1 146 ? 94.329 63.665 34.177 1.00 67.96 123 PHE D O 1
ATOM 5585 N N . PHE D 1 147 ? 94.306 61.914 32.804 1.00 60.90 124 PHE D N 1
ATOM 5586 C CA . PHE D 1 147 ? 94.654 62.734 31.677 1.00 59.24 124 PHE D CA 1
ATOM 5587 C C . PHE D 1 147 ? 93.465 63.609 31.334 1.00 64.07 124 PHE D C 1
ATOM 5588 O O . PHE D 1 147 ? 93.634 64.771 30.956 1.00 67.05 124 PHE D O 1
ATOM 5596 N N . THR D 1 148 ? 92.261 63.048 31.478 1.00 59.71 125 THR D N 1
ATOM 5597 C CA . THR D 1 148 ? 91.054 63.812 31.255 1.00 57.04 125 THR D CA 1
ATOM 5598 C C . THR D 1 148 ? 90.979 64.957 32.255 1.00 60.88 125 THR D C 1
ATOM 5599 O O . THR D 1 148 ? 90.648 66.085 31.886 1.00 64.29 125 THR D O 1
ATOM 5603 N N . GLN D 1 149 ? 91.308 64.668 33.509 1.00 62.04 126 GLN D N 1
ATOM 5604 C CA . GLN D 1 149 ? 91.320 65.679 34.565 1.00 63.89 126 GLN D CA 1
ATOM 5605 C C . GLN D 1 149 ? 92.292 66.821 34.251 1.00 68.06 126 GLN D C 1
ATOM 5606 O O . GLN D 1 149 ? 92.016 67.986 34.536 1.00 71.80 126 GLN D O 1
ATOM 5612 N N . ALA D 1 150 ? 93.433 66.485 33.661 1.00 64.74 127 ALA D N 1
ATOM 5613 C CA . ALA D 1 150 ? 94.435 67.493 33.380 1.00 58.97 127 ALA D CA 1
ATOM 5614 C C . ALA D 1 150 ? 93.958 68.383 32.234 1.00 61.68 127 ALA D C 1
ATOM 5615 O O . ALA D 1 150 ? 94.012 69.619 32.339 1.00 60.87 127 ALA D O 1
ATOM 5617 N N . VAL D 1 151 ? 93.467 67.764 31.158 1.00 60.76 128 VAL D N 1
ATOM 5618 C CA . VAL D 1 151 ? 92.910 68.529 30.045 1.00 62.40 128 VAL D CA 1
ATOM 5619 C C . VAL D 1 151 ? 91.731 69.374 30.522 1.00 63.92 128 VAL D C 1
ATOM 5620 O O . VAL D 1 151 ? 91.608 70.551 30.179 1.00 66.47 128 VAL D O 1
ATOM 5624 N N . LEU D 1 152 ? 90.870 68.783 31.334 1.00 65.29 129 LEU D N 1
ATOM 5625 C CA . LEU D 1 152 ? 89.721 69.518 31.830 1.00 63.87 129 LEU D CA 1
ATOM 5626 C C . LEU D 1 152 ? 90.123 70.831 32.492 1.00 65.33 129 LEU D C 1
ATOM 5627 O O . LEU D 1 152 ? 89.584 71.875 32.143 1.00 69.82 129 LEU D O 1
ATOM 5632 N N . LYS D 1 153 ? 91.075 70.771 33.419 1.00 70.56 130 LYS D N 1
ATOM 5633 C CA . LYS D 1 153 ? 91.568 71.961 34.129 1.00 76.39 130 LYS D CA 1
ATOM 5634 C C . LYS D 1 153 ? 91.983 73.081 33.174 1.00 76.41 130 LYS D C 1
ATOM 5635 O O . LYS D 1 153 ? 91.697 74.258 33.417 1.00 75.06 130 LYS D O 1
ATOM 5641 N N . ALA D 1 154 ? 92.647 72.695 32.086 1.00 73.94 131 ALA D N 1
ATOM 5642 C CA . ALA D 1 154 ? 93.134 73.630 31.083 1.00 69.20 131 ALA D CA 1
ATOM 5643 C C . ALA D 1 154 ? 92.014 74.169 30.207 1.00 75.38 131 ALA D C 1
ATOM 5644 O O . ALA D 1 154 ? 92.096 75.299 29.719 1.00 81.61 131 ALA D O 1
ATOM 5654 N N . LEU D 1 156 ? 88.862 74.490 31.283 1.00 81.07 133 LEU D N 1
ATOM 5655 C CA . LEU D 1 156 ? 88.129 75.341 32.214 1.00 78.58 133 LEU D CA 1
ATOM 5656 C C . LEU D 1 156 ? 88.807 76.677 32.515 1.00 84.89 133 LEU D C 1
ATOM 5657 O O . LEU D 1 156 ? 88.132 77.686 32.705 1.00 81.94 133 LEU D O 1
ATOM 5662 N N . ALA D 1 157 ? 90.135 76.679 32.568 1.00 90.96 134 ALA D N 1
ATOM 5663 C CA . ALA D 1 157 ? 90.880 77.896 32.857 1.00 99.24 134 ALA D CA 1
ATOM 5664 C C . ALA D 1 157 ? 90.737 78.893 31.713 1.00 106.81 134 ALA D C 1
ATOM 5665 O O . ALA D 1 157 ? 90.527 80.089 31.946 1.00 99.32 134 ALA D O 1
ATOM 5667 N N . SER D 1 158 ? 90.736 78.413 30.487 1.00 126.05 135 SER D N 1
ATOM 5668 C CA . SER D 1 158 ? 90.806 79.334 29.373 1.00 138.15 135 SER D CA 1
ATOM 5669 C C . SER D 1 158 ? 89.627 80.252 29.442 1.00 137.46 135 SER D C 1
ATOM 5670 O O . SER D 1 158 ? 89.752 81.440 29.219 1.00 153.18 135 SER D O 1
ATOM 5673 N N . ASP D 1 159 ? 88.475 79.727 29.783 1.00 129.48 136 ASP D N 1
ATOM 5674 C CA . ASP D 1 159 ? 87.418 80.617 30.188 1.00 140.93 136 ASP D CA 1
ATOM 5675 C C . ASP D 1 159 ? 86.652 81.206 29.025 1.00 151.40 136 ASP D C 1
ATOM 5676 O O . ASP D 1 159 ? 85.681 81.928 29.219 1.00 157.37 136 ASP D O 1
ATOM 5681 N N . ALA D 1 160 ? 87.010 80.837 27.812 1.00 143.79 137 ALA D N 1
ATOM 5682 C CA . ALA D 1 160 ? 86.261 81.379 26.713 1.00 135.27 137 ALA D CA 1
ATOM 5683 C C . ALA D 1 160 ? 84.845 80.906 26.970 1.00 146.01 137 ALA D C 1
ATOM 5684 O O . ALA D 1 160 ? 83.891 81.636 26.762 1.00 152.73 137 ALA D O 1
ATOM 5686 N N . ARG D 1 161 ? 84.713 79.680 27.444 1.00 140.43 138 ARG D N 1
ATOM 5687 C CA . ARG D 1 161 ? 83.385 79.090 27.714 1.00 131.82 138 ARG D CA 1
ATOM 5688 C C . ARG D 1 161 ? 82.574 78.648 26.470 1.00 116.40 138 ARG D C 1
ATOM 5689 O O . ARG D 1 161 ? 81.388 78.303 26.579 1.00 97.81 138 ARG D O 1
ATOM 5697 N N . ALA D 1 162 ? 83.222 78.643 25.302 1.00 115.19 139 ALA D N 1
ATOM 5698 C CA . ALA D 1 162 ? 82.595 78.197 24.057 1.00 104.47 139 ALA D CA 1
ATOM 5699 C C . ALA D 1 162 ? 82.341 76.688 24.109 1.00 86.97 139 ALA D C 1
ATOM 5700 O O . ALA D 1 162 ? 82.559 76.056 25.142 1.00 87.63 139 ALA D O 1
ATOM 5702 N N . SER D 1 163 ? 81.861 76.108 23.016 1.00 83.93 140 SER D N 1
ATOM 5703 C CA . SER D 1 163 ? 81.486 74.700 23.043 1.00 82.45 140 SER D CA 1
ATOM 5704 C C . SER D 1 163 ? 82.710 73.794 22.865 1.00 80.67 140 SER D C 1
ATOM 5705 O O . SER D 1 163 ? 83.476 73.914 21.899 1.00 79.49 140 SER D O 1
ATOM 5708 N N . ARG D 1 164 ? 82.889 72.923 23.851 1.00 71.15 141 ARG D N 1
ATOM 5709 C CA . ARG D 1 164 ? 83.987 71.973 23.911 1.00 69.36 141 ARG D CA 1
ATOM 5710 C C . ARG D 1 164 ? 83.415 70.576 24.104 1.00 65.32 141 ARG D C 1
ATOM 5711 O O . ARG D 1 164 ? 82.253 70.412 24.508 1.00 63.96 141 ARG D O 1
ATOM 5719 N N . SER D 1 165 ? 84.220 69.565 23.812 1.00 60.47 142 SER D N 1
ATOM 5720 C CA . SER D 1 165 ? 83.748 68.195 23.939 1.00 63.28 142 SER D CA 1
ATOM 5721 C C . SER D 1 165 ? 84.819 67.243 24.444 1.00 66.54 142 SER D C 1
ATOM 5722 O O . SER D 1 165 ? 86.010 67.407 24.144 1.00 67.38 142 SER D O 1
ATOM 5725 N N . ILE D 1 166 ? 84.371 66.262 25.227 1.00 62.94 143 ILE D N 1
ATOM 5726 C CA . ILE D 1 166 ? 85.192 65.131 25.642 1.00 59.76 143 ILE D CA 1
ATOM 5727 C C . ILE D 1 166 ? 84.514 63.876 25.123 1.00 61.76 143 ILE D C 1
ATOM 5728 O O . ILE D 1 166 ? 83.367 63.567 25.461 1.00 66.07 143 ILE D O 1
ATOM 5733 N N . ILE D 1 167 ? 85.226 63.170 24.266 1.00 60.17 144 ILE D N 1
ATOM 5734 C CA . ILE D 1 167 ? 84.653 62.049 23.577 1.00 56.72 144 ILE D CA 1
ATOM 5735 C C . ILE D 1 167 ? 85.459 60.827 23.945 1.00 60.02 144 ILE D C 1
ATOM 5736 O O . ILE D 1 167 ? 86.637 60.699 23.610 1.00 65.46 144 ILE D O 1
ATOM 5741 N N . ASN D 1 168 ? 84.810 59.936 24.669 1.00 59.34 145 ASN D N 1
ATOM 5742 C CA . ASN D 1 168 ? 85.445 58.711 25.116 1.00 56.32 145 ASN D CA 1
ATOM 5743 C C . ASN D 1 168 ? 85.120 57.526 24.214 1.00 55.94 145 ASN D C 1
ATOM 5744 O O . ASN D 1 168 ? 83.954 57.191 24.021 1.00 58.11 145 ASN D O 1
ATOM 5749 N N . ILE D 1 169 ? 86.152 56.912 23.649 1.00 55.11 146 ILE D N 1
ATOM 5750 C CA . ILE D 1 169 ? 85.965 55.809 22.716 1.00 60.55 146 ILE D CA 1
ATOM 5751 C C . ILE D 1 169 ? 86.170 54.493 23.442 1.00 68.47 146 ILE D C 1
ATOM 5752 O O . ILE D 1 169 ? 87.213 54.286 24.056 1.00 65.46 146 ILE D O 1
ATOM 5757 N N . THR D 1 170 ? 85.175 53.610 23.360 1.00 80.31 147 THR D N 1
ATOM 5758 C CA . THR D 1 170 ? 85.189 52.344 24.092 1.00 85.25 147 THR D CA 1
ATOM 5759 C C . THR D 1 170 ? 85.228 51.175 23.115 1.00 95.04 147 THR D C 1
ATOM 5760 O O . THR D 1 170 ? 86.215 51.007 22.395 1.00 95.13 147 THR D O 1
ATOM 5764 N N . SER D 1 171 ? 84.139 50.395 23.092 1.00 106.40 148 SER D N 1
ATOM 5765 C CA . SER D 1 171 ? 83.986 49.152 22.304 1.00 114.11 148 SER D CA 1
ATOM 5766 C C . SER D 1 171 ? 82.575 48.544 22.490 1.00 122.95 148 SER D C 1
ATOM 5767 O O . SER D 1 171 ? 81.854 48.893 23.437 1.00 106.76 148 SER D O 1
ATOM 5770 N N . VAL D 1 172 ? 82.195 47.649 21.573 1.00 133.17 149 VAL D N 1
ATOM 5771 C CA . VAL D 1 172 ? 81.005 46.790 21.712 1.00 124.77 149 VAL D CA 1
ATOM 5772 C C . VAL D 1 172 ? 80.944 45.746 20.593 1.00 127.71 149 VAL D C 1
ATOM 5773 O O . VAL D 1 172 ? 81.915 45.030 20.337 1.00 126.57 149 VAL D O 1
ATOM 5777 N N . PRO D 1 179 ? 83.572 34.931 24.724 1.00 139.67 156 PRO D N 1
ATOM 5778 C CA . PRO D 1 179 ? 83.462 35.697 25.966 1.00 131.35 156 PRO D CA 1
ATOM 5779 C C . PRO D 1 179 ? 84.712 36.539 26.248 1.00 120.58 156 PRO D C 1
ATOM 5780 O O . PRO D 1 179 ? 85.820 36.000 26.315 1.00 123.14 156 PRO D O 1
ATOM 5784 N N . GLU D 1 180 ? 84.521 37.849 26.405 1.00 105.16 157 GLU D N 1
ATOM 5785 C CA . GLU D 1 180 ? 85.615 38.793 26.674 1.00 92.96 157 GLU D CA 1
ATOM 5786 C C . GLU D 1 180 ? 86.188 38.653 28.096 1.00 95.58 157 GLU D C 1
ATOM 5787 O O . GLU D 1 180 ? 85.547 38.084 28.991 1.00 105.64 157 GLU D O 1
ATOM 5793 N N . ARG D 1 181 ? 87.397 39.176 28.294 1.00 86.33 158 ARG D N 1
ATOM 5794 C CA . ARG D 1 181 ? 88.079 39.091 29.580 1.00 85.16 158 ARG D CA 1
ATOM 5795 C C . ARG D 1 181 ? 87.518 40.109 30.572 1.00 77.83 158 ARG D C 1
ATOM 5796 O O . ARG D 1 181 ? 87.382 41.291 30.256 1.00 73.08 158 ARG D O 1
ATOM 5804 N N . LEU D 1 182 ? 87.212 39.633 31.776 1.00 77.76 159 LEU D N 1
ATOM 5805 C CA . LEU D 1 182 ? 86.447 40.398 32.765 1.00 71.79 159 LEU D CA 1
ATOM 5806 C C . LEU D 1 182 ? 87.088 41.701 33.232 1.00 67.97 159 LEU D C 1
ATOM 5807 O O . LEU D 1 182 ? 86.379 42.600 33.661 1.00 69.95 159 LEU D O 1
ATOM 5812 N N . ASP D 1 183 ? 88.411 41.816 33.140 1.00 68.19 160 ASP D N 1
ATOM 5813 C CA . ASP D 1 183 ? 89.078 43.089 33.455 1.00 68.61 160 ASP D CA 1
ATOM 5814 C C . ASP D 1 183 ? 88.849 44.182 32.384 1.00 72.53 160 ASP D C 1
ATOM 5815 O O . ASP D 1 183 ? 88.672 45.356 32.732 1.00 76.70 160 ASP D O 1
ATOM 5820 N N . TYR D 1 184 ? 88.839 43.807 31.101 1.00 67.84 161 TYR D N 1
ATOM 5821 C CA . TYR D 1 184 ? 88.482 44.753 30.035 1.00 72.14 161 TYR D CA 1
ATOM 5822 C C . TYR D 1 184 ? 87.027 45.188 30.191 1.00 77.00 161 TYR D C 1
ATOM 5823 O O . TYR D 1 184 ? 86.718 46.379 30.065 1.00 70.95 161 TYR D O 1
ATOM 5832 N N . CYS D 1 185 ? 86.137 44.223 30.465 1.00 80.00 162 CYS D N 1
ATOM 5833 C CA . CYS D 1 185 ? 84.718 44.523 30.663 1.00 77.09 162 CYS D CA 1
ATOM 5834 C C . CYS D 1 185 ? 84.564 45.547 31.769 1.00 71.47 162 CYS D C 1
ATOM 5835 O O . CYS D 1 185 ? 83.815 46.514 31.608 1.00 70.73 162 CYS D O 1
ATOM 5846 N N . SER D 1 187 ? 86.893 47.733 32.969 1.00 56.69 164 SER D N 1
ATOM 5847 C CA . SER D 1 187 ? 87.434 49.050 32.585 1.00 62.50 164 SER D CA 1
ATOM 5848 C C . SER D 1 187 ? 86.485 49.774 31.635 1.00 60.09 164 SER D C 1
ATOM 5849 O O . SER D 1 187 ? 86.229 50.955 31.804 1.00 62.39 164 SER D O 1
ATOM 5852 N N . LYS D 1 188 ? 85.944 49.042 30.664 1.00 59.38 165 LYS D N 1
ATOM 5853 C CA . LYS D 1 188 ? 84.898 49.559 29.794 1.00 62.05 165 LYS D CA 1
ATOM 5854 C C . LYS D 1 188 ? 83.692 50.101 30.575 1.00 62.30 165 LYS D C 1
ATOM 5855 O O . LYS D 1 188 ? 83.211 51.203 30.281 1.00 64.98 165 LYS D O 1
ATOM 5861 N N . ALA D 1 189 ? 83.211 49.350 31.569 1.00 59.37 166 ALA D N 1
ATOM 5862 C CA . ALA D 1 189 ? 82.098 49.827 32.399 1.00 54.94 166 ALA D CA 1
ATOM 5863 C C . ALA D 1 189 ? 82.544 51.036 33.223 1.00 56.80 166 ALA D C 1
ATOM 5864 O O . ALA D 1 189 ? 81.787 52.007 33.370 1.00 59.77 166 ALA D O 1
ATOM 5866 N N . GLY D 1 190 ? 83.788 51.000 33.705 1.00 51.44 167 GLY D N 1
ATOM 5867 C CA . GLY D 1 190 ? 84.361 52.141 34.420 1.00 51.38 167 GLY D CA 1
ATOM 5868 C C . GLY D 1 190 ? 84.344 53.392 33.556 1.00 58.86 167 GLY D C 1
ATOM 5869 O O . GLY D 1 190 ? 83.959 54.483 34.007 1.00 65.24 167 GLY D O 1
ATOM 5870 N N . LEU D 1 191 ? 84.740 53.229 32.301 1.00 57.01 168 LEU D N 1
ATOM 5871 C CA . LEU D 1 191 ? 84.820 54.344 31.386 1.00 63.76 168 LEU D CA 1
ATOM 5872 C C . LEU D 1 191 ? 83.429 54.907 31.131 1.00 63.69 168 LEU D C 1
ATOM 5873 O O . LEU D 1 191 ? 83.215 56.127 31.205 1.00 63.03 168 LEU D O 1
ATOM 5878 N N . ALA D 1 192 ? 82.481 54.012 30.856 1.00 59.87 169 ALA D N 1
ATOM 5879 C CA . ALA D 1 192 ? 81.105 54.417 30.596 1.00 51.72 169 ALA D CA 1
ATOM 5880 C C . ALA D 1 192 ? 80.556 55.209 31.792 1.00 54.99 169 ALA D C 1
ATOM 5881 O O . ALA D 1 192 ? 80.037 56.305 31.609 1.00 57.02 169 ALA D O 1
ATOM 5883 N N . ALA D 1 193 ? 80.718 54.679 33.009 1.00 57.98 170 ALA D N 1
ATOM 5884 C CA . ALA D 1 193 ? 80.251 55.368 34.227 1.00 56.72 170 ALA D CA 1
ATOM 5885 C C . ALA D 1 193 ? 80.917 56.738 34.399 1.00 60.04 170 ALA D C 1
ATOM 5886 O O . ALA D 1 193 ? 80.276 57.704 34.808 1.00 67.06 170 ALA D O 1
ATOM 5888 N N . PHE D 1 194 ? 82.201 56.800 34.058 1.00 57.58 171 PHE D N 1
ATOM 5889 C CA . PHE D 1 194 ? 82.972 58.041 34.017 1.00 58.68 171 PHE D CA 1
ATOM 5890 C C . PHE D 1 194 ? 82.401 59.085 33.042 1.00 62.32 171 PHE D C 1
ATOM 5891 O O . PHE D 1 194 ? 82.300 60.268 33.398 1.00 64.94 171 PHE D O 1
ATOM 5899 N N . SER D 1 195 ? 82.027 58.660 31.830 1.00 59.34 172 SER D N 1
ATOM 5900 C CA . SER D 1 195 ? 81.399 59.569 30.863 1.00 59.59 172 SER D CA 1
ATOM 5901 C C . SER D 1 195 ? 80.146 60.197 31.430 1.00 61.35 172 SER D C 1
ATOM 5902 O O . SER D 1 195 ? 80.018 61.421 31.421 1.00 67.42 172 SER D O 1
ATOM 5905 N N . GLN D 1 196 ? 79.225 59.358 31.904 1.00 59.90 173 GLN D N 1
ATOM 5906 C CA . GLN D 1 196 ? 77.953 59.803 32.499 1.00 59.04 173 GLN D CA 1
ATOM 5907 C C . GLN D 1 196 ? 78.151 60.826 33.607 1.00 59.73 173 GLN D C 1
ATOM 5908 O O . GLN D 1 196 ? 77.494 61.870 33.617 1.00 57.78 173 GLN D O 1
ATOM 5914 N N . GLY D 1 197 ? 79.063 60.520 34.527 1.00 56.18 174 GLY D N 1
ATOM 5915 C CA . GLY D 1 197 ? 79.322 61.378 35.680 1.00 58.99 174 GLY D CA 1
ATOM 5916 C C . GLY D 1 197 ? 79.957 62.703 35.312 1.00 64.80 174 GLY D C 1
ATOM 5917 O O . GLY D 1 197 ? 79.678 63.713 35.952 1.00 73.06 174 GLY D O 1
ATOM 5918 N N . LEU D 1 198 ? 80.823 62.699 34.296 1.00 63.81 175 LEU D N 1
ATOM 5919 C CA . LEU D 1 198 ? 81.431 63.931 33.774 1.00 60.96 175 LEU D CA 1
ATOM 5920 C C . LEU D 1 198 ? 80.386 64.801 33.126 1.00 59.14 175 LEU D C 1
ATOM 5921 O O . LEU D 1 198 ? 80.303 65.994 33.418 1.00 62.65 175 LEU D O 1
ATOM 5926 N N . ALA D 1 199 ? 79.602 64.195 32.236 1.00 56.10 176 ALA D N 1
ATOM 5927 C CA . ALA D 1 199 ? 78.464 64.861 31.605 1.00 53.10 176 ALA D CA 1
ATOM 5928 C C . ALA D 1 199 ? 77.703 65.642 32.649 1.00 58.58 176 ALA D C 1
ATOM 5929 O O . ALA D 1 199 ? 77.565 66.853 32.527 1.00 66.82 176 ALA D O 1
ATOM 5931 N N . LEU D 1 200 ? 77.234 64.958 33.691 1.00 58.29 177 LEU D N 1
ATOM 5932 C CA . LEU D 1 200 ? 76.459 65.621 34.742 1.00 63.78 177 LEU D CA 1
ATOM 5933 C C . LEU D 1 200 ? 77.241 66.774 35.405 1.00 61.80 177 LEU D C 1
ATOM 5934 O O . LEU D 1 200 ? 76.734 67.882 35.523 1.00 64.20 177 LEU D O 1
ATOM 5939 N N . ARG D 1 201 ? 78.479 66.518 35.805 1.00 63.50 178 ARG D N 1
ATOM 5940 C CA . ARG D 1 201 ? 79.298 67.547 36.452 1.00 69.55 178 ARG D CA 1
ATOM 5941 C C . ARG D 1 201 ? 79.622 68.712 35.497 1.00 68.04 178 ARG D C 1
ATOM 5942 O O . ARG D 1 201 ? 79.757 69.853 35.927 1.00 71.36 178 ARG D O 1
ATOM 5950 N N . LEU D 1 202 ? 79.723 68.433 34.204 1.00 62.22 179 LEU D N 1
ATOM 5951 C CA . LEU D 1 202 ? 80.059 69.473 33.247 1.00 58.79 179 LEU D CA 1
ATOM 5952 C C . LEU D 1 202 ? 78.832 70.078 32.606 1.00 61.55 179 LEU D C 1
ATOM 5953 O O . LEU D 1 202 ? 78.954 70.945 31.748 1.00 67.64 179 LEU D O 1
ATOM 5958 N N . ALA D 1 203 ? 77.652 69.657 33.057 1.00 62.00 180 ALA D N 1
ATOM 5959 C CA . ALA D 1 203 ? 76.385 70.039 32.407 1.00 62.28 180 ALA D CA 1
ATOM 5960 C C . ALA D 1 203 ? 76.154 71.538 32.264 1.00 68.97 180 ALA D C 1
ATOM 5961 O O . ALA D 1 203 ? 75.432 71.955 31.368 1.00 72.29 180 ALA D O 1
ATOM 5963 N N . GLU D 1 204 ? 76.757 72.342 33.139 1.00 71.99 181 GLU D N 1
ATOM 5964 C CA . GLU D 1 204 ? 76.507 73.781 33.129 1.00 74.35 181 GLU D CA 1
ATOM 5965 C C . GLU D 1 204 ? 77.652 74.593 32.512 1.00 75.23 181 GLU D C 1
ATOM 5966 O O . GLU D 1 204 ? 77.591 75.818 32.450 1.00 81.60 181 GLU D O 1
ATOM 5972 N N . THR D 1 205 ? 78.696 73.895 32.072 1.00 74.94 182 THR D N 1
ATOM 5973 C CA . THR D 1 205 ? 79.767 74.475 31.264 1.00 68.92 182 THR D CA 1
ATOM 5974 C C . THR D 1 205 ? 79.393 74.232 29.809 1.00 71.47 182 THR D C 1
ATOM 5975 O O . THR D 1 205 ? 78.355 73.611 29.514 1.00 79.09 182 THR D O 1
ATOM 5979 N N . GLY D 1 206 ? 80.238 74.688 28.893 1.00 64.76 183 GLY D N 1
ATOM 5980 C CA . GLY D 1 206 ? 80.031 74.381 27.473 1.00 57.75 183 GLY D CA 1
ATOM 5981 C C . GLY D 1 206 ? 80.675 73.074 27.038 1.00 61.89 183 GLY D C 1
ATOM 5982 O O . GLY D 1 206 ? 80.816 72.831 25.840 1.00 66.41 183 GLY D O 1
ATOM 5983 N N . ILE D 1 207 ? 81.058 72.229 28.002 1.00 58.39 184 ILE D N 1
ATOM 5984 C CA . ILE D 1 207 ? 81.727 70.975 27.696 1.00 60.38 184 ILE D CA 1
ATOM 5985 C C . ILE D 1 207 ? 80.753 69.796 27.718 1.00 61.77 184 ILE D C 1
ATOM 5986 O O . ILE D 1 207 ? 80.223 69.426 28.766 1.00 65.67 184 ILE D O 1
ATOM 5991 N N . ALA D 1 208 ? 80.542 69.209 26.546 1.00 57.00 185 ALA D N 1
ATOM 5992 C CA . ALA D 1 208 ? 79.717 68.020 26.401 1.00 55.83 185 ALA D CA 1
ATOM 5993 C C . ALA D 1 208 ? 80.585 66.763 26.516 1.00 59.76 185 ALA D C 1
ATOM 5994 O O . ALA D 1 208 ? 81.734 66.732 26.057 1.00 56.56 185 ALA D O 1
ATOM 5996 N N . VAL D 1 209 ? 80.042 65.717 27.126 1.00 57.09 186 VAL D N 1
ATOM 5997 C CA . VAL D 1 209 ? 80.783 64.469 27.194 1.00 56.97 186 VAL D CA 1
ATOM 5998 C C . VAL D 1 2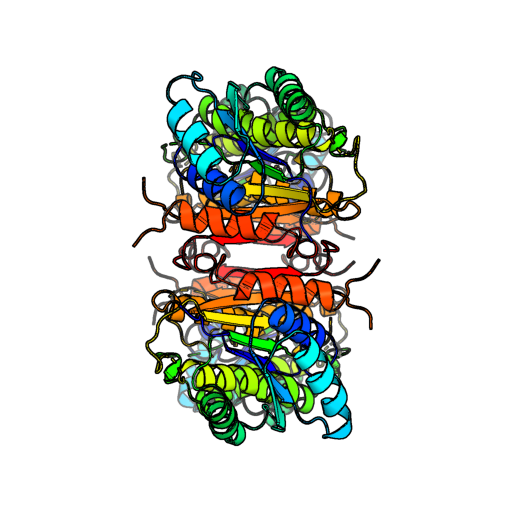09 ? 80.015 63.380 26.450 1.00 55.52 186 VAL D C 1
ATOM 5999 O O . VAL D 1 209 ? 78.818 63.197 26.645 1.00 56.73 186 VAL D O 1
ATOM 6003 N N . PHE D 1 210 ? 80.706 62.685 25.561 1.00 56.65 187 PHE D N 1
ATOM 6004 C CA . PHE D 1 210 ? 80.079 61.614 24.784 1.00 55.41 187 PHE D CA 1
ATOM 6005 C C . PHE D 1 210 ? 80.852 60.308 24.916 1.00 58.25 187 PHE D C 1
ATOM 6006 O O . PHE D 1 210 ? 82.047 60.304 25.218 1.00 61.68 187 PHE D O 1
ATOM 6014 N N . GLU D 1 211 ? 80.164 59.198 24.681 1.00 57.65 188 GLU D N 1
ATOM 6015 C CA . GLU D 1 211 ? 80.806 57.906 24.601 1.00 56.13 188 GLU D CA 1
ATOM 6016 C C . GLU D 1 211 ? 80.515 57.268 23.237 1.00 54.01 188 GLU D C 1
ATOM 6017 O O . GLU D 1 211 ? 79.360 57.145 22.836 1.00 52.33 188 GLU D O 1
ATOM 6023 N N . VAL D 1 212 ? 81.566 56.877 22.524 1.00 52.02 189 VAL D N 1
ATOM 6024 C CA . VAL D 1 212 ? 81.411 56.226 21.233 1.00 54.66 189 VAL D CA 1
ATOM 6025 C C . VAL D 1 212 ? 81.837 54.785 21.411 1.00 58.67 189 VAL D C 1
ATOM 6026 O O . VAL D 1 212 ? 82.917 54.519 21.946 1.00 64.10 189 VAL D O 1
ATOM 6030 N N . ARG D 1 213 ? 80.982 53.853 20.999 1.00 56.81 190 ARG D N 1
ATOM 6031 C CA . ARG D 1 213 ? 81.270 52.414 21.156 1.00 54.93 190 ARG D CA 1
ATOM 6032 C C . ARG D 1 213 ? 81.437 51.757 19.779 1.00 57.44 190 ARG D C 1
ATOM 6033 O O . ARG D 1 213 ? 80.455 51.341 19.158 1.00 56.55 190 ARG D O 1
ATOM 6041 N N . PRO D 1 214 ? 82.685 51.696 19.279 1.00 61.00 191 PRO D N 1
ATOM 6042 C CA . PRO D 1 214 ? 82.896 51.133 17.945 1.00 66.31 191 PRO D CA 1
ATOM 6043 C C . PRO D 1 214 ? 82.782 49.634 17.959 1.00 69.99 191 PRO D C 1
ATOM 6044 O O . PRO D 1 214 ? 83.031 49.000 18.986 1.00 72.43 191 PRO D O 1
ATOM 6048 N N . GLY D 1 215 ? 82.379 49.087 16.821 1.00 77.80 192 GLY D N 1
ATOM 6049 C CA . GLY D 1 215 ? 82.131 47.672 16.696 1.00 85.11 192 GLY D CA 1
ATOM 6050 C C . GLY D 1 215 ? 83.380 47.032 16.172 1.00 95.18 192 GLY D C 1
ATOM 6051 O O . GLY D 1 215 ? 84.365 46.908 16.895 1.00 106.59 192 GLY D O 1
ATOM 6052 N N . ILE D 1 216 ? 83.347 46.645 14.904 1.00 98.57 193 ILE D N 1
ATOM 6053 C CA . ILE D 1 216 ? 84.470 45.935 14.307 1.00 108.79 193 ILE D CA 1
ATOM 6054 C C . ILE D 1 216 ? 85.013 46.701 13.098 1.00 101.79 193 ILE D C 1
ATOM 6055 O O . ILE D 1 216 ? 84.250 47.168 12.244 1.00 91.96 193 ILE D O 1
ATOM 6060 N N . ILE D 1 217 ? 86.338 46.835 13.051 1.00 110.74 194 ILE D N 1
ATOM 6061 C CA . ILE D 1 217 ? 87.009 47.740 12.105 1.00 121.91 194 ILE D CA 1
ATOM 6062 C C . ILE D 1 217 ? 88.083 47.029 11.235 1.00 123.67 194 ILE D C 1
ATOM 6063 O O . ILE D 1 217 ? 88.529 45.930 11.565 1.00 124.39 194 ILE D O 1
ATOM 6068 N N . ARG D 1 218 ? 88.462 47.654 10.116 1.00 128.61 195 ARG D N 1
ATOM 6069 C CA . ARG D 1 218 ? 89.457 47.108 9.177 1.00 151.35 195 ARG D CA 1
ATOM 6070 C C . ARG D 1 218 ? 90.902 47.527 9.492 1.00 164.22 195 ARG D C 1
ATOM 6071 O O . ARG D 1 218 ? 91.147 48.623 10.008 1.00 153.35 195 ARG D O 1
ATOM 6079 N N . SER D 1 219 ? 91.849 46.647 9.157 1.00 173.34 196 SER D N 1
ATOM 6080 C CA . SER D 1 219 ? 93.282 46.907 9.328 1.00 158.09 196 SER D CA 1
ATOM 6081 C C . SER D 1 219 ? 93.834 47.722 8.159 1.00 148.30 196 SER D C 1
ATOM 6082 O O . SER D 1 219 ? 94.797 48.475 8.310 1.00 140.92 196 SER D O 1
ATOM 6085 N N . ARG D 1 242 ? 81.011 44.596 4.480 1.00 143.21 219 ARG D N 1
ATOM 6086 C CA . ARG D 1 242 ? 79.993 44.784 5.511 1.00 153.05 219 ARG D CA 1
ATOM 6087 C C . ARG D 1 242 ? 80.611 45.003 6.901 1.00 157.02 219 ARG D C 1
ATOM 6088 O O . ARG D 1 242 ? 79.975 44.752 7.927 1.00 148.77 219 ARG D O 1
ATOM 6096 N N . TRP D 1 243 ? 81.854 45.482 6.915 1.00 160.82 220 TRP D N 1
ATOM 6097 C CA . TRP D 1 243 ? 82.570 45.816 8.148 1.00 147.22 220 TRP D CA 1
ATOM 6098 C C . TRP D 1 243 ? 82.471 47.300 8.405 1.00 126.12 220 TRP D C 1
ATOM 6099 O O . TRP D 1 243 ? 81.699 48.000 7.739 1.00 116.54 220 TRP D O 1
ATOM 6110 N N . GLY D 1 244 ? 83.250 47.794 9.368 1.00 113.35 221 GLY D N 1
ATOM 6111 C CA . GLY D 1 244 ? 83.306 49.227 9.658 1.00 107.73 221 GLY D CA 1
ATOM 6112 C C . GLY D 1 244 ? 84.673 49.850 9.441 1.00 112.78 221 GLY D C 1
ATOM 6113 O O . GLY D 1 244 ? 85.684 49.266 9.814 1.00 116.17 221 GLY D O 1
ATOM 6114 N N . GLU D 1 245 ? 84.694 51.038 8.835 1.00 116.74 222 GLU D N 1
ATOM 6115 C CA . GLU D 1 245 ? 85.925 51.801 8.567 1.00 112.05 222 GLU D CA 1
ATOM 6116 C C . GLU D 1 245 ? 86.355 52.645 9.778 1.00 105.70 222 GLU D C 1
ATOM 6117 O O . GLU D 1 245 ? 85.521 52.999 10.617 1.00 102.73 222 GLU D O 1
ATOM 6123 N N . PRO D 1 246 ? 87.656 52.994 9.867 1.00 105.38 223 PRO D N 1
ATOM 6124 C CA . PRO D 1 246 ? 88.035 54.039 10.828 1.00 95.31 223 PRO D CA 1
ATOM 6125 C C . PRO D 1 246 ? 87.434 55.393 10.428 1.00 91.30 223 PRO D C 1
ATOM 6126 O O . PRO D 1 246 ? 87.149 56.224 11.297 1.00 94.83 223 PRO D O 1
ATOM 6130 N N . GLU D 1 247 ? 87.229 55.595 9.127 1.00 84.68 224 GLU D N 1
ATOM 6131 C CA . GLU D 1 247 ? 86.527 56.773 8.625 1.00 85.71 224 GLU D CA 1
ATOM 6132 C C . GLU D 1 247 ? 85.114 56.910 9.222 1.00 84.34 224 GLU D C 1
ATOM 6133 O O . GLU D 1 247 ? 84.663 58.014 9.532 1.00 86.26 224 GLU D O 1
ATOM 6139 N N . ASP D 1 248 ? 84.431 55.782 9.392 1.00 79.80 225 ASP D N 1
ATOM 6140 C CA . ASP D 1 248 ? 83.089 55.764 9.958 1.00 74.61 225 ASP D CA 1
ATOM 6141 C C . ASP D 1 248 ? 83.082 56.288 11.392 1.00 75.88 225 ASP D C 1
ATOM 6142 O O . ASP D 1 248 ? 82.249 57.128 11.742 1.00 78.40 225 ASP D O 1
ATOM 6147 N N . ILE D 1 249 ? 84.025 55.814 12.207 1.00 70.51 226 ILE D N 1
ATOM 6148 C CA . ILE D 1 249 ? 84.196 56.332 13.558 1.00 64.82 226 ILE D CA 1
ATOM 6149 C C . ILE D 1 249 ? 84.539 57.814 13.522 1.00 62.87 226 ILE D C 1
ATOM 6150 O O . ILE D 1 249 ? 83.953 58.604 14.264 1.00 68.63 226 ILE D O 1
ATOM 6155 N N . GLY D 1 250 ? 85.467 58.194 12.648 1.00 63.08 227 GLY D N 1
ATOM 6156 C CA . GLY D 1 250 ? 85.839 59.599 12.478 1.00 62.71 227 GLY D CA 1
ATOM 6157 C C . GLY D 1 250 ? 84.628 60.499 12.243 1.00 67.06 227 GLY D C 1
ATOM 6158 O O . GLY D 1 250 ? 84.446 61.524 12.919 1.00 66.71 227 GLY D O 1
ATOM 6159 N N . ASN D 1 251 ? 83.791 60.108 11.287 1.00 63.53 228 ASN D N 1
ATOM 6160 C CA . ASN D 1 251 ? 82.597 60.866 10.958 1.00 61.26 228 ASN D CA 1
ATOM 6161 C C . ASN D 1 251 ? 81.722 61.138 12.160 1.00 59.29 228 ASN D C 1
ATOM 6162 O O . ASN D 1 251 ? 81.270 62.261 12.355 1.00 62.32 228 ASN D O 1
ATOM 6167 N N . ILE D 1 252 ? 81.487 60.101 12.958 1.00 57.48 229 ILE D N 1
ATOM 6168 C CA . ILE D 1 252 ? 80.683 60.214 14.165 1.00 57.66 229 ILE D CA 1
ATOM 6169 C C . ILE D 1 252 ? 81.334 61.206 15.114 1.00 59.43 229 ILE D C 1
ATOM 6170 O O . ILE D 1 252 ? 80.685 62.149 15.579 1.00 60.97 229 ILE D O 1
ATOM 6175 N N . VAL D 1 253 ? 82.624 61.005 15.371 1.00 56.78 230 VAL D N 1
ATOM 6176 C CA . VAL D 1 253 ? 83.360 61.895 16.254 1.00 57.58 230 VAL D CA 1
ATOM 6177 C C . VAL D 1 253 ? 83.404 63.342 15.731 1.00 63.38 230 VAL D C 1
ATOM 6178 O O . VAL D 1 253 ? 83.103 64.269 16.487 1.00 67.77 230 VAL D O 1
ATOM 6182 N N . ALA D 1 254 ? 83.740 63.543 14.452 1.00 62.38 231 ALA D N 1
ATOM 6183 C CA . ALA D 1 254 ? 83.656 64.884 13.848 1.00 60.33 231 ALA D CA 1
ATOM 6184 C C . ALA D 1 254 ? 82.274 65.473 14.072 1.00 60.52 231 ALA D C 1
ATOM 6185 O O . ALA D 1 254 ? 82.143 66.632 14.477 1.00 63.41 231 ALA D O 1
ATOM 6187 N N . GLY D 1 255 ? 81.244 64.663 13.836 1.00 55.79 232 GLY D N 1
ATOM 6188 C CA . GLY D 1 255 ? 79.873 65.109 14.045 1.00 56.29 232 GLY D CA 1
ATOM 6189 C C . GLY D 1 255 ? 79.665 65.568 15.476 1.00 62.69 232 GLY D C 1
ATOM 6190 O O . GLY D 1 255 ? 79.169 66.662 15.703 1.00 65.15 232 GLY D O 1
ATOM 6191 N N . LEU D 1 256 ? 80.071 64.746 16.448 1.00 59.61 233 LEU D N 1
ATOM 6192 C CA . LEU D 1 256 ? 79.843 65.073 17.850 1.00 53.08 233 LEU D CA 1
ATOM 6193 C C . LEU D 1 256 ? 80.644 66.267 18.295 1.00 56.45 233 LEU D C 1
ATOM 6194 O O . LEU D 1 256 ? 80.230 66.974 19.207 1.00 61.17 233 LEU D O 1
ATOM 6199 N N . ALA D 1 257 ? 81.798 66.489 17.672 1.00 54.99 234 ALA D N 1
ATOM 6200 C CA . ALA D 1 257 ? 82.679 67.564 18.108 1.00 58.35 234 ALA D CA 1
ATOM 6201 C C . ALA D 1 257 ? 82.391 68.875 17.373 1.00 63.37 234 ALA D C 1
ATOM 6202 O O . ALA D 1 257 ? 82.901 69.926 17.759 1.00 65.05 234 ALA D O 1
ATOM 6204 N N . GLY D 1 258 ? 81.574 68.807 16.324 1.00 64.52 235 GLY D N 1
ATOM 6205 C CA . GLY D 1 258 ? 81.295 69.969 15.464 1.00 64.84 235 GLY D CA 1
ATOM 6206 C C . GLY D 1 258 ? 80.374 71.043 16.030 1.00 61.43 235 GLY D C 1
ATOM 6207 O O . GLY D 1 258 ? 80.210 72.088 15.422 1.00 58.27 235 GLY D O 1
ATOM 6208 N N . GLY D 1 259 ? 79.750 70.796 17.175 1.00 61.53 236 GLY D N 1
ATOM 6209 C CA . GLY D 1 259 ? 78.930 71.824 17.810 1.00 62.69 236 GLY D CA 1
ATOM 6210 C C . GLY D 1 259 ? 77.431 71.561 17.833 1.00 68.79 236 GLY D C 1
ATOM 6211 O O . GLY D 1 259 ? 76.734 72.038 18.727 1.00 72.07 236 GLY D O 1
ATOM 6212 N N . GLN D 1 260 ? 76.929 70.799 16.864 1.00 66.45 237 GLN D N 1
ATOM 6213 C CA . GLN D 1 260 ? 75.496 70.533 16.781 1.00 61.93 237 GLN D CA 1
ATOM 6214 C C . GLN D 1 260 ? 74.972 69.695 17.954 1.00 60.30 237 GLN D C 1
ATOM 6215 O O . GLN D 1 260 ? 73.760 69.587 18.129 1.00 57.79 237 GLN D O 1
ATOM 6221 N N . PHE D 1 261 ? 75.870 69.130 18.766 1.00 58.53 238 PHE D N 1
ATOM 6222 C CA . PHE D 1 261 ? 75.451 68.220 19.845 1.00 59.68 238 PHE D CA 1
ATOM 6223 C C . PHE D 1 261 ? 75.640 68.745 21.271 1.00 61.57 238 PHE D C 1
ATOM 6224 O O . PHE D 1 261 ? 75.463 68.004 22.246 1.00 59.43 238 PHE D O 1
ATOM 6232 N N . GLY D 1 262 ? 75.973 70.029 21.388 1.00 58.79 239 GLY D N 1
ATOM 6233 C CA . GLY D 1 262 ? 76.028 70.714 22.680 1.00 57.51 239 GLY D CA 1
ATOM 6234 C C . GLY D 1 262 ? 75.009 70.246 23.707 1.00 61.29 239 GLY D C 1
ATOM 6235 O O . GLY D 1 262 ? 75.360 70.027 24.860 1.00 72.63 239 GLY D O 1
ATOM 6236 N N . PHE D 1 263 ? 73.760 70.049 23.281 1.00 52.75 240 PHE D N 1
ATOM 6237 C CA . PHE D 1 263 ? 72.670 69.734 24.191 1.00 52.01 240 PHE D CA 1
ATOM 6238 C C . PHE D 1 263 ? 72.480 68.221 24.440 1.00 59.76 240 PHE D C 1
ATOM 6239 O O . PHE D 1 263 ? 71.622 67.813 25.245 1.00 59.09 240 PHE D O 1
ATOM 6247 N N . ALA D 1 264 ? 73.289 67.403 23.759 1.00 58.60 241 ALA D N 1
ATOM 6248 C CA . ALA D 1 264 ? 73.202 65.934 23.818 1.00 55.98 241 ALA D CA 1
ATOM 6249 C C . ALA D 1 264 ? 74.230 65.277 24.764 1.00 57.65 241 ALA D C 1
ATOM 6250 O O . ALA D 1 264 ? 74.545 64.091 24.647 1.00 57.83 241 ALA D O 1
ATOM 6252 N N . THR D 1 265 ? 74.742 66.055 25.704 1.00 51.18 242 THR D N 1
ATOM 6253 C CA . THR D 1 265 ? 75.730 65.572 26.652 1.00 54.63 242 THR D CA 1
ATOM 6254 C C . THR D 1 265 ? 75.234 64.320 27.418 1.00 55.98 242 THR D C 1
ATOM 6255 O O . THR D 1 265 ? 74.069 64.235 27.812 1.00 56.66 242 THR D O 1
ATOM 6259 N N . GLY D 1 266 ? 76.112 63.336 27.594 1.00 54.21 243 GLY D N 1
ATOM 6260 C CA . GLY D 1 266 ? 75.726 62.068 28.228 1.00 48.56 243 GLY D CA 1
ATOM 6261 C C . GLY D 1 266 ? 75.332 60.989 27.240 1.00 51.88 243 GLY D C 1
ATOM 6262 O O . GLY D 1 266 ? 75.061 59.859 27.629 1.00 57.60 243 GLY D O 1
ATOM 6263 N N . SER D 1 267 ? 75.310 61.327 25.955 1.00 56.35 244 SER D N 1
ATOM 6264 C CA . SER D 1 267 ? 74.879 60.387 24.925 1.00 55.15 244 SER D CA 1
ATOM 6265 C C . SER D 1 267 ? 75.905 59.320 24.676 1.00 60.44 244 SER D C 1
ATOM 6266 O O . SER D 1 267 ? 77.112 59.585 24.667 1.00 63.57 244 SER D O 1
ATOM 6269 N N . VAL D 1 268 ? 75.410 58.110 24.458 1.00 62.00 245 VAL D N 1
ATOM 6270 C CA . VAL D 1 268 ? 76.245 56.978 24.069 1.00 56.11 245 VAL D CA 1
ATOM 6271 C C . VAL D 1 268 ? 75.925 56.660 22.621 1.00 55.99 245 VAL D C 1
ATOM 6272 O O . VAL D 1 268 ? 74.760 56.424 22.283 1.00 57.74 245 VAL D O 1
ATOM 6276 N N . ILE D 1 269 ? 76.933 56.684 21.754 1.00 52.51 246 ILE D N 1
ATOM 6277 C CA . ILE D 1 269 ? 76.693 56.383 20.344 1.00 53.21 246 ILE D CA 1
ATOM 6278 C C . ILE D 1 269 ? 77.182 54.988 19.993 1.00 59.56 246 ILE D C 1
ATOM 6279 O O . ILE D 1 269 ? 78.366 54.694 20.147 1.00 67.08 246 ILE D O 1
ATOM 6284 N N . GLN D 1 270 ? 76.260 54.130 19.549 1.00 65.27 247 GLN D N 1
ATOM 6285 C CA . GLN D 1 270 ? 76.593 52.805 19.010 1.00 66.31 247 GLN D CA 1
ATOM 6286 C C . GLN D 1 270 ? 77.210 53.014 17.652 1.00 69.66 247 GLN D C 1
ATOM 6287 O O . GLN D 1 270 ? 76.746 53.839 16.880 1.00 73.55 247 GLN D O 1
ATOM 6293 N N . ALA D 1 271 ? 78.261 52.281 17.346 1.00 71.18 248 ALA D N 1
ATOM 6294 C CA . ALA D 1 271 ? 78.939 52.512 16.084 1.00 70.67 248 ALA D CA 1
ATOM 6295 C C . ALA D 1 271 ? 79.417 51.196 15.523 1.00 75.68 248 ALA D C 1
ATOM 6296 O O . ALA D 1 271 ? 80.623 50.955 15.397 1.00 77.43 248 ALA D O 1
ATOM 6298 N N . ASP D 1 272 ? 78.451 50.344 15.199 1.00 72.69 249 ASP D N 1
ATOM 6299 C CA . ASP D 1 272 ? 78.739 49.051 14.609 1.00 79.74 249 ASP D CA 1
ATOM 6300 C C . ASP D 1 272 ? 77.823 48.769 13.433 1.00 78.25 249 ASP D C 1
ATOM 6301 O O . ASP D 1 272 ? 77.596 47.608 13.088 1.00 83.27 249 ASP D O 1
ATOM 6306 N N . GLY D 1 273 ? 77.300 49.829 12.819 1.00 74.66 250 GLY D N 1
ATOM 6307 C CA . GLY D 1 273 ? 76.291 49.690 11.765 1.00 68.76 250 GLY D CA 1
ATOM 6308 C C . GLY D 1 273 ? 75.121 48.831 12.207 1.00 73.02 250 GLY D C 1
ATOM 6309 O O . GLY D 1 273 ? 74.513 48.137 11.396 1.00 74.21 250 GLY D O 1
ATOM 6310 N N . GLY D 1 274 ? 74.832 48.852 13.509 1.00 75.87 251 GLY D N 1
ATOM 6311 C CA . GLY D 1 274 ? 73.666 48.175 14.064 1.00 78.93 251 GLY D CA 1
ATOM 6312 C C . GLY D 1 274 ? 73.761 46.664 14.128 1.00 95.56 251 GLY D C 1
ATOM 6313 O O . GLY D 1 274 ? 72.782 45.968 13.854 1.00 104.68 251 GLY D O 1
ATOM 6314 N N . LEU D 1 275 ? 74.934 46.157 14.495 1.00 103.39 252 LEU D N 1
ATOM 6315 C CA . LEU D 1 275 ? 75.126 44.718 14.676 1.00 111.33 252 LEU D CA 1
ATOM 6316 C C . LEU D 1 275 ? 74.866 44.281 16.109 1.00 120.15 252 LEU D C 1
ATOM 6317 O O . LEU D 1 275 ? 74.471 43.140 16.349 1.00 129.95 252 LEU D O 1
ATOM 6322 N N . SER D 1 276 ? 75.080 45.209 17.043 1.00 125.74 253 SER D N 1
ATOM 6323 C CA . SER D 1 276 ? 74.805 45.029 18.477 1.00 128.10 253 SER D CA 1
ATOM 6324 C C . SER D 1 276 ? 73.345 44.660 18.799 1.00 142.42 253 SER D C 1
ATOM 6325 O O . SER D 1 276 ? 73.073 44.059 19.841 1.00 142.34 253 SER D O 1
ATOM 6328 N N . ILE D 1 277 ? 72.416 45.030 17.915 1.00 150.81 254 ILE D N 1
ATOM 6329 C CA . ILE D 1 277 ? 71.008 44.638 18.048 1.00 147.84 254 ILE D CA 1
ATOM 6330 C C . ILE D 1 277 ? 70.792 43.279 17.381 1.00 145.85 254 ILE D C 1
ATOM 6331 O O . ILE D 1 277 ? 70.756 42.242 18.044 1.00 147.87 254 ILE D O 1
#

CATH classification: 3.40.50.720

Nearest PDB structures (foldseek):
  4da9-assembly1_D  TM=1.005E+00  e=1.381E-41  Sinorhizobium meliloti 1021
  4da9-assembly1_A  TM=9.943E-01  e=8.204E-37  Sinorhizobium meliloti 1021
  4da9-assembly1_C  TM=9.856E-01  e=2.193E-36  Sinorhizobium meliloti 1021
  4da9-assembly1_B  TM=9.744E-01  e=7.139E-34  Sinorhizobium meliloti 1021
  3wtb-assembly2_D  TM=8.867E-01  e=1.302E-16  Gluconobacter oxydans 621H

B-factor: mean 74.34, std 26.15, range [35.68, 223.47]

InterPro domains:
  IPR002347 Short-chain dehydrogenase/reductase SDR [PF13561] (15-253)
  IPR002347 Short-chain dehydrogenase/reductase SDR [PR00080] (83-94)
  IPR002347 Short-chain dehydrogenase/reductase SDR [PR00080] (141-149)
  IPR002347 Short-chain dehydrogenase/reductase SDR [PR00080] (161-180)
  IPR002347 Short-chain dehydrogenase/reductase SDR [PR00081] (8-25)
  IPR002347 Short-chain dehydrogenase/reductase SDR [PR00081] (83-94)
  IPR002347 Short-chain dehydrogenase/reductase SDR [PR00081] (135-151)
  IPR002347 Short-chain dehydrogenase/reductase SDR [PR00081] (161-180)
  IPR002347 Short-chain dehydrogenase/reductase SDR [PR00081] (182-199)
  IPR002347 Short-chain dehydrogenase/reductase SDR [PR00081] (216-236)
  IPR020904 Short-chain dehydrogenase/reductase, conserved site [PS00061] (148-176)
  IPR036291 NAD(P)-binding domain superfamily [SSF51735] (8-254)

Radius of gyration: 29.25 Å; Cα contacts (8 Å, |Δi|>4): 1893; chains: 4; bounding box: 77×76×79 Å

Organism: Rhizobium meliloti (strain 1021) (NCBI:txid266834)

Sequence (861 aa):
TQKARPVAIVTGGRRGIGLGIARALAASGFDIAITGIGDAEGVAPVIAELSGLGARVIFLRADLADLSSHQATVDAVVAEFGRIDCLVNNAGDDFLDLKPENFDTIVGVNLRGTVFFTQAVLKALASDARASRSIINITSVERLDYCSKAGLAAFSQGLALRLAETGIAVFEVRPGIIRSRWGEPEDIGNIVAGLAGGQFGFATGSVIQADGGLSQKARPVAIVTGGRRGIGLGIARALAASGFDIAITGIGDAEGVAPVIAELSGLGARVIFLRADLADLSSHQATVDAVVAEFGRIDCLVNNAGIDDFLDLKPENFDTIVGVNLRGTVFFTQAVLKALASDARASRSIINITSVERLDYCSKAGLAAFSQGLALRLAETGIAVFEVRPGIWGEPEDIGNIVAGLAGGQFGFATGSVIQADGGLSIGRTQKARPVAIVTGGRRGIGLGIARALAASGFDIAITGIGDAEGVAPVIAELSGLGARVIFLRADLADLSSHQATVDAVVAEFGRIDCLVNNAGRDDFLDLKPENFDTIVGVNLRGTVFFTQAVLKALASDARASRSIINITSVERLDYCSKAGLAAFSQGLALRLAETGIAVFEVRPGIIRSRWGEPEDIGNIVAGLAGGQFGFATGSVIQADGGLSTQKARPVAIVTGGRRGIGLGIARALAASGFDIAITGIGDAEGVAPVIAELSGLGARVIFLRADLADLSSHQATVDAVVAEFGRIDCLVNNADDFLDLKPENFDTIVGVNLRGTVFFTQAVLKALASDARASRSIINITSVPERLDYCSKAGLAAFSQGLALRLAETGIAVFEVRPGIIRSRWGEPEDIGNIVAGLAGGQFGFATGSVIQADGGLSI

Secondary structure (DSSP, 8-state):
-PPPPPEEEEETTTSHHHHHHHHHHHHTT-EEEEEES--HHHHHHHHHHHHHTT--EEEEE--TTSGGGHHHHHHHHHHHHS---EEEEE----GGG--HHHHIIIIIIIIHHHHHHHHHHHH---------EEEEEE-----TTT--HHHHHHHHHHHHHHHTTTTEEEEEEEE--B----B-HHHHHHHHHHHHTSTTGGGTT-EEEESTT--/-PPPPEEEEETTTSHHHHHHHHHHHHTT-EEEEEESS-STTHHHHHHHHHHTT--EEEEE--TTSGGGHHHHHHHHHHHHS---EEEE------GGG--HHHHIIIIIIIIHHHHHHHHHHHH---S---SSEEEEEE-----TTT--HHHHHHHHHHHHHHTTTTTEEEEEEEE-----HHHHHHHHHHHHTSTTGGGTT-EEEESTT-TTT-/---PPPEEEEETTTSHHHHHHHHHHHHTT-EEEEEESS-STT-HHHHHHHHHTT--EEEEE--TTSGGGHHHHHHHHHHHHS---EEEEE-----GGG--HHHHIIIIIIIHHHHHHHHHHHHH---S--S-SEEEEEE-----TTT--HHHHHHHHHHHHHHHTTTTEEEEEEEE--B----B-HHHHHHHHHHHHTSTTGGGTT-EEEESSS--/-PPPPPEEEEETTTSHHHHHHHHHHHHTT-EEEEEE---SGGGHHHHHHHHHTT--EEEEE--TTSGGGHHHHHHHHHHHHS---EEEEE---GGG--HHHHIIIIIIIIHHHHHHHHHHHH---S-----EEEEEE------TTT--HHHHHHHHHHHHHHHTTTTEEEEEEEE--B----B-HHHHHHHHHHHHSSTTGGGTT-EEEESSS---